Protein AF-A0A918HYM5-F1 (afdb_monomer)

Structure (mmCIF, N/CA/C/O backbone):
data_AF-A0A918HYM5-F1
#
_entry.id   AF-A0A918HYM5-F1
#
loop_
_atom_site.group_PDB
_atom_site.id
_atom_site.type_symbol
_atom_site.label_atom_id
_atom_site.label_alt_id
_atom_site.label_comp_id
_atom_site.label_asym_id
_atom_site.label_entity_id
_atom_site.label_seq_id
_atom_site.pdbx_PDB_ins_code
_atom_site.Cartn_x
_atom_site.Cartn_y
_atom_site.Cartn_z
_atom_site.occupancy
_atom_site.B_iso_or_equiv
_atom_site.auth_seq_id
_atom_site.auth_comp_id
_atom_site.auth_asym_id
_atom_site.auth_atom_id
_atom_site.pdbx_PDB_model_num
ATOM 1 N N . MET A 1 1 ? 0.534 7.649 57.459 1.00 35.72 1 MET A N 1
ATOM 2 C CA . MET A 1 1 ? -0.537 8.321 58.227 1.00 35.72 1 MET A CA 1
ATOM 3 C C . MET A 1 1 ? -1.827 7.694 57.732 1.00 35.72 1 MET A C 1
ATOM 5 O O . MET A 1 1 ? -2.061 7.773 56.539 1.00 35.72 1 MET A O 1
ATOM 9 N N . GLY A 1 2 ? -2.536 6.924 58.559 1.00 36.91 2 GLY A N 1
ATOM 10 C CA . GLY A 1 2 ? -3.719 6.185 58.102 1.00 36.91 2 GLY A CA 1
ATOM 11 C C . GLY A 1 2 ? -4.878 7.137 57.826 1.00 36.91 2 GLY A C 1
ATOM 12 O O . GLY A 1 2 ? -5.279 7.869 58.732 1.00 36.91 2 GLY A O 1
ATOM 13 N N . GLU A 1 3 ? -5.385 7.140 56.596 1.00 33.34 3 GLU A N 1
ATOM 14 C CA . GLU A 1 3 ? -6.643 7.800 56.254 1.00 33.34 3 GLU A CA 1
ATOM 15 C C . GLU A 1 3 ? -7.779 7.115 57.017 1.00 33.34 3 GLU A C 1
ATOM 17 O O . GLU A 1 3 ? -7.972 5.900 56.944 1.00 33.34 3 GLU A O 1
ATOM 22 N N . ARG A 1 4 ? -8.503 7.899 57.818 1.00 33.81 4 ARG A N 1
ATOM 23 C CA . ARG A 1 4 ? -9.793 7.482 58.368 1.00 33.81 4 ARG A CA 1
ATOM 24 C C . ARG A 1 4 ? -10.797 7.469 57.210 1.00 33.81 4 ARG A C 1
ATOM 26 O O . ARG A 1 4 ? -10.783 8.429 56.441 1.00 33.81 4 ARG A O 1
ATOM 33 N N . PRO A 1 5 ? -11.677 6.460 57.097 1.00 38.78 5 PRO A N 1
ATOM 34 C CA . PRO A 1 5 ? -12.747 6.506 56.113 1.00 38.78 5 PRO A CA 1
ATOM 35 C C . PRO A 1 5 ? -13.640 7.709 56.428 1.00 38.78 5 PRO A C 1
ATOM 37 O O . PRO A 1 5 ? -14.104 7.874 57.558 1.00 38.78 5 PRO A O 1
ATOM 40 N N . TYR A 1 6 ? -13.805 8.585 55.443 1.00 44.19 6 TYR A N 1
ATOM 41 C CA . TYR A 1 6 ? -14.723 9.712 55.503 1.00 44.19 6 TYR A CA 1
ATOM 42 C C . TYR A 1 6 ? -16.142 9.124 55.457 1.00 44.19 6 TYR A C 1
ATOM 44 O O . TYR A 1 6 ? -16.599 8.690 54.403 1.00 44.19 6 TYR A O 1
ATOM 52 N N . GLU A 1 7 ? -16.827 9.020 56.600 1.00 47.41 7 GLU A N 1
ATOM 53 C CA . GLU A 1 7 ? -18.271 8.759 56.611 1.00 47.41 7 GLU A CA 1
ATOM 54 C C . GLU A 1 7 ? -18.955 9.997 56.024 1.00 47.41 7 GLU A C 1
ATOM 56 O O . GLU A 1 7 ? -19.149 11.007 56.701 1.00 47.41 7 GLU A O 1
ATOM 61 N N . SER A 1 8 ? -19.242 9.951 54.724 1.00 57.22 8 SER A N 1
ATOM 62 C CA . SER A 1 8 ? -19.997 10.998 54.049 1.00 57.22 8 SER A CA 1
ATOM 63 C C . SER A 1 8 ? -21.396 11.106 54.658 1.00 57.22 8 SER A C 1
ATOM 65 O O . SER A 1 8 ? -22.105 10.112 54.795 1.00 57.22 8 SER A O 1
ATOM 67 N N . THR A 1 9 ? -21.814 12.324 55.006 1.00 65.56 9 THR A N 1
ATOM 68 C CA . THR A 1 9 ? -23.157 12.615 55.533 1.00 65.56 9 THR A CA 1
ATOM 69 C C . THR A 1 9 ? -24.197 12.845 54.431 1.00 65.56 9 THR A C 1
ATOM 71 O O . THR A 1 9 ? -25.294 13.319 54.729 1.00 65.56 9 THR A O 1
ATOM 74 N N . ALA A 1 10 ? -23.858 12.590 53.162 1.00 74.56 10 ALA A N 1
ATOM 75 C CA . ALA A 1 10 ? -24.801 12.729 52.056 1.00 74.56 10 ALA A CA 1
ATOM 76 C C . ALA A 1 10 ? -25.937 11.689 52.179 1.00 74.56 10 ALA A C 1
ATOM 78 O O . ALA A 1 10 ? -25.691 10.566 52.617 1.00 74.56 10 ALA A O 1
ATOM 79 N N . PRO A 1 11 ? -27.190 12.034 51.833 1.00 78.38 11 PRO A N 1
ATOM 80 C CA . PRO A 1 11 ? -28.300 11.085 51.885 1.00 78.38 11 PRO A CA 1
ATOM 81 C C . PRO A 1 11 ? -28.159 10.006 50.801 1.00 78.38 11 PRO A C 1
ATOM 83 O O . PRO A 1 11 ? -27.590 10.258 49.740 1.00 78.38 11 PRO A O 1
ATOM 86 N N . GLU A 1 12 ? -28.719 8.816 51.035 1.00 84.31 12 GLU A N 1
ATOM 87 C CA . GLU A 1 12 ? -28.934 7.842 49.957 1.00 84.31 12 GLU A CA 1
ATOM 88 C C . GLU A 1 12 ? -29.862 8.444 48.894 1.00 84.31 12 GLU A C 1
ATOM 90 O O . GLU A 1 12 ? -30.867 9.082 49.226 1.00 84.31 12 GLU A O 1
ATOM 95 N N . LEU A 1 13 ? -29.526 8.233 47.623 1.00 86.12 13 LEU A N 1
ATOM 96 C CA . LEU A 1 13 ? -30.332 8.656 46.478 1.00 86.12 13 LEU A CA 1
ATOM 97 C C . LEU A 1 13 ? -30.630 7.457 45.588 1.00 86.12 13 LEU A C 1
ATOM 99 O O . LEU A 1 13 ? -29.836 6.529 45.500 1.00 86.12 13 LEU A O 1
ATOM 103 N N . VAL A 1 14 ? -31.763 7.482 44.903 1.00 85.31 14 VAL A N 1
ATOM 104 C CA . VAL A 1 14 ? -32.084 6.539 43.832 1.00 85.31 14 VAL A CA 1
ATOM 105 C C . VAL A 1 14 ? -31.966 7.292 42.517 1.00 85.31 14 VAL A C 1
ATOM 107 O O . VAL A 1 14 ? -32.596 8.333 42.340 1.00 85.31 14 VAL A O 1
ATOM 110 N N . LEU A 1 15 ? -31.128 6.796 41.617 1.00 84.88 15 LEU A N 1
ATOM 111 C CA . LEU A 1 15 ? -30.989 7.320 40.266 1.00 84.88 15 LEU A CA 1
ATOM 112 C C . LEU A 1 15 ? -31.851 6.479 39.326 1.00 84.88 15 LEU A C 1
ATOM 114 O O . LEU A 1 15 ? -31.595 5.289 39.183 1.00 84.88 15 LEU A O 1
ATOM 118 N N . ASP A 1 16 ? -32.849 7.095 38.704 1.00 84.62 16 ASP A N 1
ATOM 119 C CA . ASP A 1 16 ? -33.728 6.458 37.719 1.00 84.62 16 ASP A CA 1
ATOM 120 C C . ASP A 1 16 ? -33.370 6.947 36.310 1.00 84.62 16 ASP A C 1
ATOM 122 O O . ASP A 1 16 ? -33.398 8.159 36.048 1.00 84.62 16 ASP A O 1
ATOM 126 N N . ILE A 1 17 ? -33.001 6.015 35.427 1.00 82.44 17 ILE A N 1
ATOM 127 C CA . ILE A 1 17 ? -32.673 6.273 34.022 1.00 82.44 17 ILE A CA 1
ATOM 128 C C . ILE A 1 17 ? -33.373 5.244 33.140 1.00 82.44 17 ILE A C 1
ATOM 130 O O . ILE A 1 17 ? -33.128 4.049 33.262 1.00 82.44 17 ILE A O 1
ATOM 134 N N . ASP A 1 18 ? -34.223 5.714 32.225 1.00 68.94 18 ASP A N 1
ATOM 135 C CA . ASP A 1 18 ? -34.910 4.893 31.214 1.00 68.94 18 ASP A CA 1
ATOM 136 C C . ASP A 1 18 ? -35.615 3.627 31.766 1.00 68.94 18 ASP A C 1
ATOM 138 O O . ASP A 1 18 ? -35.835 2.659 31.038 1.00 68.94 18 ASP A O 1
ATOM 142 N N . GLY A 1 19 ? -36.043 3.659 33.036 1.00 63.19 19 GLY A N 1
ATOM 143 C CA . GLY A 1 19 ? -36.752 2.570 33.716 1.00 63.19 19 GLY A CA 1
ATOM 144 C C . GLY A 1 19 ? -35.880 1.676 34.605 1.00 63.19 19 GLY A C 1
ATOM 145 O O . GLY A 1 19 ? -36.439 0.851 35.329 1.00 63.19 19 GLY A O 1
ATOM 146 N N . ASP A 1 20 ? -34.557 1.860 34.602 1.00 70.38 20 ASP A N 1
ATOM 147 C CA . ASP A 1 20 ? -33.629 1.212 35.532 1.00 70.38 20 ASP A CA 1
ATOM 148 C C . ASP A 1 20 ? -33.317 2.138 36.715 1.00 70.38 20 ASP A C 1
ATOM 150 O O . ASP A 1 20 ? -32.927 3.295 36.555 1.00 70.38 20 ASP A O 1
ATOM 154 N N . SER A 1 21 ? -33.490 1.616 37.932 1.00 79.38 21 SER A N 1
ATOM 155 C CA . SER A 1 21 ? -33.268 2.349 39.184 1.00 79.38 21 SER A CA 1
ATOM 156 C C . SER A 1 21 ? -32.045 1.822 39.933 1.00 79.38 21 SER A C 1
ATOM 158 O O . SER A 1 21 ? -32.027 0.674 40.382 1.00 79.38 21 SER A O 1
ATOM 160 N N . THR A 1 22 ? -31.052 2.683 40.143 1.00 80.44 22 THR A N 1
ATOM 161 C CA . THR A 1 22 ? -29.819 2.374 40.879 1.00 80.44 22 THR A CA 1
ATOM 162 C C . THR A 1 22 ? -29.815 3.098 42.221 1.00 80.44 22 THR A C 1
ATOM 164 O O . THR A 1 22 ? -29.841 4.326 42.277 1.00 80.44 22 THR A O 1
ATOM 167 N N . VAL A 1 23 ? -29.757 2.350 43.327 1.00 83.88 23 VAL A N 1
ATOM 168 C CA . VAL A 1 23 ? -29.612 2.933 44.671 1.00 83.88 23 VAL A CA 1
ATOM 169 C C . VAL A 1 23 ? -28.154 3.330 44.895 1.00 83.88 23 VAL A C 1
ATOM 171 O O . VAL A 1 23 ? -27.254 2.489 44.873 1.00 83.88 23 VAL A O 1
ATOM 174 N N . MET A 1 24 ? -27.924 4.616 45.129 1.00 85.00 24 MET A N 1
ATOM 175 C CA . MET A 1 24 ? -26.615 5.209 45.353 1.00 85.00 24 MET A CA 1
ATOM 176 C C . MET A 1 24 ? -26.373 5.438 46.844 1.00 85.00 24 MET A C 1
ATOM 178 O O . MET A 1 24 ? -26.980 6.301 47.483 1.00 85.00 24 MET A O 1
ATOM 182 N N . SER A 1 25 ? -25.443 4.657 47.390 1.00 83.12 25 SER A N 1
ATOM 183 C CA . SER A 1 25 ? -24.902 4.846 48.737 1.00 83.12 25 SER A CA 1
ATOM 184 C C . SER A 1 25 ? -23.831 5.947 48.756 1.00 83.12 25 SER A C 1
ATOM 186 O O . SER A 1 25 ? -22.923 5.895 47.925 1.00 83.12 25 SER A O 1
ATOM 188 N N . PRO A 1 26 ? -23.839 6.860 49.746 1.00 83.25 26 PRO A N 1
ATOM 189 C CA . PRO A 1 26 ? -22.836 7.920 49.916 1.00 83.25 26 PRO A CA 1
ATOM 190 C C . PRO A 1 26 ? -21.441 7.398 50.314 1.00 83.25 26 PRO A C 1
ATOM 192 O O . PRO A 1 26 ? -20.519 8.179 50.529 1.00 83.25 26 PRO A O 1
ATOM 195 N N . SER A 1 27 ? -21.264 6.079 50.442 1.00 76.12 27 SER A N 1
ATOM 196 C CA . SER A 1 27 ? -19.991 5.444 50.798 1.00 76.12 27 SER A CA 1
ATOM 197 C C . SER A 1 27 ? -19.012 5.281 49.628 1.00 76.12 27 SER A C 1
ATOM 199 O O . SER A 1 27 ? -17.921 4.751 49.837 1.00 76.12 27 SER A O 1
ATOM 201 N N . ARG A 1 28 ? -19.411 5.629 48.399 1.00 80.88 28 ARG A N 1
ATOM 202 C CA . ARG A 1 28 ? -18.576 5.545 47.192 1.00 80.88 28 ARG A CA 1
ATOM 203 C C . ARG A 1 28 ? -19.045 6.525 46.118 1.00 80.88 28 ARG A C 1
ATOM 205 O O . ARG A 1 28 ? -20.157 7.040 46.195 1.00 80.88 28 ARG A O 1
ATOM 212 N N . GLU A 1 29 ? -18.203 6.727 45.118 1.00 88.56 29 GLU A N 1
ATOM 213 C CA . GLU A 1 29 ? -18.529 7.450 43.886 1.00 88.56 29 GLU A CA 1
ATOM 214 C C . GLU A 1 29 ? -19.134 6.485 42.851 1.00 88.56 29 GLU A C 1
ATOM 216 O O . GLU A 1 29 ? -18.968 5.267 42.969 1.00 88.56 29 GLU A O 1
ATOM 221 N N . TYR A 1 30 ? -19.871 7.024 41.878 1.00 85.00 30 TYR A N 1
ATOM 222 C CA . TYR A 1 30 ? -20.536 6.271 40.813 1.00 85.00 30 TYR A CA 1
ATOM 223 C C . TYR A 1 30 ? -20.157 6.863 39.462 1.00 85.00 30 TYR A C 1
ATOM 225 O O . TYR A 1 30 ? -20.455 8.029 39.188 1.00 85.00 30 TYR A O 1
ATOM 233 N N . HIS A 1 31 ? -19.540 6.055 38.604 1.00 84.50 31 HIS A N 1
ATOM 234 C CA . HIS A 1 31 ? -19.184 6.482 37.253 1.00 84.50 31 HIS A CA 1
ATOM 235 C C . HIS A 1 31 ? -20.336 6.239 36.277 1.00 84.50 31 HIS A C 1
ATOM 237 O O . HIS A 1 31 ? -20.976 5.183 36.287 1.00 84.50 31 HIS A O 1
ATOM 243 N N . ILE A 1 32 ? -20.575 7.228 35.419 1.00 89.25 32 ILE A N 1
ATOM 244 C CA . ILE A 1 32 ? -21.597 7.222 34.375 1.00 89.25 32 ILE A CA 1
ATOM 245 C C . ILE A 1 32 ? -20.904 7.329 33.021 1.00 89.25 32 ILE A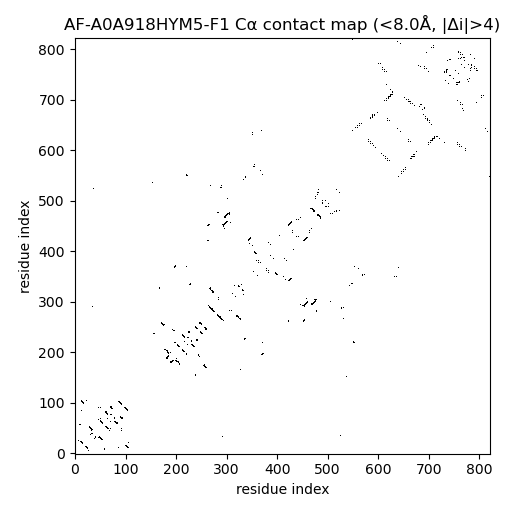 C 1
ATOM 247 O O . ILE A 1 32 ? -20.123 8.254 32.775 1.00 89.25 32 ILE A O 1
ATOM 251 N N . GLY A 1 33 ? -21.233 6.428 32.102 1.00 84.25 33 GLY A N 1
ATOM 252 C CA . GLY A 1 33 ? -20.671 6.472 30.758 1.00 84.25 33 GLY A CA 1
ATOM 253 C C . GLY A 1 33 ? -21.110 5.317 29.874 1.00 84.25 33 GLY A C 1
ATOM 254 O O . GLY A 1 33 ? -21.941 4.496 30.260 1.00 84.25 33 GLY A O 1
ATOM 255 N N . ARG A 1 34 ? -20.552 5.268 28.660 1.00 79.38 34 ARG A N 1
ATOM 256 C CA . ARG A 1 34 ? -20.778 4.154 27.725 1.00 79.38 34 ARG A CA 1
ATOM 257 C C . ARG A 1 34 ? -19.924 2.925 28.051 1.00 79.38 34 ARG A C 1
ATOM 259 O O . ARG A 1 34 ? -20.224 1.844 27.554 1.00 79.38 34 ARG A O 1
ATOM 266 N N . ASP A 1 35 ? -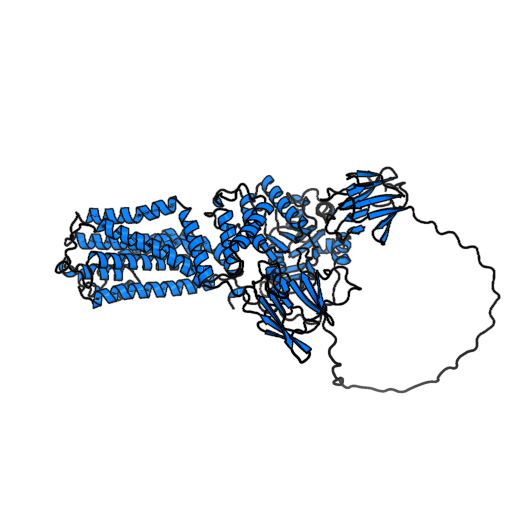18.876 3.066 28.866 1.00 74.25 35 ASP A N 1
ATOM 267 C CA . ASP A 1 35 ? -18.060 1.931 29.303 1.00 74.25 35 ASP A CA 1
ATOM 268 C C . ASP A 1 35 ? -18.949 0.851 29.952 1.00 74.25 35 ASP A C 1
ATOM 270 O O . ASP A 1 35 ? -19.567 1.152 30.977 1.00 74.25 35 ASP A O 1
ATOM 274 N N . PRO A 1 36 ? -19.001 -0.395 29.427 1.00 64.81 36 PRO A N 1
ATOM 275 C CA . PRO A 1 36 ? -19.795 -1.483 30.007 1.00 64.81 36 PRO A CA 1
ATOM 276 C C . PRO A 1 36 ? -19.432 -1.830 31.457 1.00 64.81 36 PRO A C 1
ATOM 278 O O . PRO A 1 36 ? -20.183 -2.543 32.117 1.00 64.81 36 PRO A O 1
ATOM 281 N N . ALA A 1 37 ? -18.275 -1.363 31.940 1.00 64.62 37 ALA A N 1
ATOM 282 C CA . ALA A 1 37 ? -17.836 -1.523 33.323 1.00 64.62 37 ALA A CA 1
ATOM 283 C C . ALA A 1 37 ? -18.175 -0.325 34.240 1.00 64.62 37 ALA A C 1
ATOM 285 O O . ALA A 1 37 ? -17.791 -0.359 35.411 1.00 64.62 37 ALA A O 1
ATOM 286 N N . SER A 1 38 ? -18.858 0.713 33.735 1.00 77.12 38 SER A N 1
ATOM 287 C CA . SER A 1 38 ? -19.372 1.828 34.552 1.00 77.12 38 SER A CA 1
ATOM 288 C C . SER A 1 38 ? -20.382 1.325 35.582 1.00 77.12 38 SER A C 1
ATOM 290 O O . SER A 1 38 ? -21.107 0.365 35.320 1.00 77.12 38 SER A O 1
ATOM 292 N N . ASP A 1 39 ? -20.505 2.015 36.722 1.00 82.50 39 ASP A N 1
ATOM 293 C CA . ASP A 1 39 ? -21.579 1.726 37.683 1.00 82.50 39 ASP A CA 1
ATOM 294 C C . ASP A 1 39 ? -22.962 1.963 37.057 1.00 82.50 39 ASP A C 1
ATOM 296 O O . ASP A 1 39 ? -23.918 1.250 37.363 1.00 82.50 39 ASP A O 1
ATOM 300 N N . ILE A 1 40 ? -23.062 2.966 36.179 1.00 85.00 40 ILE A N 1
ATOM 301 C CA . ILE A 1 40 ? -24.267 3.308 35.422 1.00 85.00 40 ILE A CA 1
ATOM 302 C C . ILE A 1 40 ? -23.900 3.376 33.936 1.00 85.00 40 ILE A C 1
ATOM 304 O O . ILE A 1 40 ? -23.287 4.340 33.467 1.00 85.00 40 ILE A O 1
ATOM 308 N N . VAL A 1 41 ? -24.268 2.331 33.195 1.00 78.94 41 VAL A N 1
ATOM 309 C CA . VAL A 1 41 ? -23.957 2.195 31.768 1.00 78.94 41 VAL A CA 1
ATOM 310 C C . VAL A 1 41 ? -25.070 2.813 30.931 1.00 78.94 41 VAL A C 1
ATOM 312 O O . VAL A 1 41 ? -26.220 2.385 31.002 1.00 78.94 41 VAL A O 1
ATOM 315 N N . LEU A 1 42 ? -24.721 3.786 30.093 1.00 81.88 42 LEU A N 1
ATOM 316 C CA . LEU A 1 42 ? -25.643 4.411 29.151 1.00 81.88 42 LEU A CA 1
ATOM 317 C C . LEU A 1 42 ? -25.198 4.118 27.718 1.00 81.88 42 LEU A C 1
ATOM 319 O O . LEU A 1 42 ? -24.185 4.631 27.246 1.00 81.88 42 LEU A O 1
ATOM 323 N N . ALA A 1 43 ? -25.982 3.302 27.011 1.00 68.56 43 ALA A N 1
ATOM 324 C CA . ALA A 1 43 ? -25.659 2.827 25.664 1.00 68.56 43 ALA A CA 1
ATOM 325 C C . ALA A 1 43 ? -25.837 3.885 24.551 1.00 68.56 43 ALA A C 1
ATOM 327 O O . ALA A 1 43 ? -25.570 3.598 23.386 1.00 68.56 43 ALA A O 1
ATOM 328 N N . ASP A 1 44 ? -26.292 5.104 24.869 1.00 74.56 44 ASP A N 1
ATOM 329 C CA . ASP A 1 44 ? -26.511 6.151 23.864 1.00 74.56 44 ASP A CA 1
ATOM 330 C C . ASP A 1 44 ? -25.186 6.570 23.202 1.00 74.56 44 ASP A C 1
ATOM 332 O O . ASP A 1 44 ? -24.205 6.933 23.855 1.00 74.56 44 ASP A O 1
ATOM 336 N N . ALA A 1 45 ? -25.169 6.562 21.868 1.00 63.69 45 ALA A N 1
ATOM 337 C CA . ALA A 1 45 ? -23.998 6.874 21.055 1.00 63.69 45 ALA A CA 1
ATOM 338 C C . ALA A 1 45 ? -23.401 8.272 21.313 1.00 63.69 45 ALA A C 1
ATOM 340 O O . ALA A 1 45 ? -22.218 8.476 21.019 1.00 63.69 45 ALA A O 1
ATOM 341 N N . ARG A 1 46 ? -24.192 9.216 21.848 1.00 77.50 46 ARG A N 1
ATOM 342 C CA . ARG A 1 46 ? -23.786 10.591 22.188 1.00 77.50 46 ARG A CA 1
ATOM 343 C C . ARG A 1 46 ? -23.079 10.690 23.539 1.00 77.50 46 ARG A C 1
ATOM 345 O O . ARG A 1 46 ? -22.566 11.760 23.867 1.00 77.50 46 ARG A O 1
ATOM 352 N N . ILE A 1 47 ? -23.043 9.617 24.319 1.00 82.69 47 ILE A N 1
ATOM 353 C CA . ILE A 1 47 ? -22.392 9.574 25.625 1.00 82.69 47 ILE A CA 1
ATOM 354 C C . ILE A 1 47 ? -20.944 9.092 25.448 1.00 82.69 47 ILE A C 1
ATOM 356 O O . ILE A 1 47 ? -20.678 8.086 24.790 1.00 82.69 47 ILE A O 1
ATOM 360 N N . SER A 1 48 ? -19.990 9.854 25.993 1.00 75.19 48 SER A N 1
ATOM 361 C CA . SER A 1 48 ? -18.572 9.479 26.074 1.00 75.19 48 SER A CA 1
ATOM 362 C C . SER A 1 48 ? -18.344 8.199 26.892 1.00 75.19 48 SER A C 1
ATOM 364 O O . SER A 1 48 ? -19.183 7.815 27.705 1.00 75.19 48 SER A O 1
ATOM 366 N N . TRP A 1 49 ? -17.206 7.528 26.674 1.00 70.31 49 TRP A N 1
ATOM 367 C CA . TRP A 1 49 ? -16.866 6.276 27.370 1.00 70.31 49 TRP A CA 1
ATOM 368 C C . TRP A 1 49 ? -16.883 6.453 28.893 1.00 70.31 49 TRP A C 1
ATOM 370 O O . TRP A 1 49 ? -17.609 5.738 29.577 1.00 70.31 49 TRP A O 1
ATOM 380 N N . HIS A 1 50 ? -16.199 7.496 29.365 1.00 81.50 50 HIS A N 1
ATOM 381 C CA . HIS A 1 50 ? -16.327 8.094 30.691 1.00 81.50 50 HIS A CA 1
ATOM 382 C C . HIS A 1 50 ? -17.002 9.456 30.503 1.00 81.50 50 HIS A C 1
ATOM 384 O O . HIS A 1 50 ? -16.482 10.305 29.775 1.00 81.50 50 HIS A O 1
ATOM 390 N N . HIS A 1 51 ? -18.220 9.631 31.019 1.00 86.94 51 HIS A N 1
ATOM 391 C CA . HIS A 1 51 ? -19.020 10.827 30.744 1.00 86.94 51 HIS A CA 1
ATOM 392 C C . HIS A 1 51 ? -19.069 11.764 31.945 1.00 86.94 51 HIS A C 1
ATOM 394 O O . HIS A 1 51 ? -18.789 12.957 31.818 1.00 86.94 51 HIS A O 1
ATOM 400 N N . ALA A 1 52 ? -19.450 11.230 33.099 1.00 91.44 52 ALA A N 1
ATOM 401 C CA . ALA A 1 52 ? -19.577 11.984 34.331 1.00 91.44 52 ALA A CA 1
ATOM 402 C C . ALA A 1 52 ? -19.379 11.067 35.538 1.00 91.44 52 ALA A C 1
ATOM 404 O O . ALA A 1 52 ? -19.673 9.875 35.471 1.00 91.44 52 ALA A O 1
ATOM 405 N N . VAL A 1 53 ? -18.969 11.645 36.661 1.00 91.31 53 VAL A N 1
ATOM 406 C CA . VAL A 1 53 ? -18.928 10.961 37.952 1.00 91.31 53 VAL A CA 1
ATOM 407 C C . VAL A 1 53 ? -19.892 11.635 38.924 1.00 91.31 53 VAL A C 1
ATOM 409 O O . VAL A 1 53 ? -19.970 12.864 39.003 1.00 91.31 53 VAL A O 1
ATOM 412 N N . LEU A 1 54 ? -20.653 10.824 39.652 1.00 89.31 54 LEU A N 1
ATOM 413 C CA . LEU A 1 54 ? -21.444 11.248 40.800 1.00 89.31 54 LEU A CA 1
ATOM 414 C C . LEU A 1 54 ? -20.657 10.931 42.062 1.00 89.31 54 LEU A C 1
ATOM 416 O O . LEU A 1 54 ? -20.407 9.762 42.363 1.00 89.31 54 LEU A O 1
ATOM 420 N N . ARG A 1 55 ? -20.297 11.962 42.822 1.00 90.25 55 ARG A N 1
ATOM 421 C CA . ARG A 1 55 ? -19.554 11.797 44.069 1.00 90.25 55 ARG A CA 1
ATOM 422 C C . ARG A 1 55 ? -20.228 12.517 45.231 1.00 90.25 55 ARG A C 1
ATOM 424 O O . ARG A 1 55 ? -20.854 13.556 45.031 1.00 90.25 55 ARG A O 1
ATOM 431 N N . PRO A 1 56 ? -20.123 11.986 46.453 1.00 86.31 56 PRO A N 1
ATOM 432 C CA . PRO A 1 56 ? -20.612 12.675 47.629 1.00 86.31 56 PRO A CA 1
ATOM 433 C C . PRO A 1 56 ? -19.531 13.629 48.169 1.00 86.31 56 PRO A C 1
ATOM 435 O O . PRO A 1 56 ? -18.531 13.195 48.737 1.00 86.31 56 PRO A O 1
ATOM 438 N N . GLU A 1 57 ? -19.736 14.939 48.024 1.00 81.62 57 GLU A N 1
ATOM 439 C CA . GLU A 1 57 ? -18.794 15.987 48.435 1.00 81.62 57 GLU A CA 1
ATOM 440 C C . GLU A 1 57 ? -19.478 16.959 49.415 1.00 81.62 57 GLU A C 1
ATOM 442 O O . GLU A 1 57 ? -20.598 17.414 49.198 1.00 81.62 57 GLU A O 1
ATOM 447 N N . GLY A 1 58 ? -18.847 17.246 50.561 1.00 73.38 58 GLY A N 1
ATOM 448 C CA . GLY A 1 58 ? -19.371 18.228 51.526 1.00 73.38 58 GLY A CA 1
ATOM 449 C C . GLY A 1 58 ? -20.734 17.895 52.163 1.00 73.38 58 GLY A C 1
ATOM 450 O O . GLY A 1 58 ? -21.393 18.792 52.685 1.00 73.38 58 GLY A O 1
ATOM 451 N N . GLY A 1 59 ? -21.165 16.628 52.144 1.00 78.00 59 GLY A N 1
ATOM 452 C CA . GLY A 1 59 ? -22.467 16.199 52.673 1.00 78.00 59 GLY A CA 1
ATOM 453 C C . GLY A 1 59 ? -23.632 16.321 51.683 1.00 78.00 59 GLY A C 1
ATOM 454 O O . GLY A 1 59 ? -24.784 16.163 52.088 1.00 78.00 59 GLY A O 1
ATOM 455 N N . GLN A 1 60 ? -23.348 16.574 50.404 1.00 84.31 60 GLN A N 1
ATOM 456 C CA . GLN A 1 60 ? -24.306 16.548 49.295 1.00 84.31 60 GLN A CA 1
ATOM 457 C C . GLN A 1 60 ? -23.741 15.710 48.139 1.00 84.31 60 GLN A C 1
ATOM 459 O O . GLN A 1 60 ? -22.582 15.303 48.175 1.00 84.31 60 GLN A O 1
ATOM 464 N N . TRP A 1 61 ? -24.568 15.396 47.143 1.00 88.88 61 TRP A N 1
ATOM 465 C CA . TRP A 1 61 ? -24.099 14.751 45.919 1.00 88.88 61 TRP A CA 1
ATOM 466 C C . TRP A 1 61 ? -23.728 15.814 44.893 1.00 88.88 61 TRP A C 1
ATOM 468 O O . TRP A 1 61 ? -24.474 16.768 44.703 1.00 88.88 61 TRP A O 1
ATOM 478 N N . THR A 1 62 ? -22.610 15.630 44.205 1.00 90.56 62 THR A N 1
ATOM 479 C CA . THR A 1 62 ? -22.180 16.452 43.074 1.00 90.56 62 THR A CA 1
ATOM 480 C C . THR A 1 62 ? -22.036 15.584 41.838 1.00 90.56 62 THR A C 1
ATOM 482 O O . THR A 1 62 ? -21.464 14.494 41.892 1.00 90.56 62 THR A O 1
ATOM 485 N N . VAL A 1 63 ? -22.549 16.071 40.707 1.00 91.25 63 VAL A N 1
ATOM 486 C CA . VAL A 1 63 ? -22.222 15.522 39.388 1.00 91.25 63 VAL A CA 1
ATOM 487 C C . VAL A 1 63 ? -21.086 16.338 38.791 1.00 91.25 63 VAL A C 1
ATOM 489 O O . VAL A 1 63 ? -21.170 17.564 38.722 1.00 91.25 63 VAL A O 1
ATOM 492 N N . GLN A 1 64 ? -20.027 15.667 38.353 1.00 92.81 64 GLN A N 1
ATOM 493 C CA . GLN A 1 64 ? -18.922 16.271 37.621 1.00 92.81 64 GLN A CA 1
ATOM 494 C C . GLN A 1 64 ? -18.824 15.637 36.231 1.00 92.81 64 GLN A C 1
ATOM 496 O O . GLN A 1 64 ? -18.716 14.424 36.107 1.00 92.81 64 GLN A O 1
ATOM 501 N N . ASP A 1 65 ? -18.841 16.464 35.188 1.00 90.06 65 ASP A N 1
ATOM 502 C CA . ASP A 1 65 ? -18.586 16.043 33.809 1.00 90.06 65 ASP A CA 1
ATOM 503 C C . ASP A 1 65 ? -17.082 15.780 33.621 1.00 90.06 65 ASP A C 1
ATOM 505 O O . ASP A 1 65 ? -16.255 16.657 33.893 1.00 90.06 65 ASP A O 1
ATOM 509 N N . GLU A 1 66 ? -16.719 14.591 33.136 1.00 83.50 66 GLU A N 1
ATOM 510 C CA . GLU A 1 66 ? -15.322 14.154 32.959 1.00 83.50 66 GLU A CA 1
ATOM 511 C C . GLU A 1 66 ? -14.739 14.595 31.604 1.00 83.50 66 GLU A C 1
ATOM 513 O O . GLU A 1 66 ? -13.931 13.908 30.984 1.00 83.50 66 GLU A O 1
ATOM 518 N N . GLY A 1 67 ? -15.156 15.768 31.115 1.00 73.31 67 GLY A N 1
ATOM 519 C CA . GLY A 1 67 ? -14.733 16.289 29.815 1.00 73.31 67 GLY A CA 1
ATOM 520 C C . GLY A 1 67 ? -15.444 15.606 28.649 1.00 73.31 67 GLY A C 1
ATOM 521 O O . GLY A 1 67 ? -14.846 15.400 27.591 1.00 73.31 67 GLY A O 1
ATOM 522 N N . SER A 1 68 ? -16.720 15.265 28.832 1.00 83.25 68 SER A N 1
ATOM 523 C CA . SER A 1 68 ? -17.501 14.549 27.830 1.00 83.25 68 SER A CA 1
ATOM 524 C C . SER A 1 68 ? -17.649 15.358 26.533 1.00 83.25 68 SER A C 1
ATOM 526 O O . SER A 1 68 ? -17.802 16.588 26.526 1.00 83.25 68 SER A O 1
ATOM 528 N N . THR A 1 69 ? -17.642 14.653 25.400 1.00 73.31 69 THR A N 1
ATOM 529 C CA . THR A 1 69 ? -17.670 15.242 24.051 1.00 73.31 69 THR A CA 1
ATOM 530 C C . THR A 1 69 ? -18.910 16.115 23.863 1.00 73.31 69 THR A C 1
ATOM 532 O O . THR A 1 69 ? -18.819 17.267 23.431 1.00 73.31 69 THR A O 1
ATOM 535 N N . ASN A 1 70 ? -20.071 15.590 24.261 1.00 81.31 70 ASN A N 1
ATOM 536 C CA . ASN A 1 70 ? -21.361 16.241 24.052 1.00 81.31 70 ASN A CA 1
ATOM 537 C C . ASN A 1 70 ? -21.931 16.933 25.305 1.00 81.31 70 ASN A C 1
ATOM 539 O O . ASN A 1 70 ? -22.893 17.689 25.186 1.00 81.31 70 ASN A O 1
ATOM 543 N N . GLY A 1 71 ? -21.296 16.772 26.470 1.00 85.75 71 GLY A N 1
ATOM 544 C CA . GLY A 1 71 ? -21.631 17.483 27.702 1.00 85.75 71 GLY A CA 1
ATOM 545 C C . GLY A 1 71 ? -22.733 16.842 28.545 1.00 85.75 71 GLY A C 1
ATOM 546 O O . GLY A 1 71 ? -23.668 16.226 28.029 1.00 85.75 71 GLY A O 1
ATOM 547 N N . THR A 1 72 ? -22.650 17.098 29.848 1.00 91.50 72 THR A N 1
ATOM 548 C CA . THR A 1 72 ? -23.711 16.877 30.838 1.00 91.50 72 THR A CA 1
ATOM 549 C C . THR A 1 72 ? -24.573 18.133 30.997 1.00 91.50 72 THR A C 1
ATOM 551 O O . THR A 1 72 ? -24.061 19.257 31.002 1.00 91.50 72 THR A O 1
ATOM 554 N N . PHE A 1 73 ? -25.890 17.968 31.138 1.00 90.81 73 PHE A N 1
ATOM 555 C CA . PHE A 1 73 ? -26.860 19.059 31.247 1.00 90.81 73 PHE A CA 1
ATOM 556 C C . PHE A 1 73 ? -27.758 18.896 32.477 1.00 90.81 73 PHE A C 1
ATOM 558 O O . PHE A 1 73 ? -28.350 17.840 32.672 1.00 90.81 73 PHE A O 1
ATOM 565 N N . ALA A 1 74 ? -27.927 19.964 33.254 1.00 88.56 74 ALA A N 1
ATOM 566 C CA . ALA A 1 74 ? -28.895 20.055 34.349 1.00 88.56 74 ALA A CA 1
ATOM 567 C C . ALA A 1 74 ? -29.893 21.176 34.029 1.00 88.56 74 ALA A C 1
ATOM 569 O O . ALA A 1 74 ? -29.478 22.272 33.643 1.00 88.56 74 ALA A O 1
ATOM 570 N N . GLU A 1 75 ? -31.200 20.900 34.108 1.00 82.75 75 GLU A N 1
ATOM 571 C CA . GLU A 1 75 ? -32.264 21.871 33.763 1.00 82.75 75 GLU A CA 1
ATOM 572 C C . GLU A 1 75 ? -32.063 22.545 32.379 1.00 82.75 75 GLU A C 1
ATOM 574 O O . GLU A 1 75 ? -32.351 23.722 32.169 1.00 82.75 75 GLU A O 1
ATOM 579 N N . GLY A 1 76 ? -31.504 21.802 31.413 1.00 76.06 76 GLY A N 1
ATOM 580 C CA . GLY A 1 76 ? -31.228 22.277 30.049 1.00 76.06 76 GLY A CA 1
ATOM 581 C C . GLY A 1 76 ? -29.951 23.115 29.870 1.00 76.06 76 GLY A C 1
ATOM 582 O O . GLY A 1 76 ? -29.625 23.478 28.738 1.00 76.06 76 GLY A O 1
ATOM 583 N N . ARG A 1 77 ? -29.188 23.396 30.935 1.00 87.38 77 ARG A N 1
ATOM 584 C CA . ARG A 1 77 ? -27.896 24.109 30.883 1.00 87.38 77 ARG A CA 1
ATOM 585 C C . ARG A 1 77 ? -26.730 23.122 30.962 1.00 87.38 77 ARG A C 1
ATOM 587 O O . ARG A 1 77 ? -26.752 22.230 31.801 1.00 87.38 77 ARG A O 1
ATOM 594 N N . ARG A 1 78 ? -25.689 23.302 30.134 1.00 89.62 78 ARG A N 1
ATOM 595 C CA . ARG A 1 78 ? -24.454 22.498 30.224 1.00 89.62 78 ARG A CA 1
ATOM 596 C C . ARG A 1 78 ? -23.737 22.795 31.543 1.00 89.62 78 ARG A C 1
ATOM 598 O O . ARG A 1 78 ? -23.506 23.966 31.860 1.00 89.62 78 ARG A O 1
ATOM 605 N N . VAL A 1 79 ? -23.385 21.753 32.283 1.00 89.88 79 VAL A N 1
ATOM 606 C CA . VAL A 1 79 ? -22.713 21.833 33.585 1.00 89.88 79 VAL A CA 1
ATOM 607 C C . VAL A 1 79 ? -21.388 21.079 33.542 1.00 89.88 79 VAL A C 1
ATOM 609 O O . VAL A 1 79 ? -21.269 20.070 32.855 1.00 89.88 79 VAL A O 1
ATOM 612 N N . HIS A 1 80 ? -20.384 21.599 34.250 1.00 87.25 80 HIS A N 1
ATOM 613 C CA . HIS A 1 80 ? -19.111 20.902 34.473 1.00 87.25 80 HIS A CA 1
ATOM 614 C C . HIS A 1 80 ? -19.044 20.290 35.871 1.00 87.25 80 HIS A C 1
ATOM 616 O O . HIS A 1 80 ? -18.545 19.185 36.022 1.00 87.25 80 HIS A O 1
ATOM 622 N N . VAL A 1 81 ? -19.564 21.000 36.873 1.00 90.62 81 VAL A N 1
ATOM 623 C CA . VAL A 1 81 ? -19.807 20.510 38.232 1.00 90.62 81 VAL A CA 1
ATOM 624 C C . VAL A 1 81 ? -21.127 21.129 38.687 1.00 90.62 81 VAL A C 1
ATOM 626 O O . VAL A 1 81 ? -21.310 22.332 38.491 1.00 90.62 81 VAL A O 1
ATOM 629 N N . GLU A 1 82 ? -22.039 20.336 39.241 1.00 90.62 82 GLU A N 1
ATOM 630 C CA . GLU A 1 82 ? -23.321 20.808 39.782 1.00 90.62 82 GLU A CA 1
ATOM 631 C C . GLU A 1 82 ? -23.717 19.970 41.006 1.00 90.62 82 GLU A C 1
ATOM 633 O O . GLU A 1 82 ? -23.560 18.746 41.000 1.00 90.62 82 GLU A O 1
ATOM 638 N N . ASP A 1 83 ? -24.255 20.620 42.037 1.00 89.38 83 ASP A N 1
ATOM 639 C CA . ASP A 1 83 ? -24.844 19.939 43.191 1.00 89.38 83 ASP A CA 1
ATOM 640 C C . ASP A 1 83 ? -26.188 19.314 42.794 1.00 89.38 83 ASP A C 1
ATOM 642 O O . ASP A 1 83 ? -27.028 19.944 42.145 1.00 89.38 83 ASP A O 1
ATOM 646 N N . VAL A 1 84 ? -26.411 18.066 43.193 1.00 87.44 84 VAL A N 1
ATOM 647 C CA . VAL A 1 84 ? -27.593 17.288 42.824 1.00 87.44 84 VAL A CA 1
ATOM 648 C C . VAL A 1 84 ? -28.225 16.617 44.043 1.00 87.44 84 VAL A C 1
ATOM 650 O O . VAL A 1 84 ? -27.562 16.252 45.012 1.00 87.44 84 VAL A O 1
ATOM 653 N N . GLY A 1 85 ? -29.548 16.469 44.020 1.00 85.38 85 GLY A N 1
ATOM 654 C CA . GLY A 1 85 ? -30.318 15.905 45.126 1.00 85.38 85 GLY A CA 1
ATOM 655 C C . GLY A 1 85 ? -31.680 15.374 44.680 1.00 85.38 85 GLY A C 1
ATOM 656 O O . GLY A 1 85 ? -31.947 15.285 43.480 1.00 85.38 85 GLY A O 1
ATOM 657 N N . PRO A 1 86 ? -32.570 15.011 45.621 1.00 83.25 86 PRO A N 1
ATOM 658 C CA . PRO A 1 86 ? -33.904 14.527 45.282 1.00 83.25 86 PRO A CA 1
ATOM 659 C C . PRO A 1 86 ? -34.681 15.573 44.467 1.00 83.25 86 PRO A C 1
ATOM 661 O O . PRO A 1 86 ? -34.850 16.709 44.906 1.00 83.25 86 PRO A O 1
ATOM 664 N N . GLY A 1 87 ? -35.166 15.184 43.290 1.00 81.69 87 GLY A N 1
ATOM 665 C CA . GLY A 1 87 ? -35.854 16.038 42.322 1.00 81.69 87 GLY A CA 1
ATOM 666 C C . GLY A 1 87 ? -34.964 16.579 41.198 1.00 81.69 87 GLY A C 1
ATOM 667 O O . GLY A 1 87 ? -35.505 17.080 40.214 1.00 81.69 87 GLY A O 1
ATOM 668 N N . SER A 1 88 ? -33.636 16.461 41.296 1.00 88.81 88 SER A N 1
ATOM 669 C CA . SER A 1 88 ? -32.720 16.896 40.236 1.00 88.81 88 SER A CA 1
ATOM 670 C C . SER A 1 88 ? -32.882 16.042 38.975 1.00 88.81 88 SER A C 1
ATOM 672 O O . SER A 1 88 ? -32.921 14.810 39.045 1.00 88.81 88 SER A O 1
ATOM 674 N N . VAL A 1 89 ? -32.936 16.705 37.813 1.00 89.81 89 VAL A N 1
ATOM 675 C CA . VAL A 1 89 ? -32.987 16.061 36.495 1.00 89.81 89 VAL A CA 1
ATOM 676 C C . VAL A 1 89 ? -31.719 16.383 35.712 1.00 89.81 89 VAL A C 1
ATOM 678 O O . VAL A 1 89 ? -31.436 17.541 35.396 1.00 89.81 89 VAL A O 1
ATOM 681 N N . LEU A 1 90 ? -30.987 15.336 35.351 1.00 92.31 90 LEU A N 1
ATOM 682 C CA . LEU A 1 90 ? -29.801 15.397 34.510 1.00 92.31 90 LEU A CA 1
ATOM 683 C C . LEU A 1 90 ? -30.105 14.816 33.129 1.00 92.31 90 LEU A C 1
ATOM 685 O O . LEU A 1 90 ? -30.925 13.908 32.976 1.00 92.31 90 LEU A O 1
ATOM 689 N N . ARG A 1 91 ? -29.430 15.336 32.108 1.00 91.19 91 ARG A N 1
ATOM 690 C CA . ARG A 1 91 ? -29.388 14.758 30.767 1.00 91.19 91 ARG A CA 1
ATOM 691 C C . ARG A 1 91 ? -27.956 14.653 30.286 1.00 91.19 91 ARG A C 1
ATOM 693 O O . ARG A 1 91 ? -27.177 15.589 30.447 1.00 91.19 91 ARG A O 1
ATOM 700 N N . PHE A 1 92 ? -27.639 13.540 29.642 1.00 89.69 92 PHE A N 1
ATOM 701 C CA . PHE A 1 92 ? -26.294 13.257 29.151 1.00 89.69 92 PHE A CA 1
ATOM 702 C C . PHE A 1 92 ? -26.263 13.297 27.624 1.00 89.69 92 PHE A C 1
ATOM 704 O O . PHE A 1 92 ? -27.164 12.796 26.955 1.00 89.69 92 PHE A O 1
ATOM 711 N N . GLY A 1 93 ? -25.251 13.942 27.049 1.00 82.81 93 GLY A N 1
ATOM 712 C CA . GLY A 1 93 ? -25.008 13.974 25.605 1.00 82.81 93 GLY A CA 1
ATOM 713 C C . GLY A 1 93 ? -25.931 14.869 24.763 1.00 82.81 93 GLY A C 1
ATOM 714 O O . GLY A 1 93 ? -25.545 15.249 23.662 1.00 82.81 93 GLY A O 1
ATOM 715 N N . HIS A 1 94 ? -27.122 15.256 25.232 1.00 86.88 94 HIS A N 1
ATOM 716 C CA . HIS A 1 94 ? -27.921 16.312 24.595 1.00 86.88 94 HIS A CA 1
ATOM 717 C C . HIS A 1 94 ? -28.966 16.912 25.561 1.00 86.88 94 HIS A C 1
ATOM 719 O O . HIS A 1 94 ? -29.620 16.162 26.290 1.00 86.88 94 HIS A O 1
ATOM 725 N N . PRO A 1 95 ? -29.202 18.242 25.555 1.00 84.00 95 PRO A N 1
ATOM 726 C CA . PRO A 1 95 ? -30.080 18.902 26.530 1.00 84.00 95 PRO A CA 1
ATOM 727 C C . PRO A 1 95 ? -31.574 18.579 26.390 1.00 84.00 95 PRO A C 1
ATOM 729 O O . PRO A 1 95 ? -32.320 18.795 27.341 1.00 84.00 95 PRO A O 1
ATOM 732 N N . ALA A 1 96 ? -32.040 18.106 25.229 1.00 80.12 96 ALA A N 1
ATOM 733 C CA . ALA A 1 96 ? -33.472 17.896 24.969 1.00 80.12 96 ALA A CA 1
ATOM 734 C C . ALA A 1 96 ? -33.891 16.416 24.945 1.00 80.12 96 ALA A C 1
ATOM 736 O O . ALA A 1 96 ? -34.939 16.060 25.481 1.00 80.12 96 ALA A O 1
ATOM 737 N N . ASP A 1 97 ? -33.078 15.559 24.333 1.00 82.81 97 ASP A N 1
ATOM 738 C CA . ASP A 1 97 ? -33.400 14.170 23.979 1.00 82.81 97 ASP A CA 1
ATOM 739 C C . ASP A 1 97 ? -32.256 13.190 24.308 1.00 82.81 97 ASP A C 1
ATOM 741 O O . ASP A 1 97 ? -32.292 12.044 23.868 1.00 82.81 97 ASP A O 1
ATOM 745 N N . GLY A 1 98 ? -31.238 13.624 25.060 1.00 81.50 98 GLY A N 1
ATOM 746 C CA . GLY A 1 98 ? -30.246 12.720 25.649 1.00 81.50 98 GLY A CA 1
ATOM 747 C C . GLY A 1 98 ? -30.837 11.928 26.824 1.00 81.50 98 GLY A C 1
ATOM 748 O O . GLY A 1 98 ? -31.839 12.389 27.391 1.00 81.50 98 GLY A O 1
ATOM 749 N N . PRO A 1 99 ? -30.247 10.781 27.217 1.00 87.06 99 PRO A N 1
ATOM 750 C CA . PRO A 1 99 ? -30.736 9.962 28.327 1.00 87.06 99 PRO A CA 1
ATOM 751 C C . PRO A 1 99 ? -30.990 10.798 29.577 1.00 87.06 99 PRO A C 1
ATOM 753 O O . PRO A 1 99 ? -30.153 11.621 29.965 1.00 87.06 99 PRO A O 1
ATOM 756 N N . ARG A 1 100 ? -32.187 10.642 30.150 1.00 90.38 100 ARG A N 1
ATOM 757 C CA . ARG A 1 100 ? -32.678 11.465 31.258 1.00 90.38 100 ARG A CA 1
ATOM 758 C C . ARG A 1 100 ? -32.517 10.700 32.559 1.00 90.38 100 ARG A C 1
ATOM 760 O O . ARG A 1 100 ? -33.185 9.693 32.750 1.00 90.38 100 ARG A O 1
ATOM 767 N N . ALA A 1 101 ? -31.721 11.244 33.468 1.00 88.38 101 ALA A N 1
ATOM 768 C CA . ALA A 1 101 ? -31.554 10.706 34.803 1.00 88.38 101 ALA A CA 1
ATOM 769 C C . ALA A 1 101 ? -32.277 11.569 35.834 1.00 88.38 101 ALA A C 1
ATOM 771 O O . ALA A 1 101 ? -32.079 12.784 35.886 1.00 88.38 101 ALA A O 1
ATOM 772 N N . THR A 1 102 ? -33.131 10.949 36.643 1.00 89.94 102 THR A N 1
ATOM 773 C CA . THR A 1 102 ? -33.865 11.626 37.717 1.00 89.94 102 THR A CA 1
ATOM 774 C C . THR A 1 102 ? -33.412 11.074 39.058 1.00 89.94 102 THR A C 1
ATOM 776 O O . THR A 1 102 ? -33.425 9.867 39.276 1.00 89.94 102 THR A O 1
ATOM 779 N N . LEU A 1 103 ? -33.016 11.961 39.964 1.00 87.81 103 LEU A N 1
ATOM 780 C CA . LEU A 1 103 ? -32.601 11.597 41.315 1.00 87.81 103 LEU A CA 1
ATOM 781 C C . LEU A 1 103 ? -33.807 11.677 42.250 1.00 87.81 103 LEU A C 1
ATOM 783 O O . LEU A 1 103 ? -34.474 12.706 42.319 1.00 87.81 103 LEU A O 1
ATOM 787 N N . THR A 1 104 ? -34.101 10.615 42.989 1.00 88.50 104 THR A N 1
ATOM 788 C CA . THR A 1 104 ? -35.186 10.567 43.978 1.00 88.50 104 THR A CA 1
ATOM 789 C C . THR A 1 104 ? -34.662 10.109 45.338 1.00 88.50 104 THR A C 1
ATOM 791 O O . THR A 1 104 ? -33.556 9.584 45.457 1.00 88.50 104 THR A O 1
ATOM 794 N N . ALA A 1 105 ? -35.421 10.371 46.403 1.00 80.62 105 ALA A N 1
ATOM 795 C CA . ALA A 1 105 ? -35.111 9.825 47.722 1.00 80.62 105 ALA A CA 1
ATOM 796 C C . ALA A 1 105 ? -35.632 8.377 47.811 1.00 80.62 105 ALA A C 1
ATOM 798 O O . ALA A 1 105 ? -36.708 8.106 47.275 1.00 80.62 105 ALA A O 1
ATOM 799 N N . PRO A 1 106 ? -34.934 7.458 48.499 1.00 74.12 106 PRO A N 1
ATOM 800 C CA . PRO A 1 106 ? -35.403 6.085 48.664 1.00 74.12 106 PRO A CA 1
ATOM 801 C C . PRO A 1 106 ? -36.753 6.044 49.401 1.00 74.12 106 PRO A C 1
ATOM 803 O O . PRO A 1 106 ? -36.912 6.638 50.472 1.00 74.12 106 PRO A O 1
ATOM 806 N N . GLU A 1 107 ? -37.734 5.331 48.840 1.00 62.00 107 GLU A N 1
ATOM 807 C CA . GLU A 1 107 ? -39.024 5.097 49.497 1.00 62.00 107 GLU A CA 1
ATOM 808 C C . GLU A 1 107 ? -38.825 4.244 50.762 1.00 62.00 107 GLU A C 1
ATOM 810 O O . GLU A 1 107 ? -38.298 3.131 50.714 1.00 62.00 107 GLU A O 1
ATOM 815 N N . ARG A 1 108 ? -39.261 4.744 51.928 1.00 45.81 108 ARG A N 1
ATOM 816 C CA . ARG A 1 108 ? -39.349 3.922 53.146 1.00 45.81 108 ARG A CA 1
ATOM 817 C C . ARG A 1 108 ? -40.560 2.993 53.036 1.00 45.81 108 ARG A C 1
ATOM 819 O O . ARG A 1 108 ? -41.667 3.509 52.897 1.00 45.81 108 ARG A O 1
ATOM 826 N N . PRO A 1 109 ? -40.412 1.670 53.221 1.00 41.69 109 PRO A N 1
ATOM 827 C CA . PRO A 1 109 ? -41.567 0.789 53.324 1.00 41.69 109 PRO A CA 1
ATOM 828 C C . PRO A 1 109 ? -42.396 1.146 54.567 1.00 41.69 109 PRO A C 1
ATOM 830 O O . PRO A 1 109 ? -41.873 1.166 55.688 1.00 41.69 109 PRO A O 1
ATOM 833 N N . GLU A 1 110 ? -43.693 1.406 54.391 1.00 37.94 110 GLU A N 1
ATOM 834 C CA . GLU A 1 110 ? -44.651 1.419 55.498 1.00 37.94 110 GLU A CA 1
ATOM 835 C C . GLU A 1 110 ? -44.686 0.032 56.160 1.00 37.94 110 GLU A C 1
ATOM 837 O O . GLU A 1 110 ? -44.782 -1.003 55.498 1.00 37.94 110 GLU A O 1
ATOM 842 N N . ARG A 1 111 ? -44.584 -0.005 57.494 1.00 33.78 111 ARG A N 1
ATOM 843 C CA . ARG A 1 111 ? -44.693 -1.251 58.268 1.00 33.78 111 ARG A CA 1
ATOM 844 C C . ARG A 1 111 ? -46.099 -1.845 58.095 1.00 33.78 111 ARG A C 1
ATOM 846 O O . ARG A 1 111 ? -47.062 -1.144 58.405 1.00 33.78 111 ARG A O 1
ATOM 853 N N . PRO A 1 112 ? -46.248 -3.134 57.738 1.00 43.12 112 PRO A N 1
ATOM 854 C CA . PRO A 1 112 ? -47.544 -3.791 57.812 1.00 43.12 112 PRO A CA 1
ATOM 855 C C . PRO A 1 112 ? -47.959 -3.979 59.279 1.00 43.12 112 PRO A C 1
ATOM 857 O O . PRO A 1 112 ? -47.134 -4.306 60.137 1.00 43.12 112 PRO A O 1
ATOM 860 N N . ALA A 1 113 ? -49.247 -3.776 59.562 1.00 42.78 113 ALA A N 1
ATOM 861 C CA . ALA A 1 113 ? -49.869 -4.061 60.853 1.00 42.78 113 ALA A CA 1
ATOM 862 C C . ALA A 1 113 ? -49.776 -5.566 61.210 1.00 42.78 113 ALA A C 1
ATOM 864 O O . ALA A 1 113 ? -49.763 -6.408 60.309 1.00 42.78 113 ALA A O 1
ATOM 865 N N . PRO A 1 114 ? -49.709 -5.934 62.505 1.00 40.69 114 PRO A N 1
ATOM 866 C CA . PRO A 1 114 ? -49.552 -7.328 62.918 1.00 40.69 114 PRO A CA 1
ATOM 867 C C . PRO A 1 114 ? -50.833 -8.149 62.654 1.00 40.69 114 PRO A C 1
ATOM 869 O O . PRO A 1 114 ? -51.930 -7.629 62.866 1.00 40.69 114 PRO A O 1
ATOM 872 N N . PRO A 1 115 ? -50.725 -9.424 62.227 1.00 44.62 115 PRO A N 1
ATOM 873 C CA . PRO A 1 115 ? -51.886 -10.272 61.966 1.00 44.62 115 PRO A CA 1
ATOM 874 C C . PRO A 1 115 ? -52.473 -10.877 63.254 1.00 44.62 115 PRO A C 1
ATOM 876 O O . PRO A 1 115 ? -51.746 -11.232 64.184 1.00 44.62 115 PRO A O 1
ATOM 879 N N . GLU A 1 116 ? -53.800 -11.020 63.284 1.00 39.53 116 GLU A N 1
ATOM 880 C CA . GLU A 1 116 ? -54.557 -11.749 64.312 1.00 39.53 116 GLU A CA 1
ATOM 881 C C . GLU A 1 116 ? -54.238 -13.265 64.318 1.00 39.53 116 GLU A C 1
ATOM 883 O O . GLU A 1 116 ? -53.885 -13.835 63.280 1.00 39.53 116 GLU A O 1
ATOM 888 N N . PRO A 1 117 ? -54.371 -13.956 65.470 1.00 40.19 117 PRO A N 1
ATOM 889 C CA . PRO A 1 117 ? -53.975 -15.355 65.605 1.00 40.19 117 PRO A CA 1
ATOM 890 C C . PRO A 1 117 ? -55.012 -16.329 65.016 1.00 40.19 117 PRO A C 1
ATOM 892 O O . PRO A 1 117 ? -56.184 -16.311 65.382 1.00 40.19 117 PRO A O 1
ATOM 895 N N . SER A 1 118 ? -54.554 -17.242 64.151 1.00 41.41 118 SER A N 1
ATOM 896 C CA . SER A 1 118 ? -55.327 -18.402 63.670 1.00 41.41 118 SER A CA 1
ATOM 897 C C . SER A 1 118 ? -55.140 -19.643 64.568 1.00 41.41 118 SER A C 1
ATOM 899 O O . SER A 1 118 ? -54.080 -19.794 65.181 1.00 41.41 118 SER A O 1
ATOM 901 N N . PRO A 1 119 ? -56.143 -20.543 64.658 1.00 44.03 119 PRO A N 1
ATOM 902 C CA . PRO A 1 119 ? -56.153 -21.668 65.595 1.00 44.03 119 PRO A CA 1
ATOM 903 C C . PRO A 1 119 ? -55.335 -22.888 65.126 1.00 44.03 119 PRO A C 1
ATOM 905 O O . PRO A 1 119 ? -55.023 -23.053 63.950 1.00 44.03 119 PRO A O 1
ATOM 908 N N . ALA A 1 120 ? -55.000 -23.742 66.100 1.00 38.97 120 ALA A N 1
ATOM 909 C CA . ALA A 1 120 ? -54.086 -24.887 66.028 1.00 38.97 120 ALA A CA 1
ATOM 910 C C . ALA A 1 120 ? -54.499 -26.032 65.066 1.00 38.97 120 ALA A C 1
ATOM 912 O O . ALA A 1 120 ? -55.695 -26.255 64.867 1.00 38.97 120 ALA A O 1
ATOM 913 N N . PRO A 1 121 ? -53.539 -26.833 64.547 1.00 40.22 121 PRO A N 1
ATOM 914 C CA . PRO A 1 121 ? -53.830 -27.997 63.710 1.00 40.22 121 PRO A CA 1
ATOM 915 C C . PRO A 1 121 ? -53.914 -29.320 64.502 1.00 40.22 121 PRO A C 1
ATOM 917 O O . PRO A 1 121 ? -53.231 -29.519 65.506 1.00 40.22 121 PRO A O 1
ATOM 920 N N . ALA A 1 122 ? -54.726 -30.250 63.988 1.00 35.69 122 ALA A N 1
ATOM 921 C CA . ALA A 1 122 ? -54.869 -31.652 64.406 1.00 35.69 122 ALA A CA 1
ATOM 922 C C . ALA A 1 122 ? -54.456 -32.601 63.238 1.00 35.69 122 ALA A C 1
ATOM 924 O O . ALA A 1 122 ? -54.282 -32.120 62.118 1.00 35.69 122 ALA A O 1
ATOM 925 N N . PRO A 1 123 ? -54.233 -33.914 63.474 1.00 43.66 123 PRO A N 1
ATOM 926 C CA . PRO A 1 123 ? -53.067 -34.646 62.954 1.00 43.66 123 PRO A CA 1
ATOM 927 C C . PRO A 1 123 ? -53.253 -35.422 61.633 1.00 43.66 123 PRO A C 1
ATOM 929 O O . PRO A 1 123 ? -54.361 -35.711 61.187 1.00 43.66 123 PRO A O 1
ATOM 932 N N . SER A 1 124 ? -52.109 -35.800 61.053 1.00 43.81 124 SER A N 1
ATOM 933 C CA . SER A 1 124 ? -51.897 -36.535 59.795 1.00 43.81 124 SER A CA 1
ATOM 934 C C . SER A 1 124 ? -52.227 -38.038 59.858 1.00 43.81 124 SER A C 1
ATOM 936 O O . SER A 1 124 ? -52.032 -38.657 60.906 1.00 43.81 124 SER A O 1
ATOM 938 N N . PRO A 1 125 ? -52.521 -38.675 58.704 1.00 40.12 125 PRO A N 1
ATOM 939 C CA . PRO A 1 125 ? -52.257 -40.095 58.494 1.00 40.12 125 PRO A CA 1
ATOM 940 C C . PRO A 1 125 ? -51.212 -40.384 57.399 1.00 40.12 125 PRO A C 1
ATOM 942 O O . PRO A 1 125 ? -50.916 -39.579 56.518 1.00 40.12 125 PRO A O 1
ATOM 945 N N . SER A 1 126 ? -50.647 -41.577 57.542 1.00 31.34 126 SER A N 1
ATOM 946 C CA . SER A 1 126 ? -49.451 -42.185 56.959 1.00 31.34 126 SER A CA 1
ATOM 947 C C . SER A 1 126 ? -49.655 -42.867 55.595 1.00 31.34 126 SER A C 1
ATOM 949 O O . SER A 1 126 ? -50.760 -43.279 55.251 1.00 31.34 126 SER A O 1
ATOM 951 N N . TRP A 1 127 ? -48.552 -43.076 54.861 1.00 32.88 127 TRP A N 1
ATOM 952 C CA . TRP A 1 127 ? -48.472 -43.968 53.692 1.00 32.88 127 TRP A CA 1
ATOM 953 C C . TRP A 1 127 ? -47.675 -45.251 54.023 1.00 32.88 127 TRP A C 1
ATOM 955 O O . TRP A 1 127 ? -46.684 -45.152 54.753 1.00 32.88 127 TRP A O 1
ATOM 965 N N . PRO A 1 128 ? -48.050 -46.445 53.506 1.00 37.16 128 PRO A N 1
ATOM 966 C CA . PRO A 1 128 ? -47.338 -47.698 53.785 1.00 37.16 128 PRO A CA 1
ATOM 967 C C . PRO A 1 128 ? -46.073 -47.934 52.941 1.00 37.16 128 PRO A C 1
ATOM 969 O O . PRO A 1 128 ? -45.974 -47.527 51.786 1.00 37.16 128 PRO A O 1
ATOM 972 N N . GLN A 1 129 ? -45.141 -48.666 53.556 1.00 34.62 129 GLN A N 1
ATOM 973 C CA . GLN A 1 129 ? -43.835 -49.123 53.067 1.00 34.62 129 GLN A CA 1
ATOM 974 C C . GLN A 1 129 ? -43.909 -50.262 52.028 1.00 34.62 129 GLN A C 1
ATOM 976 O O . GLN A 1 129 ? -44.820 -51.088 52.058 1.00 34.62 129 GLN A O 1
ATOM 981 N N . ALA A 1 130 ? -42.873 -50.364 51.187 1.00 38.72 130 ALA A N 1
ATOM 982 C CA . ALA A 1 130 ? -42.567 -51.517 50.331 1.00 38.72 130 ALA A CA 1
ATOM 983 C C . ALA A 1 130 ? -41.558 -52.483 51.007 1.00 38.72 130 ALA A C 1
ATOM 985 O O . ALA A 1 130 ? -40.697 -52.006 51.751 1.00 38.72 130 ALA A O 1
ATOM 986 N N . PRO A 1 131 ? -41.599 -53.808 50.741 1.00 41.22 131 PRO A N 1
ATOM 987 C CA . PRO A 1 131 ? -40.620 -54.778 51.259 1.00 41.22 131 PRO A CA 1
ATOM 988 C C . PRO A 1 131 ? -39.745 -55.387 50.110 1.00 41.22 131 PRO A C 1
ATOM 990 O O . PRO A 1 131 ? -39.871 -54.945 48.967 1.00 41.22 131 PRO A O 1
ATOM 993 N N . PRO A 1 132 ? -38.778 -56.305 50.364 1.00 42.59 132 PRO A N 1
ATOM 994 C CA . PRO A 1 132 ? -37.349 -56.059 50.129 1.00 42.59 132 PRO A CA 1
ATOM 995 C C . PRO A 1 132 ? -36.733 -56.981 49.050 1.00 42.59 132 PRO A C 1
ATOM 997 O O . PRO A 1 132 ? -37.366 -57.918 48.571 1.00 42.59 132 PRO A O 1
ATOM 1000 N N . GLY A 1 133 ? -35.482 -56.711 48.658 1.00 30.70 133 GLY A N 1
ATOM 1001 C CA . GLY A 1 133 ? -34.806 -57.397 47.548 1.00 30.70 133 GLY A CA 1
ATOM 1002 C C . GLY A 1 133 ? -33.971 -58.634 47.897 1.00 30.70 133 GLY A C 1
ATOM 1003 O O . GLY A 1 133 ? -34.034 -59.150 49.005 1.00 30.70 133 GLY A O 1
ATOM 1004 N N . SER A 1 134 ? -33.175 -59.082 46.915 1.00 27.70 134 SER A N 1
ATOM 1005 C CA . SER A 1 134 ? -31.795 -59.619 47.000 1.00 27.70 134 SER A CA 1
ATOM 1006 C C . SER A 1 134 ? -31.501 -60.598 45.850 1.00 27.70 134 SER A C 1
ATOM 1008 O O . SER A 1 134 ? -32.233 -61.558 45.647 1.00 27.70 134 SER A O 1
ATOM 1010 N N . HIS A 1 135 ? -30.434 -60.328 45.086 1.00 30.06 135 HIS A N 1
ATOM 1011 C CA . HIS A 1 135 ? -29.287 -61.220 44.826 1.00 30.06 135 HIS A CA 1
ATOM 1012 C C . HIS A 1 135 ? -28.546 -60.858 43.521 1.00 30.06 135 HIS A C 1
ATOM 1014 O O . HIS A 1 135 ? -29.125 -60.756 42.445 1.00 30.06 135 HIS A O 1
ATOM 1020 N N . VAL A 1 136 ? -27.230 -60.677 43.662 1.00 33.75 136 VAL A N 1
ATOM 1021 C CA . VAL A 1 136 ? -26.185 -60.526 42.624 1.00 33.75 136 VAL A CA 1
ATOM 1022 C C . VAL A 1 136 ? -25.520 -61.915 42.445 1.00 33.75 136 VAL A C 1
ATOM 1024 O O . VAL A 1 136 ? -25.602 -62.700 43.398 1.00 33.75 136 VAL A O 1
ATOM 1027 N N . PRO A 1 137 ? -24.855 -62.268 41.314 1.00 37.34 137 PRO A N 1
ATOM 1028 C CA . PRO A 1 137 ? -23.421 -61.937 41.181 1.00 37.34 137 PRO A CA 1
ATOM 1029 C C . PRO A 1 137 ? -22.859 -61.714 39.741 1.00 37.34 137 PRO A C 1
ATOM 1031 O O . PRO A 1 137 ? -23.300 -62.321 38.772 1.00 37.34 137 PRO A O 1
ATOM 1034 N N . SER A 1 138 ? -21.771 -60.922 39.688 1.00 28.95 138 SER A N 1
ATOM 1035 C CA . SER A 1 138 ? -20.557 -60.995 38.821 1.00 28.95 138 SER A CA 1
ATOM 1036 C C . SER A 1 138 ? -20.604 -60.781 37.283 1.00 28.95 138 SER A C 1
ATOM 1038 O O . SER A 1 138 ? -21.304 -61.480 36.565 1.00 28.95 138 SER A O 1
ATOM 1040 N N . GLY A 1 139 ? -19.758 -59.847 36.792 1.00 26.95 139 GLY A N 1
ATOM 1041 C CA . GLY A 1 139 ? -19.510 -59.479 35.370 1.00 26.95 139 GLY A CA 1
ATOM 1042 C C . GLY A 1 139 ? -18.562 -60.426 34.598 1.00 26.95 139 GLY A C 1
ATOM 1043 O O . GLY A 1 139 ? -18.497 -61.590 34.983 1.00 26.95 139 GLY A O 1
ATOM 1044 N N . PRO A 1 140 ? -17.770 -60.000 33.573 1.00 39.94 140 PRO A N 1
ATOM 1045 C CA . PRO A 1 140 ? -17.627 -58.685 32.915 1.00 39.94 140 PRO A CA 1
ATOM 1046 C C . PRO A 1 140 ? -17.892 -58.709 31.379 1.00 39.94 140 PRO A C 1
ATOM 1048 O O . PRO A 1 140 ? -17.705 -59.728 30.720 1.00 39.94 140 PRO A O 1
ATOM 1051 N N . GLY A 1 141 ? -18.258 -57.574 30.766 1.00 27.45 141 GLY A N 1
ATOM 1052 C CA . GLY A 1 141 ? -18.400 -57.473 29.303 1.00 27.45 141 GLY A CA 1
ATOM 1053 C C . GLY A 1 141 ? -18.592 -56.038 28.802 1.00 27.45 141 GLY A C 1
ATOM 1054 O O . GLY A 1 141 ? -19.429 -55.304 29.309 1.00 27.45 141 GLY A O 1
ATOM 1055 N N . ILE A 1 142 ? -17.765 -55.656 27.834 1.00 31.81 142 ILE A N 1
ATOM 1056 C CA . ILE A 1 142 ? -17.553 -54.334 27.214 1.00 31.81 142 ILE A CA 1
ATOM 1057 C C . ILE A 1 142 ? -18.835 -53.784 26.526 1.00 31.81 142 ILE A C 1
ATOM 1059 O O . ILE A 1 142 ? -19.665 -54.586 26.096 1.00 31.81 142 ILE A O 1
ATOM 1063 N N . PRO A 1 143 ? -19.032 -52.445 26.428 1.00 34.28 143 PRO A N 1
ATOM 1064 C CA . PRO A 1 143 ? -20.342 -51.813 26.223 1.00 34.28 143 PRO A CA 1
ATOM 1065 C C . PRO A 1 143 ? -20.881 -51.864 24.779 1.00 34.28 143 PRO A C 1
ATOM 1067 O O . PRO A 1 143 ? -20.111 -52.032 23.830 1.00 34.28 143 PRO A O 1
ATOM 1070 N N . PRO A 1 144 ? -22.202 -51.659 24.604 1.00 28.86 144 PRO A N 1
ATOM 1071 C CA . PRO A 1 144 ? -22.888 -51.727 23.320 1.00 28.86 144 PRO A CA 1
ATOM 1072 C C . PRO A 1 144 ? -22.724 -50.449 22.487 1.00 28.86 144 PRO A C 1
ATOM 1074 O O . PRO A 1 144 ? -22.679 -49.336 23.007 1.00 28.86 144 PRO A O 1
ATOM 1077 N N . ALA A 1 145 ? -22.722 -50.626 21.166 1.00 34.00 145 ALA A N 1
ATOM 1078 C CA . ALA A 1 145 ? -22.921 -49.561 20.196 1.00 34.00 145 ALA A CA 1
ATOM 1079 C C . ALA A 1 145 ? -24.325 -48.955 20.376 1.00 34.00 145 ALA A C 1
ATOM 1081 O O . ALA A 1 145 ? -25.319 -49.502 19.897 1.00 34.00 145 ALA A O 1
ATOM 1082 N N . SER A 1 146 ? -24.412 -47.835 21.095 1.00 28.61 146 SER A N 1
ATOM 1083 C CA . SER A 1 146 ? -25.630 -47.039 21.204 1.00 28.61 146 SER A CA 1
ATOM 1084 C C . SER A 1 146 ? -25.673 -45.999 20.091 1.00 28.61 146 SER A C 1
ATOM 1086 O O . SER A 1 146 ? -24.792 -45.151 19.953 1.00 28.61 146 SER A O 1
ATOM 1088 N N . GLN A 1 147 ? -26.731 -46.133 19.302 1.00 27.44 147 GLN A N 1
ATOM 1089 C CA . GLN A 1 147 ? -27.202 -45.257 18.244 1.00 27.44 147 GLN A CA 1
ATOM 1090 C C . GLN A 1 147 ? -27.061 -43.778 18.622 1.00 27.44 147 GLN A C 1
ATOM 1092 O O . GLN A 1 147 ? -27.537 -43.331 19.663 1.00 27.44 147 GLN A O 1
ATOM 1097 N N . VAL A 1 148 ? -26.397 -43.041 17.735 1.00 28.58 148 VAL A N 1
ATOM 1098 C CA . VAL A 1 148 ? -26.260 -41.586 17.767 1.00 28.58 148 VAL A CA 1
ATOM 1099 C C . VAL A 1 148 ? -27.663 -40.962 17.681 1.00 28.58 148 VAL A C 1
ATOM 1101 O O . VAL A 1 148 ? -28.346 -41.195 16.681 1.00 28.58 148 VAL A O 1
ATOM 1104 N N . PRO A 1 149 ? -28.130 -40.193 18.684 1.00 29.66 149 PRO A N 1
ATOM 1105 C CA . PRO A 1 149 ? -29.318 -39.361 18.523 1.00 29.66 149 PRO A CA 1
ATOM 1106 C C . PRO A 1 149 ? -29.024 -38.238 17.509 1.00 29.66 149 PRO A C 1
ATOM 1108 O O . PRO A 1 149 ? -27.865 -37.839 17.360 1.00 29.66 149 PRO A O 1
ATOM 1111 N N . PRO A 1 150 ? -30.035 -37.732 16.780 1.00 30.23 150 PRO A N 1
ATOM 1112 C CA . PRO A 1 150 ? -29.826 -36.727 15.746 1.00 30.23 150 PRO A CA 1
ATOM 1113 C C . PRO A 1 150 ? -29.156 -35.479 16.333 1.00 30.23 150 PRO A C 1
ATOM 1115 O O . PRO A 1 150 ? -29.498 -35.018 17.420 1.00 30.23 150 PRO A O 1
ATOM 1118 N N . SER A 1 151 ? -28.170 -34.985 15.587 1.00 30.17 151 SER A N 1
ATOM 1119 C CA . SER A 1 151 ? -27.339 -33.807 15.838 1.00 30.17 151 SER A CA 1
ATOM 1120 C C . SER A 1 151 ? -28.048 -32.672 16.584 1.00 30.17 151 SER A C 1
ATOM 1122 O O . SER A 1 151 ? -29.063 -32.159 16.112 1.00 30.17 151 SER A O 1
ATOM 1124 N N . ALA A 1 152 ? -27.448 -32.236 17.693 1.00 27.67 152 ALA A N 1
ATOM 1125 C CA . ALA A 1 152 ? -27.787 -30.998 18.383 1.00 27.67 152 ALA A CA 1
ATOM 1126 C C . ALA A 1 152 ? -27.633 -29.766 17.454 1.00 27.67 152 ALA A C 1
ATOM 1128 O O . ALA A 1 152 ? -26.787 -29.783 16.550 1.00 27.67 152 ALA A O 1
ATOM 1129 N N . PRO A 1 153 ? -28.438 -28.704 17.653 1.00 30.20 153 PRO A N 1
ATOM 1130 C CA . PRO A 1 153 ? -28.391 -27.492 16.842 1.00 30.20 153 PRO A CA 1
ATOM 1131 C C . PRO A 1 153 ? -27.065 -26.739 17.030 1.00 30.20 153 PRO A C 1
ATOM 1133 O O . PRO A 1 153 ? -26.519 -26.643 18.126 1.00 30.20 153 PRO A O 1
ATOM 1136 N N . ARG A 1 154 ? -26.537 -26.238 15.913 1.00 27.89 154 ARG A N 1
ATOM 1137 C CA . ARG A 1 154 ? -25.263 -25.516 15.783 1.00 27.89 154 ARG A CA 1
ATOM 1138 C C . ARG A 1 154 ? -25.403 -24.101 16.368 1.00 27.89 154 ARG A C 1
ATOM 1140 O O . ARG A 1 154 ? -26.393 -23.453 16.037 1.00 27.89 154 ARG A O 1
ATOM 1147 N N . PRO A 1 155 ? -24.424 -23.543 17.106 1.00 32.19 155 PRO A N 1
ATOM 1148 C CA . PRO A 1 155 ? -24.410 -22.113 17.372 1.00 32.19 155 PRO A CA 1
ATOM 1149 C C . PRO A 1 155 ? -23.779 -21.407 16.164 1.00 32.19 155 PRO A C 1
ATOM 1151 O O . PRO A 1 155 ? -22.579 -21.153 16.096 1.00 32.19 155 PRO A O 1
ATOM 1154 N N . SER A 1 156 ? -24.607 -21.147 15.160 1.00 31.27 156 SER A N 1
ATOM 1155 C CA . SER A 1 156 ? -24.437 -20.017 14.239 1.00 31.27 156 SER A CA 1
ATOM 1156 C C . SER A 1 156 ? -25.736 -19.215 14.193 1.00 31.27 156 SER A C 1
ATOM 1158 O O . SER A 1 156 ? -26.162 -18.755 13.143 1.00 31.27 156 SER A O 1
ATOM 1160 N N . SER A 1 157 ? -26.392 -19.092 15.347 1.00 29.92 157 SER A N 1
ATOM 1161 C CA . SER A 1 157 ? -27.590 -18.293 15.532 1.00 29.92 157 SER A CA 1
ATOM 1162 C C . SER A 1 157 ? -27.187 -16.863 15.879 1.00 29.92 157 SER A C 1
ATOM 1164 O O . SER A 1 157 ? -26.919 -16.550 17.039 1.00 29.92 157 SER A O 1
ATOM 1166 N N . VAL A 1 158 ? -27.252 -15.960 14.902 1.00 34.12 158 VAL A N 1
ATOM 1167 C CA . VAL A 1 158 ? -27.793 -14.628 15.203 1.00 34.12 158 VAL A CA 1
ATOM 1168 C C . VAL A 1 158 ? -29.276 -14.857 15.529 1.00 34.12 158 VAL A C 1
ATOM 1170 O O . VAL A 1 158 ? -30.137 -14.759 14.661 1.00 34.12 158 VAL A O 1
ATOM 1173 N N . SER A 1 159 ? -29.581 -15.349 16.734 1.00 29.70 159 SER A N 1
ATOM 1174 C CA . SER A 1 159 ? -30.957 -15.530 17.224 1.00 29.70 159 SER A CA 1
ATOM 1175 C C . SER A 1 159 ? -30.983 -15.881 18.716 1.00 29.70 159 SER A C 1
ATOM 1177 O O . SER A 1 159 ? -30.751 -17.022 19.100 1.00 29.70 159 SER A O 1
ATOM 1179 N N . MET A 1 160 ? -31.277 -14.882 19.553 1.00 27.72 160 MET A N 1
ATOM 1180 C CA . MET A 1 160 ? -32.407 -14.819 20.500 1.00 27.72 160 MET A CA 1
ATOM 1181 C C . MET A 1 160 ? -32.192 -13.595 21.429 1.00 27.72 160 MET A C 1
ATOM 1183 O O . MET A 1 160 ? -31.232 -13.595 22.194 1.00 27.72 160 MET A O 1
ATOM 1187 N N . PRO A 1 161 ? -33.061 -12.560 21.414 1.00 32.62 161 PRO A N 1
ATOM 1188 C CA . PRO A 1 161 ? -32.809 -11.247 22.044 1.00 32.62 161 PRO A CA 1
ATOM 1189 C C . PRO A 1 161 ? -32.747 -11.206 23.580 1.00 32.62 161 PRO A C 1
ATOM 1191 O O . PRO A 1 161 ? -32.610 -10.132 24.151 1.00 32.62 161 PRO A O 1
ATOM 1194 N N . ALA A 1 162 ? -32.920 -12.332 24.271 1.00 28.42 162 ALA A N 1
ATOM 1195 C CA . ALA A 1 162 ? -33.229 -12.330 25.701 1.00 28.42 162 ALA A CA 1
ATOM 1196 C C . ALA A 1 162 ? -32.021 -12.551 26.632 1.00 28.42 162 ALA A C 1
ATOM 1198 O O . ALA A 1 162 ? -32.213 -12.582 27.842 1.00 28.42 162 ALA A O 1
ATOM 1199 N N . ALA A 1 163 ? -30.798 -12.733 26.115 1.00 29.95 163 ALA A N 1
ATOM 1200 C CA . ALA A 1 163 ? -29.662 -13.121 26.966 1.00 29.95 163 ALA A CA 1
ATOM 1201 C C . ALA A 1 163 ? -28.293 -12.508 26.616 1.00 29.95 163 ALA A C 1
ATOM 1203 O O . ALA A 1 163 ? -27.306 -12.860 27.253 1.00 29.95 163 ALA A O 1
ATOM 1204 N N . THR A 1 164 ? -28.201 -11.594 25.648 1.00 29.97 164 THR A N 1
ATOM 1205 C CA . THR A 1 164 ? -26.918 -10.999 25.232 1.00 29.97 164 THR A CA 1
ATOM 1206 C C . THR A 1 164 ? -27.102 -9.515 24.947 1.00 29.97 164 THR A C 1
ATOM 1208 O O . THR A 1 164 ? -27.745 -9.148 23.967 1.00 29.97 164 THR A O 1
ATOM 1211 N N . GLY A 1 165 ? -26.553 -8.667 25.815 1.00 32.25 165 GLY A N 1
ATOM 1212 C CA . GLY A 1 165 ? -26.646 -7.204 25.752 1.00 32.25 165 GLY A CA 1
ATOM 1213 C C . GLY A 1 165 ? -25.761 -6.533 24.695 1.00 32.25 165 GLY A C 1
ATOM 1214 O O . GLY A 1 165 ? -25.532 -5.336 24.787 1.00 32.25 165 GLY A O 1
ATOM 1215 N N . THR A 1 166 ? -25.256 -7.267 23.705 1.00 34.44 166 THR A N 1
ATOM 1216 C CA . THR A 1 166 ? -24.378 -6.737 22.653 1.00 34.44 166 THR A CA 1
ATOM 1217 C C . THR A 1 166 ? -24.644 -7.453 21.338 1.00 34.44 166 THR A C 1
ATOM 1219 O O . THR A 1 166 ? -23.922 -8.379 21.011 1.00 34.44 166 THR A O 1
ATOM 1222 N N . PHE A 1 167 ? -25.678 -7.053 20.586 1.00 47.31 167 PHE A N 1
ATOM 1223 C CA . PHE A 1 167 ? -25.784 -7.345 19.147 1.00 47.31 167 PHE A CA 1
ATOM 1224 C C . PHE A 1 167 ? -26.612 -6.257 18.457 1.00 47.31 167 PHE A C 1
ATOM 1226 O O . PHE A 1 167 ? -27.719 -5.944 18.904 1.00 47.31 167 PHE A O 1
ATOM 1233 N N . ARG A 1 168 ? -26.065 -5.668 17.382 1.00 54.09 168 ARG A N 1
ATOM 1234 C CA . ARG A 1 168 ? -26.657 -4.529 16.655 1.00 54.09 168 ARG A CA 1
ATOM 1235 C C . ARG A 1 168 ? -28.143 -4.711 16.369 1.00 54.09 168 ARG A C 1
ATOM 1237 O O . ARG A 1 168 ? -28.579 -5.752 15.874 1.00 54.09 168 ARG A O 1
ATOM 1244 N N . GLN A 1 169 ? -28.911 -3.647 16.594 1.00 53.38 169 GLN A N 1
ATOM 1245 C CA . GLN A 1 169 ? -30.298 -3.599 16.149 1.00 53.38 169 GLN A CA 1
ATOM 1246 C C . GLN A 1 169 ? -30.362 -3.660 14.613 1.00 53.38 169 GLN A C 1
ATOM 1248 O O . GLN A 1 169 ? -29.506 -3.073 13.942 1.00 53.38 169 GLN A O 1
ATOM 1253 N N . PRO A 1 170 ? -31.367 -4.345 14.038 1.00 60.34 170 PRO A N 1
ATOM 1254 C CA . PRO A 1 170 ? -31.589 -4.348 12.601 1.00 60.34 170 PRO A CA 1
ATOM 1255 C C . PRO A 1 170 ? -31.614 -2.932 12.033 1.00 60.34 170 PRO A C 1
ATOM 1257 O O . PRO A 1 170 ? -32.428 -2.105 12.440 1.00 60.34 170 PRO A O 1
ATOM 1260 N N . THR A 1 171 ? -30.755 -2.661 11.055 1.00 70.56 171 THR A N 1
ATOM 1261 C CA . THR A 1 171 ? -30.741 -1.371 10.357 1.00 70.56 171 THR A CA 1
ATOM 1262 C C . THR A 1 171 ? -31.948 -1.256 9.427 1.00 70.56 171 THR A C 1
ATOM 1264 O O . THR A 1 171 ? -32.520 -0.181 9.253 1.00 70.56 171 THR A O 1
ATOM 1267 N N . SER A 1 172 ? -32.368 -2.375 8.830 1.00 74.88 172 SER A N 1
ATOM 1268 C CA . SER A 1 172 ? -33.574 -2.445 8.007 1.00 74.88 172 SER A CA 1
ATOM 1269 C C . SER A 1 172 ? -34.212 -3.828 8.082 1.00 74.88 172 SER A C 1
ATOM 1271 O O . SER A 1 172 ? -33.521 -4.844 8.110 1.00 74.88 172 SER A O 1
ATOM 1273 N N . ILE A 1 173 ? -35.544 -3.873 8.078 1.00 78.31 173 ILE A N 1
ATOM 1274 C CA . ILE A 1 173 ? -36.327 -5.108 8.003 1.00 78.31 173 ILE A CA 1
ATOM 1275 C C . ILE A 1 173 ? -37.268 -4.976 6.812 1.00 78.31 173 ILE A C 1
ATOM 1277 O O . ILE A 1 173 ? -38.046 -4.025 6.719 1.00 78.31 173 ILE A O 1
ATOM 1281 N N . ARG A 1 174 ? -37.195 -5.930 5.886 1.00 78.06 174 ARG A N 1
ATOM 1282 C CA . ARG A 1 174 ? -38.009 -5.960 4.665 1.00 78.06 174 ARG A CA 1
ATOM 1283 C C . ARG A 1 174 ? -38.727 -7.307 4.561 1.00 78.06 174 ARG A C 1
ATOM 1285 O O . ARG A 1 174 ? -38.202 -8.299 5.056 1.00 78.06 174 ARG A O 1
ATOM 1292 N N . PRO A 1 175 ? -39.908 -7.399 3.929 1.00 80.44 175 PRO A N 1
ATOM 1293 C CA . PRO A 1 175 ? -40.500 -8.699 3.622 1.00 80.44 175 PRO A CA 1
ATOM 1294 C C . PRO A 1 175 ? -39.598 -9.480 2.656 1.00 80.44 175 PRO A C 1
ATOM 1296 O O . PRO A 1 175 ? -38.953 -8.883 1.788 1.00 80.44 175 PRO A O 1
ATOM 1299 N N . LEU A 1 176 ? -39.558 -10.808 2.799 1.00 79.12 176 LEU A N 1
ATOM 1300 C CA . LEU A 1 176 ? -38.812 -11.663 1.882 1.00 79.12 176 LEU A CA 1
ATOM 1301 C C . LEU A 1 176 ? -39.323 -11.471 0.453 1.00 79.12 176 LEU A C 1
ATOM 1303 O O . LEU A 1 176 ? -40.536 -11.426 0.217 1.00 79.12 176 LEU A O 1
ATOM 1307 N N . PRO A 1 177 ? -38.414 -11.372 -0.522 1.00 77.81 177 PRO A N 1
ATOM 1308 C CA . PRO A 1 177 ? -38.827 -11.128 -1.882 1.00 77.81 177 PRO A CA 1
ATOM 1309 C C . PRO A 1 177 ? -39.472 -12.365 -2.509 1.00 77.81 177 PRO A C 1
ATOM 1311 O O . PRO A 1 177 ? -39.044 -13.499 -2.299 1.00 77.81 177 PRO A O 1
ATOM 1314 N N . THR A 1 178 ? -40.499 -12.125 -3.323 1.00 79.75 178 THR A N 1
ATOM 1315 C CA . THR A 1 178 ? -41.190 -13.139 -4.141 1.00 79.75 178 THR A CA 1
ATOM 1316 C C . THR A 1 178 ? -40.628 -13.240 -5.562 1.00 79.75 178 THR A C 1
ATOM 1318 O O . THR A 1 178 ? -41.075 -14.060 -6.358 1.00 79.75 178 THR A O 1
ATOM 1321 N N . ARG A 1 179 ? -39.653 -12.387 -5.890 1.00 84.69 179 ARG A N 1
ATOM 1322 C CA . ARG A 1 179 ? -38.958 -12.291 -7.179 1.00 84.69 179 ARG A CA 1
ATOM 1323 C C . ARG A 1 179 ? -37.464 -12.103 -6.941 1.00 84.69 179 ARG A C 1
ATOM 1325 O O . ARG A 1 179 ? -37.053 -11.823 -5.820 1.00 84.69 179 ARG A O 1
ATOM 1332 N N . THR A 1 180 ? -36.663 -12.175 -7.997 1.00 87.56 180 THR A N 1
ATOM 1333 C CA . THR A 1 180 ? -35.248 -11.799 -7.923 1.00 87.56 180 THR A CA 1
ATOM 1334 C C . THR A 1 180 ? -35.085 -10.359 -7.426 1.00 87.56 180 THR A C 1
ATOM 1336 O O . THR A 1 180 ? -35.726 -9.439 -7.948 1.00 87.56 180 THR A O 1
ATOM 1339 N N . VAL A 1 181 ? -34.231 -10.182 -6.418 1.00 89.81 181 VAL A N 1
ATOM 1340 C CA . VAL A 1 181 ? -33.818 -8.890 -5.854 1.00 89.81 181 VAL A CA 1
ATOM 1341 C C . VAL A 1 181 ? -32.370 -8.643 -6.215 1.00 89.81 181 VAL A C 1
ATOM 1343 O O . VAL A 1 181 ? -31.497 -9.445 -5.889 1.00 89.81 181 VAL A O 1
ATOM 1346 N N . ARG A 1 182 ? -32.111 -7.513 -6.868 1.00 93.38 182 ARG A N 1
ATOM 1347 C CA . ARG A 1 182 ? -30.750 -7.061 -7.153 1.00 93.38 182 ARG A CA 1
ATOM 1348 C C . ARG A 1 182 ? -30.209 -6.268 -5.975 1.00 93.38 182 ARG A C 1
ATOM 1350 O O . ARG A 1 182 ? -30.894 -5.385 -5.462 1.00 93.38 182 ARG A O 1
ATOM 1357 N N . ILE A 1 183 ? -28.984 -6.583 -5.583 1.00 92.00 183 ILE A N 1
ATOM 1358 C CA . ILE A 1 183 ? -28.245 -5.962 -4.489 1.00 92.00 183 ILE A CA 1
ATOM 1359 C C . ILE A 1 183 ? -27.046 -5.230 -5.089 1.00 92.00 183 ILE A C 1
ATOM 1361 O O . ILE A 1 183 ? -26.274 -5.803 -5.867 1.00 92.00 183 ILE A O 1
ATOM 1365 N N . GLY A 1 184 ? -26.850 -3.969 -4.719 1.00 90.44 184 GLY A N 1
ATOM 1366 C CA . GLY A 1 184 ? -25.678 -3.211 -5.144 1.00 90.44 184 GLY A CA 1
ATOM 1367 C C . GLY A 1 184 ? -25.742 -1.747 -4.746 1.00 90.44 184 GLY A C 1
ATOM 1368 O O . GLY A 1 184 ? -26.729 -1.279 -4.192 1.00 90.44 184 GLY A O 1
ATOM 1369 N N . ARG A 1 185 ? -24.681 -1.002 -5.049 1.00 91.56 185 ARG A N 1
ATOM 1370 C CA . ARG A 1 185 ? -24.591 0.426 -4.707 1.00 91.56 185 ARG A CA 1
ATOM 1371 C C . ARG A 1 185 ? -25.371 1.342 -5.652 1.00 91.56 185 ARG A C 1
ATOM 1373 O O . ARG A 1 185 ? -25.688 2.476 -5.312 1.00 91.56 185 ARG A O 1
ATOM 1380 N N . GLY A 1 186 ? -25.642 0.885 -6.873 1.00 86.69 186 GLY A N 1
ATOM 1381 C CA . GLY A 1 186 ? -26.387 1.661 -7.862 1.00 86.69 186 GLY A CA 1
ATOM 1382 C C . GLY A 1 186 ? -27.833 1.896 -7.425 1.00 86.69 186 GLY A C 1
ATOM 1383 O O . GLY A 1 186 ? -28.472 0.999 -6.881 1.00 86.69 186 GLY A O 1
ATOM 1384 N N . ALA A 1 187 ? -28.370 3.083 -7.709 1.00 87.06 187 ALA A N 1
ATOM 1385 C CA . ALA A 1 187 ? -29.771 3.409 -7.431 1.00 87.06 187 ALA A CA 1
ATOM 1386 C C . ALA A 1 187 ? -30.774 2.590 -8.276 1.00 87.06 187 ALA A C 1
ATOM 1388 O O . ALA A 1 187 ? -31.974 2.653 -8.040 1.00 87.06 187 ALA A O 1
ATOM 1389 N N . ASP A 1 188 ? -30.294 1.840 -9.275 1.00 88.31 188 ASP A N 1
ATOM 1390 C CA . ASP A 1 188 ? -31.070 0.924 -10.115 1.00 88.31 188 ASP A CA 1
ATOM 1391 C C . ASP A 1 188 ? -31.294 -0.468 -9.489 1.00 88.31 188 ASP A C 1
ATOM 1393 O O . ASP A 1 188 ? -32.002 -1.293 -10.080 1.00 88.31 188 ASP A O 1
ATOM 1397 N N . ASN A 1 189 ? -30.703 -0.743 -8.320 1.00 89.62 189 ASN A N 1
ATOM 1398 C CA . ASN A 1 189 ? -30.912 -1.988 -7.580 1.00 89.62 189 ASN A CA 1
ATOM 1399 C C . ASN A 1 189 ? -32.178 -1.946 -6.726 1.00 89.62 189 ASN A C 1
ATOM 1401 O O . ASN A 1 189 ? -32.615 -0.892 -6.273 1.00 89.62 189 ASN A O 1
ATOM 1405 N N . ASP A 1 190 ? -32.735 -3.127 -6.467 1.00 87.81 190 ASP A N 1
ATOM 1406 C CA . ASP A 1 190 ? -33.875 -3.288 -5.565 1.00 87.81 190 ASP A CA 1
ATOM 1407 C C . ASP A 1 190 ? -33.456 -3.083 -4.097 1.00 87.81 190 ASP A C 1
ATOM 1409 O O . ASP A 1 190 ? -34.213 -2.526 -3.303 1.00 87.81 190 ASP A O 1
ATOM 1413 N N . LEU A 1 191 ? -32.237 -3.511 -3.748 1.00 86.88 191 LEU A N 1
ATOM 1414 C CA . LEU A 1 191 ? -31.594 -3.282 -2.460 1.00 86.88 191 LEU A CA 1
ATOM 1415 C C . LEU A 1 191 ? -30.324 -2.456 -2.678 1.00 86.88 191 LEU A C 1
ATOM 1417 O O . LEU A 1 191 ? -29.315 -2.957 -3.185 1.00 86.88 191 LEU A O 1
ATOM 1421 N N . VAL A 1 192 ? -30.399 -1.179 -2.305 1.00 87.75 192 VAL A N 1
ATOM 1422 C CA . VAL A 1 192 ? -29.296 -0.227 -2.450 1.00 87.75 192 VAL A CA 1
ATOM 1423 C C . VAL A 1 192 ? -28.423 -0.250 -1.197 1.00 87.75 192 VAL A C 1
ATOM 1425 O O . VAL A 1 192 ? -28.912 0.043 -0.110 1.00 87.75 192 VAL A O 1
ATOM 1428 N N . VAL A 1 193 ? -27.138 -0.573 -1.361 1.00 85.44 193 VAL A N 1
ATOM 1429 C CA . VAL A 1 193 ? -26.129 -0.555 -0.287 1.00 85.44 193 VAL A CA 1
ATOM 1430 C C . VAL A 1 193 ? -25.175 0.617 -0.517 1.00 85.44 193 VAL A C 1
ATOM 1432 O O . VAL A 1 193 ? -24.378 0.586 -1.457 1.00 85.44 193 VAL A O 1
ATOM 1435 N N . ASP A 1 194 ? -25.250 1.658 0.317 1.00 83.56 194 ASP A N 1
ATOM 1436 C CA . ASP A 1 194 ? -24.430 2.873 0.180 1.00 83.56 194 ASP A CA 1
ATOM 1437 C C . ASP A 1 194 ? -23.004 2.684 0.728 1.00 83.56 194 ASP A C 1
ATOM 1439 O O . ASP A 1 194 ? -22.631 3.174 1.792 1.00 83.56 194 ASP A O 1
ATOM 1443 N N . ASP A 1 195 ? -22.198 1.916 -0.003 1.00 84.06 195 ASP A N 1
ATOM 1444 C CA . ASP A 1 195 ? -20.831 1.571 0.385 1.00 84.06 195 ASP A CA 1
ATOM 1445 C C . ASP A 1 195 ? -19.916 1.530 -0.842 1.00 84.06 195 ASP A C 1
ATOM 1447 O O . ASP A 1 195 ? -20.087 0.696 -1.726 1.00 84.06 195 ASP A O 1
ATOM 1451 N N . LEU A 1 196 ? -18.892 2.389 -0.898 1.00 85.38 196 LEU A N 1
ATOM 1452 C CA . LEU A 1 196 ? -17.955 2.477 -2.030 1.00 85.38 196 LEU A CA 1
ATOM 1453 C C . LEU A 1 196 ? -17.147 1.198 -2.295 1.00 85.38 196 LEU A C 1
ATOM 1455 O O . LEU A 1 196 ? -16.549 1.077 -3.366 1.00 85.38 196 LEU A O 1
ATOM 1459 N N . THR A 1 197 ? -17.103 0.257 -1.353 1.00 83.81 197 THR A N 1
ATOM 1460 C CA . THR A 1 197 ? -16.506 -1.069 -1.553 1.00 83.81 197 THR A CA 1
ATOM 1461 C C . THR A 1 197 ? -17.453 -2.028 -2.293 1.00 83.81 197 THR A C 1
ATOM 1463 O O . THR A 1 197 ? -17.011 -3.050 -2.823 1.00 83.81 197 THR A O 1
ATOM 1466 N N . VAL A 1 198 ? -18.739 -1.693 -2.410 1.00 87.25 198 VAL A N 1
ATOM 1467 C CA . VAL A 1 198 ? -19.762 -2.470 -3.115 1.00 87.25 198 VAL A CA 1
ATOM 1468 C C . VAL A 1 198 ? -19.850 -2.015 -4.578 1.00 87.25 198 VAL A C 1
ATOM 1470 O O . VAL A 1 198 ? -19.997 -0.831 -4.892 1.00 87.25 198 VAL A O 1
ATOM 1473 N N . SER A 1 199 ? -19.754 -2.975 -5.504 1.00 88.88 199 SER A N 1
ATOM 1474 C CA . SER A 1 199 ? -20.008 -2.760 -6.935 1.00 88.88 199 SER A CA 1
ATOM 1475 C C . SER A 1 199 ? -21.402 -2.175 -7.190 1.00 88.88 199 SER A C 1
ATOM 1477 O O . SER A 1 199 ? -22.351 -2.453 -6.453 1.00 88.88 199 SER A O 1
ATOM 1479 N N . ARG A 1 200 ? -21.567 -1.399 -8.270 1.00 88.94 200 ARG A N 1
ATOM 1480 C CA . ARG A 1 200 ? -22.871 -0.814 -8.620 1.00 88.94 200 ARG A CA 1
ATOM 1481 C C . ARG A 1 200 ? -23.946 -1.874 -8.772 1.00 88.94 200 ARG A C 1
ATOM 1483 O O . ARG A 1 200 ? -25.040 -1.639 -8.296 1.00 88.94 200 ARG A O 1
ATOM 1490 N N . ARG A 1 201 ? -23.638 -3.022 -9.373 1.00 90.62 201 ARG A N 1
ATOM 1491 C CA . ARG A 1 201 ? -24.455 -4.243 -9.311 1.00 90.62 201 ARG A CA 1
ATOM 1492 C C . ARG A 1 201 ? -23.574 -5.326 -8.716 1.00 90.62 201 ARG A C 1
ATOM 1494 O O . ARG A 1 201 ? -22.516 -5.599 -9.275 1.00 90.62 201 ARG A O 1
ATOM 1501 N N . HIS A 1 202 ? -23.949 -5.855 -7.561 1.00 90.94 202 HIS A N 1
ATOM 1502 C CA . HIS A 1 202 ? -23.067 -6.706 -6.769 1.00 90.94 202 HIS A CA 1
ATOM 1503 C C . HIS A 1 202 ? -23.529 -8.158 -6.784 1.00 90.94 202 HIS A C 1
ATOM 1505 O O . HIS A 1 202 ? -22.762 -9.044 -7.151 1.00 90.94 202 HIS A O 1
ATOM 1511 N N . ALA A 1 203 ? -24.786 -8.393 -6.421 1.00 93.44 203 ALA A N 1
ATOM 1512 C CA . ALA A 1 203 ? -25.344 -9.731 -6.314 1.00 93.44 203 ALA A CA 1
ATOM 1513 C C . ALA A 1 203 ? -26.841 -9.747 -6.619 1.00 93.44 203 ALA A C 1
ATOM 1515 O O . ALA A 1 203 ? -27.503 -8.709 -6.628 1.00 93.44 203 ALA A O 1
ATOM 1516 N N . GLU A 1 204 ? -27.380 -10.941 -6.829 1.00 94.12 204 GLU A N 1
ATOM 1517 C CA . GLU A 1 204 ? -28.810 -11.190 -6.971 1.00 94.12 204 GLU A CA 1
ATOM 1518 C C . GLU A 1 204 ? -29.259 -12.255 -5.978 1.00 94.12 204 GLU A C 1
ATOM 1520 O O . GLU A 1 204 ? -28.711 -13.357 -5.943 1.00 94.12 204 GLU A O 1
ATOM 1525 N N . LEU A 1 205 ? -30.279 -11.926 -5.187 1.00 91.75 205 LEU A N 1
ATOM 1526 C CA . LEU A 1 205 ? -31.001 -12.884 -4.363 1.00 91.75 205 LEU A CA 1
ATOM 1527 C C . LEU A 1 205 ? -32.199 -13.398 -5.168 1.00 91.75 205 LEU A C 1
ATOM 1529 O O . LEU A 1 205 ? -33.172 -12.675 -5.391 1.00 91.75 205 LEU A O 1
ATOM 1533 N N . LEU A 1 206 ? -32.114 -14.640 -5.630 1.00 90.44 206 LEU A N 1
ATOM 1534 C CA . LEU A 1 206 ? -33.138 -15.322 -6.412 1.00 90.44 206 LEU A CA 1
ATOM 1535 C C . LEU A 1 206 ? -34.075 -16.101 -5.492 1.00 90.44 206 LEU A C 1
ATOM 1537 O O . LEU A 1 206 ? -33.630 -16.954 -4.726 1.00 90.44 206 LEU A O 1
ATOM 1541 N N . ALA A 1 207 ? -35.372 -15.829 -5.607 1.00 88.56 207 ALA A N 1
ATOM 1542 C CA . ALA A 1 207 ? -36.424 -16.647 -5.018 1.00 88.56 207 ALA A CA 1
ATOM 1543 C C . ALA A 1 207 ? -36.867 -17.699 -6.044 1.00 88.56 207 ALA A C 1
ATOM 1545 O O . ALA A 1 207 ? -37.364 -17.347 -7.117 1.00 88.56 207 ALA A O 1
ATOM 1546 N N . HIS A 1 208 ? -36.676 -18.981 -5.740 1.00 85.50 208 HIS A N 1
ATOM 1547 C CA . HIS A 1 208 ? -37.152 -20.070 -6.587 1.00 85.50 208 HIS A CA 1
ATOM 1548 C C . HIS A 1 208 ? -38.616 -20.435 -6.270 1.00 85.50 208 HIS A C 1
ATOM 1550 O O . HIS A 1 208 ? -39.073 -20.264 -5.138 1.00 85.50 208 HIS A O 1
ATOM 1556 N N . PRO A 1 209 ? -39.369 -20.987 -7.246 1.00 77.62 209 PRO A N 1
ATOM 1557 C CA . PRO A 1 209 ? -40.765 -21.398 -7.046 1.00 77.62 209 PRO A CA 1
ATOM 1558 C C . PRO A 1 209 ? -40.965 -22.488 -5.981 1.00 77.62 209 PRO A C 1
ATOM 1560 O O . PRO A 1 209 ? -42.082 -22.687 -5.514 1.00 77.62 209 PRO A O 1
ATOM 1563 N N . ASP A 1 210 ? -39.899 -23.200 -5.612 1.00 81.06 210 ASP A N 1
ATOM 1564 C CA . ASP A 1 210 ? -39.879 -24.227 -4.566 1.00 81.06 210 ASP A CA 1
ATOM 1565 C C . ASP A 1 210 ? -39.731 -23.649 -3.143 1.00 81.06 210 ASP A C 1
ATOM 1567 O O . ASP A 1 210 ? -39.641 -24.405 -2.175 1.00 81.06 210 ASP A O 1
ATOM 1571 N N . GLY A 1 211 ? -39.705 -22.317 -3.008 1.00 78.56 211 GLY A N 1
ATOM 1572 C CA . GLY A 1 211 ? -39.538 -21.618 -1.735 1.00 78.56 211 GLY A CA 1
ATOM 1573 C C . GLY A 1 211 ? -38.087 -21.530 -1.258 1.00 78.56 211 GLY A C 1
ATOM 1574 O O . GLY A 1 211 ? -37.851 -21.138 -0.115 1.00 78.56 211 GLY A O 1
ATOM 1575 N N . THR A 1 212 ? -37.109 -21.895 -2.094 1.00 87.00 212 THR A N 1
ATOM 1576 C CA . THR A 1 212 ? -35.685 -21.743 -1.771 1.00 87.00 212 THR A CA 1
ATOM 1577 C C . THR A 1 212 ? -35.121 -20.413 -2.263 1.00 87.00 212 THR A C 1
ATOM 1579 O O . THR A 1 212 ? -35.562 -19.858 -3.269 1.00 87.00 212 THR A O 1
ATOM 1582 N N . TYR A 1 213 ? -34.114 -19.908 -1.550 1.00 89.94 213 TYR A N 1
ATOM 1583 C CA . TYR A 1 213 ? -33.402 -18.686 -1.906 1.00 89.94 213 TYR A CA 1
ATOM 1584 C C . TYR A 1 213 ? -31.972 -19.008 -2.323 1.00 89.94 213 TYR A C 1
ATOM 1586 O O . TYR A 1 213 ? -31.320 -19.856 -1.714 1.00 89.94 213 TYR A O 1
ATOM 1594 N N . TRP A 1 214 ? -31.482 -18.329 -3.354 1.00 92.69 214 TRP A N 1
ATOM 1595 C CA . TRP A 1 214 ? -30.113 -18.458 -3.844 1.00 92.69 214 TRP A CA 1
ATOM 1596 C C . TRP A 1 214 ? -29.479 -17.085 -3.998 1.00 92.69 214 TRP A C 1
ATOM 1598 O O . TRP A 1 214 ? -30.081 -16.189 -4.580 1.00 92.69 214 TRP A O 1
ATOM 1608 N N . ILE A 1 215 ? -28.257 -16.923 -3.504 1.00 93.12 215 ILE A N 1
ATOM 1609 C CA . ILE A 1 215 ? -27.452 -15.726 -3.723 1.00 93.12 215 ILE A CA 1
ATOM 1610 C C . ILE A 1 215 ? -26.478 -15.988 -4.866 1.00 93.12 215 ILE A C 1
ATOM 1612 O O . ILE A 1 215 ? -25.790 -17.008 -4.876 1.00 93.12 215 ILE A O 1
ATOM 1616 N N . HIS A 1 216 ? -26.436 -15.086 -5.840 1.00 92.88 216 HIS A N 1
ATOM 1617 C CA . HIS A 1 216 ? -25.531 -15.142 -6.984 1.00 92.88 216 HIS A CA 1
ATOM 1618 C C . HIS A 1 216 ? -24.701 -13.863 -7.054 1.00 92.88 216 HIS A C 1
ATOM 1620 O O . HIS A 1 216 ? -25.252 -12.769 -7.103 1.00 92.88 216 HIS A O 1
ATOM 1626 N N . ASP A 1 217 ? -23.379 -13.998 -7.079 1.00 91.81 217 ASP A N 1
ATOM 1627 C CA . ASP A 1 217 ? -22.449 -12.885 -7.257 1.00 91.81 217 ASP A CA 1
ATOM 1628 C C . ASP A 1 217 ? -22.362 -12.501 -8.742 1.00 91.81 217 ASP A C 1
ATOM 1630 O O . ASP A 1 217 ? -22.162 -13.358 -9.607 1.00 91.81 217 ASP A O 1
ATOM 1634 N N . LEU A 1 218 ? -22.485 -11.209 -9.046 1.00 89.06 218 LEU A N 1
ATOM 1635 C CA . LEU A 1 218 ? -22.448 -10.673 -10.411 1.00 89.06 218 LEU A CA 1
ATOM 1636 C C . LEU A 1 218 ? -21.027 -10.265 -10.838 1.00 89.06 218 LEU A C 1
ATOM 1638 O O . LEU A 1 218 ? -20.835 -9.206 -11.435 1.00 89.06 218 LEU A O 1
ATOM 1642 N N . ASP A 1 219 ? -20.034 -11.100 -10.517 1.00 83.69 219 ASP A N 1
ATOM 1643 C CA . ASP A 1 219 ? -18.599 -10.803 -10.668 1.00 83.69 219 ASP A CA 1
ATOM 1644 C C . ASP A 1 219 ? -18.210 -9.501 -9.950 1.00 83.69 219 ASP A C 1
ATOM 1646 O O . ASP A 1 219 ? -17.558 -8.607 -10.499 1.00 83.69 219 ASP A O 1
ATOM 1650 N N . SER A 1 220 ? -18.666 -9.379 -8.703 1.00 85.31 220 SER A N 1
ATOM 1651 C CA . SER A 1 220 ? -18.457 -8.174 -7.911 1.00 85.31 220 SER A CA 1
ATOM 1652 C C . SER A 1 220 ? -16.977 -7.982 -7.562 1.00 85.31 220 SER A C 1
ATOM 1654 O O . SER A 1 220 ? -16.197 -8.929 -7.436 1.00 85.31 220 SER A O 1
ATOM 1656 N N . HIS A 1 221 ? -16.569 -6.725 -7.368 1.00 80.00 221 HIS A N 1
ATOM 1657 C CA . HIS A 1 221 ? -15.167 -6.379 -7.115 1.00 80.00 221 HIS A CA 1
ATOM 1658 C C . HIS A 1 221 ? -14.626 -7.019 -5.830 1.00 80.00 221 HIS A C 1
ATOM 1660 O O . HIS A 1 221 ? -13.509 -7.527 -5.792 1.00 80.00 221 HIS A O 1
ATOM 1666 N N . ASN A 1 222 ? -15.430 -6.986 -4.769 1.00 79.06 222 ASN A N 1
ATOM 1667 C CA . ASN A 1 222 ? -15.024 -7.437 -3.445 1.00 79.06 222 ASN A CA 1
ATOM 1668 C C . ASN A 1 222 ? -15.597 -8.804 -3.060 1.00 79.06 222 ASN A C 1
ATOM 1670 O O . ASN A 1 222 ? -15.215 -9.311 -2.005 1.00 79.06 222 ASN A O 1
ATOM 1674 N N . GLY A 1 223 ? -16.431 -9.402 -3.916 1.00 85.81 223 GLY A N 1
ATOM 1675 C CA . GLY A 1 223 ? -17.091 -10.686 -3.707 1.00 85.81 223 GLY A CA 1
ATOM 1676 C C . GLY A 1 223 ? -18.313 -10.607 -2.790 1.00 85.81 223 GLY A C 1
ATOM 1677 O O . GLY A 1 223 ? -18.382 -9.764 -1.889 1.00 85.81 223 GLY A O 1
ATOM 1678 N N . THR A 1 224 ? -19.218 -11.561 -2.989 1.00 89.31 224 THR A N 1
ATOM 1679 C CA . THR A 1 224 ? -20.320 -11.891 -2.080 1.00 89.31 224 THR A CA 1
ATOM 1680 C C . THR A 1 224 ? -19.911 -13.037 -1.158 1.00 89.31 224 THR A C 1
ATOM 1682 O O . THR A 1 224 ? -19.221 -13.969 -1.583 1.00 89.31 224 THR A O 1
ATOM 1685 N N . PHE A 1 225 ? -20.329 -12.981 0.106 1.00 87.44 225 PHE A N 1
ATOM 1686 C CA . PHE A 1 225 ? -19.951 -13.955 1.129 1.00 87.44 225 PHE A CA 1
ATOM 1687 C C . PHE A 1 225 ? -21.183 -14.641 1.704 1.00 87.44 225 PHE A C 1
ATOM 1689 O O . PHE A 1 225 ? -22.214 -14.003 1.886 1.00 87.44 225 PHE A O 1
ATOM 1696 N N . LEU A 1 226 ? -21.062 -15.929 2.009 1.00 84.94 226 LEU A N 1
ATOM 1697 C CA . LEU A 1 226 ? -22.037 -16.698 2.773 1.00 84.94 226 LEU A CA 1
ATOM 1698 C C . LEU A 1 226 ? -21.309 -17.297 3.976 1.00 84.94 226 LEU A C 1
ATOM 1700 O O . LEU A 1 226 ? -20.387 -18.096 3.798 1.00 84.94 226 LEU A O 1
ATOM 1704 N N . ASN A 1 227 ? -21.687 -16.891 5.188 1.00 79.31 227 ASN A N 1
ATOM 1705 C CA . ASN A 1 227 ? -21.051 -17.317 6.440 1.00 79.31 227 ASN A CA 1
ATOM 1706 C C . ASN A 1 227 ? -19.518 -17.153 6.408 1.00 79.31 227 ASN A C 1
ATOM 1708 O O . ASN A 1 227 ? -18.772 -18.111 6.627 1.00 79.31 227 ASN A O 1
ATOM 1712 N N . GLY A 1 228 ? -19.052 -15.964 6.010 1.00 74.62 228 GLY A N 1
ATOM 1713 C CA . GLY A 1 228 ? -17.627 -15.635 5.930 1.00 74.62 228 GLY A CA 1
ATOM 1714 C C . GLY A 1 228 ? -16.876 -16.211 4.725 1.00 74.62 228 GLY A C 1
ATOM 1715 O O . GLY A 1 228 ? -15.725 -15.833 4.494 1.00 74.62 228 GLY A O 1
ATOM 1716 N N . GLN A 1 229 ? -17.494 -17.089 3.926 1.00 81.12 229 GLN A N 1
ATOM 1717 C CA . GLN A 1 229 ? -16.851 -17.729 2.774 1.00 81.12 229 GLN A CA 1
ATOM 1718 C C . GLN A 1 229 ? -17.283 -17.089 1.450 1.00 81.12 229 GLN A C 1
ATOM 1720 O O . GLN A 1 229 ? -18.471 -16.832 1.261 1.00 81.12 229 GLN A O 1
ATOM 1725 N N . PRO A 1 230 ? -16.355 -16.839 0.507 1.00 84.44 230 PRO A N 1
ATOM 1726 C CA . PRO A 1 230 ? -16.701 -16.252 -0.782 1.00 84.44 230 PRO A CA 1
ATOM 1727 C C . PRO A 1 230 ? -17.524 -17.234 -1.624 1.00 84.44 230 PRO A C 1
ATOM 1729 O O . PRO A 1 230 ? -17.158 -18.403 -1.763 1.00 84.44 230 PRO A O 1
ATOM 1732 N N . VAL A 1 231 ? -18.601 -16.745 -2.235 1.00 87.19 231 VAL A N 1
ATOM 1733 C CA . VAL A 1 231 ? -19.504 -17.545 -3.072 1.00 87.19 231 VAL A CA 1
ATOM 1734 C C . VAL A 1 231 ? -19.721 -16.886 -4.430 1.00 87.19 231 VAL A C 1
ATOM 1736 O O . VAL A 1 231 ? -19.811 -15.669 -4.544 1.00 87.19 231 VAL A O 1
ATOM 1739 N N . THR A 1 232 ? -19.810 -17.702 -5.481 1.00 88.56 232 THR A N 1
ATOM 1740 C CA . THR A 1 232 ? -20.292 -17.249 -6.800 1.00 88.56 232 THR A CA 1
ATOM 1741 C C . THR A 1 232 ? -21.786 -17.505 -6.948 1.00 88.56 232 THR A C 1
ATOM 1743 O O . THR A 1 232 ? -22.513 -16.685 -7.492 1.00 88.56 232 THR A O 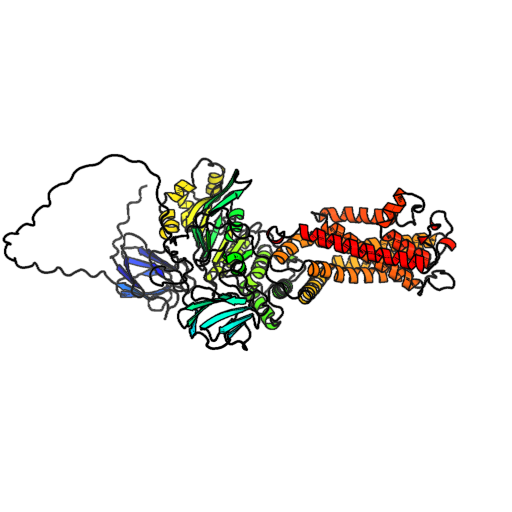1
ATOM 1746 N N . SER A 1 233 ? -22.251 -18.645 -6.448 1.00 89.88 233 SER A N 1
ATOM 1747 C CA . SER A 1 233 ? -23.661 -18.979 -6.321 1.00 89.88 233 SER A CA 1
ATOM 1748 C C . SER A 1 233 ? -23.814 -19.954 -5.161 1.00 89.88 233 SER A C 1
ATOM 1750 O O . SER A 1 233 ? -23.036 -20.907 -5.063 1.00 89.88 233 SER A O 1
ATOM 1752 N N . ALA A 1 234 ? -24.765 -19.701 -4.268 1.00 91.12 234 ALA A N 1
ATOM 1753 C CA . ALA A 1 234 ? -25.043 -20.579 -3.142 1.00 91.12 234 ALA A CA 1
ATOM 1754 C C . ALA A 1 234 ? -26.505 -20.479 -2.704 1.00 91.12 234 ALA A C 1
ATOM 1756 O O . ALA A 1 234 ? -27.130 -19.424 -2.806 1.00 91.12 234 ALA A O 1
ATOM 1757 N N . ARG A 1 235 ? -27.039 -21.583 -2.178 1.00 91.00 235 ARG A N 1
ATOM 1758 C CA . ARG A 1 235 ? -28.345 -21.598 -1.519 1.00 91.00 235 ARG A CA 1
ATOM 1759 C C . ARG A 1 235 ? -28.244 -20.885 -0.168 1.00 91.00 235 ARG A C 1
ATOM 1761 O O . ARG A 1 235 ? -27.301 -21.145 0.571 1.00 91.00 235 ARG A O 1
ATOM 1768 N N . VAL A 1 236 ? -29.226 -20.043 0.143 1.00 87.88 236 VAL A N 1
ATOM 1769 C CA . VAL A 1 236 ? -29.349 -19.303 1.406 1.00 87.88 236 VAL A CA 1
ATOM 1770 C C . VAL A 1 236 ? -30.477 -19.912 2.235 1.00 87.88 236 VAL A C 1
ATOM 1772 O O . VAL A 1 236 ? -31.585 -20.139 1.738 1.00 87.88 236 VAL A O 1
ATOM 1775 N N . THR A 1 237 ? -30.190 -20.197 3.497 1.00 83.00 237 THR A N 1
ATOM 1776 C CA . THR A 1 237 ? -31.135 -20.698 4.500 1.00 83.00 237 THR A CA 1
ATOM 1777 C C . THR A 1 237 ? -31.342 -19.662 5.616 1.00 83.00 237 THR A C 1
ATOM 1779 O O . THR A 1 237 ? -30.590 -18.691 5.679 1.00 83.00 237 THR A O 1
ATOM 1782 N N . PRO A 1 238 ? -32.366 -19.813 6.481 1.00 73.56 238 PRO A N 1
ATOM 1783 C CA . PRO A 1 238 ? -32.654 -18.836 7.536 1.00 73.56 238 PRO A CA 1
ATOM 1784 C C . PRO A 1 238 ? -31.508 -18.547 8.513 1.00 73.56 238 PRO A C 1
ATOM 1786 O O . PRO A 1 238 ? -31.392 -17.431 9.010 1.00 73.56 238 PRO A O 1
ATOM 1789 N N . ASP A 1 239 ? -30.638 -19.529 8.743 1.00 70.44 239 ASP A N 1
ATOM 1790 C CA . ASP A 1 239 ? -29.493 -19.401 9.651 1.00 70.44 239 ASP A CA 1
ATOM 1791 C C . ASP A 1 239 ? -28.227 -18.871 8.951 1.00 70.44 239 ASP A C 1
ATOM 1793 O O . ASP A 1 239 ? -27.181 -18.733 9.587 1.00 70.44 239 ASP A O 1
ATOM 1797 N N . ASP A 1 240 ? -28.291 -18.609 7.641 1.00 79.88 240 ASP A N 1
ATOM 1798 C CA . ASP A 1 240 ? -27.144 -18.135 6.875 1.00 79.88 240 ASP A CA 1
ATOM 1799 C C . ASP A 1 240 ? -27.045 -16.608 6.866 1.00 79.88 240 ASP A C 1
ATOM 1801 O O . ASP A 1 240 ? -28.035 -15.885 6.731 1.00 79.88 240 ASP A O 1
ATOM 1805 N N . ILE A 1 241 ? -25.805 -16.127 6.914 1.00 81.69 241 ILE A N 1
ATOM 1806 C CA . ILE A 1 241 ? -25.458 -14.712 6.824 1.00 81.69 241 ILE A CA 1
ATOM 1807 C C . ILE A 1 241 ? -24.865 -14.439 5.444 1.00 81.69 241 ILE A C 1
ATOM 1809 O O . ILE A 1 241 ? -23.821 -14.991 5.085 1.00 81.69 241 ILE A O 1
ATOM 1813 N N . VAL A 1 242 ? -25.505 -13.557 4.680 1.00 86.12 242 VAL A N 1
ATOM 1814 C CA . VAL A 1 242 ? -25.001 -13.072 3.391 1.00 86.12 242 VAL A CA 1
ATOM 1815 C C . VAL A 1 242 ? -24.269 -11.747 3.600 1.00 86.12 242 VAL A C 1
ATOM 1817 O O . VAL A 1 242 ? -24.883 -10.748 3.961 1.00 86.12 242 VAL A O 1
ATOM 1820 N N . GLY A 1 243 ? -22.960 -11.719 3.360 1.00 86.50 243 GLY A N 1
ATOM 1821 C CA . GLY A 1 243 ? -22.123 -10.526 3.494 1.00 86.50 243 GLY A CA 1
ATOM 1822 C C . GLY A 1 243 ? -21.882 -9.820 2.157 1.00 86.50 243 GLY A C 1
ATOM 1823 O O . GLY A 1 243 ? -21.387 -10.435 1.207 1.00 86.50 243 GLY A O 1
ATOM 1824 N N . VAL A 1 244 ? -22.168 -8.515 2.098 1.00 87.44 244 VAL A N 1
ATOM 1825 C CA . VAL A 1 244 ? -21.908 -7.630 0.947 1.00 87.44 244 VAL A CA 1
ATOM 1826 C C . VAL A 1 244 ? -21.349 -6.298 1.456 1.00 87.44 244 VAL A C 1
ATOM 1828 O O . VAL A 1 244 ? -22.066 -5.499 2.052 1.00 87.44 244 VAL A O 1
ATOM 1831 N N . GLY A 1 245 ? -20.058 -6.046 1.216 1.00 83.81 245 GLY A N 1
ATOM 1832 C CA . GLY A 1 245 ? -19.370 -4.866 1.763 1.00 83.81 245 GLY A CA 1
ATOM 1833 C C . GLY A 1 245 ? -19.406 -4.842 3.296 1.00 83.81 245 GLY A C 1
ATOM 1834 O O . GLY A 1 245 ? -19.044 -5.831 3.943 1.00 83.81 245 GLY A O 1
ATOM 1835 N N . HIS A 1 246 ? -19.853 -3.720 3.859 1.00 82.12 246 HIS A N 1
ATOM 1836 C CA . HIS A 1 246 ? -20.098 -3.539 5.293 1.00 82.12 246 HIS A CA 1
ATOM 1837 C C . HIS A 1 246 ? -21.499 -3.997 5.755 1.00 82.12 246 HIS A C 1
ATOM 1839 O O . HIS A 1 246 ? -21.759 -4.001 6.956 1.00 82.12 246 HIS A O 1
ATOM 1845 N N . SER A 1 247 ? -22.381 -4.436 4.849 1.00 83.19 247 SER A N 1
ATOM 1846 C CA . SER A 1 247 ? -23.714 -4.956 5.194 1.00 83.19 247 SER A CA 1
ATOM 1847 C C . SER A 1 247 ? -23.726 -6.482 5.314 1.00 83.19 247 SER A C 1
ATOM 1849 O O . SER A 1 247 ? -23.073 -7.198 4.547 1.00 83.19 247 SER A O 1
ATOM 1851 N N . ALA A 1 248 ? -24.505 -6.985 6.268 1.00 83.44 248 ALA A N 1
ATOM 1852 C CA . ALA A 1 248 ? -24.850 -8.392 6.422 1.00 83.44 248 ALA A CA 1
ATOM 1853 C C . ALA A 1 248 ? -26.372 -8.573 6.331 1.00 83.44 248 ALA A C 1
ATOM 1855 O O . ALA A 1 248 ? -27.131 -7.773 6.877 1.00 83.44 248 ALA A O 1
ATOM 1856 N N . PHE A 1 249 ? -26.817 -9.626 5.651 1.00 83.69 249 PHE A N 1
ATOM 1857 C CA . PHE A 1 249 ? -28.229 -9.940 5.446 1.00 83.69 249 PHE A CA 1
ATOM 1858 C C . PHE A 1 249 ? -28.560 -11.334 5.967 1.00 83.69 249 PHE A C 1
ATOM 1860 O O . PHE A 1 249 ? -27.853 -12.289 5.648 1.00 83.69 249 PHE A O 1
ATOM 1867 N N . CYS A 1 250 ? -29.669 -11.456 6.695 1.00 82.50 250 CYS A N 1
ATOM 1868 C CA . CYS A 1 250 ? -30.181 -12.728 7.210 1.00 82.50 250 CYS A CA 1
ATOM 1869 C C . CYS A 1 250 ? -31.654 -12.909 6.820 1.00 82.50 250 CYS A C 1
ATOM 1871 O O . CYS A 1 250 ? -32.407 -11.933 6.730 1.00 82.50 250 CYS A O 1
ATOM 1873 N N . LEU A 1 251 ? -32.086 -14.156 6.617 1.00 79.81 251 LEU A N 1
ATOM 1874 C CA . LEU A 1 251 ? -33.489 -14.482 6.346 1.00 79.81 251 LEU A CA 1
ATOM 1875 C C . LEU A 1 251 ? -34.159 -14.928 7.656 1.00 79.81 251 LEU A C 1
ATOM 1877 O O . LEU A 1 251 ? -33.969 -16.052 8.098 1.00 79.81 251 LEU A O 1
ATOM 1881 N N . VAL A 1 252 ? -34.968 -14.075 8.282 1.00 75.06 252 VAL A N 1
ATOM 1882 C CA . VAL A 1 252 ? -35.646 -14.398 9.550 1.00 75.06 252 VAL A CA 1
ATOM 1883 C C . VAL A 1 252 ? -37.141 -14.571 9.304 1.00 75.06 252 VAL A C 1
ATOM 1885 O O . VAL A 1 252 ? -37.876 -13.609 9.077 1.00 75.06 252 VAL A O 1
ATOM 1888 N N . GLY A 1 253 ? -37.615 -15.818 9.335 1.00 75.19 253 GLY A N 1
ATOM 1889 C CA . GLY A 1 253 ? -39.017 -16.144 9.067 1.00 75.19 253 GLY A CA 1
ATOM 1890 C C . GLY A 1 253 ? -39.442 -15.733 7.654 1.00 75.19 253 GLY A C 1
ATOM 1891 O O . GLY A 1 253 ? -39.008 -16.332 6.677 1.00 75.19 253 GLY A O 1
ATOM 1892 N N . SER A 1 254 ? -40.303 -14.716 7.549 1.00 74.44 254 SER A N 1
ATOM 1893 C CA . SER A 1 254 ? -40.751 -14.131 6.272 1.00 74.44 254 SER A CA 1
ATOM 1894 C C . SER A 1 254 ? -40.101 -12.777 5.962 1.00 74.44 254 SER A C 1
ATOM 1896 O O . SER A 1 254 ? -40.593 -12.038 5.108 1.00 74.44 254 SER A O 1
ATOM 1898 N N . GLN A 1 255 ? -39.001 -12.437 6.642 1.00 80.69 255 GLN A N 1
ATOM 1899 C CA . GLN A 1 255 ? -38.320 -11.149 6.522 1.00 80.69 255 GLN A CA 1
ATOM 1900 C C . GLN A 1 255 ? -36.851 -11.299 6.097 1.00 80.69 255 GLN A C 1
ATOM 1902 O O . GLN A 1 255 ? -36.160 -12.231 6.496 1.00 80.69 255 GLN A O 1
ATOM 1907 N N . LEU A 1 256 ? -36.377 -10.347 5.295 1.00 80.94 256 LEU A N 1
ATOM 1908 C CA . LEU A 1 256 ? -34.967 -10.077 5.040 1.00 80.94 256 LEU A CA 1
ATOM 1909 C C . LEU A 1 256 ? -34.518 -8.977 6.007 1.00 80.94 256 LEU A C 1
ATOM 1911 O O . LEU A 1 256 ? -35.021 -7.851 5.943 1.00 80.94 256 LEU A O 1
ATOM 1915 N N . VAL A 1 257 ? -33.582 -9.307 6.889 1.00 78.25 257 VAL A N 1
ATOM 1916 C CA . VAL A 1 257 ? -33.052 -8.406 7.915 1.00 78.25 257 VAL A CA 1
ATOM 1917 C C . VAL A 1 257 ? -31.651 -7.962 7.511 1.00 78.25 257 VAL A C 1
ATOM 1919 O O . VAL A 1 257 ? -30.816 -8.799 7.177 1.00 78.25 257 VAL A O 1
ATOM 1922 N N . GLU A 1 258 ? -31.406 -6.655 7.517 1.00 79.31 258 GLU A N 1
ATOM 1923 C CA . GLU A 1 258 ? -30.120 -6.033 7.202 1.00 79.31 258 GLU A CA 1
ATOM 1924 C C . GLU A 1 258 ? -29.456 -5.500 8.476 1.00 79.31 258 GLU A C 1
ATOM 1926 O O . GLU A 1 258 ? -30.077 -4.769 9.253 1.00 79.31 258 GLU A O 1
ATOM 1931 N N . PHE A 1 259 ? -28.179 -5.832 8.643 1.00 75.69 259 PHE A N 1
ATOM 1932 C CA . PHE A 1 259 ? -27.291 -5.316 9.677 1.00 75.69 259 PHE A CA 1
ATOM 1933 C C . PHE A 1 259 ? -26.132 -4.591 8.998 1.00 75.69 259 PHE A C 1
ATOM 1935 O O . PHE A 1 259 ? -25.291 -5.222 8.349 1.00 75.69 259 PHE A O 1
ATOM 1942 N N . THR A 1 260 ? -26.088 -3.269 9.124 1.00 72.00 260 THR A N 1
ATOM 1943 C CA . THR A 1 260 ? -25.014 -2.457 8.549 1.00 72.00 260 THR A CA 1
ATOM 1944 C C . THR A 1 260 ? -23.952 -2.180 9.596 1.00 72.00 260 THR A C 1
ATOM 1946 O O . THR A 1 260 ? -24.258 -1.785 10.721 1.00 72.00 260 THR A O 1
ATOM 1949 N N . ASP A 1 261 ? -22.689 -2.351 9.213 1.00 71.00 261 ASP A N 1
ATOM 1950 C CA . ASP A 1 261 ? -21.580 -1.931 10.050 1.00 71.00 261 ASP A CA 1
ATOM 1951 C C . ASP A 1 261 ? -21.428 -0.405 10.015 1.00 71.00 261 ASP A C 1
ATOM 1953 O O . ASP A 1 261 ? -20.887 0.160 9.066 1.00 71.00 261 ASP A O 1
ATOM 1957 N N . THR A 1 262 ? -21.952 0.274 11.032 1.00 64.38 262 THR A N 1
ATOM 1958 C CA . THR A 1 262 ? -21.904 1.739 11.175 1.00 64.38 262 THR A CA 1
ATOM 1959 C C . THR A 1 262 ? -20.574 2.261 11.729 1.00 64.38 262 THR A C 1
ATOM 1961 O O . THR A 1 262 ? -20.422 3.471 11.879 1.00 64.38 262 THR A O 1
ATOM 1964 N N . GLY A 1 263 ? -19.603 1.383 12.019 1.00 64.00 263 GLY A N 1
ATOM 1965 C CA . GLY A 1 263 ? -18.313 1.731 12.631 1.00 64.00 263 GLY A CA 1
ATOM 1966 C C . GLY A 1 263 ? -18.167 1.258 14.080 1.00 64.00 263 GLY A C 1
ATOM 1967 O O . GLY A 1 263 ? -17.066 0.904 14.494 1.00 64.00 263 GLY A O 1
ATOM 1968 N N . GLU A 1 264 ? -19.278 1.180 14.812 1.00 74.62 264 GLU A N 1
ATOM 1969 C CA . GLU A 1 264 ? -19.341 0.753 16.214 1.00 74.62 264 GLU A CA 1
ATOM 1970 C C . GLU A 1 264 ? -19.122 -0.763 16.311 1.00 74.62 264 GLU A C 1
ATOM 1972 O O . GLU A 1 264 ? -20.014 -1.543 15.988 1.00 74.62 264 GLU A O 1
ATOM 1977 N N . VAL A 1 265 ? -17.902 -1.191 16.655 1.00 78.19 265 VAL A N 1
ATOM 1978 C CA . VAL A 1 265 ? -17.512 -2.613 16.673 1.00 78.19 265 VAL A CA 1
ATOM 1979 C C . VAL A 1 265 ? -16.792 -2.981 17.959 1.00 78.19 265 VAL A C 1
ATOM 1981 O O . VAL A 1 265 ? -15.780 -2.370 18.298 1.00 78.19 265 VAL A O 1
ATOM 1984 N N . SER A 1 266 ? -17.239 -4.044 18.616 1.00 83.44 266 SER A N 1
ATOM 1985 C CA . SER A 1 266 ? -16.513 -4.682 19.712 1.00 83.44 266 SER A CA 1
ATOM 1986 C C . SER A 1 266 ? -15.562 -5.781 19.214 1.00 83.44 266 SER A C 1
ATOM 1988 O O . SER A 1 266 ? -15.754 -6.382 18.149 1.00 83.44 266 SER A O 1
ATOM 1990 N N . LEU A 1 267 ? -14.512 -6.044 19.991 1.00 87.81 267 LEU A N 1
ATOM 1991 C CA . LEU A 1 267 ? -13.56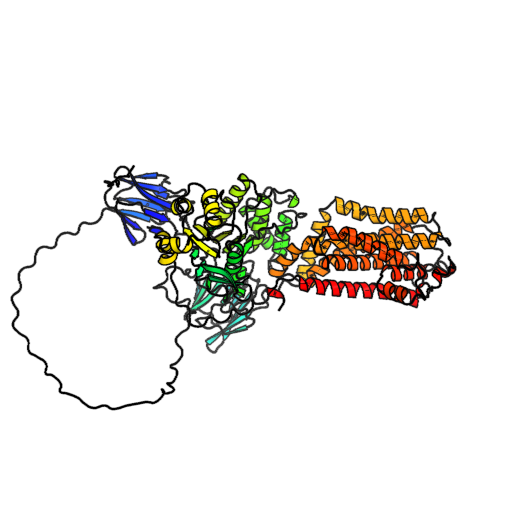0 -7.129 19.761 1.00 87.81 267 LEU A CA 1
ATOM 1992 C C . LEU A 1 267 ? -13.344 -7.913 21.059 1.00 87.81 267 LEU A C 1
ATOM 1994 O O . LEU A 1 267 ? -12.774 -7.373 22.001 1.00 87.81 267 LEU A O 1
ATOM 1998 N N . ASP A 1 268 ? -13.703 -9.194 21.092 1.00 86.81 268 ASP A N 1
ATOM 1999 C CA . ASP A 1 268 ? -13.454 -10.063 22.246 1.00 86.81 268 ASP A CA 1
ATOM 2000 C C . ASP A 1 268 ? -12.322 -11.044 21.962 1.00 86.81 268 ASP A C 1
ATOM 2002 O O . ASP A 1 268 ? -12.376 -11.849 21.029 1.00 86.81 268 ASP A O 1
ATOM 2006 N N . VAL A 1 269 ? -11.284 -11.002 22.792 1.00 91.00 269 VAL A N 1
ATOM 2007 C CA . VAL A 1 269 ? -10.118 -11.882 22.691 1.00 91.00 269 VAL A CA 1
ATOM 2008 C C . VAL A 1 269 ? -10.221 -12.945 23.773 1.00 91.00 269 VAL A C 1
ATOM 2010 O O . VAL A 1 269 ? -10.331 -12.608 24.951 1.00 91.00 269 VAL A O 1
ATOM 2013 N N . GLN A 1 270 ? -10.193 -14.222 23.386 1.00 88.75 270 GLN A N 1
ATOM 2014 C CA . GLN A 1 270 ? -10.430 -15.346 24.294 1.00 88.75 270 GLN A CA 1
ATOM 2015 C C . GLN A 1 270 ? -9.298 -16.373 24.217 1.00 88.75 270 GLN A C 1
ATOM 2017 O O . GLN A 1 270 ? -9.082 -17.003 23.182 1.00 88.75 270 GLN A O 1
ATOM 2022 N N . ASP A 1 271 ? -8.603 -16.556 25.338 1.00 89.31 271 ASP A N 1
ATOM 2023 C CA . ASP A 1 271 ? -7.610 -17.600 25.613 1.00 89.31 271 ASP A CA 1
ATOM 2024 C C . ASP A 1 271 ? -6.549 -17.730 24.504 1.00 89.31 271 ASP A C 1
ATOM 2026 O O . ASP A 1 271 ? -6.155 -18.824 24.084 1.00 89.31 271 ASP A O 1
ATOM 2030 N N . LEU A 1 272 ? -6.096 -16.580 23.996 1.00 91.25 272 LEU A N 1
ATOM 2031 C CA . LEU A 1 272 ? -5.217 -16.491 22.840 1.00 91.25 272 LEU A CA 1
ATOM 2032 C C . LEU A 1 272 ? -3.824 -17.036 23.174 1.00 91.25 272 LEU A C 1
ATOM 2034 O O . LEU A 1 272 ? -3.185 -16.563 24.114 1.00 91.25 272 LEU A O 1
ATOM 2038 N N . ALA A 1 273 ? -3.321 -17.980 22.372 1.00 91.81 273 ALA A N 1
ATOM 2039 C CA . ALA A 1 273 ? -1.968 -18.512 22.516 1.00 91.81 273 ALA A CA 1
ATOM 2040 C C . ALA A 1 273 ? -1.248 -18.650 21.169 1.00 91.81 273 ALA A C 1
ATOM 2042 O O . ALA A 1 273 ? -1.783 -19.193 20.198 1.00 91.81 273 ALA A O 1
ATOM 2043 N N . VAL A 1 274 ? 0.002 -18.188 21.116 1.00 90.12 274 VAL A N 1
ATOM 2044 C CA . VAL A 1 274 ? 0.849 -18.236 19.917 1.00 90.12 274 VAL A CA 1
ATOM 2045 C C . VAL A 1 274 ? 2.193 -18.849 20.266 1.00 90.12 274 VAL A C 1
ATOM 2047 O O . VAL A 1 274 ? 2.948 -18.313 21.074 1.00 90.12 274 VAL A O 1
ATOM 2050 N N . THR A 1 275 ? 2.542 -19.925 19.581 1.00 89.69 275 THR A N 1
ATOM 2051 C CA . THR A 1 275 ? 3.794 -20.657 19.719 1.00 89.69 275 THR A CA 1
ATOM 2052 C C . THR A 1 275 ? 4.625 -20.580 18.435 1.00 89.69 275 THR A C 1
ATOM 2054 O O . THR A 1 275 ? 4.136 -20.349 17.327 1.00 89.69 275 THR A O 1
ATOM 2057 N N . VAL A 1 276 ? 5.942 -20.695 18.570 1.00 86.06 276 VAL A N 1
ATOM 2058 C CA . VAL A 1 276 ? 6.905 -20.760 17.462 1.00 86.06 276 VAL A CA 1
ATOM 2059 C C . VAL A 1 276 ? 7.865 -21.929 17.665 1.00 86.06 276 VAL A C 1
ATOM 2061 O O . VAL A 1 276 ? 7.824 -22.631 18.676 1.00 86.06 276 VAL A O 1
ATOM 2064 N N . ASP A 1 277 ? 8.706 -22.187 16.662 1.00 81.25 277 ASP A N 1
ATOM 2065 C CA . ASP A 1 277 ? 9.733 -23.237 16.692 1.00 81.25 277 ASP A CA 1
ATOM 2066 C C . ASP A 1 277 ? 9.183 -24.655 16.918 1.00 81.25 277 ASP A C 1
ATOM 2068 O O . ASP A 1 277 ? 9.815 -25.500 17.562 1.00 81.25 277 ASP A O 1
ATOM 2072 N N . ARG A 1 278 ? 8.010 -24.925 16.322 1.00 76.88 278 ARG A N 1
ATOM 2073 C CA . ARG A 1 278 ? 7.224 -26.161 16.493 1.00 76.88 278 ARG A CA 1
ATOM 2074 C C . ARG A 1 278 ? 6.775 -26.368 17.946 1.00 76.88 278 ARG A C 1
ATOM 2076 O O . ARG A 1 278 ? 6.922 -27.461 18.482 1.00 76.88 278 ARG A O 1
ATOM 2083 N N . GLY A 1 279 ? 6.284 -25.306 18.582 1.00 76.12 279 GLY A N 1
ATOM 2084 C CA . GLY A 1 279 ? 5.776 -25.350 19.954 1.00 76.12 279 GLY A CA 1
ATOM 2085 C C . GLY A 1 279 ? 6.843 -25.202 21.041 1.00 76.12 279 GLY A C 1
ATOM 2086 O O . GLY A 1 279 ? 6.520 -25.302 22.216 1.00 76.12 279 GLY A O 1
ATOM 2087 N N . ARG A 1 280 ? 8.115 -24.963 20.688 1.00 80.62 280 ARG A N 1
ATOM 2088 C CA . ARG A 1 280 ? 9.208 -24.840 21.674 1.00 80.62 280 ARG A CA 1
ATOM 2089 C C . ARG A 1 280 ? 9.239 -23.507 22.409 1.00 80.62 280 ARG A C 1
ATOM 2091 O O . ARG A 1 280 ? 9.859 -23.421 23.464 1.00 80.62 280 ARG A O 1
ATOM 2098 N N . LYS A 1 281 ? 8.630 -22.469 21.843 1.00 85.44 281 LYS A N 1
ATOM 2099 C CA . LYS A 1 281 ? 8.614 -21.136 22.438 1.00 85.44 281 LYS A CA 1
ATOM 2100 C C . LYS A 1 281 ? 7.225 -20.534 22.320 1.00 85.44 281 LYS A C 1
ATOM 2102 O O . LYS A 1 281 ? 6.739 -20.338 21.209 1.00 85.44 281 LYS A O 1
ATOM 2107 N N . THR A 1 282 ? 6.623 -20.208 23.453 1.00 88.88 282 THR A N 1
ATOM 2108 C CA . THR A 1 282 ? 5.367 -19.458 23.523 1.00 88.88 282 THR A CA 1
ATOM 2109 C C . THR A 1 282 ? 5.677 -17.964 23.473 1.00 88.88 282 THR A C 1
ATOM 2111 O O . THR A 1 282 ? 6.568 -17.482 24.170 1.00 88.88 282 THR A O 1
ATOM 2114 N N . LEU A 1 283 ? 5.011 -17.246 22.571 1.00 91.56 283 LEU A N 1
ATOM 2115 C CA . LEU A 1 283 ? 5.138 -15.798 22.387 1.00 91.56 283 LEU A CA 1
ATOM 2116 C C . LEU A 1 283 ? 3.955 -15.025 22.971 1.00 91.56 283 LEU A C 1
ATOM 2118 O O . LEU A 1 283 ? 4.134 -13.859 23.299 1.00 91.56 283 LEU A O 1
ATOM 2122 N N . ILE A 1 284 ? 2.780 -15.657 23.029 1.00 94.06 284 ILE A N 1
ATOM 2123 C CA . ILE A 1 284 ? 1.540 -15.171 23.645 1.00 94.06 284 ILE A CA 1
ATOM 2124 C C . ILE A 1 284 ? 0.920 -16.360 24.373 1.00 94.06 284 ILE A C 1
ATOM 2126 O O . ILE A 1 284 ? 0.863 -17.442 23.782 1.00 94.06 284 ILE A O 1
ATOM 2130 N N . ASP A 1 285 ? 0.492 -16.166 25.617 1.00 91.81 285 ASP A N 1
ATOM 2131 C CA . ASP A 1 285 ? 0.042 -17.238 26.506 1.00 91.81 285 ASP A CA 1
ATOM 2132 C C . ASP A 1 285 ? -1.235 -16.832 27.257 1.00 91.81 285 ASP A C 1
ATOM 2134 O O . ASP A 1 285 ? -1.201 -15.923 28.088 1.00 91.81 285 ASP A O 1
ATOM 2138 N N . GLU A 1 286 ? -2.349 -17.494 26.927 1.00 88.06 286 GLU A N 1
ATOM 2139 C CA . GLU A 1 286 ? -3.677 -17.335 27.550 1.00 88.06 286 GLU A CA 1
ATOM 2140 C C . GLU A 1 286 ? -4.114 -15.870 27.737 1.00 88.06 286 GLU A C 1
ATOM 2142 O O . GLU A 1 286 ? -4.525 -15.441 28.818 1.00 88.06 286 GLU A O 1
ATOM 2147 N N . VAL A 1 287 ? -4.001 -15.075 26.672 1.00 93.00 287 VAL A N 1
ATOM 2148 C CA . VAL A 1 287 ? -4.397 -13.662 26.687 1.00 93.00 287 VAL A CA 1
ATOM 2149 C C . VAL A 1 287 ? -5.892 -13.540 26.390 1.00 93.00 287 VAL A C 1
ATOM 2151 O O . VAL A 1 287 ? -6.342 -13.928 25.312 1.00 93.00 287 VAL A O 1
ATOM 2154 N N . SER A 1 288 ? -6.630 -12.955 27.335 1.00 90.62 288 SER A N 1
ATOM 2155 C CA . SER A 1 288 ? -8.076 -12.727 27.261 1.00 90.62 288 SER A CA 1
ATOM 2156 C C . SER A 1 288 ? -8.409 -11.297 27.671 1.00 90.62 288 SER A C 1
ATOM 2158 O O . SER A 1 288 ? -7.990 -10.870 28.744 1.00 90.62 288 SER A O 1
ATOM 2160 N N . PHE A 1 289 ? -9.125 -10.553 26.831 1.00 92.00 289 PHE A N 1
ATOM 2161 C CA . PHE A 1 289 ? -9.617 -9.209 27.147 1.00 92.00 289 PHE A CA 1
ATOM 2162 C C . PHE A 1 289 ? -10.700 -8.776 26.143 1.00 92.00 289 PHE A C 1
ATOM 2164 O O . PHE A 1 289 ? -10.608 -9.131 24.963 1.00 92.00 289 PHE A O 1
ATOM 2171 N N . PRO A 1 290 ? -11.704 -7.997 26.576 1.00 88.69 290 PRO A N 1
ATOM 2172 C CA . PRO A 1 290 ? -12.655 -7.364 25.671 1.00 88.69 290 PRO A CA 1
ATOM 2173 C C . PRO A 1 290 ? -12.104 -6.038 25.128 1.00 88.69 290 PRO A C 1
ATOM 2175 O O . PRO A 1 290 ? -11.213 -5.417 25.711 1.00 88.69 290 PRO A O 1
ATOM 2178 N N . VAL A 1 291 ? -12.658 -5.552 24.028 1.00 89.25 291 VAL A N 1
ATOM 2179 C CA . VAL A 1 291 ? -12.494 -4.181 23.537 1.00 89.25 291 VAL A CA 1
ATOM 2180 C C . VAL A 1 291 ? -13.874 -3.706 23.129 1.00 89.25 291 VAL A C 1
ATOM 2182 O O . VAL A 1 291 ? -14.495 -4.279 22.236 1.00 89.25 291 VAL A O 1
ATOM 2185 N N . GLY A 1 292 ? -14.369 -2.681 23.813 1.00 82.06 292 GLY A N 1
ATOM 2186 C CA . GLY A 1 292 ? -15.674 -2.117 23.509 1.00 82.06 292 GLY A CA 1
ATOM 2187 C C . GLY A 1 292 ? -15.688 -1.328 22.196 1.00 82.06 292 GLY A C 1
ATOM 2188 O O . GLY A 1 292 ? -14.646 -1.013 21.621 1.00 82.06 292 GLY A O 1
ATOM 2189 N N . GLU A 1 293 ? -16.887 -0.999 21.727 1.00 83.69 293 GLU A N 1
ATOM 2190 C CA . GLU A 1 293 ? -17.104 -0.131 20.563 1.00 83.69 293 GLU A CA 1
ATOM 2191 C C . GLU A 1 293 ? -16.525 1.267 20.802 1.00 83.69 293 GLU A C 1
ATOM 2193 O O . GLU A 1 293 ? -16.523 1.731 21.931 1.00 83.69 293 GLU A O 1
ATOM 2198 N N . LYS A 1 294 ? -16.054 1.992 19.778 1.00 86.56 294 LYS A N 1
ATOM 2199 C CA . LYS A 1 294 ? -15.547 3.377 19.950 1.00 86.56 294 LYS A CA 1
ATOM 2200 C C . LYS A 1 294 ? -14.459 3.533 21.032 1.00 86.56 294 LYS A C 1
ATOM 2202 O O . LYS A 1 294 ? -14.311 4.606 21.626 1.00 86.56 294 LYS A O 1
ATOM 2207 N N . CYS A 1 295 ? -13.742 2.450 21.325 1.00 88.81 295 CYS A N 1
ATOM 2208 C CA . CYS A 1 295 ? -12.712 2.405 22.351 1.00 88.81 295 CYS A CA 1
ATOM 2209 C C . CYS A 1 295 ? -11.342 2.688 21.728 1.00 88.81 295 CYS A C 1
ATOM 2211 O O . CYS A 1 295 ? -10.994 2.107 20.696 1.00 88.81 295 CYS A O 1
ATOM 2213 N N . LEU A 1 296 ? -10.549 3.544 22.373 1.00 95.75 296 LEU A N 1
ATOM 2214 C CA . LEU A 1 296 ? -9.118 3.687 22.127 1.00 95.75 296 LEU A CA 1
ATOM 2215 C C . LEU A 1 296 ? -8.340 2.840 23.143 1.00 95.75 296 LEU A C 1
ATOM 2217 O O . LEU A 1 296 ? -8.170 3.233 24.297 1.00 95.75 296 LEU A O 1
ATOM 2221 N N . LEU A 1 297 ? -7.839 1.688 22.700 1.00 96.81 297 LEU A N 1
ATOM 2222 C CA . LEU A 1 297 ? -7.018 0.781 23.501 1.00 96.81 297 LEU A CA 1
ATOM 2223 C C . LEU A 1 297 ? -5.527 1.015 23.233 1.00 96.81 297 LEU A C 1
ATOM 2225 O O . LEU A 1 297 ? -5.050 0.806 22.115 1.00 96.81 297 LEU A O 1
ATOM 2229 N N . GLY A 1 298 ? -4.768 1.355 24.271 1.00 96.75 298 GLY A N 1
ATOM 2230 C CA . GLY A 1 298 ? -3.306 1.336 24.250 1.00 96.75 298 GLY A CA 1
ATOM 2231 C C . GLY A 1 298 ? -2.760 -0.045 24.619 1.00 96.75 298 GLY A C 1
ATOM 2232 O O . GLY A 1 298 ? -3.153 -0.618 25.628 1.00 96.75 298 GLY A O 1
ATOM 2233 N N . VAL A 1 299 ? -1.826 -0.586 23.841 1.00 96.62 299 VAL A N 1
ATOM 2234 C CA . VAL A 1 299 ? -1.111 -1.837 24.131 1.00 96.62 299 VAL A CA 1
ATOM 2235 C C . VAL A 1 299 ? 0.365 -1.524 24.333 1.00 96.62 299 VAL A C 1
ATOM 2237 O O . VAL A 1 299 ? 1.064 -1.139 23.392 1.00 96.62 299 VAL A O 1
ATOM 2240 N N . VAL A 1 300 ? 0.848 -1.727 25.556 1.00 94.38 300 VAL A N 1
ATOM 2241 C CA . VAL A 1 300 ? 2.203 -1.363 25.983 1.00 94.38 300 VAL A CA 1
ATOM 2242 C C . VAL A 1 300 ? 2.929 -2.534 26.640 1.00 94.38 300 VAL A C 1
ATOM 2244 O O . VAL A 1 300 ? 2.351 -3.570 26.962 1.00 94.38 300 VAL A O 1
ATOM 2247 N N . GLY A 1 301 ? 4.239 -2.395 26.808 1.00 90.81 301 GLY A N 1
ATOM 2248 C CA . GLY A 1 301 ? 5.086 -3.376 27.485 1.00 90.81 301 GLY A CA 1
ATOM 2249 C C . GLY A 1 301 ? 6.520 -3.350 26.957 1.00 90.81 301 GLY A C 1
ATOM 2250 O O . GLY A 1 301 ? 6.773 -2.743 25.909 1.00 90.81 301 GLY A O 1
ATOM 2251 N N . PRO A 1 302 ? 7.460 -4.034 27.626 1.00 87.94 302 PRO A N 1
ATOM 2252 C CA . PRO A 1 302 ? 8.871 -4.020 27.259 1.00 87.94 302 PRO A CA 1
ATOM 2253 C C . PRO A 1 302 ? 9.132 -4.670 25.894 1.00 87.94 302 PRO A C 1
ATOM 2255 O O . PRO A 1 302 ? 8.270 -5.309 25.271 1.00 87.94 302 PRO A O 1
ATOM 2258 N N . SER A 1 303 ? 10.348 -4.493 25.386 1.00 86.75 303 SER A N 1
ATOM 2259 C CA . SER A 1 303 ? 10.755 -5.111 24.123 1.00 86.75 303 SER A CA 1
ATOM 2260 C C . SER A 1 303 ? 10.688 -6.637 24.217 1.00 86.75 303 SER A C 1
ATOM 2262 O O . SER A 1 303 ? 11.169 -7.247 25.166 1.00 86.75 303 SER A O 1
ATOM 2264 N N . GLY A 1 304 ? 10.070 -7.279 23.221 1.00 84.38 304 GLY A N 1
ATOM 2265 C CA . GLY A 1 304 ? 9.911 -8.737 23.207 1.00 84.38 304 GLY A CA 1
ATOM 2266 C C . GLY A 1 304 ? 8.778 -9.292 24.082 1.00 84.38 304 GLY A C 1
ATOM 2267 O O . GLY A 1 304 ? 8.644 -10.510 24.154 1.00 84.38 304 GLY A O 1
ATOM 2268 N N . SER A 1 305 ? 7.919 -8.448 24.671 1.00 88.62 305 SER A N 1
ATOM 2269 C CA . SER A 1 305 ? 6.727 -8.886 25.426 1.00 88.62 305 SER A CA 1
ATOM 2270 C C . SER A 1 305 ? 5.610 -9.503 24.572 1.00 88.62 305 SER A C 1
ATOM 2272 O O . SER A 1 305 ? 4.601 -9.932 25.108 1.00 88.62 305 SER A O 1
ATOM 2274 N N . GLY A 1 306 ? 5.763 -9.548 23.245 1.00 90.25 306 GLY A N 1
ATOM 2275 C CA . GLY A 1 306 ? 4.781 -10.152 22.340 1.00 90.25 306 GLY A CA 1
ATOM 2276 C C . GLY A 1 306 ? 3.839 -9.168 21.641 1.00 90.25 306 GLY A C 1
ATOM 2277 O O . GLY A 1 306 ? 3.077 -9.614 20.794 1.00 90.25 306 GLY A O 1
ATOM 2278 N N . LYS A 1 307 ? 3.936 -7.848 21.871 1.00 92.56 307 LYS A N 1
ATOM 2279 C CA . LYS A 1 307 ? 3.087 -6.798 21.250 1.00 92.56 307 LYS A CA 1
ATOM 2280 C C . LYS A 1 307 ? 2.791 -6.994 19.753 1.00 92.56 307 LYS A C 1
ATOM 2282 O O . LYS A 1 307 ? 1.640 -7.170 19.367 1.00 92.56 307 LYS A O 1
ATOM 2287 N N . SER A 1 308 ? 3.819 -7.056 18.903 1.00 89.81 308 SER A N 1
ATOM 2288 C CA . SER A 1 308 ? 3.622 -7.261 17.457 1.00 89.81 308 SER A CA 1
ATOM 2289 C C . SER A 1 308 ? 3.092 -8.663 17.122 1.00 89.81 308 SER A C 1
ATOM 2291 O O . SER A 1 308 ? 2.460 -8.860 16.088 1.00 89.81 308 SER A O 1
ATOM 2293 N N . THR A 1 309 ? 3.334 -9.666 17.976 1.00 91.44 309 THR A N 1
ATOM 2294 C CA . THR A 1 309 ? 2.749 -11.009 17.801 1.00 91.44 309 THR A CA 1
ATOM 2295 C C . THR A 1 309 ? 1.256 -10.989 18.113 1.00 91.44 309 THR A C 1
ATOM 2297 O O . THR A 1 309 ? 0.486 -11.532 17.324 1.00 91.44 309 THR A O 1
ATOM 2300 N N . LEU A 1 310 ? 0.855 -10.310 19.192 1.00 94.25 310 LEU A N 1
ATOM 2301 C CA . LEU A 1 310 ? -0.543 -10.061 19.530 1.00 94.25 310 LEU A CA 1
ATOM 2302 C C . LEU A 1 310 ? -1.239 -9.313 18.389 1.00 94.25 310 LEU A C 1
ATOM 2304 O O . LEU A 1 310 ? -2.242 -9.794 17.883 1.00 94.25 310 LEU A O 1
ATOM 2308 N N . LEU A 1 311 ? -0.653 -8.220 17.894 1.00 93.44 311 LEU A N 1
ATOM 2309 C CA . LEU A 1 311 ? -1.203 -7.444 16.778 1.00 93.44 311 LEU A CA 1
ATOM 2310 C C . LEU A 1 311 ? -1.488 -8.299 15.532 1.00 93.44 311 LEU A C 1
ATOM 2312 O O . LEU A 1 311 ? -2.553 -8.205 14.924 1.00 93.44 311 LEU A O 1
ATOM 2316 N N . ASN A 1 312 ? -0.549 -9.170 15.154 1.00 89.06 312 ASN A N 1
ATOM 2317 C CA . ASN A 1 312 ? -0.725 -10.058 14.002 1.00 89.06 312 ASN A CA 1
ATOM 2318 C C . ASN A 1 312 ? -1.808 -11.128 14.225 1.00 89.06 312 ASN A C 1
ATOM 2320 O O . ASN A 1 312 ? -2.443 -11.546 13.256 1.00 89.06 312 ASN A O 1
ATOM 2324 N N . ALA A 1 313 ? -2.013 -11.562 15.471 1.00 91.19 313 ALA A N 1
ATOM 2325 C CA . ALA A 1 313 ? -3.093 -12.472 15.835 1.00 91.19 313 ALA A CA 1
ATOM 2326 C C . ALA A 1 313 ? -4.453 -11.760 15.807 1.00 91.19 313 ALA A C 1
ATOM 2328 O O . ALA A 1 313 ? -5.355 -12.215 15.112 1.00 91.19 313 ALA A O 1
ATOM 2329 N N . LEU A 1 314 ? -4.570 -10.584 16.430 1.00 92.56 314 LEU A N 1
ATOM 2330 C CA . LEU A 1 314 ? -5.808 -9.791 16.452 1.00 92.56 314 LEU A CA 1
ATOM 2331 C C . LEU A 1 314 ? -6.257 -9.310 15.067 1.00 92.56 314 LEU A C 1
ATOM 2333 O O . LEU A 1 314 ? -7.440 -9.099 14.839 1.00 92.56 314 LEU A O 1
ATOM 2337 N N . THR A 1 315 ? -5.324 -9.150 14.128 1.00 89.81 315 THR A N 1
ATOM 2338 C CA . THR A 1 315 ? -5.623 -8.782 12.732 1.00 89.81 315 THR A CA 1
ATOM 2339 C C . THR A 1 315 ? -5.843 -9.988 11.820 1.00 89.81 315 THR A C 1
ATOM 2341 O O . THR A 1 315 ? -6.062 -9.804 10.623 1.00 89.81 315 THR A O 1
ATOM 2344 N N . GLY A 1 316 ? -5.711 -11.222 12.323 1.00 86.06 316 GLY A N 1
ATOM 2345 C CA . GLY A 1 316 ? -5.807 -12.458 11.536 1.00 86.06 316 GLY A CA 1
ATOM 2346 C C . GLY A 1 316 ? -4.694 -12.668 10.495 1.00 86.06 316 GLY A C 1
ATOM 2347 O O . GLY A 1 316 ? -4.706 -13.673 9.787 1.00 86.06 316 GLY A O 1
ATOM 2348 N N . LEU A 1 317 ? -3.700 -11.769 10.403 1.00 81.44 317 LEU A N 1
ATOM 2349 C CA . LEU A 1 317 ? -2.544 -11.915 9.503 1.00 81.44 317 LEU A CA 1
ATOM 2350 C C . LEU A 1 317 ? -1.694 -13.139 9.856 1.00 81.44 317 LEU A C 1
ATOM 2352 O O . LEU A 1 317 ? -1.127 -13.800 8.979 1.00 81.44 317 LEU A O 1
ATOM 2356 N N . ARG A 1 318 ? -1.604 -13.439 11.152 1.00 84.12 318 ARG A N 1
ATOM 2357 C CA . ARG A 1 318 ? -1.050 -14.680 11.681 1.00 84.12 318 ARG A CA 1
ATOM 2358 C C . ARG A 1 318 ? -2.011 -15.200 12.753 1.00 84.12 318 ARG A C 1
ATOM 2360 O O . ARG A 1 318 ? -1.864 -14.789 13.900 1.00 84.12 318 ARG A O 1
ATOM 2367 N N . PRO A 1 319 ? -2.951 -16.093 12.399 1.00 83.94 319 PRO A N 1
ATOM 2368 C CA . PRO A 1 319 ? -3.868 -16.680 13.367 1.00 83.94 319 PRO A CA 1
ATOM 2369 C C . PRO A 1 319 ? -3.117 -17.311 14.540 1.00 83.94 319 PRO A C 1
ATOM 2371 O O . PRO A 1 319 ? -2.009 -17.835 14.367 1.00 83.94 319 PRO A O 1
ATOM 2374 N N . ALA A 1 320 ? -3.717 -17.240 15.724 1.00 86.81 320 ALA A N 1
ATOM 2375 C CA . ALA A 1 320 ? -3.186 -17.902 16.904 1.00 86.81 320 ALA A CA 1
ATOM 2376 C C . ALA A 1 320 ? -3.284 -19.431 16.797 1.00 86.81 320 ALA A C 1
ATOM 2378 O O . ALA A 1 320 ? -4.099 -19.961 16.043 1.00 86.81 320 ALA A O 1
ATOM 2379 N N . ASP A 1 321 ? -2.437 -20.140 17.548 1.00 86.38 321 ASP A N 1
ATOM 2380 C CA . ASP A 1 321 ? -2.467 -21.607 17.587 1.00 86.38 321 ASP A CA 1
ATOM 2381 C C . ASP A 1 321 ? -3.625 -22.117 18.463 1.00 86.38 321 ASP A C 1
ATOM 2383 O O . ASP A 1 321 ? -4.141 -23.211 18.231 1.00 86.38 321 ASP A O 1
ATOM 2387 N N . ARG A 1 322 ? -4.026 -21.334 19.478 1.00 87.38 322 ARG A N 1
ATOM 2388 C CA . ARG A 1 322 ? -5.205 -21.568 20.330 1.00 87.38 322 ARG A CA 1
ATOM 2389 C C . ARG A 1 322 ? -5.900 -20.243 20.658 1.00 87.38 322 ARG A C 1
ATOM 2391 O O . ARG A 1 322 ? -5.275 -19.183 20.573 1.00 87.38 322 ARG A O 1
ATOM 2398 N N . GLY A 1 323 ? -7.163 -20.338 21.062 1.00 85.81 323 GLY A N 1
ATOM 2399 C CA . GLY A 1 323 ? -8.016 -19.195 21.378 1.00 85.81 323 GLY A CA 1
ATOM 2400 C C . GLY A 1 323 ? -8.747 -18.634 20.161 1.00 85.81 323 GLY A C 1
ATOM 2401 O O . GLY A 1 323 ? -8.495 -19.034 19.021 1.00 85.81 323 GLY A O 1
ATOM 2402 N N . THR A 1 324 ? -9.661 -17.707 20.415 1.00 83.31 324 THR A N 1
ATOM 2403 C CA . THR A 1 324 ? -10.519 -17.079 19.406 1.00 83.31 324 THR A CA 1
ATOM 2404 C C . THR A 1 324 ? -10.466 -15.562 19.520 1.00 83.31 324 THR A C 1
ATOM 2406 O O . THR A 1 324 ? -10.148 -14.990 20.564 1.00 83.31 324 THR A O 1
ATOM 2409 N N . VAL A 1 325 ? -10.744 -14.906 18.398 1.00 88.19 325 VAL A N 1
ATOM 2410 C CA . VAL A 1 325 ? -10.923 -13.457 18.319 1.00 88.19 325 VAL A CA 1
ATOM 2411 C C . VAL A 1 325 ? -12.299 -13.237 17.713 1.00 88.19 325 VAL A C 1
ATOM 2413 O O . VAL A 1 325 ? -12.525 -13.623 16.566 1.00 88.19 325 VAL A O 1
ATOM 2416 N N . LEU A 1 326 ? -13.223 -12.681 18.490 1.00 84.38 326 LEU A N 1
ATOM 2417 C CA . LEU A 1 326 ? -14.591 -12.419 18.063 1.00 84.38 326 LEU A CA 1
ATOM 2418 C C . LEU A 1 326 ? -14.727 -10.946 17.682 1.00 84.38 326 LEU A C 1
ATOM 2420 O O . LEU A 1 326 ? -14.453 -10.064 18.485 1.00 84.38 326 LEU A O 1
ATOM 2424 N N . TYR A 1 327 ? -15.142 -10.690 16.452 1.00 85.06 327 TYR A N 1
ATOM 2425 C CA . TYR A 1 327 ? -15.494 -9.382 15.922 1.00 85.06 327 TYR A CA 1
ATOM 2426 C C . TYR A 1 327 ? -17.016 -9.264 15.958 1.00 85.06 327 TYR A C 1
ATOM 2428 O O . TYR A 1 327 ? -17.679 -9.956 15.183 1.00 85.06 327 TYR A O 1
ATOM 2436 N N . ASP A 1 328 ? -17.573 -8.447 16.855 1.00 77.94 328 ASP A N 1
ATOM 2437 C CA . ASP A 1 328 ? -19.034 -8.317 17.022 1.00 77.94 328 ASP A CA 1
ATOM 2438 C C . ASP A 1 328 ? -19.716 -9.707 17.160 1.00 77.94 328 ASP A C 1
ATOM 2440 O O . ASP A 1 328 ? -20.659 -10.066 16.453 1.00 77.94 328 ASP A O 1
ATOM 2444 N N . GLY A 1 329 ? -19.102 -10.578 17.977 1.00 73.19 329 GLY A N 1
ATOM 2445 C CA . GLY A 1 329 ? -19.492 -11.980 18.196 1.00 73.19 329 GLY A CA 1
ATOM 2446 C C . GLY A 1 329 ? -19.174 -12.979 17.073 1.00 73.19 329 GLY A C 1
ATOM 2447 O O . GLY A 1 329 ? -19.396 -14.179 17.250 1.00 73.19 329 GLY A O 1
ATOM 2448 N N . ARG A 1 330 ? -18.624 -12.544 15.933 1.00 77.31 330 ARG A N 1
ATOM 2449 C CA . ARG A 1 330 ? -18.221 -13.424 14.819 1.00 77.31 330 ARG A CA 1
ATOM 2450 C C . ARG A 1 330 ? -16.754 -13.821 14.911 1.00 77.31 330 ARG A C 1
ATOM 2452 O O . ARG A 1 330 ? -15.891 -12.970 15.082 1.00 77.31 330 ARG A O 1
ATOM 2459 N N . ASP A 1 331 ? -16.441 -15.099 14.722 1.00 81.81 331 ASP A N 1
ATOM 2460 C CA . ASP A 1 331 ? -15.052 -15.576 14.742 1.00 81.81 331 ASP A CA 1
ATOM 2461 C C . ASP A 1 331 ? -14.241 -15.013 13.558 1.00 81.81 331 ASP A C 1
ATOM 2463 O O . ASP A 1 331 ? -14.482 -15.344 12.391 1.00 81.81 331 ASP A O 1
ATOM 2467 N N . LEU A 1 332 ? -13.241 -14.185 13.873 1.00 85.00 332 LEU A N 1
ATOM 2468 C CA . LEU A 1 332 ? -12.381 -13.518 12.901 1.00 85.00 332 LEU A CA 1
ATOM 2469 C C . LEU A 1 332 ? -11.565 -14.496 12.054 1.00 85.00 332 LEU A C 1
ATOM 2471 O O . LEU A 1 332 ? -11.326 -14.224 10.879 1.00 85.00 332 LEU A O 1
ATOM 2475 N N . TYR A 1 333 ? -11.095 -15.605 12.622 1.00 84.00 333 TYR A N 1
ATOM 2476 C CA . TYR A 1 333 ? -10.257 -16.560 11.898 1.00 84.00 333 TYR A CA 1
ATOM 2477 C C . TYR A 1 333 ? -11.080 -17.383 10.915 1.00 84.00 333 TYR A C 1
ATOM 2479 O O . TYR A 1 333 ? -10.631 -17.633 9.793 1.00 84.00 333 TYR A O 1
ATOM 2487 N N . ARG A 1 334 ? -12.295 -17.767 11.314 1.00 80.25 334 ARG A N 1
ATOM 2488 C CA . ARG A 1 334 ? -13.238 -18.488 10.455 1.00 80.25 334 ARG A CA 1
ATOM 2489 C C . ARG A 1 334 ? -13.760 -17.609 9.317 1.00 80.25 334 ARG A C 1
ATOM 2491 O O . ARG A 1 334 ? -13.747 -18.041 8.163 1.00 80.25 334 ARG A O 1
ATOM 2498 N N . ASP A 1 335 ? -14.146 -16.375 9.631 1.00 78.00 335 ASP A N 1
ATOM 2499 C CA . ASP A 1 335 ? -14.778 -15.441 8.691 1.00 78.00 335 ASP A CA 1
ATOM 2500 C C . ASP A 1 335 ? -13.779 -14.425 8.103 1.00 78.00 335 ASP A C 1
ATOM 2502 O O . ASP A 1 335 ? -14.154 -13.383 7.555 1.00 78.00 335 ASP A O 1
ATOM 2506 N N . TYR A 1 336 ? -12.480 -14.734 8.178 1.00 83.00 336 TYR A N 1
ATOM 2507 C CA . TYR A 1 336 ? -11.390 -13.812 7.851 1.00 83.00 336 TYR A CA 1
ATOM 2508 C C . TYR A 1 336 ? -11.501 -13.194 6.455 1.00 83.00 336 TYR A C 1
ATOM 2510 O O . TYR A 1 336 ? -11.186 -12.021 6.253 1.00 83.00 336 TYR A O 1
ATOM 2518 N N . ALA A 1 337 ? -11.942 -13.983 5.471 1.00 77.94 337 ALA A N 1
ATOM 2519 C CA . ALA A 1 337 ? -12.052 -13.534 4.087 1.00 77.94 337 ALA A CA 1
ATOM 2520 C C . ALA A 1 337 ? -13.015 -12.345 3.938 1.00 77.94 337 ALA A C 1
ATOM 2522 O O . ALA A 1 337 ? -12.746 -11.434 3.147 1.00 77.94 337 ALA A O 1
ATOM 2523 N N . GLU A 1 338 ? -14.090 -12.347 4.727 1.00 80.69 338 GLU A N 1
ATOM 2524 C CA . GLU A 1 338 ? -15.076 -11.279 4.775 1.00 80.69 338 GLU A CA 1
ATOM 2525 C C . GLU A 1 338 ? -14.595 -10.125 5.665 1.00 80.69 338 GLU A C 1
ATOM 2527 O O . GLU A 1 338 ? -14.525 -8.985 5.189 1.00 80.69 338 GLU A O 1
ATOM 2532 N N . LEU A 1 339 ? -14.229 -10.436 6.917 1.00 82.25 339 LEU A N 1
ATOM 2533 C CA . LEU A 1 339 ? -14.004 -9.470 8.000 1.00 82.25 339 LEU A CA 1
ATOM 2534 C C . LEU A 1 339 ? -12.716 -8.655 7.854 1.00 82.25 339 LEU A C 1
ATOM 2536 O O . LEU A 1 339 ? -12.693 -7.488 8.237 1.00 82.25 339 LEU A O 1
ATOM 2540 N N . ARG A 1 340 ? -11.665 -9.193 7.217 1.00 83.00 340 ARG A N 1
ATOM 2541 C CA . ARG A 1 340 ? -10.394 -8.466 6.997 1.00 83.00 340 ARG A CA 1
ATOM 2542 C C . ARG A 1 340 ? -10.561 -7.114 6.295 1.00 83.00 340 ARG A C 1
ATOM 2544 O O . ARG A 1 340 ? -9.689 -6.265 6.399 1.00 83.00 340 ARG A O 1
ATOM 2551 N N . ARG A 1 341 ? -11.650 -6.927 5.539 1.00 77.62 341 ARG A N 1
ATOM 2552 C CA . ARG A 1 341 ? -11.944 -5.682 4.807 1.00 77.62 341 ARG A CA 1
ATOM 2553 C C . ARG A 1 341 ? -12.436 -4.561 5.723 1.00 77.62 341 ARG A C 1
ATOM 2555 O O . ARG A 1 341 ? -12.300 -3.399 5.363 1.00 77.62 341 ARG A O 1
ATOM 2562 N N . ARG A 1 342 ? -12.952 -4.921 6.899 1.00 84.56 342 ARG A N 1
ATOM 2563 C CA . ARG A 1 342 ? -13.431 -3.998 7.936 1.00 84.56 342 ARG A CA 1
ATOM 2564 C C . ARG A 1 342 ? -12.330 -3.606 8.927 1.00 84.56 342 ARG A C 1
ATOM 2566 O O . ARG A 1 342 ? -12.562 -2.797 9.822 1.00 84.56 342 ARG A O 1
ATOM 2573 N N . ILE A 1 343 ? -11.139 -4.188 8.762 1.00 88.81 343 ILE A N 1
ATOM 2574 C CA . ILE A 1 343 ? -9.970 -3.983 9.612 1.00 88.81 343 ILE A CA 1
ATOM 2575 C C . ILE A 1 343 ? -8.930 -3.163 8.845 1.00 88.81 343 ILE A C 1
ATOM 2577 O O . ILE A 1 343 ? -8.410 -3.596 7.817 1.00 88.81 343 ILE A O 1
ATOM 2581 N N . GLY A 1 344 ? -8.597 -1.981 9.360 1.00 90.44 344 GLY A N 1
ATOM 2582 C CA . GLY A 1 344 ? -7.473 -1.174 8.891 1.00 90.44 344 GLY A CA 1
ATOM 2583 C C . GLY A 1 344 ? -6.216 -1.480 9.701 1.00 90.44 344 GLY A C 1
ATOM 2584 O O . GLY A 1 344 ? -6.283 -1.574 10.922 1.00 90.44 344 GLY A O 1
ATOM 2585 N N . LEU A 1 345 ? -5.060 -1.603 9.045 1.00 91.25 345 LEU A N 1
ATOM 2586 C CA . LEU A 1 345 ? -3.768 -1.771 9.719 1.00 91.25 345 LEU A CA 1
ATOM 2587 C C . LEU A 1 345 ? -2.769 -0.720 9.237 1.00 91.25 345 LEU A C 1
ATOM 2589 O O . LEU A 1 345 ? -2.372 -0.705 8.069 1.00 91.25 345 LEU A O 1
ATOM 2593 N N . VAL A 1 346 ? -2.315 0.118 10.162 1.00 92.50 346 VAL A N 1
ATOM 2594 C CA . VAL A 1 346 ? -1.269 1.114 9.938 1.00 92.50 346 VAL A CA 1
ATOM 2595 C C . VAL A 1 346 ? 0.045 0.565 10.505 1.00 92.50 346 VAL A C 1
ATOM 2597 O O . VAL A 1 346 ? 0.177 0.457 11.723 1.00 92.50 346 VAL A O 1
ATOM 2600 N N . PRO A 1 347 ? 1.025 0.201 9.658 1.00 89.00 347 PRO A N 1
ATOM 2601 C CA . PRO A 1 347 ? 2.299 -0.342 10.124 1.00 89.00 347 PRO A CA 1
ATOM 2602 C C . PRO A 1 347 ? 3.165 0.726 10.813 1.00 89.00 347 PRO A C 1
ATOM 2604 O O . PRO A 1 347 ? 2.900 1.927 10.687 1.00 89.00 347 PRO A O 1
ATOM 2607 N N . GLN A 1 348 ? 4.231 0.276 11.481 1.00 87.69 348 GLN A N 1
ATOM 2608 C CA . GLN A 1 348 ? 5.254 1.127 12.100 1.00 87.69 348 GLN A CA 1
ATOM 2609 C C . GLN A 1 348 ? 5.882 2.076 11.073 1.00 87.69 348 GLN A C 1
ATOM 2611 O O . GLN A 1 348 ? 5.775 3.294 11.213 1.00 87.69 348 GLN A O 1
ATOM 2616 N N . ASP A 1 349 ? 6.443 1.523 9.993 1.00 85.00 349 ASP A N 1
ATOM 2617 C CA . ASP A 1 349 ? 7.046 2.305 8.912 1.00 85.00 349 ASP A CA 1
ATOM 2618 C C . ASP A 1 349 ? 5.992 3.038 8.061 1.00 85.00 349 ASP A C 1
ATOM 2620 O O . ASP A 1 349 ? 5.003 2.455 7.607 1.00 85.00 349 ASP A O 1
ATOM 2624 N N . ASP A 1 350 ? 6.257 4.304 7.728 1.00 85.12 350 ASP A N 1
ATOM 2625 C CA . ASP A 1 350 ? 5.446 5.083 6.787 1.00 85.12 350 ASP A CA 1
ATOM 2626 C C . ASP A 1 350 ? 5.686 4.629 5.336 1.00 85.12 350 ASP A C 1
ATOM 2628 O O . ASP A 1 350 ? 6.470 5.208 4.578 1.00 85.12 350 ASP A O 1
ATOM 2632 N N . ILE A 1 351 ? 4.988 3.570 4.922 1.00 87.56 351 ILE A N 1
ATOM 2633 C CA . ILE A 1 351 ? 5.068 3.016 3.563 1.00 87.56 351 ILE A CA 1
ATOM 2634 C C . ILE A 1 351 ? 4.289 3.920 2.587 1.00 87.56 351 ILE A C 1
ATOM 2636 O O . ILE A 1 351 ? 3.132 3.646 2.257 1.00 87.56 351 ILE A O 1
ATOM 2640 N N . LEU A 1 352 ? 4.926 5.010 2.144 1.00 90.50 352 LEU A N 1
ATOM 2641 C CA . LEU A 1 352 ? 4.344 6.071 1.312 1.00 90.50 352 LEU A CA 1
ATOM 2642 C C . LEU A 1 352 ? 5.197 6.381 0.070 1.00 90.50 352 LEU A C 1
ATOM 2644 O O . LEU A 1 352 ? 6.424 6.291 0.085 1.00 90.50 352 LEU A O 1
ATOM 2648 N N . HIS A 1 353 ? 4.551 6.851 -1.000 1.00 91.38 353 HIS A N 1
ATOM 2649 C CA . HIS A 1 353 ? 5.244 7.445 -2.147 1.00 91.38 353 HIS A CA 1
ATOM 2650 C C . HIS A 1 353 ? 5.650 8.893 -1.840 1.00 91.38 353 HIS A C 1
ATOM 2652 O O . HIS A 1 353 ? 4.908 9.832 -2.127 1.00 91.38 353 HIS A O 1
ATOM 2658 N N . LEU A 1 354 ? 6.844 9.071 -1.274 1.00 91.25 354 LEU A N 1
ATOM 2659 C CA . LEU A 1 354 ? 7.321 10.353 -0.741 1.00 91.25 354 LEU A CA 1
ATOM 2660 C C . LEU A 1 354 ? 7.384 11.497 -1.774 1.00 91.25 354 LEU A C 1
ATOM 2662 O O . LEU A 1 354 ? 7.253 12.662 -1.407 1.00 91.25 354 LEU A O 1
ATOM 2666 N N . GLN A 1 355 ? 7.576 11.180 -3.058 1.00 91.75 355 GLN A N 1
ATOM 2667 C CA . GLN A 1 355 ? 7.648 12.165 -4.146 1.00 91.75 355 GLN A CA 1
ATOM 2668 C C . GLN A 1 355 ? 6.276 12.731 -4.548 1.00 91.75 355 GLN A C 1
ATOM 2670 O O . GLN A 1 355 ? 6.202 13.754 -5.227 1.00 91.75 355 GLN A O 1
ATOM 2675 N N . LEU A 1 356 ? 5.179 12.065 -4.180 1.00 94.69 356 LEU A N 1
ATOM 2676 C CA . LEU A 1 356 ? 3.831 12.508 -4.527 1.00 94.69 356 LEU A CA 1
ATOM 2677 C C . LEU A 1 356 ? 3.306 13.524 -3.513 1.00 94.69 356 LEU A C 1
ATOM 2679 O O . LEU A 1 356 ? 3.724 13.545 -2.358 1.00 94.69 356 LEU A O 1
ATOM 2683 N N . THR A 1 357 ? 2.346 14.341 -3.947 1.00 96.25 357 THR A N 1
ATOM 2684 C CA . THR A 1 357 ? 1.565 15.171 -3.025 1.00 96.25 357 THR A CA 1
ATOM 2685 C C . THR A 1 357 ? 0.555 14.323 -2.259 1.00 96.25 357 THR A C 1
ATOM 2687 O O . THR A 1 357 ? 0.145 13.262 -2.747 1.00 96.25 357 THR A O 1
ATOM 2690 N N . VAL A 1 358 ? 0.112 14.801 -1.091 1.00 96.56 358 VAL A N 1
ATOM 2691 C CA . VAL A 1 358 ? -0.897 14.115 -0.259 1.00 96.56 358 VAL A CA 1
ATOM 2692 C C . VAL A 1 358 ? -2.139 13.756 -1.080 1.00 96.56 358 VAL A C 1
ATOM 2694 O O . VAL A 1 358 ? -2.530 12.589 -1.131 1.00 96.56 358 VAL A O 1
ATOM 2697 N N . ARG A 1 359 ? -2.699 14.722 -1.824 1.00 96.50 359 ARG A N 1
ATOM 2698 C CA . ARG A 1 359 ? -3.867 14.501 -2.695 1.00 96.50 359 ARG A CA 1
ATOM 2699 C C . ARG A 1 359 ? -3.641 13.391 -3.708 1.00 96.50 359 ARG A C 1
ATOM 2701 O O . ARG A 1 359 ? -4.504 12.535 -3.891 1.00 96.50 359 ARG A O 1
ATOM 2708 N N . ARG A 1 360 ? -2.491 13.400 -4.389 1.00 96.06 360 ARG A N 1
ATOM 2709 C CA . ARG A 1 360 ? -2.180 12.415 -5.436 1.00 96.06 360 ARG A CA 1
ATOM 2710 C C . ARG A 1 360 ? -2.014 11.025 -4.843 1.00 96.06 360 ARG A C 1
ATOM 2712 O O . ARG A 1 360 ? -2.547 10.079 -5.413 1.00 96.06 360 ARG A O 1
ATOM 2719 N N . ALA A 1 361 ? -1.326 10.905 -3.710 1.00 95.38 361 ALA A N 1
ATOM 2720 C CA . ALA A 1 361 ? -1.155 9.629 -3.024 1.00 95.38 361 ALA A CA 1
ATOM 2721 C C . ALA A 1 361 ? -2.510 9.011 -2.640 1.00 95.38 361 ALA A C 1
ATOM 2723 O O . ALA A 1 361 ? -2.770 7.864 -3.003 1.00 95.38 361 ALA A O 1
ATOM 2724 N N . LEU A 1 362 ? -3.399 9.792 -2.013 1.00 96.00 362 LEU A N 1
ATOM 2725 C CA . LEU A 1 362 ? -4.746 9.339 -1.647 1.00 96.00 362 LEU A CA 1
ATOM 2726 C C . LEU A 1 362 ? -5.609 9.026 -2.873 1.00 96.00 362 LEU A C 1
ATOM 2728 O O . LEU A 1 362 ? -6.290 8.007 -2.898 1.00 96.00 362 LEU A O 1
ATOM 2732 N N . THR A 1 363 ? -5.530 9.843 -3.925 1.00 95.69 363 THR A N 1
ATOM 2733 C CA . THR A 1 363 ? -6.279 9.613 -5.171 1.00 95.69 363 THR A CA 1
ATOM 2734 C C . THR A 1 363 ? -5.858 8.312 -5.850 1.00 95.69 363 THR A C 1
ATOM 2736 O O . THR A 1 363 ? -6.717 7.531 -6.244 1.00 95.69 363 THR A O 1
ATOM 2739 N N . TYR A 1 364 ? -4.554 8.042 -5.978 1.00 94.44 364 TYR A N 1
ATOM 2740 C CA . TYR A 1 364 ? -4.089 6.790 -6.583 1.00 94.44 364 TYR A CA 1
ATOM 2741 C C . TYR A 1 364 ? -4.397 5.574 -5.706 1.00 94.44 364 TYR A C 1
ATOM 2743 O O . TYR A 1 364 ? -4.696 4.511 -6.240 1.00 94.44 364 TYR A O 1
ATOM 2751 N N . ALA A 1 365 ? -4.356 5.715 -4.379 1.00 91.81 365 ALA A N 1
ATOM 2752 C CA . ALA A 1 365 ? -4.780 4.651 -3.476 1.00 91.81 365 ALA A CA 1
ATOM 2753 C C . ALA A 1 365 ? -6.285 4.366 -3.605 1.00 91.81 365 ALA A C 1
ATOM 2755 O O . ALA A 1 365 ? -6.672 3.208 -3.723 1.00 91.81 365 ALA A O 1
ATOM 2756 N N . ALA A 1 366 ? -7.125 5.402 -3.682 1.00 91.75 366 ALA A N 1
ATOM 2757 C CA . ALA A 1 366 ? -8.558 5.274 -3.939 1.00 91.75 366 ALA A CA 1
ATOM 2758 C C . ALA A 1 366 ? -8.844 4.651 -5.318 1.00 91.75 366 ALA A C 1
ATOM 2760 O O . ALA A 1 366 ? -9.713 3.791 -5.441 1.00 91.75 366 ALA A O 1
ATOM 2761 N N . GLU A 1 367 ? -8.088 5.039 -6.353 1.00 90.31 367 GLU A N 1
ATOM 2762 C CA . GLU A 1 367 ? -8.156 4.420 -7.682 1.00 90.31 367 GLU A CA 1
ATOM 2763 C C . GLU A 1 367 ? -7.779 2.935 -7.666 1.00 90.31 367 GLU A C 1
ATOM 2765 O O . GLU A 1 367 ? -8.196 2.264 -8.590 1.00 90.31 367 GLU A O 1
ATOM 2770 N N . LEU A 1 368 ? -7.025 2.423 -6.684 1.00 87.75 368 LEU A N 1
ATOM 2771 C CA . LEU A 1 368 ? -6.646 1.001 -6.593 1.00 87.75 368 LEU A CA 1
ATOM 2772 C C . LEU A 1 368 ? -7.504 0.191 -5.608 1.00 87.75 368 LEU A C 1
ATOM 2774 O O . LEU A 1 368 ? -7.591 -1.026 -5.754 1.00 87.75 368 LEU A O 1
ATOM 2778 N N . ARG A 1 369 ? -8.089 0.842 -4.592 1.00 85.38 369 ARG A N 1
ATOM 2779 C CA . ARG A 1 369 ? -8.891 0.194 -3.537 1.00 85.38 369 ARG A CA 1
ATOM 2780 C C . ARG A 1 369 ? -10.381 0.096 -3.866 1.00 85.38 369 ARG A C 1
ATOM 2782 O O . ARG A 1 369 ? -11.044 -0.792 -3.344 1.00 85.38 369 ARG A O 1
ATOM 2789 N N . PHE A 1 370 ? -10.921 1.010 -4.675 1.00 86.19 370 PHE A N 1
ATOM 2790 C CA . PHE A 1 370 ? -12.347 1.012 -5.018 1.00 86.19 370 PHE A CA 1
ATOM 2791 C C . PHE A 1 370 ? -12.632 0.294 -6.340 1.00 86.19 370 PHE A C 1
ATOM 2793 O O . PHE A 1 370 ? -11.783 0.326 -7.226 1.00 86.19 370 PHE A O 1
ATOM 2800 N N . PRO A 1 371 ? -13.841 -0.260 -6.535 1.00 82.88 371 PRO A N 1
ATOM 2801 C CA . PRO A 1 371 ? -14.276 -0.834 -7.808 1.00 82.88 371 PRO A CA 1
ATOM 2802 C C . PRO A 1 371 ? -14.039 0.087 -9.019 1.00 82.88 371 PRO A C 1
ATOM 2804 O O . PRO A 1 371 ? -14.090 1.315 -8.900 1.00 82.88 371 PRO A O 1
ATOM 2807 N N . ASP A 1 372 ? -13.808 -0.493 -10.204 1.00 80.06 372 ASP A N 1
ATOM 2808 C CA . ASP A 1 372 ? -13.567 0.253 -11.455 1.00 80.06 372 ASP A CA 1
ATOM 2809 C C . ASP A 1 372 ? -14.766 1.147 -11.844 1.00 80.06 372 ASP A C 1
ATOM 2811 O O . ASP A 1 372 ? -14.575 2.243 -12.383 1.00 80.06 372 ASP A O 1
ATOM 2815 N N . ASP A 1 373 ? -15.986 0.718 -11.507 1.00 82.56 373 ASP A N 1
ATOM 2816 C CA . ASP A 1 373 ? -17.261 1.393 -11.787 1.00 82.56 373 ASP A CA 1
ATOM 2817 C C . ASP A 1 373 ? -17.588 2.559 -10.831 1.00 82.56 373 ASP A C 1
ATOM 2819 O O . ASP A 1 373 ? -18.584 3.268 -11.023 1.00 82.56 373 ASP A O 1
ATOM 2823 N N . THR A 1 374 ? -16.744 2.822 -9.831 1.00 84.88 374 THR A N 1
ATOM 2824 C CA . THR A 1 374 ? -16.864 4.013 -8.984 1.00 84.88 374 THR A CA 1
ATOM 2825 C C . THR A 1 374 ? -16.575 5.275 -9.795 1.00 84.88 374 THR A C 1
ATOM 2827 O O . THR A 1 374 ? -15.571 5.378 -10.512 1.00 84.88 374 THR A O 1
ATOM 2830 N N . ALA A 1 375 ? -17.458 6.271 -9.703 1.00 87.94 375 ALA A N 1
ATOM 2831 C CA . ALA A 1 375 ? -17.288 7.516 -10.434 1.00 87.94 375 ALA A CA 1
ATOM 2832 C C . ALA A 1 375 ? -16.084 8.296 -9.891 1.00 87.94 375 ALA A C 1
ATOM 2834 O O . ALA A 1 375 ? -15.735 8.232 -8.711 1.00 87.94 375 ALA A O 1
ATOM 2835 N N . ARG A 1 376 ? -15.433 9.081 -10.754 1.00 89.69 376 ARG A N 1
ATOM 2836 C CA . ARG A 1 376 ? -14.289 9.904 -10.336 1.00 89.69 376 ARG A CA 1
ATOM 2837 C C . ARG A 1 376 ? -14.674 10.923 -9.257 1.00 89.69 376 ARG A C 1
ATOM 2839 O O . ARG A 1 376 ? -13.870 11.163 -8.365 1.00 89.69 376 ARG A O 1
ATOM 2846 N N . SER A 1 377 ? -15.880 11.489 -9.330 1.00 91.38 377 SER A N 1
ATOM 2847 C CA . SER A 1 377 ? -16.420 12.410 -8.323 1.00 91.38 377 SER A CA 1
ATOM 2848 C C . SER A 1 377 ? -16.617 11.737 -6.965 1.00 91.38 377 SER A C 1
ATOM 2850 O O . SER A 1 377 ? -16.232 12.319 -5.962 1.00 91.38 377 SER A O 1
ATOM 2852 N N . GLU A 1 378 ? -17.127 10.502 -6.930 1.00 90.38 378 GLU A N 1
ATOM 2853 C CA . GLU A 1 378 ? -17.307 9.717 -5.696 1.00 90.38 378 GLU A CA 1
ATOM 2854 C C . GLU A 1 378 ? -15.960 9.425 -5.022 1.00 90.38 378 GLU A C 1
ATOM 2856 O O . GLU A 1 378 ? -15.790 9.672 -3.829 1.00 90.38 378 GLU A O 1
ATOM 2861 N N . ARG A 1 379 ? -14.958 8.980 -5.801 1.00 92.69 379 ARG A N 1
ATOM 2862 C CA . ARG A 1 379 ? -13.595 8.770 -5.277 1.00 92.69 379 ARG A CA 1
ATOM 2863 C C . ARG A 1 379 ? -13.000 10.073 -4.740 1.00 92.69 379 ARG A C 1
ATOM 2865 O O . ARG A 1 379 ? -12.353 10.063 -3.699 1.00 92.69 379 ARG A O 1
ATOM 2872 N N . GLN A 1 380 ? -13.209 11.181 -5.451 1.00 93.88 380 GLN A N 1
ATOM 2873 C CA . GLN A 1 380 ? -12.684 12.486 -5.059 1.00 93.88 380 GLN A CA 1
ATOM 2874 C C . GLN A 1 380 ? -13.341 12.994 -3.772 1.00 93.88 380 GLN A C 1
ATOM 2876 O O . GLN A 1 380 ? -12.623 13.401 -2.866 1.00 93.88 380 GLN A O 1
ATOM 2881 N N . ALA A 1 381 ? -14.666 12.875 -3.656 1.00 94.50 381 ALA A N 1
ATOM 2882 C CA . ALA A 1 381 ? -15.403 13.219 -2.445 1.00 94.50 381 ALA A CA 1
ATOM 2883 C C . ALA A 1 381 ? -14.898 12.421 -1.236 1.00 94.50 381 ALA A C 1
ATOM 2885 O O . ALA A 1 381 ? -14.624 13.010 -0.196 1.00 94.50 381 ALA A O 1
ATOM 2886 N N . ARG A 1 382 ? -14.663 11.110 -1.397 1.00 93.94 382 ARG A N 1
ATOM 2887 C CA . ARG A 1 382 ? -14.099 10.282 -0.320 1.00 93.94 382 ARG A CA 1
ATOM 2888 C C . ARG A 1 382 ? -12.681 10.703 0.072 1.00 93.94 382 ARG A C 1
ATOM 2890 O O . ARG A 1 382 ? -12.343 10.696 1.250 1.00 93.94 382 ARG A O 1
ATOM 2897 N N . VAL A 1 383 ? -11.843 11.064 -0.900 1.00 96.44 383 VAL A N 1
ATOM 2898 C CA . VAL A 1 383 ? -10.493 11.586 -0.630 1.00 96.44 383 VAL A CA 1
ATOM 2899 C C . VAL A 1 383 ? -10.561 12.912 0.127 1.00 96.44 383 VAL A C 1
ATOM 2901 O O . VAL A 1 383 ? -9.788 13.105 1.060 1.00 96.44 383 VAL A O 1
ATOM 2904 N N . ASP A 1 384 ? -11.468 13.810 -0.255 1.00 96.19 384 ASP A N 1
ATOM 2905 C CA . ASP A 1 384 ? -11.644 15.096 0.420 1.00 96.19 384 ASP A CA 1
ATOM 2906 C C . ASP A 1 384 ? -12.182 14.914 1.849 1.00 96.19 384 ASP A C 1
ATOM 2908 O O . ASP A 1 384 ? -11.632 15.516 2.764 1.00 96.19 384 ASP A O 1
ATOM 2912 N N . GLU A 1 385 ? -13.146 14.013 2.067 1.00 94.12 385 GLU A N 1
ATOM 2913 C CA . GLU A 1 385 ? -13.655 13.641 3.400 1.00 94.12 385 GLU A CA 1
ATOM 2914 C C . GLU A 1 385 ? -12.513 13.203 4.334 1.00 94.12 385 GLU A C 1
ATOM 2916 O O . GLU A 1 385 ? -12.358 13.755 5.419 1.00 94.12 385 GLU A O 1
ATOM 2921 N N . VAL A 1 386 ? -11.636 12.300 3.876 1.00 95.12 386 VAL A N 1
ATOM 2922 C CA . VAL A 1 386 ? -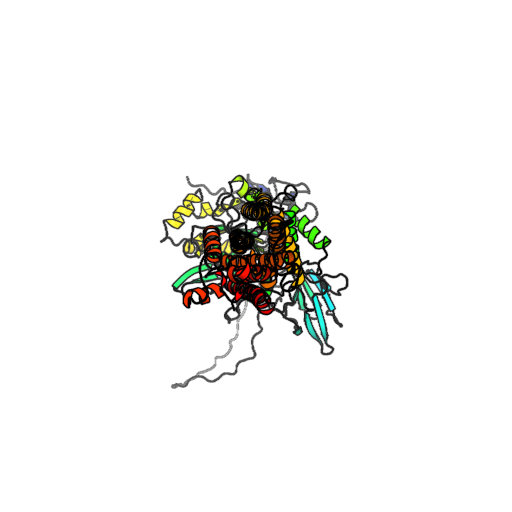10.484 11.820 4.668 1.00 95.12 386 VAL A CA 1
ATOM 2923 C C . VAL A 1 386 ? -9.442 12.920 4.919 1.00 95.12 386 VAL A C 1
ATOM 2925 O O . VAL A 1 386 ? -8.788 12.946 5.964 1.00 95.12 386 VAL A O 1
ATOM 2928 N N . ILE A 1 387 ? -9.245 13.834 3.963 1.00 95.69 387 ILE A N 1
ATOM 2929 C CA . ILE A 1 387 ? -8.322 14.969 4.126 1.00 95.69 387 ILE A CA 1
ATOM 2930 C C . ILE A 1 387 ? -8.823 15.929 5.208 1.00 95.69 387 ILE A C 1
ATOM 2932 O O . ILE A 1 387 ? -8.001 16.440 5.976 1.00 95.69 387 ILE A O 1
ATOM 2936 N N . GLU A 1 388 ? -10.131 16.180 5.260 1.00 93.88 388 GLU A N 1
ATOM 2937 C CA . GLU A 1 388 ? -10.748 17.006 6.301 1.00 93.88 388 GLU A CA 1
ATOM 2938 C C . GLU A 1 388 ? -10.681 16.319 7.664 1.00 93.88 388 GLU A C 1
ATOM 2940 O O . GLU A 1 388 ? -10.163 16.911 8.609 1.00 93.88 388 GLU A O 1
ATOM 2945 N N . GLU A 1 389 ? -11.095 15.052 7.732 1.00 90.88 389 GLU A N 1
ATOM 2946 C CA . GLU A 1 389 ? -11.121 14.229 8.950 1.00 90.88 389 GLU A CA 1
ATOM 2947 C C . GLU A 1 389 ? -9.761 14.200 9.670 1.00 90.88 389 GLU A C 1
ATOM 2949 O O . GLU A 1 389 ? -9.682 14.306 10.890 1.00 90.88 389 GLU A O 1
ATOM 2954 N N . LEU A 1 390 ? -8.654 14.152 8.920 1.00 92.25 390 LEU A N 1
ATOM 2955 C CA . LEU A 1 390 ? -7.300 14.103 9.491 1.00 92.25 390 LEU A CA 1
ATOM 2956 C C . LEU A 1 390 ? -6.600 15.470 9.588 1.00 92.25 390 LEU A C 1
ATOM 2958 O O . LEU A 1 390 ? -5.408 15.555 9.929 1.00 92.25 390 LEU A O 1
ATOM 2962 N N . GLY A 1 391 ? -7.310 16.556 9.273 1.00 91.75 391 GLY A N 1
ATOM 2963 C CA . GLY A 1 391 ? -6.783 17.920 9.326 1.00 91.75 391 GLY A CA 1
ATOM 2964 C C . GLY A 1 391 ? -5.618 18.161 8.357 1.00 91.75 391 GLY A C 1
ATOM 2965 O O . GLY A 1 391 ? -4.670 18.879 8.681 1.00 91.75 391 GLY A O 1
ATOM 2966 N N . LEU A 1 392 ? -5.650 17.545 7.171 1.00 94.38 392 LEU A N 1
ATOM 2967 C CA . LEU A 1 392 ? -4.593 17.625 6.151 1.00 94.38 392 LEU A CA 1
ATOM 2968 C C . LEU A 1 392 ? -4.845 18.713 5.090 1.00 94.38 392 LEU A C 1
ATOM 2970 O O . LEU A 1 392 ? -4.003 18.913 4.208 1.00 94.38 392 LEU A O 1
ATOM 2974 N N . ARG A 1 393 ? -5.960 19.454 5.177 1.00 94.12 393 ARG A N 1
ATOM 2975 C CA . ARG A 1 393 ? -6.411 20.437 4.171 1.00 94.12 393 ARG A CA 1
ATOM 2976 C C . ARG A 1 393 ? -5.322 21.427 3.746 1.00 94.12 393 ARG A C 1
ATOM 2978 O O . ARG A 1 393 ? -5.107 21.644 2.559 1.00 94.12 393 ARG A O 1
ATOM 2985 N N . GLN A 1 394 ? -4.566 21.980 4.695 1.00 92.88 394 GLN A N 1
ATOM 2986 C CA . GLN A 1 394 ? -3.514 22.970 4.408 1.00 92.88 394 GLN A CA 1
ATOM 2987 C C . GLN A 1 394 ? -2.222 22.380 3.810 1.00 92.88 394 GLN A C 1
ATOM 2989 O O . GLN A 1 394 ? -1.273 23.117 3.529 1.00 92.88 394 GLN A O 1
ATOM 2994 N N . ARG A 1 395 ? -2.119 21.052 3.705 1.00 93.19 395 ARG A N 1
ATOM 2995 C CA . ARG A 1 395 ? -0.918 20.324 3.254 1.00 93.19 395 ARG A CA 1
ATOM 2996 C C . ARG A 1 395 ? -1.195 19.447 2.033 1.00 93.19 395 ARG A C 1
ATOM 2998 O O . ARG A 1 395 ? -0.316 18.727 1.573 1.00 93.19 395 ARG A O 1
ATOM 3005 N N . VAL A 1 396 ? -2.401 19.543 1.484 1.00 95.12 396 VAL A N 1
ATOM 3006 C CA . VAL A 1 396 ? -2.931 18.661 0.444 1.00 95.12 396 VAL A CA 1
ATOM 3007 C C . VAL A 1 396 ? -2.090 18.625 -0.841 1.00 95.12 396 VAL A C 1
ATOM 3009 O O . VAL A 1 396 ? -1.903 17.559 -1.436 1.00 95.12 396 VAL A O 1
ATOM 3012 N N . ASP A 1 397 ? -1.516 19.768 -1.222 1.00 94.88 397 ASP A N 1
ATOM 3013 C CA . ASP A 1 397 ? -0.683 19.921 -2.421 1.00 94.88 397 ASP A CA 1
ATOM 3014 C C . ASP A 1 397 ? 0.823 19.860 -2.126 1.00 94.88 397 ASP A C 1
ATOM 3016 O O . ASP A 1 397 ? 1.641 19.990 -3.037 1.00 94.88 397 ASP A O 1
ATOM 3020 N N . GLN A 1 398 ? 1.213 19.632 -0.869 1.00 94.81 398 GLN A N 1
ATOM 3021 C CA . GLN A 1 398 ? 2.619 19.491 -0.505 1.00 94.81 398 GLN A CA 1
ATOM 3022 C C . GLN A 1 398 ? 3.122 18.071 -0.801 1.00 94.81 398 GLN A C 1
ATOM 3024 O O . GLN A 1 398 ? 2.392 17.103 -0.552 1.00 94.81 398 GLN A O 1
ATOM 3029 N N . PRO A 1 399 ? 4.358 17.917 -1.314 1.00 94.75 399 PRO A N 1
ATOM 3030 C CA . PRO A 1 399 ? 5.014 16.619 -1.414 1.00 94.75 399 PRO A CA 1
ATOM 3031 C C . PRO A 1 399 ? 5.155 15.950 -0.042 1.00 94.75 399 PRO A C 1
ATOM 3033 O O . PRO A 1 399 ? 5.500 16.595 0.945 1.00 94.75 399 PRO A O 1
ATOM 3036 N N . ILE A 1 400 ? 4.942 14.637 0.031 1.00 95.06 400 ILE A N 1
ATOM 3037 C CA . ILE A 1 400 ? 4.974 13.905 1.307 1.00 95.06 400 ILE A CA 1
ATOM 3038 C C . ILE A 1 400 ? 6.367 13.954 1.959 1.00 95.06 400 ILE A C 1
ATOM 3040 O O . ILE A 1 400 ? 6.471 14.004 3.184 1.00 95.06 400 ILE A O 1
ATOM 3044 N N . HIS A 1 401 ? 7.447 13.992 1.170 1.00 93.00 401 HIS A N 1
ATOM 3045 C CA . HIS A 1 401 ? 8.812 14.070 1.700 1.00 93.00 401 HIS A CA 1
ATOM 3046 C C . HIS A 1 401 ? 9.099 15.352 2.504 1.00 93.00 401 HIS A C 1
ATOM 3048 O O . HIS A 1 401 ? 10.039 15.353 3.294 1.00 93.00 401 HIS A O 1
ATOM 3054 N N . SER A 1 402 ? 8.336 16.437 2.305 1.00 93.75 402 SER A N 1
ATOM 3055 C CA . SER A 1 402 ? 8.521 17.703 3.031 1.00 93.75 402 SER A CA 1
ATOM 3056 C C . SER A 1 402 ? 7.667 17.820 4.296 1.00 93.75 402 SER A C 1
ATOM 3058 O O . SER A 1 402 ? 7.766 18.821 4.999 1.00 93.75 402 SER A O 1
ATOM 3060 N N . LEU A 1 403 ? 6.809 16.836 4.579 1.00 93.81 403 LEU A N 1
ATOM 3061 C CA . LEU A 1 403 ? 5.947 16.829 5.761 1.00 93.81 403 LEU A CA 1
ATOM 3062 C C . LEU A 1 403 ? 6.723 16.446 7.030 1.00 93.81 403 LEU A C 1
ATOM 3064 O O . LEU A 1 403 ? 7.691 15.679 6.973 1.00 93.81 403 LEU A O 1
ATOM 3068 N N . SER A 1 404 ? 6.251 16.930 8.185 1.00 91.94 404 SER A N 1
ATOM 3069 C CA . SER A 1 404 ? 6.759 16.483 9.489 1.00 91.94 404 SER A CA 1
ATOM 3070 C C . SER A 1 404 ? 6.428 15.008 9.750 1.00 91.94 404 SER A C 1
ATOM 3072 O O . SER A 1 404 ? 5.542 14.443 9.106 1.00 91.94 404 SER A O 1
ATOM 3074 N N . GLY A 1 405 ? 7.105 14.376 10.717 1.00 89.94 405 GLY A N 1
ATOM 3075 C CA . GLY A 1 405 ? 6.855 12.974 11.076 1.00 89.94 405 GLY A CA 1
ATOM 3076 C C . GLY A 1 405 ? 5.382 12.702 11.407 1.00 89.94 405 GLY A C 1
ATOM 3077 O O . GLY A 1 405 ? 4.758 11.856 10.772 1.00 89.94 405 GLY A O 1
ATOM 3078 N N . GLY A 1 406 ? 4.784 13.500 12.300 1.00 90.25 406 GLY A N 1
ATOM 3079 C CA . GLY A 1 406 ? 3.367 13.355 12.658 1.00 90.25 406 GLY A CA 1
ATOM 3080 C C . GLY A 1 406 ? 2.409 13.587 11.480 1.00 90.25 406 GLY A C 1
ATOM 3081 O O . GLY A 1 406 ? 1.403 12.893 11.344 1.00 90.25 406 GLY A O 1
ATOM 3082 N N . GLN A 1 407 ? 2.732 14.514 10.569 1.00 93.75 407 GLN A N 1
ATOM 3083 C CA . GLN A 1 407 ? 1.939 14.742 9.353 1.00 93.75 407 GLN A CA 1
ATOM 3084 C C . GLN A 1 407 ? 2.030 13.563 8.378 1.00 93.75 407 GLN A C 1
ATOM 3086 O O . GLN A 1 407 ? 1.014 13.174 7.804 1.00 93.75 407 GLN A O 1
ATOM 3091 N N . ARG A 1 408 ? 3.213 12.961 8.203 1.00 94.38 408 ARG A N 1
ATOM 3092 C CA . ARG A 1 408 ? 3.358 11.738 7.399 1.00 94.38 408 ARG A CA 1
ATOM 3093 C C . ARG A 1 408 ? 2.581 10.576 8.005 1.00 94.38 408 ARG A C 1
ATOM 3095 O O . ARG A 1 408 ? 1.881 9.891 7.258 1.00 94.38 408 ARG A O 1
ATOM 3102 N N . LYS A 1 409 ? 2.591 10.426 9.336 1.00 93.31 409 LYS A N 1
ATOM 3103 C CA . LYS A 1 409 ? 1.784 9.402 10.011 1.00 93.31 409 LYS A CA 1
ATOM 3104 C C . LYS A 1 409 ? 0.293 9.589 9.741 1.00 93.31 409 LYS A C 1
ATOM 3106 O O . LYS A 1 409 ? -0.375 8.626 9.375 1.00 93.31 409 LYS A O 1
ATOM 3111 N N . ARG A 1 410 ? -0.221 10.824 9.805 1.00 94.81 410 ARG A N 1
ATOM 3112 C CA . ARG A 1 410 ? -1.610 11.134 9.411 1.00 94.81 410 ARG A CA 1
ATOM 3113 C C . ARG A 1 410 ? -1.908 10.701 7.976 1.00 94.81 410 ARG A C 1
ATOM 3115 O O . ARG A 1 410 ? -2.941 10.097 7.738 1.00 94.81 410 ARG A O 1
ATOM 3122 N N . VAL A 1 411 ? -1.000 10.923 7.023 1.00 95.75 411 VAL A N 1
ATOM 3123 C CA . VAL A 1 411 ? -1.172 10.426 5.641 1.00 95.75 411 VAL A CA 1
ATOM 3124 C C . VAL A 1 411 ? -1.174 8.889 5.581 1.00 95.75 411 VAL A C 1
ATOM 3126 O O . VAL A 1 411 ? -1.918 8.305 4.795 1.00 95.75 411 VAL A O 1
ATOM 3129 N N . SER A 1 412 ? -0.379 8.213 6.415 1.00 93.88 412 SER A N 1
ATOM 3130 C CA . SER A 1 412 ? -0.385 6.746 6.519 1.00 93.88 412 SER A CA 1
ATOM 3131 C C . SER A 1 412 ? -1.727 6.208 7.031 1.00 93.88 412 SER A C 1
ATOM 3133 O O . SER A 1 412 ? -2.261 5.263 6.447 1.00 93.88 412 SER A O 1
ATOM 3135 N N . VAL A 1 413 ? -2.308 6.863 8.045 1.00 94.75 413 VAL A N 1
ATOM 3136 C CA . VAL A 1 413 ? -3.663 6.583 8.558 1.00 94.75 413 VAL A CA 1
ATOM 3137 C C . VAL A 1 413 ? -4.721 6.881 7.490 1.00 94.75 413 VAL A C 1
ATOM 3139 O O . VAL A 1 413 ? -5.584 6.046 7.231 1.00 94.75 413 VAL A O 1
ATOM 3142 N N . ALA A 1 414 ? -4.603 8.012 6.788 1.00 95.12 414 ALA A N 1
ATOM 3143 C CA . ALA A 1 414 ? -5.513 8.429 5.719 1.00 95.12 414 ALA A CA 1
ATOM 3144 C C . ALA A 1 414 ? -5.682 7.360 4.631 1.00 95.12 414 ALA A C 1
ATOM 3146 O O . ALA A 1 414 ? -6.789 7.125 4.151 1.00 95.12 414 ALA A O 1
ATOM 3147 N N . LEU A 1 415 ? -4.592 6.686 4.250 1.00 92.56 415 LEU A N 1
ATOM 3148 C CA . LEU A 1 415 ? -4.635 5.618 3.250 1.00 92.56 415 LEU A CA 1
ATOM 3149 C C . LEU A 1 415 ? -5.497 4.428 3.677 1.00 92.56 415 LEU A C 1
ATOM 3151 O O . LEU A 1 415 ? -6.124 3.813 2.814 1.00 92.56 415 LEU A O 1
ATOM 3155 N N . GLU A 1 416 ? -5.516 4.099 4.970 1.00 91.12 416 GLU A N 1
ATOM 3156 C CA . GLU A 1 416 ? -6.363 3.028 5.501 1.00 91.12 416 GLU A CA 1
ATOM 3157 C C . GLU A 1 416 ? -7.801 3.493 5.714 1.00 91.12 416 GLU A C 1
ATOM 3159 O O . GLU A 1 416 ? -8.733 2.739 5.442 1.00 91.12 416 GLU A O 1
ATOM 3164 N N . LEU A 1 417 ? -8.008 4.760 6.084 1.00 92.44 417 LEU A N 1
ATOM 3165 C CA . LEU A 1 417 ? -9.352 5.307 6.248 1.00 92.44 417 LEU A CA 1
ATOM 3166 C C . LEU A 1 417 ? -10.136 5.398 4.941 1.00 92.44 417 LEU A C 1
ATOM 3168 O O . LEU A 1 417 ? -11.360 5.428 5.003 1.00 92.44 417 LEU A O 1
ATOM 3172 N N . LEU A 1 418 ? -9.501 5.381 3.761 1.00 91.19 418 LEU A N 1
ATOM 3173 C CA . LEU A 1 418 ? -10.216 5.409 2.476 1.00 91.19 418 LEU A CA 1
ATOM 3174 C C . LEU A 1 418 ? -11.370 4.393 2.428 1.00 91.19 418 LEU A C 1
ATOM 3176 O O . LEU A 1 418 ? -12.463 4.756 2.001 1.00 91.19 418 LEU A O 1
ATOM 3180 N N . THR A 1 419 ? -11.169 3.177 2.941 1.00 86.38 419 THR A N 1
ATOM 3181 C CA . THR A 1 419 ? -12.168 2.092 2.927 1.00 86.38 419 THR A CA 1
ATOM 3182 C C . THR A 1 419 ? -13.129 2.086 4.120 1.00 86.38 419 THR A C 1
ATOM 3184 O O . THR A 1 419 ? -13.879 1.130 4.245 1.00 86.38 419 THR A O 1
ATOM 3187 N N . LYS A 1 420 ? -13.130 3.128 4.967 1.00 87.56 420 LYS A N 1
ATOM 3188 C CA . LYS A 1 420 ? -13.975 3.253 6.175 1.00 87.56 420 LYS A CA 1
ATOM 3189 C C . LYS A 1 420 ? -13.911 2.022 7.108 1.00 87.56 420 LYS A C 1
ATOM 3191 O O . LYS A 1 420 ? -14.954 1.488 7.456 1.00 87.56 420 LYS A O 1
ATOM 3196 N N . PRO A 1 421 ? -12.716 1.564 7.533 1.00 89.25 421 PRO A N 1
ATOM 3197 C CA . PRO A 1 421 ? -12.635 0.451 8.473 1.00 89.25 421 PRO A CA 1
ATOM 3198 C C . PRO A 1 421 ? -13.271 0.828 9.819 1.00 89.25 421 PRO A C 1
ATOM 3200 O O . PRO A 1 421 ? -12.997 1.910 10.347 1.00 89.25 421 PRO A O 1
ATOM 3203 N N . SER A 1 422 ? -14.073 -0.079 10.375 1.00 88.06 422 SER A N 1
ATOM 3204 C CA . SER A 1 422 ? -14.674 0.056 11.709 1.00 88.06 422 SER A CA 1
ATOM 3205 C C . SER A 1 422 ? -13.667 -0.221 12.829 1.00 88.06 422 SER A C 1
ATOM 3207 O O . SER A 1 422 ? -13.745 0.369 13.901 1.00 88.06 422 SER A O 1
ATOM 3209 N N . LEU A 1 423 ? -12.685 -1.094 12.564 1.00 91.88 423 LEU A N 1
ATOM 3210 C CA . LEU A 1 423 ? -11.618 -1.449 13.500 1.00 91.88 423 LEU A CA 1
ATOM 3211 C C . LEU A 1 423 ? -10.260 -1.038 12.926 1.00 91.88 423 LEU A C 1
ATOM 3213 O O . LEU A 1 423 ? -9.877 -1.483 11.841 1.00 91.88 423 LEU A O 1
ATOM 3217 N N . LEU A 1 424 ? -9.517 -0.200 13.644 1.00 94.81 424 LEU A N 1
ATOM 3218 C CA . LEU A 1 424 ? -8.224 0.325 13.214 1.00 94.81 424 LEU A CA 1
ATOM 3219 C C . LEU A 1 424 ? -7.112 -0.122 14.163 1.00 94.81 424 LEU A C 1
ATOM 3221 O O . LEU A 1 424 ? -7.119 0.193 15.347 1.00 94.81 424 LEU A O 1
ATOM 3225 N N . PHE A 1 425 ? -6.109 -0.798 13.620 1.00 96.19 425 PHE A N 1
ATOM 3226 C CA . PHE A 1 425 ? -4.894 -1.178 14.326 1.00 96.19 425 PHE A CA 1
ATOM 3227 C C . PHE A 1 425 ? -3.730 -0.292 13.900 1.00 96.19 425 PHE A C 1
ATOM 3229 O O . PHE A 1 425 ? -3.503 -0.087 12.704 1.00 96.19 425 PHE A O 1
ATOM 3236 N N . LEU A 1 426 ? -2.950 0.191 14.862 1.00 95.50 426 LEU A N 1
ATOM 3237 C CA . LEU A 1 426 ? -1.742 0.965 14.604 1.00 95.50 426 LEU A CA 1
ATOM 3238 C C . LEU A 1 426 ? -0.551 0.349 15.332 1.00 95.50 426 LEU A C 1
ATOM 3240 O O . LEU A 1 426 ? -0.570 0.212 16.553 1.00 95.50 426 LEU A O 1
ATOM 3244 N N . ASP A 1 427 ? 0.491 0.013 14.576 1.00 93.81 427 ASP A N 1
ATOM 3245 C CA . ASP A 1 427 ? 1.770 -0.444 15.117 1.00 93.81 427 ASP A CA 1
ATOM 3246 C C . ASP A 1 427 ? 2.698 0.761 15.287 1.00 93.81 427 ASP A C 1
ATOM 3248 O O . ASP A 1 427 ? 3.032 1.437 14.313 1.00 93.81 427 ASP A O 1
ATOM 3252 N N . GLU A 1 428 ? 3.048 1.071 16.529 1.00 92.12 428 GLU A N 1
ATOM 3253 C CA . GLU A 1 428 ? 3.926 2.161 16.958 1.00 92.12 428 GLU A CA 1
ATOM 3254 C C . GLU A 1 428 ? 3.719 3.495 16.212 1.00 92.12 428 GLU A C 1
ATOM 3256 O O . GLU A 1 428 ? 4.647 4.027 15.590 1.00 92.12 428 GLU A O 1
ATOM 3261 N N . PRO A 1 429 ? 2.507 4.082 16.246 1.00 92.19 429 PRO A N 1
ATOM 3262 C CA . PRO A 1 429 ? 2.202 5.266 15.453 1.00 92.19 429 PRO A CA 1
ATOM 3263 C C . PRO A 1 429 ? 2.970 6.520 15.873 1.00 92.19 429 PRO A C 1
ATOM 3265 O O . PRO A 1 429 ? 3.061 7.454 15.078 1.00 92.19 429 PRO A O 1
ATOM 3268 N N . THR A 1 430 ? 3.525 6.547 17.083 1.00 89.94 430 THR A N 1
ATOM 3269 C CA . THR A 1 430 ? 4.257 7.699 17.616 1.00 89.94 430 THR A CA 1
ATOM 3270 C C . THR A 1 430 ? 5.769 7.489 17.717 1.00 89.94 430 THR A C 1
ATOM 3272 O O . THR A 1 430 ? 6.488 8.381 18.166 1.00 89.94 430 THR A O 1
ATOM 3275 N N . SER A 1 431 ? 6.282 6.345 17.247 1.00 86.19 431 SER A N 1
ATOM 3276 C CA . SER A 1 431 ? 7.720 6.058 17.261 1.00 86.19 431 SER A CA 1
ATOM 3277 C C . SER A 1 431 ? 8.516 7.105 16.476 1.00 86.19 431 SER A C 1
ATOM 3279 O O . SER A 1 431 ? 8.194 7.435 15.332 1.00 86.19 431 SER A O 1
ATOM 3281 N N . GLY A 1 432 ? 9.577 7.626 17.097 1.00 82.56 432 GLY A N 1
ATOM 3282 C CA . GLY A 1 432 ? 10.483 8.598 16.481 1.00 82.56 432 GLY A CA 1
ATOM 3283 C C . GLY A 1 432 ? 9.900 10.005 16.300 1.00 82.56 432 GLY A C 1
ATOM 3284 O O . GLY A 1 432 ? 10.512 10.820 15.605 1.00 82.56 432 GLY A O 1
ATOM 3285 N N . LEU A 1 433 ? 8.740 10.299 16.898 1.00 88.44 433 LEU A N 1
ATOM 3286 C CA . LEU A 1 433 ? 8.163 11.642 16.945 1.00 88.44 433 LEU A CA 1
ATOM 3287 C C . LEU A 1 433 ? 8.639 12.401 18.188 1.00 88.44 433 LEU A C 1
ATOM 3289 O O . LEU A 1 433 ? 8.940 11.808 19.222 1.00 88.44 433 LEU A O 1
ATOM 3293 N N . ASP A 1 434 ? 8.693 13.730 18.097 1.00 90.31 434 ASP A N 1
ATOM 3294 C CA . ASP A 1 434 ? 8.835 14.563 19.290 1.00 90.31 434 ASP A CA 1
ATOM 3295 C C . ASP A 1 434 ? 7.549 14.521 20.145 1.00 90.31 434 ASP A C 1
ATOM 3297 O O . ASP 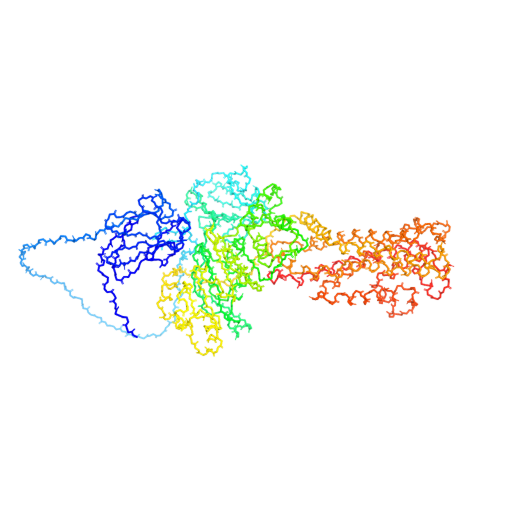A 1 434 ? 6.468 14.242 19.614 1.00 90.31 434 ASP A O 1
ATOM 3301 N N . PRO A 1 435 ? 7.627 14.846 21.451 1.00 89.69 435 PRO A N 1
ATOM 3302 C CA . PRO A 1 435 ? 6.479 14.765 22.359 1.00 89.69 435 PRO A CA 1
ATOM 3303 C C . PRO A 1 435 ? 5.241 15.558 21.914 1.00 89.69 435 PRO A C 1
ATOM 3305 O O . PRO A 1 435 ? 4.113 15.140 22.165 1.00 89.69 435 PRO A O 1
ATOM 3308 N N . GLY A 1 436 ? 5.427 16.701 21.241 1.00 89.25 436 GLY A N 1
ATOM 3309 C CA . GLY A 1 436 ? 4.310 17.510 20.751 1.00 89.25 436 GLY A CA 1
ATOM 3310 C C . GLY A 1 436 ? 3.582 16.838 19.586 1.00 89.25 436 GLY A C 1
ATOM 3311 O O . GLY A 1 436 ? 2.348 16.839 19.530 1.00 89.25 436 GLY A O 1
ATOM 3312 N N . MET A 1 437 ? 4.335 16.236 18.662 1.00 89.12 437 MET A N 1
ATOM 3313 C CA . MET A 1 437 ? 3.770 15.461 17.556 1.00 89.12 437 MET A CA 1
ATOM 3314 C C . MET A 1 437 ? 3.146 14.138 18.017 1.00 89.12 437 MET A C 1
ATOM 3316 O O . MET A 1 437 ? 2.088 13.798 17.489 1.00 89.12 437 MET A O 1
ATOM 3320 N N . ASP A 1 438 ? 3.741 13.437 18.990 1.00 92.06 438 ASP A N 1
ATOM 3321 C CA . ASP A 1 438 ? 3.174 12.227 19.620 1.00 92.06 438 ASP A CA 1
ATOM 3322 C C . ASP A 1 438 ? 1.756 12.516 20.136 1.00 92.06 438 ASP A C 1
ATOM 3324 O O . ASP A 1 438 ? 0.777 11.961 19.623 1.00 92.06 438 ASP A O 1
ATOM 3328 N N . ARG A 1 439 ? 1.631 13.518 21.016 1.00 91.94 439 ARG A N 1
ATOM 3329 C CA . ARG A 1 439 ? 0.346 13.938 21.584 1.00 91.94 439 ARG A CA 1
ATOM 3330 C C . ARG A 1 439 ? -0.671 14.322 20.510 1.00 91.94 439 ARG A C 1
ATOM 3332 O O . ARG A 1 439 ? -1.849 13.979 20.594 1.00 91.94 439 ARG A O 1
ATOM 3339 N N . SER A 1 440 ? -0.226 15.024 19.467 1.00 91.50 440 SER A N 1
ATOM 3340 C CA . SER A 1 440 ? -1.091 15.416 18.351 1.00 91.50 440 SER A CA 1
ATOM 3341 C C . SER A 1 440 ? -1.611 14.224 17.538 1.00 91.50 440 SER A C 1
ATOM 3343 O O . SER A 1 440 ? -2.736 14.273 17.038 1.00 91.50 440 SER A O 1
ATOM 3345 N N . VAL A 1 441 ? -0.806 13.170 17.373 1.00 93.38 441 VAL A N 1
ATOM 3346 C CA . VAL A 1 441 ? -1.227 11.927 16.712 1.00 93.38 441 VAL A CA 1
ATOM 3347 C C . VAL A 1 441 ? -2.198 11.162 17.609 1.00 93.38 441 VAL A C 1
ATOM 3349 O O . VAL A 1 441 ? -3.254 10.774 17.120 1.00 93.38 441 VAL A O 1
ATOM 3352 N N . MET A 1 442 ? -1.917 11.020 18.906 1.00 94.94 442 MET A N 1
ATOM 3353 C CA . MET A 1 442 ? -2.810 10.320 19.840 1.00 94.94 442 MET A CA 1
ATOM 3354 C C . MET A 1 442 ? -4.186 10.987 19.958 1.00 94.94 442 MET A C 1
ATOM 3356 O O . MET A 1 442 ? -5.200 10.299 19.871 1.00 94.94 442 MET A O 1
ATOM 3360 N N . HIS A 1 443 ? -4.259 12.321 20.031 1.00 93.81 443 HIS A N 1
ATOM 3361 C CA . HIS A 1 443 ? -5.550 13.025 20.013 1.00 93.81 443 HIS A CA 1
ATOM 3362 C C . HIS A 1 443 ? -6.308 12.874 18.686 1.00 93.81 443 HIS A C 1
ATOM 3364 O O . HIS A 1 443 ? -7.534 12.857 18.682 1.00 93.81 443 HIS A O 1
ATOM 3370 N N . MET A 1 444 ? -5.608 12.738 17.555 1.00 94.50 444 MET A N 1
ATOM 3371 C CA . MET A 1 444 ? -6.264 12.425 16.280 1.00 94.50 444 MET A CA 1
ATOM 3372 C C . MET A 1 444 ? -6.869 11.015 16.302 1.00 94.50 444 MET A C 1
ATOM 3374 O O . MET A 1 444 ? -7.996 10.838 15.853 1.00 94.50 444 MET A O 1
ATOM 3378 N N . LEU A 1 445 ? -6.170 10.033 16.879 1.00 95.38 445 LEU A N 1
ATOM 3379 C CA . LEU A 1 445 ? -6.692 8.670 17.034 1.00 95.38 445 LEU A CA 1
ATOM 3380 C C . LEU A 1 445 ? -7.880 8.607 18.003 1.00 95.38 445 LEU A C 1
ATOM 3382 O O . LEU A 1 445 ? -8.830 7.879 17.733 1.00 95.38 445 LEU A O 1
ATOM 3386 N N . ARG A 1 446 ? -7.861 9.410 19.074 1.00 94.19 446 ARG A N 1
ATOM 3387 C CA . ARG A 1 446 ? -9.011 9.622 19.968 1.00 94.19 446 ARG A CA 1
ATOM 3388 C C . ARG A 1 446 ? -10.218 10.164 19.210 1.00 94.19 446 ARG A C 1
ATOM 3390 O O . ARG A 1 446 ? -11.287 9.582 19.314 1.00 94.19 446 ARG A O 1
ATOM 3397 N N . GLY A 1 447 ? -10.025 11.193 18.382 1.00 92.12 447 GLY A N 1
ATOM 3398 C CA . GLY A 1 447 ? -11.094 11.736 17.539 1.00 92.12 447 GLY A CA 1
ATOM 3399 C C . GLY A 1 447 ? -11.706 10.685 16.607 1.00 92.12 447 GLY A C 1
ATOM 3400 O O . GLY A 1 447 ? -12.922 10.583 16.514 1.00 92.12 447 GLY A O 1
ATOM 3401 N N . LEU A 1 448 ? -10.882 9.820 15.999 1.00 92.44 448 LEU A N 1
ATOM 3402 C CA . LEU A 1 448 ? -11.393 8.703 15.191 1.00 92.44 448 LEU A CA 1
ATOM 3403 C C . LEU A 1 448 ? -12.240 7.717 16.007 1.00 92.44 448 LEU A C 1
ATOM 3405 O O . LEU A 1 448 ? -13.181 7.141 15.455 1.00 92.44 448 LEU A O 1
ATOM 3409 N N . ALA A 1 449 ? -11.892 7.509 17.281 1.00 90.69 449 ALA A N 1
ATOM 3410 C CA . ALA A 1 449 ? -12.658 6.657 18.177 1.00 90.69 449 ALA A CA 1
ATOM 3411 C C . ALA A 1 449 ? -13.990 7.302 18.585 1.00 90.69 449 ALA A C 1
ATOM 3413 O O . ALA A 1 449 ? -15.039 6.660 18.516 1.00 90.69 449 ALA A O 1
ATOM 3414 N N . ASP A 1 450 ? -13.964 8.598 18.903 1.00 87.44 450 ASP A N 1
ATOM 3415 C CA . ASP A 1 450 ? -15.160 9.401 19.185 1.00 87.44 450 ASP A CA 1
ATOM 3416 C C . ASP A 1 450 ? -16.144 9.409 18.004 1.00 87.44 450 ASP A C 1
ATOM 3418 O O . ASP A 1 450 ? -17.355 9.305 18.210 1.00 87.44 450 ASP A O 1
ATOM 3422 N N . ASP A 1 451 ? -15.622 9.425 16.775 1.00 84.56 451 ASP A N 1
ATOM 3423 C CA . ASP A 1 451 ? -16.394 9.386 15.527 1.00 84.56 451 ASP A CA 1
ATOM 3424 C C . ASP A 1 451 ? -17.037 8.019 15.221 1.00 84.56 451 ASP A C 1
ATOM 3426 O O . ASP A 1 451 ? -17.741 7.885 14.219 1.00 84.56 451 ASP A O 1
ATOM 3430 N N . GLY A 1 452 ? -16.818 6.989 16.047 1.00 81.94 452 GLY A N 1
ATOM 3431 C CA . GLY A 1 452 ? -17.484 5.692 15.890 1.00 81.94 452 GLY A CA 1
ATOM 3432 C C . GLY A 1 452 ? -16.569 4.478 15.818 1.00 81.94 452 GLY A C 1
ATOM 3433 O O . GLY A 1 452 ? -17.073 3.367 15.909 1.00 81.94 452 GLY A O 1
ATOM 3434 N N . ARG A 1 453 ? -15.255 4.646 15.643 1.00 89.06 453 ARG A N 1
ATOM 3435 C CA . ARG A 1 453 ? -14.352 3.526 15.322 1.00 89.06 453 ARG A CA 1
ATOM 3436 C C . ARG A 1 453 ? -13.715 2.927 16.560 1.00 89.06 453 ARG A C 1
ATOM 3438 O O . ARG A 1 453 ? -13.372 3.629 17.498 1.00 89.06 453 ARG A O 1
ATOM 3445 N N . THR A 1 454 ? -13.419 1.642 16.524 1.00 91.81 454 THR A N 1
ATOM 3446 C CA . THR A 1 454 ? -12.587 1.029 17.564 1.00 91.81 454 THR A CA 1
ATOM 3447 C C . THR A 1 454 ? -11.129 1.092 17.136 1.00 91.81 454 THR A C 1
ATOM 3449 O O . THR A 1 454 ? -10.781 0.703 16.018 1.00 91.81 454 THR A O 1
ATOM 3452 N N . VAL A 1 455 ? -10.262 1.626 17.994 1.00 96.00 455 VAL A N 1
ATOM 3453 C CA . VAL A 1 455 ? -8.865 1.924 17.665 1.00 96.00 455 VAL A CA 1
ATOM 3454 C C . VAL A 1 455 ? -7.942 1.230 18.660 1.00 96.00 455 VAL A C 1
ATOM 3456 O O . VAL A 1 455 ? -8.023 1.446 19.863 1.00 96.00 455 VAL A O 1
ATOM 3459 N N . ILE A 1 456 ? -7.024 0.408 18.158 1.00 97.31 456 ILE A N 1
ATOM 3460 C CA . ILE A 1 456 ? -6.039 -0.313 18.966 1.00 97.31 456 ILE A CA 1
ATOM 3461 C C . ILE A 1 456 ? -4.644 0.170 18.577 1.00 97.31 456 ILE A C 1
ATOM 3463 O O . ILE A 1 456 ? -4.190 -0.016 17.445 1.00 97.31 456 ILE A O 1
ATOM 3467 N N . VAL A 1 457 ? -3.952 0.785 19.530 1.00 96.56 457 VAL A N 1
ATOM 3468 C CA . VAL A 1 457 ? -2.617 1.357 19.359 1.00 96.56 457 VAL A CA 1
ATOM 3469 C C . VAL A 1 457 ? -1.604 0.518 20.110 1.00 96.56 457 VAL A C 1
ATOM 3471 O O . VAL A 1 457 ? -1.591 0.489 21.334 1.00 96.56 457 VAL A O 1
ATOM 3474 N N . VAL A 1 458 ? -0.695 -0.118 19.385 1.00 95.31 458 VAL A N 1
ATOM 3475 C CA . VAL A 1 458 ? 0.493 -0.731 19.973 1.00 95.31 458 VAL A CA 1
ATOM 3476 C C . VAL A 1 458 ? 1.576 0.333 20.058 1.00 95.31 458 VAL A C 1
ATOM 3478 O O . VAL A 1 458 ? 1.950 0.899 19.039 1.00 95.31 458 VAL A O 1
ATOM 3481 N N . THR A 1 459 ? 2.096 0.627 21.247 1.00 91.75 459 THR A N 1
ATOM 3482 C CA . THR A 1 459 ? 3.141 1.648 21.406 1.00 91.75 459 THR A CA 1
ATOM 3483 C C . THR A 1 459 ? 4.147 1.276 22.491 1.00 91.75 459 THR A C 1
ATOM 3485 O O . THR A 1 459 ? 3.859 0.514 23.413 1.00 91.75 459 THR A O 1
ATOM 3488 N N . HIS A 1 460 ? 5.363 1.798 22.356 1.00 86.75 460 HIS A N 1
ATOM 3489 C CA . HIS A 1 460 ? 6.363 1.821 23.424 1.00 86.75 460 HIS A CA 1
ATOM 3490 C C . HIS A 1 460 ? 6.501 3.221 24.052 1.00 86.75 460 HIS A C 1
ATOM 3492 O O . HIS A 1 460 ? 7.217 3.372 25.039 1.00 86.75 460 HIS A O 1
ATOM 3498 N N . SER A 1 461 ? 5.833 4.238 23.489 1.00 86.31 461 SER A N 1
ATOM 3499 C CA . SER A 1 461 ? 5.765 5.587 24.056 1.00 86.31 461 SER A CA 1
ATOM 3500 C C . SER A 1 461 ? 4.748 5.625 25.190 1.00 86.31 461 SER A C 1
ATOM 3502 O O . SER A 1 461 ? 3.634 5.121 25.057 1.00 86.31 461 SER A O 1
ATOM 3504 N N . VAL A 1 462 ? 5.135 6.248 26.299 1.00 88.00 462 VAL A N 1
ATOM 3505 C CA . VAL A 1 462 ? 4.309 6.388 27.509 1.00 88.00 462 VAL A CA 1
ATOM 3506 C C . VAL A 1 462 ? 3.781 7.813 27.699 1.00 88.00 462 VAL A C 1
ATOM 3508 O O . VAL A 1 462 ? 3.152 8.110 28.708 1.00 88.00 462 VAL A O 1
ATOM 3511 N N . LEU A 1 463 ? 4.054 8.706 26.741 1.00 86.50 463 LEU A N 1
ATOM 3512 C CA . LEU A 1 463 ? 3.832 10.152 26.869 1.00 86.50 463 LEU A CA 1
ATOM 3513 C C . LEU A 1 463 ? 2.363 10.577 26.789 1.00 86.50 463 LEU A C 1
ATOM 3515 O O . LEU A 1 463 ? 2.030 11.669 27.237 1.00 86.50 463 LEU A O 1
ATOM 3519 N N . SER A 1 464 ? 1.511 9.777 26.150 1.00 89.50 464 SER A N 1
ATOM 3520 C CA . SER A 1 464 ? 0.109 10.128 25.874 1.00 89.50 464 SER A CA 1
ATOM 3521 C C . SER A 1 464 ? -0.829 8.929 26.052 1.00 89.50 464 SER A C 1
ATOM 3523 O O . SER A 1 464 ? -1.784 8.747 25.297 1.00 89.50 464 SER A O 1
ATOM 3525 N N . LEU A 1 465 ? -0.516 8.064 27.026 1.00 91.81 465 LEU A N 1
ATOM 3526 C CA . LEU A 1 465 ? -1.357 6.912 27.377 1.00 91.81 465 LEU A CA 1
ATOM 3527 C C . LEU A 1 465 ? -2.649 7.326 28.089 1.00 91.81 465 LEU A C 1
ATOM 3529 O O . LEU A 1 465 ? -3.631 6.599 28.005 1.00 91.81 465 LEU A O 1
ATOM 3533 N N . ASP A 1 466 ? -2.658 8.498 28.722 1.00 90.88 466 ASP A N 1
ATOM 3534 C CA . ASP A 1 466 ? -3.818 9.135 29.358 1.00 90.88 466 ASP A CA 1
ATOM 3535 C C . ASP A 1 466 ? -4.969 9.411 28.379 1.00 90.88 466 ASP A C 1
ATOM 3537 O O . ASP A 1 466 ? -6.113 9.544 28.789 1.00 90.88 466 ASP A O 1
ATOM 3541 N N . VAL A 1 467 ? -4.683 9.463 27.075 1.00 93.00 467 VAL A N 1
ATOM 3542 C CA . VAL A 1 467 ? -5.693 9.671 26.025 1.00 93.00 467 VAL A CA 1
ATOM 3543 C C . VAL A 1 467 ? -6.501 8.393 25.726 1.00 93.00 467 VAL A C 1
ATOM 3545 O O . VAL A 1 467 ? -7.550 8.463 25.083 1.00 93.00 467 VAL A O 1
ATOM 3548 N N . CYS A 1 468 ? -6.010 7.219 26.137 1.00 94.62 468 CYS A N 1
ATOM 3549 C CA . CYS A 1 468 ? -6.655 5.930 25.875 1.00 94.62 468 CYS A CA 1
ATOM 3550 C C . CYS A 1 468 ? -7.795 5.663 26.873 1.00 94.62 468 CYS A C 1
ATOM 3552 O O . CYS A 1 468 ? -7.653 5.965 28.050 1.00 94.62 468 CYS A O 1
ATOM 3554 N N . ASP A 1 469 ? -8.875 5.005 26.441 1.00 91.50 469 ASP A N 1
ATOM 3555 C CA . ASP A 1 469 ? -9.929 4.544 27.371 1.00 91.50 469 ASP A CA 1
ATOM 3556 C C . ASP A 1 469 ? -9.457 3.335 28.188 1.00 91.50 469 ASP A C 1
ATOM 3558 O O . ASP A 1 469 ? -9.848 3.111 29.334 1.00 91.50 469 ASP A O 1
ATOM 3562 N N . ARG A 1 470 ? -8.623 2.499 27.562 1.00 93.69 470 ARG A N 1
ATOM 3563 C CA . ARG A 1 470 ? -8.094 1.271 28.150 1.00 93.69 470 ARG A CA 1
ATOM 3564 C C . ARG A 1 470 ? -6.618 1.126 27.846 1.00 93.69 470 ARG A C 1
ATOM 3566 O O . ARG A 1 470 ? -6.136 1.509 26.778 1.00 93.69 470 ARG A O 1
ATOM 3573 N N . LEU A 1 471 ? -5.917 0.488 28.768 1.00 96.31 471 LEU A N 1
ATOM 3574 C CA . LEU A 1 471 ? -4.519 0.139 28.646 1.00 96.31 471 LEU A CA 1
ATOM 3575 C C . LEU A 1 471 ? -4.332 -1.356 28.897 1.00 96.31 471 LEU A C 1
ATOM 3577 O O . LEU A 1 471 ? -4.670 -1.860 29.962 1.00 96.31 471 LEU A O 1
ATOM 3581 N N . LEU A 1 472 ? -3.746 -2.051 27.927 1.00 96.69 472 LEU A N 1
ATOM 3582 C CA . LEU A 1 472 ? -3.275 -3.425 28.033 1.00 96.69 472 LEU A CA 1
ATOM 3583 C C . LEU A 1 472 ? -1.753 -3.423 28.194 1.00 96.69 472 LEU A C 1
ATOM 3585 O O . LEU A 1 472 ? -1.018 -3.085 27.263 1.00 96.69 472 LEU A O 1
ATOM 3589 N N . VAL A 1 473 ? -1.267 -3.850 29.355 1.00 95.88 473 VAL A N 1
ATOM 3590 C CA . VAL A 1 473 ? 0.167 -3.987 29.632 1.00 95.88 473 VAL A CA 1
ATOM 3591 C C . VAL A 1 473 ? 0.558 -5.455 29.503 1.00 95.88 473 VAL A C 1
ATOM 3593 O O . VAL A 1 473 ? 0.042 -6.309 30.224 1.00 95.88 473 VAL A O 1
ATOM 3596 N N . LEU A 1 474 ? 1.485 -5.759 28.597 1.00 93.88 474 LEU A N 1
ATOM 3597 C CA . LEU A 1 474 ? 2.031 -7.103 28.409 1.00 93.88 474 LEU A CA 1
ATOM 3598 C C . LEU A 1 474 ? 3.349 -7.274 29.165 1.00 93.88 474 LEU A C 1
ATOM 3600 O O . LEU A 1 474 ? 4.299 -6.525 28.934 1.00 93.88 474 LEU A O 1
ATOM 3604 N N . ALA A 1 475 ? 3.440 -8.316 29.988 1.00 89.94 475 ALA A N 1
ATOM 3605 C CA . ALA A 1 475 ? 4.685 -8.759 30.608 1.00 89.94 475 ALA A CA 1
ATOM 3606 C C . ALA A 1 475 ? 5.539 -9.606 29.640 1.00 89.94 475 ALA A C 1
ATOM 3608 O O . ALA A 1 475 ? 5.021 -10.182 28.671 1.00 89.94 475 ALA A O 1
ATOM 3609 N N . PRO A 1 476 ? 6.855 -9.747 29.901 1.00 84.94 476 PRO A N 1
ATOM 3610 C CA . PRO A 1 476 ? 7.688 -10.736 29.226 1.00 84.94 476 PRO A CA 1
ATOM 3611 C C . PRO A 1 476 ? 7.050 -12.135 29.230 1.00 84.94 476 PRO A C 1
ATOM 3613 O O . PRO A 1 476 ? 6.502 -12.596 30.232 1.00 84.94 476 PRO A O 1
ATOM 3616 N N . GLY A 1 477 ? 7.124 -12.816 28.086 1.00 83.81 477 GLY A N 1
ATOM 3617 C CA . GLY A 1 477 ? 6.461 -14.108 27.880 1.00 83.81 477 GLY A CA 1
ATOM 3618 C C . GLY A 1 477 ? 5.041 -14.017 27.311 1.00 83.81 477 GLY A C 1
ATOM 3619 O O . GLY A 1 477 ? 4.427 -15.057 27.111 1.00 83.81 477 GLY A O 1
ATOM 3620 N N . GLY A 1 478 ? 4.537 -12.815 27.004 1.00 89.44 478 GLY A N 1
ATOM 3621 C CA . GLY A 1 478 ? 3.282 -12.664 26.263 1.00 89.44 478 GLY A CA 1
ATOM 3622 C C . GLY A 1 478 ? 2.031 -12.860 27.101 1.00 89.44 478 GLY A C 1
ATOM 3623 O O . GLY A 1 478 ? 1.046 -13.389 26.595 1.00 89.44 478 GLY A O 1
ATOM 3624 N N . ARG A 1 479 ? 2.086 -12.453 28.372 1.00 92.69 479 ARG A N 1
ATOM 3625 C CA . ARG A 1 479 ? 0.987 -12.553 29.341 1.00 92.69 479 ARG A CA 1
ATOM 3626 C C . ARG A 1 479 ? 0.523 -11.162 29.767 1.00 92.69 479 ARG A C 1
ATOM 3628 O O . ARG A 1 479 ? 1.312 -10.216 29.747 1.00 92.69 479 ARG A O 1
ATOM 3635 N N . ILE A 1 480 ? -0.739 -11.040 30.167 1.00 94.94 480 ILE A N 1
ATOM 3636 C CA . ILE A 1 480 ? -1.315 -9.772 30.638 1.00 94.94 480 ILE A CA 1
ATOM 3637 C C . ILE A 1 480 ? -0.767 -9.450 32.029 1.00 94.94 480 ILE A C 1
ATOM 3639 O O . ILE A 1 480 ? -0.936 -10.243 32.946 1.00 94.94 480 ILE A O 1
ATOM 3643 N N . ALA A 1 481 ? -0.133 -8.289 32.184 1.00 94.81 481 ALA A N 1
ATOM 3644 C CA . ALA A 1 481 ? 0.272 -7.730 33.474 1.00 94.81 481 ALA A CA 1
ATOM 3645 C C . ALA A 1 481 ? -0.772 -6.760 34.042 1.00 94.81 481 ALA A C 1
ATOM 3647 O O . ALA A 1 481 ? -0.838 -6.577 35.251 1.00 94.81 481 ALA A O 1
ATOM 3648 N N . TYR A 1 482 ? -1.550 -6.117 33.169 1.00 96.00 482 TYR A N 1
ATOM 3649 C CA . TYR A 1 482 ? -2.628 -5.206 33.535 1.00 96.00 482 TYR A CA 1
ATOM 3650 C C . TYR A 1 482 ? -3.578 -4.992 32.353 1.00 96.00 482 TYR A C 1
ATOM 3652 O O . TYR A 1 482 ? -3.134 -4.950 31.204 1.00 96.00 482 TYR A O 1
ATOM 3660 N N . TYR A 1 483 ? -4.866 -4.830 32.646 1.00 95.56 483 TYR A N 1
ATOM 3661 C CA . TYR A 1 483 ? -5.893 -4.358 31.722 1.00 95.56 483 TYR A CA 1
ATOM 3662 C C . TYR A 1 483 ? -6.906 -3.484 32.489 1.00 95.56 483 TYR A C 1
ATOM 3664 O O . TYR A 1 483 ? -7.383 -3.880 33.555 1.00 95.56 483 TYR A O 1
ATOM 3672 N N . GLY A 1 484 ? -7.208 -2.289 31.989 1.00 92.25 484 GLY A N 1
ATOM 3673 C CA . GLY A 1 484 ? -8.085 -1.327 32.672 1.00 92.25 484 GLY A CA 1
ATOM 3674 C C . GLY A 1 484 ? -7.797 0.125 32.272 1.00 92.25 484 GLY A C 1
ATOM 3675 O O . GLY A 1 484 ? -7.081 0.334 31.288 1.00 92.25 484 GLY A O 1
ATOM 3676 N N . PRO A 1 485 ? -8.358 1.121 32.980 1.00 91.94 485 PRO A N 1
ATOM 3677 C CA . PRO A 1 485 ? -8.080 2.543 32.765 1.00 91.94 485 PRO A CA 1
ATOM 3678 C C . PRO A 1 485 ? -6.586 2.898 32.905 1.00 91.94 485 PRO A C 1
ATOM 3680 O O . PRO A 1 485 ? -5.893 2.352 33.763 1.00 91.94 485 PRO A O 1
ATOM 3683 N N . PRO A 1 486 ? -6.041 3.832 32.107 1.00 92.81 486 PRO A N 1
ATOM 3684 C CA . PRO A 1 486 ? -4.626 4.205 32.205 1.00 92.81 486 PRO A CA 1
ATOM 3685 C C . PRO A 1 486 ? -4.242 4.847 33.552 1.00 92.81 486 PRO A C 1
ATOM 3687 O O . PRO A 1 486 ? -3.098 4.702 33.986 1.00 92.81 486 PRO A O 1
ATOM 3690 N N . GLU A 1 487 ? -5.176 5.527 34.218 1.00 90.81 487 GLU A N 1
ATOM 3691 C CA . GLU A 1 487 ? -4.982 6.215 35.505 1.00 90.81 487 GLU A CA 1
ATOM 3692 C C . GLU A 1 487 ? -4.718 5.263 36.681 1.00 90.81 487 GLU A C 1
ATOM 3694 O O . GLU A 1 487 ? -3.864 5.535 37.528 1.00 90.81 487 GLU A O 1
ATOM 3699 N N . ASP A 1 488 ? -5.353 4.092 36.672 1.00 92.06 488 ASP A N 1
ATOM 3700 C CA . ASP A 1 488 ? -5.197 3.070 37.710 1.00 92.06 488 ASP A CA 1
ATOM 3701 C C . ASP A 1 488 ? -3.895 2.267 37.565 1.00 92.06 488 ASP A C 1
ATOM 3703 O O . ASP A 1 488 ? -3.446 1.610 38.509 1.00 92.06 488 ASP A O 1
ATOM 3707 N N . ALA A 1 489 ? -3.280 2.272 36.378 1.00 93.06 489 ALA A N 1
ATOM 3708 C CA . ALA A 1 489 ? -2.209 1.340 36.037 1.00 93.06 489 ALA A CA 1
ATOM 3709 C C . ALA A 1 489 ? -0.945 1.538 36.890 1.00 93.06 489 ALA A C 1
ATOM 3711 O O . ALA A 1 489 ? -0.412 0.576 37.447 1.00 93.06 489 ALA A O 1
ATOM 3712 N N . LEU A 1 490 ? -0.463 2.778 37.030 1.00 92.44 490 LEU A N 1
ATOM 3713 C CA . LEU A 1 490 ? 0.737 3.073 37.827 1.00 92.44 490 LEU A CA 1
ATOM 3714 C C . LEU A 1 490 ? 0.506 2.797 39.319 1.00 92.44 490 LEU A C 1
ATOM 3716 O O . LEU A 1 490 ? 1.348 2.164 39.963 1.00 92.44 490 LEU A O 1
ATOM 3720 N N . GLY A 1 491 ? -0.668 3.179 39.835 1.00 91.88 491 GLY A N 1
ATOM 3721 C CA . GLY A 1 491 ? -1.082 2.888 41.208 1.00 91.88 491 GLY A CA 1
ATOM 3722 C C . GLY A 1 491 ? -1.157 1.386 41.492 1.00 91.88 491 GLY A C 1
ATOM 3723 O O . GLY A 1 491 ? -0.657 0.934 42.521 1.00 91.88 491 GLY A O 1
ATOM 3724 N N . TYR A 1 492 ? -1.686 0.598 40.550 1.00 93.19 492 TYR A N 1
ATOM 3725 C CA . TYR A 1 492 ? -1.736 -0.863 40.646 1.00 93.19 492 TYR A CA 1
ATOM 3726 C C . TYR A 1 492 ? -0.343 -1.493 40.764 1.00 93.19 492 TYR A C 1
ATOM 3728 O O . TYR A 1 492 ? -0.128 -2.384 41.589 1.00 93.19 492 TYR A O 1
ATOM 3736 N N . PHE A 1 493 ? 0.618 -1.031 39.961 1.00 92.25 493 PHE A N 1
ATOM 3737 C CA . PHE A 1 493 ? 1.987 -1.543 40.029 1.00 92.25 493 PHE A CA 1
ATOM 3738 C C . PHE A 1 493 ? 2.786 -1.002 41.226 1.00 92.25 493 PHE A C 1
ATOM 3740 O O . PHE A 1 493 ? 3.822 -1.578 41.564 1.00 92.25 493 PHE A O 1
ATOM 3747 N N . GLY A 1 494 ? 2.303 0.057 41.884 1.00 92.31 494 GLY A N 1
ATOM 3748 C CA . GLY A 1 494 ? 2.982 0.720 42.997 1.00 92.31 494 GLY A CA 1
ATOM 3749 C C . GLY A 1 494 ? 4.105 1.663 42.557 1.00 92.31 494 GLY A C 1
ATOM 3750 O O . GLY A 1 494 ? 5.050 1.869 43.318 1.00 92.31 494 GLY A O 1
ATOM 3751 N N . PHE A 1 495 ? 4.019 2.217 41.344 1.00 92.69 495 PHE A N 1
ATOM 3752 C CA . PHE A 1 495 ? 4.998 3.156 40.789 1.00 92.69 495 PHE A CA 1
ATOM 3753 C C . PHE A 1 495 ? 4.379 4.532 40.562 1.00 92.69 495 PHE A C 1
ATOM 3755 O O . PHE A 1 495 ? 3.163 4.676 40.466 1.00 92.69 495 PHE A O 1
ATOM 3762 N N . THR A 1 496 ? 5.228 5.553 40.447 1.00 89.44 496 THR A N 1
ATOM 3763 C CA . THR A 1 496 ? 4.774 6.924 40.141 1.00 89.44 496 THR A CA 1
ATOM 3764 C C . THR A 1 496 ? 5.048 7.323 38.696 1.00 89.44 496 THR A C 1
ATOM 3766 O O . THR A 1 496 ? 4.433 8.259 38.187 1.00 89.44 496 THR A O 1
ATOM 3769 N N . ALA A 1 497 ? 5.934 6.593 38.012 1.00 90.31 497 ALA A N 1
ATOM 3770 C CA . ALA A 1 497 ? 6.298 6.850 36.630 1.00 90.31 497 ALA A CA 1
ATOM 3771 C C . ALA A 1 497 ? 6.459 5.551 35.827 1.00 90.31 497 ALA A C 1
ATOM 3773 O O . ALA A 1 497 ? 6.971 4.542 36.310 1.00 90.31 497 ALA A O 1
ATOM 3774 N N . TRP A 1 498 ? 6.072 5.596 34.551 1.00 90.50 498 TRP A N 1
ATOM 3775 C CA . TRP A 1 498 ? 6.173 4.461 33.629 1.00 90.50 498 TRP A CA 1
ATOM 3776 C C . TRP A 1 498 ? 7.583 3.875 33.442 1.00 90.50 498 TRP A C 1
ATOM 3778 O O . TRP A 1 498 ? 7.678 2.650 33.347 1.00 90.50 498 TRP A O 1
ATOM 3788 N N . PRO A 1 499 ? 8.673 4.672 33.393 1.00 89.00 499 PRO A N 1
ATOM 3789 C CA . PRO A 1 499 ? 10.023 4.119 33.304 1.00 89.00 499 PRO A CA 1
ATOM 3790 C C . PRO A 1 499 ? 10.346 3.142 34.440 1.00 89.00 499 PRO A C 1
ATOM 3792 O O . PRO A 1 499 ? 10.880 2.071 34.173 1.00 89.00 499 PRO A O 1
ATOM 3795 N N . GLU A 1 500 ? 9.935 3.452 35.675 1.00 89.88 500 GLU A N 1
ATOM 3796 C CA . GLU A 1 500 ? 10.142 2.586 36.846 1.00 89.88 500 GLU A CA 1
ATOM 3797 C C . GLU A 1 500 ? 9.401 1.250 36.686 1.00 89.88 500 GLU A C 1
ATOM 3799 O O . GLU A 1 500 ? 9.967 0.181 36.916 1.00 89.88 500 GLU A O 1
ATOM 3804 N N . ALA A 1 501 ? 8.148 1.301 36.218 1.00 88.56 501 ALA A N 1
ATOM 3805 C CA . ALA A 1 501 ? 7.344 0.107 35.971 1.00 88.56 501 ALA A CA 1
ATOM 3806 C C . ALA A 1 501 ? 7.956 -0.793 34.883 1.00 88.56 501 ALA A C 1
ATOM 3808 O O . ALA A 1 501 ? 8.008 -2.015 35.034 1.00 88.56 501 ALA A O 1
ATOM 3809 N N . PHE A 1 502 ? 8.451 -0.207 33.790 1.00 86.94 502 PHE A N 1
ATOM 3810 C CA . PHE A 1 502 ? 9.085 -0.965 32.709 1.00 86.94 502 PHE A CA 1
ATOM 3811 C C . PHE A 1 502 ? 10.449 -1.538 33.097 1.00 86.94 502 PHE A C 1
ATOM 3813 O O . PHE A 1 502 ? 10.720 -2.691 32.757 1.00 86.94 502 PHE A O 1
ATOM 3820 N N . GLU A 1 503 ? 11.268 -0.801 33.851 1.00 87.19 503 GLU A N 1
ATOM 3821 C CA . GLU A 1 503 ? 12.506 -1.335 34.430 1.00 87.19 503 GLU A CA 1
ATOM 3822 C C . GLU A 1 503 ? 12.216 -2.535 35.340 1.00 87.19 503 GLU A C 1
ATOM 3824 O O . GLU A 1 503 ? 12.896 -3.560 35.248 1.00 87.19 503 GLU A O 1
ATOM 3829 N N . ALA A 1 504 ? 11.160 -2.464 36.158 1.00 87.44 504 ALA A N 1
ATOM 3830 C CA . ALA A 1 504 ? 10.737 -3.584 36.993 1.00 87.44 504 ALA A CA 1
ATOM 3831 C C . ALA A 1 504 ? 10.311 -4.807 36.161 1.00 87.44 504 ALA A C 1
ATOM 3833 O O . ALA A 1 504 ? 10.696 -5.928 36.487 1.00 87.44 504 ALA A O 1
ATOM 3834 N N . PHE A 1 505 ? 9.585 -4.630 35.049 1.00 86.25 505 PHE A N 1
ATOM 3835 C CA . PHE A 1 505 ? 9.235 -5.756 34.168 1.00 86.25 505 PHE A CA 1
ATOM 3836 C C . PHE A 1 505 ? 10.454 -6.420 33.514 1.00 86.25 505 PHE A C 1
ATOM 3838 O O . PHE A 1 505 ? 10.414 -7.620 33.232 1.00 86.25 505 PHE A O 1
ATOM 3845 N N . GLU A 1 506 ? 11.522 -5.669 33.238 1.00 82.69 506 GLU A N 1
ATOM 3846 C CA . GLU A 1 506 ? 12.740 -6.210 32.626 1.00 82.69 506 GLU A CA 1
ATOM 3847 C C . GLU A 1 506 ? 13.672 -6.888 33.638 1.00 82.69 506 GLU A C 1
ATOM 3849 O O . GLU A 1 506 ? 14.268 -7.924 33.301 1.00 82.69 506 GLU A O 1
ATOM 3854 N N . ASN A 1 507 ? 13.763 -6.327 34.849 1.00 86.00 507 ASN A N 1
ATOM 3855 C CA . ASN A 1 507 ? 14.644 -6.778 35.926 1.00 86.00 507 ASN A CA 1
ATOM 3856 C C . ASN A 1 507 ? 14.036 -7.929 36.745 1.00 86.00 507 ASN A C 1
ATOM 3858 O O . ASN A 1 507 ? 14.725 -8.913 37.017 1.00 86.00 507 ASN A O 1
ATOM 3862 N N . ASP A 1 508 ? 12.738 -7.874 37.057 1.00 83.88 508 ASP A N 1
ATOM 3863 C CA . ASP A 1 508 ? 12.052 -8.864 37.899 1.00 83.88 508 ASP A CA 1
ATOM 3864 C C . ASP A 1 508 ? 11.377 -9.953 37.054 1.00 83.88 508 ASP A C 1
ATOM 3866 O O . ASP A 1 508 ? 10.159 -10.151 37.090 1.00 83.88 508 ASP A O 1
ATOM 3870 N N . ARG A 1 509 ? 12.169 -10.689 36.267 1.00 75.50 509 ARG A N 1
ATOM 3871 C CA . ARG A 1 509 ? 11.640 -11.723 35.353 1.00 75.50 509 ARG A CA 1
ATOM 3872 C C . ARG A 1 509 ? 10.993 -12.915 36.058 1.00 75.50 509 ARG A C 1
ATOM 3874 O O . ARG A 1 509 ? 10.158 -13.585 35.455 1.00 75.50 509 ARG A O 1
ATOM 3881 N N . ASP A 1 510 ? 11.373 -13.163 37.309 1.00 79.44 510 ASP A N 1
ATOM 3882 C CA . ASP A 1 510 ? 10.831 -14.251 38.130 1.00 79.44 510 ASP A CA 1
ATOM 3883 C C . ASP A 1 510 ? 9.504 -13.871 38.808 1.00 79.44 510 ASP A C 1
ATOM 3885 O O . ASP A 1 510 ? 8.798 -14.736 39.332 1.00 79.44 510 ASP A O 1
ATOM 3889 N N . ARG A 1 511 ? 9.134 -12.581 38.800 1.00 87.31 511 ARG A N 1
ATOM 3890 C CA . ARG A 1 511 ? 7.872 -12.114 39.373 1.00 87.31 511 ARG A CA 1
ATOM 3891 C C . ARG A 1 511 ? 6.709 -12.491 38.459 1.00 87.31 511 ARG A C 1
ATOM 3893 O O . ARG A 1 511 ? 6.671 -12.142 37.280 1.00 87.31 511 ARG A O 1
ATOM 3900 N N . ASP A 1 512 ? 5.707 -13.153 39.032 1.00 88.75 512 ASP A N 1
ATOM 3901 C CA . ASP A 1 512 ? 4.488 -13.526 38.315 1.00 88.75 512 ASP A CA 1
ATOM 3902 C C . ASP A 1 512 ? 3.489 -12.360 38.237 1.00 88.75 512 ASP A C 1
ATOM 3904 O O . ASP A 1 512 ? 2.459 -12.336 38.913 1.00 88.75 512 ASP A O 1
ATOM 3908 N N . TRP A 1 513 ? 3.814 -11.364 37.411 1.00 90.62 513 TRP A N 1
ATOM 3909 C CA . TRP A 1 513 ? 2.947 -10.210 37.145 1.00 90.62 513 TRP A CA 1
ATOM 3910 C C . TRP A 1 513 ? 1.548 -10.625 36.674 1.00 90.62 513 TRP A C 1
ATOM 3912 O O . TRP A 1 513 ? 0.548 -10.055 37.104 1.00 90.62 513 TRP A O 1
ATOM 3922 N N . ALA A 1 514 ? 1.473 -11.657 35.831 1.00 89.88 514 ALA A N 1
ATOM 3923 C CA . ALA A 1 514 ? 0.213 -12.133 35.277 1.00 89.88 514 ALA A CA 1
ATOM 3924 C C . ALA A 1 514 ? -0.662 -12.830 36.323 1.00 89.88 514 ALA A C 1
ATOM 3926 O O . ALA A 1 514 ? -1.866 -12.577 36.383 1.00 89.88 514 ALA A O 1
ATOM 3927 N N . GLY A 1 515 ? -0.073 -13.664 37.186 1.00 90.56 515 GLY A N 1
ATOM 3928 C CA . GLY A 1 515 ? -0.787 -14.269 38.310 1.00 90.56 515 GLY A CA 1
ATOM 3929 C C . GLY A 1 515 ? -1.301 -13.231 39.309 1.00 90.56 515 GLY A C 1
ATOM 3930 O O . GLY A 1 515 ? -2.448 -13.325 39.749 1.00 90.56 515 GLY A O 1
ATOM 3931 N N . GLN A 1 516 ? -0.499 -12.203 39.610 1.00 92.25 516 GLN A N 1
ATOM 3932 C CA . GLN A 1 516 ? -0.902 -11.089 40.482 1.00 92.25 516 GLN A CA 1
ATOM 3933 C C . GLN A 1 516 ? -2.102 -10.326 39.915 1.00 92.25 516 GLN A C 1
ATOM 3935 O O . GLN A 1 516 ? -3.043 -10.021 40.649 1.00 92.25 516 GLN A O 1
ATOM 3940 N N . TYR A 1 517 ? -2.099 -10.051 38.610 1.00 94.25 517 TYR A N 1
ATOM 3941 C CA . TYR A 1 517 ? -3.218 -9.377 37.963 1.00 94.25 517 TYR A CA 1
ATOM 3942 C C . TYR A 1 517 ? -4.458 -10.261 37.896 1.00 94.25 517 TYR A C 1
ATOM 3944 O O . TYR A 1 517 ? -5.532 -9.809 38.284 1.00 94.25 517 TYR A O 1
ATOM 3952 N N . ARG A 1 518 ? -4.319 -11.543 37.540 1.00 91.19 518 ARG A N 1
ATOM 3953 C CA . ARG A 1 518 ? -5.432 -12.508 37.507 1.00 91.19 518 ARG A CA 1
ATOM 3954 C C . ARG A 1 518 ? -6.145 -12.657 38.858 1.00 91.19 518 ARG A C 1
ATOM 3956 O O . ARG A 1 518 ? -7.352 -12.875 38.892 1.00 91.19 518 ARG A O 1
ATOM 3963 N N . ALA A 1 519 ? -5.412 -12.521 39.964 1.00 92.69 519 ALA A N 1
ATOM 3964 C CA . ALA A 1 519 ? -5.965 -12.550 41.320 1.00 92.69 519 ALA A CA 1
ATOM 3965 C C . ALA A 1 519 ? -6.551 -11.200 41.792 1.00 92.69 519 ALA A C 1
ATOM 3967 O O . ALA A 1 519 ? -7.141 -11.133 42.870 1.00 92.69 519 ALA A O 1
ATOM 3968 N N . SER A 1 520 ? -6.380 -10.120 41.024 1.00 93.25 520 SER A N 1
ATOM 3969 C CA . SER A 1 520 ? -6.801 -8.770 41.409 1.00 93.25 520 SER A CA 1
ATOM 3970 C C . SER A 1 520 ? -8.294 -8.512 41.169 1.00 93.25 520 SER A C 1
ATOM 3972 O O . SER A 1 520 ? -8.934 -9.136 40.320 1.00 93.25 520 SER A O 1
ATOM 3974 N N . ARG A 1 521 ? -8.845 -7.518 41.882 1.00 90.25 521 ARG A N 1
ATOM 3975 C CA . ARG A 1 521 ? -10.210 -7.018 41.641 1.00 90.25 521 ARG A CA 1
ATOM 3976 C C . ARG A 1 521 ? -10.368 -6.414 40.244 1.00 90.25 521 ARG A C 1
ATOM 3978 O O . ARG A 1 521 ? -11.413 -6.593 39.636 1.00 90.25 521 ARG A O 1
ATOM 3985 N N . LEU A 1 522 ? -9.320 -5.777 39.718 1.00 88.38 522 LEU A N 1
ATOM 3986 C CA . LEU A 1 522 ? -9.338 -5.156 38.390 1.00 88.38 522 LEU A CA 1
ATOM 3987 C C . LEU A 1 522 ? -9.524 -6.200 37.282 1.00 88.38 522 LEU A C 1
ATOM 3989 O O . LEU A 1 522 ? -10.311 -5.988 36.369 1.00 88.38 522 LEU A O 1
ATOM 3993 N N . HIS A 1 523 ? -8.888 -7.371 37.393 1.00 90.69 523 HIS A N 1
ATOM 3994 C CA . HIS A 1 523 ? -9.139 -8.475 36.460 1.00 90.69 523 HIS A CA 1
ATOM 3995 C C . HIS A 1 523 ? -10.581 -8.991 36.555 1.00 90.69 523 HIS A C 1
ATOM 3997 O O . HIS A 1 523 ? -11.203 -9.297 35.538 1.00 90.69 523 HIS A O 1
ATOM 4003 N N . GLN A 1 524 ? -11.131 -9.099 37.769 1.00 85.81 524 GLN A N 1
ATOM 4004 C CA . GLN A 1 524 ? -12.526 -9.513 37.945 1.00 85.81 524 GLN A CA 1
ATOM 4005 C C . GLN A 1 524 ? -13.495 -8.512 37.308 1.00 85.81 524 GLN A C 1
ATOM 4007 O O . GLN A 1 524 ? -14.418 -8.928 36.619 1.00 85.81 524 GLN A O 1
ATOM 4012 N N . GLN A 1 525 ? -13.249 -7.217 37.492 1.00 84.00 525 GLN A N 1
ATOM 4013 C CA . GLN A 1 525 ? -14.073 -6.139 36.956 1.00 84.00 525 GLN A CA 1
ATOM 4014 C C . GLN A 1 525 ? -13.980 -6.042 35.427 1.00 84.00 525 GLN A C 1
ATOM 4016 O O . GLN A 1 525 ? -15.000 -6.082 34.747 1.00 84.00 525 GLN A O 1
ATOM 4021 N N . TYR A 1 526 ? -12.765 -5.959 34.878 1.00 84.25 526 TYR A N 1
ATOM 4022 C CA . TYR A 1 526 ? -12.558 -5.590 33.474 1.00 84.25 526 TYR A CA 1
ATOM 4023 C C . TYR A 1 526 ? -12.425 -6.770 32.505 1.00 84.25 526 TYR A C 1
ATOM 4025 O O . TYR A 1 526 ? -12.581 -6.582 31.302 1.00 84.25 526 TYR A O 1
ATOM 4033 N N . ILE A 1 527 ? -12.140 -7.980 32.996 1.00 84.81 527 ILE A N 1
ATOM 4034 C CA . ILE A 1 527 ? -12.034 -9.185 32.158 1.00 84.81 527 ILE A CA 1
ATOM 4035 C C . ILE A 1 527 ? -13.131 -10.177 32.534 1.00 84.81 527 ILE A C 1
ATOM 4037 O O . ILE A 1 527 ? -13.979 -10.492 31.706 1.00 84.81 527 ILE A O 1
ATOM 4041 N N . ALA A 1 528 ? -13.159 -10.661 33.779 1.00 78.38 528 ALA A N 1
ATOM 4042 C CA . ALA A 1 528 ? -14.063 -11.755 34.146 1.00 78.38 528 ALA A CA 1
ATOM 4043 C C . ALA A 1 528 ? -15.551 -11.354 34.131 1.00 78.38 528 ALA A C 1
ATOM 4045 O O . ALA A 1 528 ? -16.387 -12.173 33.763 1.00 78.38 528 ALA A O 1
ATOM 4046 N N . GLY A 1 529 ? -15.875 -10.120 34.531 1.00 65.62 529 GLY A N 1
ATOM 4047 C CA . GLY A 1 529 ? -17.241 -9.589 34.541 1.00 65.62 529 GLY A CA 1
ATOM 4048 C C . GLY A 1 529 ? -17.729 -9.117 33.170 1.00 65.62 529 GLY A C 1
ATOM 4049 O O . GLY A 1 529 ? -18.920 -9.202 32.890 1.00 65.62 529 GLY A O 1
ATOM 4050 N N . ALA A 1 530 ? -16.814 -8.666 32.308 1.00 63.09 530 ALA A N 1
ATOM 4051 C CA . ALA A 1 530 ? -17.136 -8.131 30.986 1.00 63.09 530 ALA A CA 1
ATOM 4052 C C . ALA A 1 530 ? -17.176 -9.207 29.883 1.00 63.09 530 ALA A C 1
ATOM 4054 O O . ALA A 1 530 ? -17.915 -9.069 28.911 1.00 63.09 530 ALA A O 1
ATOM 4055 N N . MET A 1 531 ? -16.414 -10.298 30.018 1.00 64.06 531 MET A N 1
ATOM 4056 C CA . MET A 1 531 ? -16.387 -11.371 29.021 1.00 64.06 531 MET A CA 1
ATOM 4057 C C . MET A 1 531 ? -17.565 -12.335 29.201 1.00 64.06 531 MET A C 1
ATOM 4059 O O . MET A 1 531 ? -17.504 -13.287 29.981 1.00 64.06 531 MET A O 1
ATOM 4063 N N . GLN A 1 532 ? -18.628 -12.149 28.420 1.00 50.31 532 GLN A N 1
ATOM 4064 C CA . GLN A 1 532 ? -19.651 -13.182 28.253 1.00 50.31 532 GLN A CA 1
ATOM 4065 C C . GLN A 1 532 ? -19.079 -14.296 27.365 1.00 50.31 532 GLN A C 1
ATOM 4067 O O . GLN A 1 532 ? -18.709 -14.060 26.219 1.00 50.31 532 GLN A O 1
ATOM 4072 N N . ARG A 1 533 ? -18.959 -15.521 27.895 1.00 45.31 533 ARG A N 1
ATOM 4073 C CA . ARG A 1 533 ? -18.528 -16.703 27.129 1.00 45.31 533 ARG A CA 1
ATOM 4074 C C . ARG A 1 533 ? -19.731 -17.318 26.405 1.00 45.31 533 ARG A C 1
ATOM 4076 O O . ARG A 1 533 ? -20.481 -18.052 27.053 1.00 45.31 533 ARG A O 1
ATOM 4083 N N . PRO A 1 534 ? -19.930 -17.115 25.091 1.00 42.62 534 PRO A N 1
ATOM 4084 C CA . PRO A 1 534 ? -20.753 -18.048 24.340 1.00 42.62 534 PRO A CA 1
ATOM 4085 C C . PRO A 1 534 ? -20.077 -19.435 24.368 1.00 42.62 534 PRO A C 1
ATOM 4087 O O . PRO A 1 534 ? -18.848 -19.519 24.269 1.00 42.62 534 PRO A O 1
ATOM 4090 N N . PRO A 1 535 ? -20.830 -20.540 24.516 1.00 37.06 535 PRO A N 1
ATOM 4091 C CA . PRO A 1 535 ? -20.268 -21.880 24.409 1.00 37.06 535 PRO A CA 1
ATOM 4092 C C . PRO A 1 535 ? -19.676 -22.079 23.010 1.00 37.06 535 PRO A C 1
ATOM 4094 O O . PRO A 1 535 ? -20.401 -22.073 22.013 1.00 37.06 535 PRO A O 1
ATOM 4097 N N . LEU A 1 536 ? -18.357 -22.257 22.925 1.00 43.34 536 LEU A N 1
ATOM 4098 C CA . LEU A 1 536 ? -17.708 -22.703 21.696 1.00 43.34 536 LEU A CA 1
ATOM 4099 C C . LEU A 1 536 ? -18.209 -24.123 21.378 1.00 43.34 536 LEU A C 1
ATOM 4101 O O . LEU A 1 536 ? -18.159 -24.984 22.258 1.00 43.34 536 LEU A O 1
ATOM 4105 N N . PRO A 1 537 ? -18.692 -24.408 20.156 1.00 39.41 537 PRO A N 1
ATOM 4106 C CA . PRO A 1 537 ? -18.967 -25.780 19.762 1.00 39.41 537 PRO A CA 1
ATOM 4107 C C . PRO A 1 537 ? -17.663 -26.587 19.785 1.00 39.41 537 PRO A C 1
ATOM 4109 O O . PRO A 1 537 ? -16.643 -26.151 19.247 1.00 39.41 537 PRO A O 1
ATOM 4112 N N . ASP A 1 538 ? -17.707 -27.771 20.400 1.00 33.09 538 ASP A N 1
ATOM 4113 C CA . ASP A 1 538 ? -16.604 -28.732 20.421 1.00 33.09 538 ASP A CA 1
ATOM 4114 C C . ASP A 1 538 ? -16.182 -29.078 18.988 1.00 33.09 538 ASP A C 1
ATOM 4116 O O . ASP A 1 538 ? -16.844 -29.824 18.264 1.00 33.09 538 ASP A O 1
ATOM 4120 N N . GLY A 1 539 ? -15.074 -28.482 18.561 1.00 40.31 539 GLY A N 1
ATOM 4121 C CA . GLY A 1 539 ? -14.586 -28.605 17.200 1.00 40.31 539 GLY A CA 1
ATOM 4122 C C . GLY A 1 539 ? -13.666 -27.455 16.843 1.00 40.31 539 GLY A C 1
ATOM 4123 O O . GLY A 1 539 ? -13.992 -26.652 15.974 1.00 40.31 539 GLY A O 1
ATOM 4124 N N . ALA A 1 540 ? -12.495 -27.396 17.485 1.00 37.81 540 ALA A N 1
ATOM 4125 C CA . ALA A 1 540 ? -11.358 -26.630 16.984 1.00 37.81 540 ALA A CA 1
ATOM 4126 C C . ALA A 1 540 ? -10.918 -27.231 15.636 1.00 37.81 540 ALA A C 1
ATOM 4128 O O . ALA A 1 540 ? -9.972 -28.014 15.543 1.00 37.81 540 ALA A O 1
ATOM 4129 N N . GLY A 1 541 ? -11.669 -26.918 14.582 1.00 37.62 541 GLY A N 1
ATOM 4130 C CA . GLY A 1 541 ? -11.255 -27.157 13.218 1.00 37.62 541 GLY A CA 1
ATOM 4131 C C . GLY A 1 541 ? -10.024 -26.304 12.972 1.00 37.62 541 GLY A C 1
ATOM 4132 O O . GLY A 1 541 ? -10.070 -25.087 13.130 1.00 37.62 541 GLY A O 1
ATOM 4133 N N . THR A 1 542 ? -8.916 -26.947 12.614 1.00 38.53 542 THR A N 1
ATOM 4134 C CA . THR A 1 542 ? -7.730 -26.291 12.058 1.00 38.53 542 THR A CA 1
ATOM 4135 C C . THR A 1 542 ? -8.159 -25.169 11.121 1.00 38.53 542 THR A C 1
ATOM 4137 O O . THR A 1 542 ? -8.811 -25.451 10.112 1.00 38.53 542 THR A O 1
ATOM 4140 N N . ALA A 1 543 ? -7.810 -23.925 11.474 1.00 43.88 543 ALA A N 1
ATOM 4141 C CA . ALA A 1 543 ? -8.113 -22.744 10.681 1.00 43.88 543 ALA A CA 1
ATOM 4142 C C . ALA A 1 543 ? -7.767 -23.022 9.216 1.00 43.88 543 ALA A C 1
ATOM 4144 O O . ALA A 1 543 ? -6.635 -23.407 8.888 1.00 43.88 543 ALA A O 1
ATOM 4145 N N . ALA A 1 544 ? -8.765 -22.893 8.341 1.00 42.09 544 ALA A N 1
ATOM 4146 C CA . ALA A 1 544 ? -8.544 -23.038 6.915 1.00 42.09 544 ALA A CA 1
ATOM 4147 C C . ALA A 1 544 ? -7.451 -22.041 6.495 1.00 42.09 544 ALA A C 1
ATOM 4149 O O . ALA A 1 544 ? -7.397 -20.925 7.023 1.00 42.09 544 ALA A O 1
ATOM 4150 N N . PRO A 1 545 ? -6.540 -22.420 5.581 1.00 45.25 545 PRO A N 1
ATOM 4151 C CA . PRO A 1 545 ? -5.539 -21.487 5.097 1.00 45.25 545 PRO A CA 1
ATOM 4152 C C . PRO A 1 545 ? -6.235 -20.217 4.579 1.00 45.25 545 PRO A C 1
ATOM 4154 O O . PRO A 1 545 ? -7.280 -20.330 3.934 1.00 45.25 545 PRO A O 1
ATOM 4157 N N . PRO A 1 546 ? -5.675 -19.026 4.856 1.00 50.09 546 PRO A N 1
ATOM 4158 C CA . PRO A 1 546 ? -6.289 -17.755 4.492 1.00 50.09 546 PRO A CA 1
ATOM 4159 C C . PRO A 1 546 ? -6.697 -17.758 3.017 1.00 50.09 546 PRO A C 1
ATOM 4161 O O . PRO A 1 546 ? -5.873 -18.027 2.139 1.00 50.09 546 PRO A O 1
ATOM 4164 N N . ALA A 1 547 ? -7.978 -17.481 2.759 1.00 47.66 547 ALA A N 1
ATOM 4165 C CA . ALA A 1 547 ? -8.522 -17.430 1.409 1.00 47.66 547 ALA A CA 1
ATOM 4166 C C . ALA A 1 547 ? -7.737 -16.414 0.558 1.00 47.66 547 ALA A C 1
ATOM 4168 O O . ALA A 1 547 ? -7.348 -15.359 1.084 1.00 47.66 547 ALA A O 1
ATOM 4169 N N . PRO A 1 548 ? -7.522 -16.689 -0.744 1.00 49.03 548 PRO A N 1
ATOM 4170 C CA . PRO A 1 548 ? -6.801 -15.779 -1.623 1.00 49.03 548 PRO A CA 1
ATOM 4171 C C . PRO A 1 548 ? -7.412 -14.363 -1.591 1.00 49.03 548 PRO A C 1
ATOM 4173 O O . PRO A 1 548 ? -8.599 -14.192 -1.279 1.00 49.03 548 PRO A O 1
ATOM 4176 N N . PRO A 1 549 ? -6.605 -13.321 -1.862 1.00 51.56 549 PRO A N 1
ATOM 4177 C CA . PRO A 1 549 ? -7.100 -11.949 -1.894 1.00 51.56 549 PRO A CA 1
ATOM 4178 C C . PRO A 1 549 ? -8.230 -11.799 -2.926 1.00 51.56 549 PRO A C 1
ATOM 4180 O O . PRO A 1 549 ? -8.296 -12.590 -3.874 1.00 51.56 549 PRO A O 1
ATOM 4183 N N . PRO A 1 550 ? -9.123 -10.807 -2.744 1.00 53.84 550 PRO A N 1
ATOM 4184 C CA . PRO A 1 550 ? -10.272 -10.609 -3.623 1.00 53.84 550 PRO A CA 1
ATOM 4185 C C . PRO A 1 550 ? -9.835 -10.388 -5.078 1.00 53.84 550 PRO A C 1
ATOM 4187 O O . PRO A 1 550 ? -8.679 -10.045 -5.358 1.00 53.84 550 PRO A O 1
ATOM 4190 N N . LYS A 1 551 ? -10.769 -10.590 -6.017 1.00 51.34 551 LYS A N 1
ATOM 4191 C CA . LYS A 1 551 ? -10.534 -10.316 -7.438 1.00 51.34 551 LYS A CA 1
ATOM 4192 C C . LYS A 1 551 ? -10.172 -8.841 -7.597 1.00 51.34 551 LYS A C 1
ATOM 4194 O O . LYS A 1 551 ? -10.986 -7.945 -7.421 1.00 51.34 551 LYS A O 1
ATOM 4199 N N . ALA A 1 552 ? -8.907 -8.593 -7.910 1.00 54.75 552 ALA A N 1
ATOM 4200 C CA . ALA A 1 552 ? -8.418 -7.243 -8.105 1.00 54.75 552 ALA A CA 1
ATOM 4201 C C . ALA A 1 552 ? -9.144 -6.575 -9.294 1.00 54.75 552 ALA A C 1
ATOM 4203 O O . ALA A 1 552 ? -9.684 -7.263 -10.161 1.00 54.75 552 ALA A O 1
ATOM 4204 N N . GLN A 1 553 ? -9.124 -5.237 -9.350 1.00 65.12 553 GLN A N 1
ATOM 4205 C CA . GLN A 1 553 ? -9.591 -4.463 -10.511 1.00 65.12 553 GLN A CA 1
ATOM 4206 C C . GLN A 1 553 ? -9.089 -5.053 -11.831 1.00 65.12 553 GLN A C 1
ATOM 4208 O O . GLN A 1 553 ? -8.047 -5.722 -11.860 1.00 65.12 553 GLN A O 1
ATOM 4213 N N . SER A 1 554 ? -9.761 -4.733 -12.937 1.00 76.00 554 SER A N 1
ATOM 4214 C CA . SER A 1 554 ? -9.318 -5.192 -14.250 1.00 76.00 554 SER A CA 1
ATOM 4215 C C . SER A 1 554 ? -7.835 -4.856 -14.469 1.00 76.00 554 SER A C 1
ATOM 4217 O O . SER A 1 554 ? -7.350 -3.770 -14.139 1.00 76.00 554 SER A O 1
ATOM 4219 N N . TRP A 1 555 ? -7.077 -5.813 -15.013 1.00 85.75 555 TRP A N 1
ATOM 4220 C CA . TRP A 1 555 ? -5.626 -5.675 -15.193 1.00 85.75 555 TRP A CA 1
ATOM 4221 C C . TRP A 1 555 ? -5.242 -4.368 -15.911 1.00 85.75 555 TRP A C 1
ATOM 4223 O O . TRP A 1 555 ? -4.258 -3.720 -15.550 1.00 85.75 555 TRP A O 1
ATOM 4233 N N . GLY A 1 556 ? -6.052 -3.954 -16.893 1.00 86.44 556 GLY A N 1
ATOM 4234 C CA . GLY A 1 556 ? -5.855 -2.716 -17.645 1.00 86.44 556 GLY A CA 1
ATOM 4235 C C . GLY A 1 556 ? -6.085 -1.446 -16.820 1.00 86.44 556 GLY A C 1
ATOM 4236 O O . GLY A 1 556 ? -5.310 -0.496 -16.953 1.00 86.44 556 GLY A O 1
ATOM 4237 N N . ALA A 1 557 ? -7.096 -1.423 -15.944 1.00 86.19 557 ALA A N 1
ATOM 4238 C CA . ALA A 1 557 ? -7.346 -0.285 -15.061 1.00 86.19 557 ALA A CA 1
ATOM 4239 C C . ALA A 1 557 ? -6.181 -0.081 -14.086 1.00 86.19 557 ALA A C 1
ATOM 4241 O O . ALA A 1 557 ? -5.627 1.021 -14.022 1.00 86.19 557 ALA A O 1
ATOM 4242 N N . GLN A 1 558 ? -5.720 -1.165 -13.449 1.00 90.25 558 GLN A N 1
ATOM 4243 C CA . GLN A 1 558 ? -4.550 -1.121 -12.570 1.00 90.25 558 GLN A CA 1
ATOM 4244 C C . GLN A 1 558 ? -3.307 -0.642 -13.310 1.00 90.25 558 GLN A C 1
ATOM 4246 O O . GLN A 1 558 ? -2.619 0.260 -12.837 1.00 90.25 558 GLN A O 1
ATOM 4251 N N . LEU A 1 559 ? -3.019 -1.206 -14.490 1.00 93.81 559 LEU A N 1
ATOM 4252 C CA . LEU A 1 559 ? -1.860 -0.803 -15.282 1.00 93.81 559 LEU A CA 1
ATOM 4253 C C . LEU A 1 559 ? -1.895 0.699 -15.587 1.00 93.81 559 LEU A C 1
ATOM 4255 O O . LEU A 1 559 ? -0.890 1.384 -15.401 1.00 93.81 559 LEU A O 1
ATOM 4259 N N . ARG A 1 560 ? -3.051 1.232 -15.998 1.00 93.94 560 ARG A N 1
ATOM 4260 C CA . ARG A 1 560 ? -3.219 2.662 -16.289 1.00 93.94 560 ARG A CA 1
ATOM 4261 C C . ARG A 1 560 ? -2.953 3.530 -15.057 1.00 93.94 560 ARG A C 1
ATOM 4263 O O . ARG A 1 560 ? -2.241 4.530 -15.165 1.00 93.94 560 ARG A O 1
ATOM 4270 N N . THR A 1 561 ? -3.504 3.164 -13.903 1.00 93.31 561 THR A N 1
ATOM 4271 C CA . THR A 1 561 ? -3.293 3.898 -12.646 1.00 93.31 561 THR A CA 1
ATOM 4272 C C . THR A 1 561 ? -1.833 3.839 -12.204 1.00 93.31 561 THR A C 1
ATOM 4274 O O . THR A 1 561 ? -1.252 4.876 -11.889 1.00 93.31 561 THR A O 1
ATOM 4277 N N . LEU A 1 562 ? -1.193 2.671 -12.282 1.00 94.38 562 LEU A N 1
ATOM 4278 C CA . LEU A 1 562 ? 0.216 2.488 -11.925 1.00 94.38 562 LEU A CA 1
ATOM 4279 C C . LEU A 1 562 ? 1.156 3.254 -12.857 1.00 94.38 562 LEU A C 1
ATOM 4281 O O . LEU A 1 562 ? 2.079 3.903 -12.375 1.00 94.38 562 LEU A O 1
ATOM 4285 N N . VAL A 1 563 ? 0.898 3.249 -14.170 1.00 96.31 563 VAL A N 1
ATOM 4286 C CA . VAL A 1 563 ? 1.653 4.053 -15.145 1.00 96.31 563 VAL A CA 1
ATOM 4287 C C . VAL A 1 563 ? 1.522 5.538 -14.814 1.00 96.31 563 VAL A C 1
ATOM 4289 O O . VAL A 1 563 ? 2.536 6.223 -14.710 1.00 96.31 563 VAL A O 1
ATOM 4292 N N . ARG A 1 564 ? 0.302 6.043 -14.577 1.00 96.00 564 ARG A N 1
ATOM 4293 C CA . ARG A 1 564 ? 0.071 7.452 -14.199 1.00 96.00 564 ARG A CA 1
ATOM 4294 C C . ARG A 1 564 ? 0.734 7.818 -12.872 1.00 96.00 564 ARG A C 1
ATOM 4296 O O . ARG A 1 564 ? 1.282 8.909 -12.751 1.00 96.00 564 ARG A O 1
ATOM 4303 N N . ARG A 1 565 ? 0.676 6.936 -11.874 1.00 95.44 565 ARG A N 1
ATOM 4304 C CA . ARG A 1 565 ? 1.306 7.140 -10.563 1.00 95.44 565 ARG A CA 1
ATOM 4305 C C . ARG A 1 565 ? 2.824 7.135 -10.662 1.00 95.44 565 ARG A C 1
ATOM 4307 O O . ARG A 1 565 ? 3.489 7.945 -10.022 1.00 95.44 565 ARG A O 1
ATOM 4314 N N . TYR A 1 566 ? 3.379 6.230 -11.455 1.00 94.25 566 TYR A N 1
ATOM 4315 C CA . TYR A 1 566 ? 4.819 6.107 -11.580 1.00 94.25 566 TYR A CA 1
ATOM 4316 C C . TYR A 1 566 ? 5.418 7.262 -12.388 1.00 94.25 566 TYR A C 1
ATOM 4318 O O . TYR A 1 566 ? 6.394 7.861 -11.945 1.00 94.25 566 TYR A O 1
ATOM 4326 N N . THR A 1 567 ? 4.781 7.671 -13.493 1.00 94.44 567 THR A N 1
ATOM 4327 C CA . THR A 1 567 ? 5.185 8.885 -14.227 1.00 94.44 567 THR A CA 1
ATOM 4328 C C . THR A 1 567 ? 5.075 10.130 -13.354 1.00 94.44 567 THR A C 1
ATOM 4330 O O . THR A 1 567 ? 5.979 10.959 -13.355 1.00 94.44 567 THR A O 1
ATOM 4333 N N . ALA A 1 568 ? 4.013 10.235 -12.550 1.00 93.94 568 ALA A N 1
ATOM 4334 C CA . ALA A 1 568 ? 3.846 11.293 -11.564 1.00 93.94 568 ALA A CA 1
ATOM 4335 C C . ALA A 1 568 ? 5.005 11.364 -10.564 1.00 93.94 568 ALA A C 1
ATOM 4337 O O . ALA A 1 568 ? 5.565 12.441 -10.360 1.00 93.94 568 ALA A O 1
ATOM 4338 N N . ALA A 1 569 ? 5.364 10.228 -9.964 1.00 90.75 569 ALA A N 1
ATOM 4339 C CA . ALA A 1 569 ? 6.438 10.147 -8.983 1.00 90.75 569 ALA A CA 1
ATOM 4340 C C . ALA A 1 569 ? 7.798 10.487 -9.606 1.00 90.75 569 ALA A C 1
ATOM 4342 O O . ALA A 1 569 ? 8.562 11.246 -9.017 1.00 90.75 569 ALA A O 1
ATOM 4343 N N . LEU A 1 570 ? 8.068 9.994 -10.820 1.00 89.88 570 LEU A N 1
ATOM 4344 C CA . LEU A 1 570 ? 9.303 10.292 -11.542 1.00 89.88 570 LEU A CA 1
ATOM 4345 C C . LEU A 1 570 ? 9.396 11.774 -11.927 1.00 89.88 570 LEU A C 1
ATOM 4347 O O . LEU A 1 570 ? 10.441 12.391 -11.761 1.00 89.88 570 LEU A O 1
ATOM 4351 N N . SER A 1 571 ? 8.282 12.364 -12.379 1.00 89.69 571 SER A N 1
ATOM 4352 C CA . SER A 1 571 ? 8.211 13.776 -12.781 1.00 89.69 571 SER A CA 1
ATOM 4353 C C . SER A 1 571 ? 8.423 14.766 -11.627 1.00 89.69 571 SER A C 1
ATOM 4355 O O . SER A 1 571 ? 8.723 15.936 -11.860 1.00 89.69 571 SER A O 1
ATOM 4357 N N . ALA A 1 572 ? 8.249 14.311 -10.384 1.00 88.44 572 ALA A N 1
ATOM 4358 C CA . ALA A 1 572 ? 8.435 15.136 -9.198 1.00 88.44 572 ALA A CA 1
ATOM 4359 C C . ALA A 1 572 ? 9.915 15.258 -8.786 1.00 88.44 572 ALA A C 1
ATOM 4361 O O . ALA A 1 572 ? 10.283 16.232 -8.129 1.00 88.44 572 ALA A O 1
ATOM 4362 N N . ASP A 1 573 ? 10.778 14.326 -9.204 1.00 87.69 573 ASP A N 1
ATOM 4363 C CA . ASP A 1 573 ? 12.213 14.363 -8.914 1.00 87.69 573 ASP A CA 1
ATOM 4364 C C . ASP A 1 573 ? 12.974 15.143 -10.000 1.00 87.69 573 ASP A C 1
ATOM 4366 O O . ASP A 1 573 ? 13.457 14.597 -10.995 1.00 87.69 573 ASP A O 1
ATOM 4370 N N . ARG A 1 574 ? 13.069 16.465 -9.815 1.00 88.62 574 ARG A N 1
ATOM 4371 C CA . ARG A 1 574 ? 13.717 17.372 -10.781 1.00 88.62 574 ARG A CA 1
ATOM 4372 C C . ARG A 1 574 ? 15.187 17.036 -11.017 1.00 88.62 574 ARG A C 1
ATOM 4374 O O . ARG A 1 574 ? 15.659 17.160 -12.145 1.00 88.62 574 ARG A O 1
ATOM 4381 N N . THR A 1 575 ? 15.901 16.625 -9.971 1.00 88.38 575 THR A N 1
ATOM 4382 C CA . THR A 1 575 ? 17.325 16.283 -10.056 1.00 88.38 575 THR A CA 1
ATOM 4383 C C . THR A 1 575 ? 17.512 15.029 -10.894 1.00 88.38 575 THR A C 1
ATOM 4385 O O . THR A 1 575 ? 18.338 15.019 -11.809 1.00 88.38 575 THR A O 1
ATOM 4388 N N . PHE A 1 576 ? 16.699 14.000 -10.642 1.00 87.44 576 PHE A N 1
ATOM 4389 C CA . PHE A 1 576 ? 16.719 12.782 -11.442 1.00 87.44 576 PHE A CA 1
ATOM 4390 C C . PHE A 1 576 ? 16.398 13.066 -12.915 1.00 87.44 576 PHE A C 1
ATOM 4392 O O . PHE A 1 576 ? 17.146 12.639 -13.793 1.00 87.44 576 PHE A O 1
ATOM 4399 N N . ILE A 1 577 ? 15.353 13.853 -13.202 1.00 90.44 577 ILE A N 1
ATOM 4400 C CA . ILE A 1 577 ? 14.987 14.234 -14.578 1.00 90.44 577 ILE A CA 1
ATOM 4401 C C . ILE A 1 577 ? 16.115 15.000 -15.270 1.00 90.44 577 ILE A C 1
ATOM 4403 O O . ILE A 1 577 ? 16.419 14.715 -16.426 1.00 90.44 577 ILE A O 1
ATOM 4407 N N . ALA A 1 578 ? 16.751 15.957 -14.589 1.00 92.38 578 ALA A N 1
ATOM 4408 C CA . ALA A 1 578 ? 17.842 16.737 -15.166 1.00 92.38 578 ALA A CA 1
ATOM 4409 C C . ALA A 1 578 ? 19.026 15.843 -15.570 1.00 92.38 578 ALA A C 1
ATOM 4411 O O . ALA A 1 578 ? 19.531 15.959 -16.687 1.00 92.38 578 ALA A O 1
ATOM 4412 N N . ILE A 1 579 ? 19.423 14.906 -14.701 1.00 90.06 579 ILE A N 1
ATOM 4413 C CA . ILE A 1 579 ? 20.492 13.935 -14.985 1.00 90.06 579 ILE A CA 1
ATOM 4414 C C . ILE A 1 579 ? 20.085 13.000 -16.131 1.00 90.06 579 ILE A C 1
ATOM 4416 O O . ILE A 1 579 ? 20.865 12.777 -17.058 1.00 90.06 579 ILE A O 1
ATOM 4420 N N . MET A 1 580 ? 18.851 12.493 -16.097 1.00 89.75 580 MET A N 1
ATOM 4421 C CA . MET A 1 580 ? 18.287 11.610 -17.117 1.00 89.75 580 MET A CA 1
ATOM 4422 C C . MET A 1 580 ? 18.261 12.284 -18.497 1.00 89.75 580 MET A C 1
ATOM 4424 O O . MET A 1 580 ? 18.571 11.644 -19.499 1.00 89.75 580 MET A O 1
ATOM 4428 N N . ILE A 1 581 ? 17.941 13.577 -18.565 1.00 93.06 581 ILE A N 1
ATOM 4429 C CA . ILE A 1 581 ? 17.990 14.340 -19.815 1.00 93.06 581 ILE A CA 1
ATOM 4430 C C . ILE A 1 581 ? 19.439 14.575 -20.236 1.00 93.06 581 ILE A C 1
ATOM 4432 O O . ILE A 1 581 ? 19.756 14.328 -21.390 1.00 93.06 581 ILE A O 1
ATOM 4436 N N . ALA A 1 582 ? 20.329 15.005 -19.338 1.00 94.25 582 ALA A N 1
ATOM 4437 C CA . ALA A 1 582 ? 21.702 15.375 -19.690 1.00 94.25 582 ALA A CA 1
ATOM 4438 C C . ALA A 1 582 ? 22.554 14.194 -20.190 1.00 94.25 582 ALA A C 1
ATOM 4440 O O . ALA A 1 582 ? 23.315 14.345 -21.147 1.00 94.25 582 ALA A O 1
ATOM 4441 N N . LEU A 1 583 ? 22.418 13.015 -19.576 1.00 92.12 583 LEU A N 1
ATOM 4442 C CA . LEU A 1 583 ? 23.251 11.840 -19.851 1.00 92.12 583 LEU A CA 1
ATOM 4443 C C . LEU A 1 583 ? 23.344 11.444 -21.345 1.00 92.12 583 LEU A C 1
ATOM 4445 O O . LEU A 1 583 ? 24.467 11.320 -21.843 1.00 92.12 583 LEU A O 1
ATOM 4449 N N . PRO A 1 584 ? 22.236 11.268 -22.099 1.00 94.75 584 PRO A N 1
ATOM 4450 C CA . PRO A 1 584 ? 22.307 10.935 -23.523 1.00 94.75 584 PRO A CA 1
ATOM 4451 C C . PRO A 1 584 ? 22.959 12.035 -24.375 1.00 94.75 584 PRO A C 1
ATOM 4453 O O . PRO A 1 584 ? 23.664 11.704 -25.327 1.00 94.75 584 PRO A O 1
ATOM 4456 N N . PHE A 1 585 ? 22.799 13.321 -24.033 1.00 96.31 585 PHE A N 1
ATOM 4457 C CA . PHE A 1 585 ? 23.473 14.414 -24.752 1.00 96.31 585 PHE A CA 1
ATOM 4458 C C . PHE A 1 585 ? 24.980 14.398 -24.516 1.00 96.31 585 PHE A C 1
ATOM 4460 O O . PHE A 1 585 ? 25.734 14.508 -25.478 1.00 96.31 585 PHE A O 1
ATOM 4467 N N . VAL A 1 586 ? 25.422 14.231 -23.265 1.00 94.75 586 VAL A N 1
ATOM 4468 C CA . VAL A 1 586 ? 26.849 14.126 -22.924 1.00 94.75 586 VAL A CA 1
ATOM 4469 C C . VAL A 1 586 ? 27.478 12.960 -23.678 1.00 94.75 586 VAL A C 1
ATOM 4471 O O . VAL A 1 586 ? 28.535 13.121 -24.287 1.00 94.75 586 VAL A O 1
ATOM 4474 N N . MET A 1 587 ? 26.821 11.797 -23.690 1.00 92.75 587 MET A N 1
ATOM 4475 C CA . MET A 1 587 ? 27.367 10.634 -24.380 1.00 92.75 587 MET A CA 1
ATOM 4476 C C . MET A 1 587 ? 27.336 10.741 -25.901 1.00 92.75 587 MET A C 1
ATOM 4478 O O . MET A 1 587 ? 28.322 10.391 -26.550 1.00 92.75 587 MET A O 1
ATOM 4482 N N . GLY A 1 588 ? 26.265 11.293 -26.471 1.00 93.31 588 GLY A N 1
ATOM 4483 C CA . GLY A 1 588 ? 26.207 11.577 -27.902 1.00 93.31 588 GLY A CA 1
ATOM 4484 C C . GLY A 1 588 ? 27.266 12.598 -28.330 1.00 93.31 588 GLY A C 1
ATOM 4485 O O . GLY A 1 588 ? 27.959 12.395 -29.324 1.00 93.31 588 GLY A O 1
ATOM 4486 N N . ALA A 1 589 ? 27.460 13.664 -27.548 1.00 92.81 589 ALA A N 1
ATOM 4487 C CA . ALA A 1 589 ? 28.476 14.681 -27.812 1.00 92.81 589 ALA A CA 1
ATOM 4488 C C . ALA A 1 589 ? 29.895 14.106 -27.712 1.00 92.81 589 ALA A C 1
ATOM 4490 O O . ALA A 1 589 ? 30.736 14.422 -28.550 1.00 92.81 589 ALA A O 1
ATOM 4491 N N . MET A 1 590 ? 30.149 13.221 -26.744 1.00 90.81 590 MET A N 1
ATOM 4492 C CA . MET A 1 590 ? 31.427 12.516 -26.616 1.00 90.81 590 MET A CA 1
ATOM 4493 C C . MET A 1 590 ? 31.691 11.596 -27.815 1.00 90.81 590 MET A C 1
ATOM 4495 O O . MET A 1 590 ? 32.788 11.625 -28.371 1.00 90.81 590 MET A O 1
ATOM 4499 N N . ALA A 1 591 ? 30.685 10.834 -28.262 1.00 89.62 591 ALA A N 1
ATOM 4500 C CA . ALA A 1 591 ? 30.784 10.011 -29.470 1.00 89.62 591 ALA A CA 1
ATOM 4501 C C . ALA A 1 591 ? 31.104 10.869 -30.704 1.00 89.62 591 ALA A C 1
ATOM 4503 O O . ALA A 1 591 ? 31.999 10.540 -31.482 1.00 89.62 591 ALA A O 1
ATOM 4504 N N . ARG A 1 592 ? 30.421 12.012 -30.847 1.00 90.12 592 ARG A N 1
ATOM 4505 C CA . ARG A 1 592 ? 30.662 12.963 -31.935 1.00 90.12 592 ARG A CA 1
ATOM 4506 C C . ARG A 1 592 ? 32.071 13.551 -31.879 1.00 90.12 592 ARG A C 1
ATOM 4508 O O . ARG A 1 592 ? 32.742 13.579 -32.908 1.00 90.12 592 ARG A O 1
ATOM 4515 N N . ALA A 1 593 ? 32.524 13.994 -30.708 1.00 88.19 593 ALA A N 1
ATOM 4516 C CA . ALA A 1 593 ? 33.849 14.580 -30.524 1.00 88.19 593 ALA A CA 1
ATOM 4517 C C . ALA A 1 593 ? 34.961 13.592 -30.903 1.00 88.19 593 ALA A C 1
ATOM 4519 O O . ALA A 1 593 ? 35.898 13.965 -31.602 1.00 88.19 593 ALA A O 1
ATOM 4520 N N . LEU A 1 594 ? 34.812 12.321 -30.519 1.00 82.44 594 LEU A N 1
ATOM 4521 C CA . LEU A 1 594 ? 35.793 11.283 -30.831 1.00 82.44 594 LEU A CA 1
ATOM 4522 C C . LEU A 1 594 ? 35.753 10.826 -32.300 1.00 82.44 594 LEU A C 1
ATOM 4524 O O . LEU A 1 594 ? 36.718 10.257 -32.798 1.00 82.44 594 LEU A O 1
ATOM 4528 N N . SER A 1 595 ? 34.648 11.082 -33.006 1.00 75.38 595 SER A N 1
ATOM 4529 C CA . SER A 1 595 ? 34.516 10.762 -34.432 1.00 75.38 595 SER A CA 1
ATOM 4530 C C . SER A 1 595 ? 35.241 11.741 -35.365 1.00 75.38 595 SER A C 1
ATOM 4532 O O . SER A 1 595 ? 35.309 11.481 -36.563 1.00 75.38 595 SER A O 1
ATOM 4534 N N . GLU A 1 596 ? 35.689 12.903 -34.867 1.00 76.19 596 GLU A N 1
ATOM 4535 C CA . GLU A 1 596 ? 36.134 14.047 -35.691 1.00 76.19 596 GLU A CA 1
ATOM 4536 C C . GLU A 1 596 ? 35.154 14.412 -36.835 1.00 76.19 596 GLU A C 1
ATOM 4538 O O . GLU A 1 596 ? 35.538 15.010 -37.840 1.00 76.19 596 GLU A O 1
ATOM 4543 N N . GLY A 1 597 ? 33.876 14.030 -36.715 1.00 67.62 597 GLY A N 1
ATOM 4544 C CA . GLY A 1 597 ? 32.848 14.254 -37.731 1.00 67.62 597 GLY A CA 1
ATOM 4545 C C . GLY A 1 597 ? 32.867 13.291 -38.926 1.00 67.62 597 GLY A C 1
ATOM 4546 O O . GLY A 1 597 ? 32.240 13.609 -39.937 1.00 67.62 597 GLY A O 1
ATOM 4547 N N . ARG A 1 598 ? 33.546 12.133 -38.855 1.00 75.12 598 ARG A N 1
ATOM 4548 C CA . ARG A 1 598 ? 33.637 11.160 -39.968 1.00 75.12 598 ARG A CA 1
ATOM 4549 C C . ARG A 1 598 ? 33.885 9.712 -39.510 1.00 75.12 598 ARG A C 1
ATOM 4551 O O . ARG A 1 598 ? 34.670 9.457 -38.599 1.00 75.12 598 ARG A O 1
ATOM 4558 N N . PHE A 1 599 ? 33.261 8.745 -40.190 1.00 72.31 599 PHE A N 1
ATOM 4559 C CA . PHE A 1 599 ? 33.503 7.310 -39.973 1.00 72.31 599 PHE A CA 1
ATOM 4560 C C . PHE A 1 599 ? 34.744 6.843 -40.744 1.00 72.31 599 PHE A C 1
ATOM 4562 O O . PHE A 1 599 ? 34.694 6.639 -41.956 1.00 72.31 599 PHE A O 1
ATOM 4569 N N . GLY A 1 600 ? 35.866 6.694 -40.043 1.00 73.38 600 GLY A N 1
ATOM 4570 C CA . GLY A 1 600 ? 37.117 6.125 -40.548 1.00 73.38 600 GLY A CA 1
ATOM 4571 C C . GLY A 1 600 ? 37.455 4.782 -39.884 1.00 73.38 600 GLY A C 1
ATOM 4572 O O . GLY A 1 600 ? 36.727 4.347 -38.985 1.00 73.38 600 GLY A O 1
ATOM 4573 N N . PRO A 1 601 ? 38.559 4.125 -40.283 1.00 69.56 601 PRO A N 1
ATOM 4574 C CA . PRO A 1 601 ? 38.927 2.792 -39.793 1.00 69.56 601 PRO A CA 1
ATOM 4575 C C . PRO A 1 601 ? 39.102 2.710 -38.271 1.00 69.56 601 PRO A C 1
ATOM 4577 O O . PRO A 1 601 ? 38.650 1.752 -37.649 1.00 69.56 601 PRO A O 1
ATOM 4580 N N . GLU A 1 602 ? 39.698 3.727 -37.647 1.00 71.00 602 GLU A N 1
ATOM 4581 C CA . GLU A 1 602 ? 39.881 3.763 -36.188 1.00 71.00 602 GLU A CA 1
ATOM 4582 C C . GLU A 1 602 ? 38.699 4.417 -35.453 1.00 71.00 602 GLU A C 1
ATOM 4584 O O . GLU A 1 602 ? 38.302 3.963 -34.379 1.00 71.00 602 GLU A O 1
ATOM 4589 N N . SER A 1 603 ? 38.074 5.448 -36.037 1.00 82.31 603 SER A N 1
ATOM 4590 C CA . SER A 1 603 ? 36.990 6.189 -35.376 1.00 82.31 603 SER A CA 1
ATOM 4591 C C . SER A 1 603 ? 35.665 5.422 -35.335 1.00 82.31 603 SER A C 1
ATOM 4593 O O . SER A 1 603 ? 34.926 5.555 -34.362 1.00 82.31 603 SER A O 1
ATOM 4595 N N . THR A 1 604 ? 35.375 4.565 -36.324 1.00 86.00 604 THR A N 1
ATOM 4596 C CA . THR A 1 604 ? 34.123 3.780 -36.382 1.00 86.00 604 THR A CA 1
ATOM 4597 C C . THR A 1 604 ? 33.971 2.873 -35.163 1.00 86.00 604 THR A C 1
ATOM 4599 O O . THR A 1 604 ? 32.934 2.887 -34.502 1.00 86.00 604 THR A O 1
ATOM 4602 N N . MET A 1 605 ? 35.029 2.132 -34.820 1.00 85.25 605 MET A N 1
ATOM 4603 C CA . MET A 1 605 ? 35.048 1.233 -33.663 1.00 85.25 605 MET A CA 1
ATOM 4604 C C . MET A 1 605 ? 34.767 2.004 -32.367 1.00 85.25 605 MET A C 1
ATOM 4606 O O . MET A 1 605 ? 33.901 1.621 -31.582 1.00 85.25 605 MET A O 1
ATOM 4610 N N . ASN A 1 606 ? 35.453 3.133 -32.179 1.00 87.38 606 ASN A N 1
ATOM 4611 C CA . ASN A 1 606 ? 35.320 3.967 -30.990 1.00 87.38 606 ASN A CA 1
ATOM 4612 C C . ASN A 1 606 ? 33.918 4.580 -30.859 1.00 87.38 606 ASN A C 1
ATOM 4614 O O . ASN A 1 606 ? 33.351 4.585 -29.767 1.00 87.38 606 ASN A O 1
ATOM 4618 N N . VAL A 1 607 ? 33.328 5.048 -31.963 1.00 89.62 607 VAL A N 1
ATOM 4619 C CA . VAL A 1 607 ? 31.966 5.602 -31.970 1.00 89.62 607 VAL A CA 1
ATOM 4620 C C . VAL A 1 607 ? 30.945 4.531 -31.602 1.00 89.62 607 VAL A C 1
ATOM 4622 O O . VAL A 1 607 ? 30.149 4.751 -30.690 1.00 89.62 607 VAL A O 1
ATOM 4625 N N . LEU A 1 608 ? 30.990 3.356 -32.240 1.00 91.31 608 LEU A N 1
ATOM 4626 C CA . LEU A 1 608 ? 30.064 2.261 -31.929 1.00 91.31 608 LEU A CA 1
ATOM 4627 C C . LEU A 1 608 ? 30.224 1.764 -30.484 1.00 91.31 608 LEU A C 1
ATOM 4629 O O . LEU A 1 608 ? 29.231 1.462 -29.821 1.00 91.31 608 LEU A O 1
ATOM 4633 N N . LEU A 1 609 ? 31.455 1.737 -29.961 1.00 91.19 609 LEU A N 1
ATOM 4634 C CA . LEU A 1 609 ? 31.722 1.408 -28.560 1.00 91.19 609 LEU A CA 1
ATOM 4635 C C . LEU A 1 609 ? 31.089 2.429 -27.609 1.00 91.19 609 LEU A C 1
ATOM 4637 O O . LEU A 1 609 ? 30.440 2.028 -26.644 1.00 91.19 609 LEU A O 1
ATOM 4641 N N . ILE A 1 610 ? 31.215 3.732 -27.884 1.00 92.12 610 ILE A N 1
ATOM 4642 C CA . ILE A 1 610 ? 30.584 4.774 -27.060 1.00 92.12 610 ILE A CA 1
ATOM 4643 C C . ILE A 1 610 ? 29.057 4.689 -27.137 1.00 92.12 610 ILE A C 1
ATOM 4645 O O . ILE A 1 610 ? 28.398 4.827 -26.105 1.00 92.12 610 ILE A O 1
ATOM 4649 N N . LEU A 1 611 ? 28.484 4.419 -28.315 1.00 94.62 611 LEU A N 1
ATOM 4650 C CA . LEU A 1 611 ? 27.041 4.194 -28.458 1.00 94.62 611 LEU A CA 1
ATOM 4651 C C . LEU A 1 611 ? 26.579 2.993 -27.618 1.00 94.62 611 LEU A C 1
ATOM 4653 O O . LEU A 1 611 ? 25.566 3.090 -26.925 1.00 94.62 611 LEU A O 1
ATOM 4657 N N . CYS A 1 612 ? 27.352 1.901 -27.592 1.00 94.50 612 CYS A N 1
ATOM 4658 C CA . CYS A 1 612 ? 27.093 0.753 -26.721 1.00 94.50 612 CYS A CA 1
ATOM 4659 C C . CYS A 1 612 ? 27.164 1.114 -25.231 1.00 94.50 612 CYS A C 1
ATOM 4661 O O . CYS A 1 612 ? 26.234 0.812 -24.482 1.00 94.50 612 CYS A O 1
ATOM 4663 N N . VAL A 1 613 ? 28.246 1.769 -24.794 1.00 94.38 613 VAL A N 1
ATOM 4664 C CA . VAL A 1 613 ? 28.438 2.202 -23.396 1.00 94.38 613 VAL A CA 1
ATOM 4665 C C . VAL A 1 613 ? 27.282 3.101 -22.965 1.00 94.38 613 VAL A C 1
ATOM 4667 O O . VAL A 1 613 ? 26.662 2.876 -21.926 1.00 94.38 613 VAL A O 1
ATOM 4670 N N . GLY A 1 614 ? 26.967 4.099 -23.786 1.00 93.94 614 GLY A N 1
ATOM 4671 C CA . GLY A 1 614 ? 25.899 5.051 -23.541 1.00 93.94 614 GLY A CA 1
ATOM 4672 C C . GLY A 1 614 ? 24.523 4.405 -23.506 1.00 93.94 614 GLY A C 1
ATOM 4673 O O . GLY A 1 614 ? 23.738 4.692 -22.601 1.00 93.94 614 GLY A O 1
ATOM 4674 N N . GLY A 1 615 ? 24.243 3.491 -24.436 1.00 95.38 615 GLY A N 1
ATOM 4675 C CA . GLY A 1 615 ? 22.992 2.741 -24.476 1.00 95.38 615 GLY A CA 1
ATOM 4676 C C . GLY A 1 615 ? 22.795 1.867 -23.234 1.00 95.38 615 GLY A C 1
ATOM 4677 O O . GLY A 1 615 ? 21.731 1.903 -22.612 1.00 95.38 615 GLY A O 1
ATOM 4678 N N . VAL A 1 616 ? 23.841 1.150 -22.812 1.00 95.81 616 VAL A N 1
ATOM 4679 C CA . VAL A 1 616 ? 23.829 0.330 -21.590 1.00 95.81 616 VAL A CA 1
ATOM 4680 C C . VAL A 1 616 ? 23.651 1.190 -20.343 1.00 95.81 616 VAL A C 1
ATOM 4682 O O . VAL A 1 616 ? 22.819 0.863 -19.498 1.00 95.81 616 VAL A O 1
ATOM 4685 N N . LEU A 1 617 ? 24.412 2.281 -20.219 1.00 94.19 617 LEU A N 1
ATOM 4686 C CA . LEU A 1 617 ? 24.385 3.134 -19.033 1.00 94.19 617 LEU A CA 1
ATOM 4687 C C . LEU A 1 617 ? 23.030 3.833 -18.884 1.00 94.19 617 LEU A C 1
ATOM 4689 O O . LEU A 1 617 ? 22.443 3.777 -17.808 1.00 94.19 617 LEU A O 1
ATOM 4693 N N . THR A 1 618 ? 22.501 4.427 -19.959 1.00 92.38 618 THR A N 1
ATOM 4694 C CA . THR A 1 618 ? 21.167 5.061 -19.956 1.00 92.38 618 THR A CA 1
ATOM 4695 C C . THR A 1 618 ? 20.059 4.054 -19.641 1.00 92.38 618 THR A C 1
ATOM 4697 O O . THR A 1 618 ? 19.198 4.335 -18.810 1.00 92.38 618 THR A O 1
ATOM 4700 N N . GLY A 1 619 ? 20.108 2.855 -20.230 1.00 93.50 619 GLY A N 1
ATOM 4701 C CA . GLY A 1 619 ? 19.139 1.788 -19.977 1.00 93.50 619 GLY A CA 1
ATOM 4702 C C . GLY A 1 619 ? 19.171 1.267 -18.539 1.00 93.50 619 GLY A C 1
ATOM 4703 O O . GLY A 1 619 ? 18.168 1.307 -17.823 1.00 93.50 619 GLY A O 1
ATOM 4704 N N . ALA A 1 620 ? 20.330 0.777 -18.098 1.00 94.25 620 ALA A N 1
ATOM 4705 C CA . ALA A 1 620 ? 20.470 0.107 -16.809 1.00 94.25 620 ALA A CA 1
ATOM 4706 C C . ALA A 1 620 ? 20.372 1.070 -15.613 1.00 94.25 620 ALA A C 1
ATOM 4708 O O . ALA A 1 620 ? 19.783 0.701 -14.593 1.00 94.25 620 ALA A O 1
ATOM 4709 N N . ALA A 1 621 ? 20.899 2.299 -15.723 1.00 90.81 621 ALA A N 1
ATOM 4710 C CA . ALA A 1 621 ? 20.900 3.260 -14.615 1.00 90.81 621 ALA A CA 1
ATOM 4711 C C . ALA A 1 621 ? 19.483 3.641 -14.168 1.00 90.81 621 ALA A C 1
ATOM 4713 O O . ALA A 1 621 ? 19.227 3.727 -12.968 1.00 90.81 621 ALA A O 1
ATOM 4714 N N . ASN A 1 622 ? 18.553 3.783 -15.118 1.00 89.62 622 ASN A N 1
ATOM 4715 C CA . ASN A 1 622 ? 17.159 4.118 -14.825 1.00 89.62 622 ASN A CA 1
ATOM 4716 C C . ASN A 1 622 ? 16.392 2.987 -14.122 1.00 89.62 622 ASN A C 1
ATOM 4718 O O . ASN A 1 622 ? 15.333 3.234 -13.561 1.00 89.62 622 ASN A O 1
ATOM 4722 N N . ALA A 1 623 ? 16.882 1.745 -14.183 1.00 94.12 623 ALA A N 1
ATOM 4723 C CA . ALA A 1 623 ? 16.134 0.562 -13.759 1.00 94.12 623 ALA A CA 1
ATOM 4724 C C . ALA A 1 623 ? 16.717 -0.143 -12.525 1.00 94.12 623 ALA A C 1
ATOM 4726 O O . ALA A 1 623 ? 15.978 -0.774 -11.766 1.00 94.12 623 ALA A O 1
ATOM 4727 N N . VAL A 1 624 ? 18.032 -0.046 -12.298 1.00 94.12 624 VAL A N 1
ATOM 4728 C CA . VAL A 1 624 ? 18.760 -0.860 -11.304 1.00 94.12 624 VAL A CA 1
ATOM 4729 C C . VAL A 1 624 ? 18.271 -0.669 -9.858 1.00 94.12 624 VAL A C 1
ATOM 4731 O O . VAL A 1 624 ? 18.381 -1.581 -9.036 1.00 94.12 624 VAL A O 1
ATOM 4734 N N . ARG A 1 625 ? 17.668 0.482 -9.536 1.00 91.12 625 ARG A N 1
ATOM 4735 C CA . ARG A 1 625 ? 17.141 0.808 -8.196 1.00 91.12 625 ARG A CA 1
ATOM 4736 C C . ARG A 1 625 ? 15.629 0.667 -8.041 1.00 91.12 625 ARG A C 1
ATOM 4738 O O . ARG A 1 625 ? 15.137 0.659 -6.917 1.00 91.12 625 ARG A O 1
ATOM 4745 N N . GLU A 1 626 ? 14.893 0.515 -9.132 1.00 91.25 626 GLU A N 1
ATOM 4746 C CA . GLU A 1 626 ? 13.452 0.782 -9.133 1.00 91.25 626 GLU A CA 1
ATOM 4747 C C . GLU A 1 626 ? 12.622 -0.226 -8.331 1.00 91.25 626 GLU A C 1
ATOM 4749 O O . GLU A 1 626 ? 11.709 0.166 -7.604 1.00 91.25 626 GLU A O 1
ATOM 4754 N N . LEU A 1 627 ? 12.942 -1.521 -8.408 1.00 92.25 627 LEU A N 1
ATOM 4755 C CA . LEU A 1 627 ? 12.179 -2.559 -7.703 1.00 92.25 627 LEU A CA 1
ATOM 4756 C C . LEU A 1 627 ? 12.596 -2.693 -6.237 1.00 92.25 627 LEU A C 1
ATOM 4758 O O . LEU A 1 627 ? 11.752 -2.962 -5.380 1.00 92.25 627 LEU A O 1
ATOM 4762 N N . VAL A 1 628 ? 13.884 -2.507 -5.933 1.00 91.00 628 VAL A N 1
ATOM 4763 C CA . VAL A 1 628 ? 14.377 -2.568 -4.548 1.00 91.00 628 VAL A CA 1
ATOM 4764 C C . VAL A 1 628 ? 13.859 -1.390 -3.719 1.00 91.00 628 VAL A C 1
ATOM 4766 O O . VAL A 1 628 ? 13.449 -1.604 -2.578 1.00 91.00 628 VAL A O 1
ATOM 4769 N N . LYS A 1 629 ? 13.785 -0.190 -4.312 1.00 89.12 629 LYS A N 1
ATOM 4770 C CA . LYS A 1 629 ? 13.286 1.038 -3.674 1.00 89.12 629 LYS A CA 1
ATOM 4771 C C . LYS A 1 629 ? 11.816 0.936 -3.257 1.00 89.12 629 LYS A C 1
ATOM 4773 O O . LYS A 1 629 ? 11.447 1.373 -2.175 1.00 89.12 629 LYS A O 1
ATOM 4778 N N . GLU A 1 630 ? 10.964 0.339 -4.089 1.00 89.94 630 GLU A N 1
ATOM 4779 C CA . GLU A 1 630 ? 9.512 0.275 -3.846 1.00 89.94 630 GLU A CA 1
ATOM 4780 C C . GLU A 1 630 ? 9.041 -1.032 -3.199 1.00 89.94 630 GLU A C 1
ATOM 4782 O O . GLU A 1 630 ? 7.841 -1.292 -3.089 1.00 89.94 630 GLU A O 1
ATOM 4787 N N . ARG A 1 631 ? 9.964 -1.892 -2.771 1.00 88.00 631 ARG A N 1
ATOM 4788 C CA . ARG A 1 631 ? 9.640 -3.259 -2.353 1.00 88.00 631 ARG A CA 1
ATOM 4789 C C . ARG A 1 631 ? 8.617 -3.332 -1.217 1.00 88.00 631 ARG A C 1
ATOM 4791 O O . ARG A 1 631 ? 7.772 -4.229 -1.214 1.00 88.00 631 ARG A O 1
ATOM 4798 N N . THR A 1 632 ? 8.714 -2.432 -0.243 1.00 85.94 632 THR A N 1
ATOM 4799 C CA . THR A 1 632 ? 7.796 -2.356 0.905 1.00 85.94 632 THR A CA 1
ATOM 4800 C C . THR A 1 632 ? 6.400 -1.919 0.466 1.00 85.94 632 THR A C 1
ATOM 4802 O O . THR A 1 632 ? 5.422 -2.571 0.830 1.00 85.94 632 THR A O 1
ATOM 4805 N N . ILE A 1 633 ? 6.318 -0.909 -0.406 1.00 89.00 633 ILE A N 1
ATOM 4806 C CA . ILE A 1 633 ? 5.069 -0.430 -1.017 1.00 89.00 633 ILE A CA 1
ATOM 4807 C C . ILE A 1 633 ? 4.405 -1.556 -1.813 1.00 89.00 633 ILE A C 1
ATOM 4809 O O . ILE A 1 633 ? 3.245 -1.884 -1.573 1.00 89.00 633 ILE A O 1
ATOM 4813 N N . TYR A 1 634 ? 5.162 -2.222 -2.688 1.00 89.12 634 TYR A N 1
ATOM 4814 C CA . TYR A 1 634 ? 4.663 -3.341 -3.483 1.00 89.12 634 TYR A CA 1
ATOM 4815 C C . TYR A 1 634 ? 4.093 -4.461 -2.603 1.00 89.12 634 TYR A C 1
ATOM 4817 O O . TYR A 1 634 ? 3.004 -4.956 -2.873 1.00 89.12 634 TYR A O 1
ATOM 4825 N N . ARG A 1 635 ? 4.785 -4.857 -1.526 1.00 83.94 635 ARG A N 1
ATOM 4826 C CA . ARG A 1 635 ? 4.289 -5.904 -0.614 1.00 83.94 635 ARG A CA 1
ATOM 4827 C C . ARG A 1 635 ? 2.964 -5.531 0.045 1.00 83.94 635 ARG A C 1
ATOM 4829 O O . ARG A 1 635 ? 2.083 -6.386 0.103 1.00 83.94 635 ARG A O 1
ATOM 4836 N N . ARG A 1 636 ? 2.833 -4.283 0.503 1.00 81.75 636 ARG A N 1
ATOM 4837 C CA . ARG A 1 636 ? 1.604 -3.762 1.118 1.00 81.75 636 ARG A CA 1
ATOM 4838 C C . ARG A 1 636 ? 0.453 -3.764 0.116 1.00 81.75 636 ARG A C 1
ATOM 4840 O O . ARG A 1 636 ? -0.582 -4.359 0.377 1.00 81.75 636 ARG A O 1
ATOM 4847 N N . GLU A 1 637 ? 0.650 -3.187 -1.065 1.00 85.50 637 GLU A N 1
ATOM 4848 C CA . GLU A 1 637 ? -0.409 -3.107 -2.080 1.00 85.50 637 GLU A CA 1
ATOM 4849 C C . GLU A 1 637 ? -0.795 -4.480 -2.648 1.00 85.50 637 GLU A C 1
ATOM 4851 O O . GLU A 1 637 ? -1.956 -4.718 -2.979 1.00 85.50 637 GLU A O 1
ATOM 4856 N N . ARG A 1 638 ? 0.153 -5.424 -2.724 1.00 81.56 638 ARG A N 1
ATOM 4857 C CA . ARG A 1 638 ? -0.141 -6.811 -3.114 1.00 81.56 638 ARG A CA 1
ATOM 4858 C C . ARG A 1 638 ? -1.047 -7.528 -2.120 1.00 81.56 638 ARG A C 1
ATOM 4860 O O . ARG A 1 638 ? -1.833 -8.352 -2.573 1.00 81.56 638 ARG A O 1
ATOM 4867 N N . ALA A 1 639 ? -0.958 -7.218 -0.826 1.00 71.44 639 ALA A N 1
ATOM 4868 C CA . ALA A 1 639 ? -1.831 -7.807 0.188 1.00 71.44 639 ALA A CA 1
ATOM 4869 C C . ALA A 1 639 ? -3.303 -7.376 0.024 1.00 71.44 639 ALA A C 1
ATOM 4871 O O . ALA A 1 639 ? -4.196 -8.115 0.422 1.00 71.44 639 ALA A O 1
ATOM 4872 N N . VAL A 1 640 ? -3.549 -6.221 -0.607 1.00 70.50 640 VAL A N 1
ATOM 4873 C CA . VAL A 1 640 ? -4.886 -5.610 -0.753 1.00 70.50 640 VAL A CA 1
ATOM 4874 C C . VAL A 1 640 ? -5.525 -5.892 -2.120 1.00 70.50 640 VAL A C 1
ATOM 4876 O O . VAL A 1 640 ? -6.662 -5.520 -2.373 1.00 70.50 640 VAL A O 1
ATOM 4879 N N . GLY A 1 641 ? -4.828 -6.556 -3.038 1.00 75.19 641 GLY A N 1
ATOM 4880 C CA . GLY A 1 641 ? -5.394 -6.817 -4.359 1.00 75.19 641 GLY A CA 1
ATOM 4881 C C . GLY A 1 641 ? -4.304 -6.990 -5.377 1.00 75.19 641 GLY A C 1
ATOM 4882 O O . GLY A 1 641 ? -4.062 -8.130 -5.727 1.00 75.19 641 GLY A O 1
ATOM 4883 N N . LEU A 1 642 ? -3.607 -5.908 -5.765 1.00 83.75 642 LEU A N 1
ATOM 4884 C CA . LEU A 1 642 ? -2.360 -5.869 -6.552 1.00 83.75 642 LEU A CA 1
ATOM 4885 C C . LEU A 1 642 ? -2.412 -6.687 -7.883 1.00 83.75 642 LEU A C 1
ATOM 4887 O O . LEU A 1 642 ? -2.875 -7.810 -7.907 1.00 83.75 642 LEU A O 1
ATOM 4891 N N . SER A 1 643 ? -1.778 -6.334 -8.990 1.00 86.88 643 SER A N 1
ATOM 4892 C CA . SER A 1 643 ? -1.394 -7.353 -9.984 1.00 86.88 643 SER A CA 1
ATOM 4893 C C . SER A 1 643 ? 0.101 -7.325 -10.186 1.00 86.88 643 SER A C 1
ATOM 4895 O O . SER A 1 643 ? 0.682 -6.277 -10.452 1.00 86.88 643 SER A O 1
ATOM 4897 N N . ARG A 1 644 ? 0.743 -8.495 -10.052 1.00 88.69 644 ARG A N 1
ATOM 4898 C CA . ARG A 1 644 ? 2.191 -8.639 -10.278 1.00 88.69 644 ARG A CA 1
ATOM 4899 C C . ARG A 1 644 ? 2.569 -8.184 -11.681 1.00 88.69 644 ARG A C 1
ATOM 4901 O O . ARG A 1 644 ? 3.553 -7.475 -11.861 1.00 88.69 644 ARG A O 1
ATOM 4908 N N . SER A 1 645 ? 1.792 -8.631 -12.669 1.00 90.62 645 SER A N 1
ATOM 4909 C CA . SER A 1 645 ? 2.041 -8.318 -14.070 1.00 90.62 645 SER A CA 1
ATOM 4910 C C . SER A 1 645 ? 1.693 -6.867 -14.373 1.00 90.62 645 SER A C 1
ATOM 4912 O O . SER A 1 645 ? 2.466 -6.230 -15.073 1.00 90.62 645 SER A O 1
ATOM 4914 N N . ALA A 1 646 ? 0.608 -6.311 -13.815 1.00 91.88 646 ALA A N 1
ATOM 4915 C CA . ALA A 1 646 ? 0.304 -4.886 -13.987 1.00 91.88 646 ALA A CA 1
ATOM 4916 C C . ALA A 1 646 ? 1.404 -3.998 -13.378 1.00 91.88 646 ALA A C 1
ATOM 4918 O O . ALA A 1 646 ? 1.852 -3.051 -14.020 1.00 91.88 646 ALA A O 1
ATOM 4919 N N . TYR A 1 647 ? 1.904 -4.350 -12.188 1.00 93.69 647 TYR A N 1
ATOM 4920 C CA . TYR A 1 647 ? 3.024 -3.660 -11.545 1.00 93.69 647 TYR A CA 1
ATOM 4921 C C . TYR A 1 647 ? 4.290 -3.706 -12.404 1.00 93.69 647 TYR A C 1
ATOM 4923 O O . TYR A 1 647 ? 4.823 -2.654 -12.755 1.00 93.69 647 TYR A O 1
ATOM 4931 N N . LEU A 1 648 ? 4.738 -4.900 -12.810 1.00 94.38 648 LEU A N 1
ATOM 4932 C CA . LEU A 1 648 ? 5.940 -5.033 -13.633 1.00 94.38 648 LEU A CA 1
ATOM 4933 C C . LEU A 1 648 ? 5.788 -4.307 -14.976 1.00 94.38 648 LEU A C 1
ATOM 4935 O O . LEU A 1 648 ? 6.676 -3.555 -15.367 1.00 94.38 648 LEU A O 1
ATOM 4939 N N . MET A 1 649 ? 4.652 -4.476 -15.657 1.00 95.50 649 MET A N 1
ATOM 4940 C CA . MET A 1 649 ? 4.407 -3.811 -16.936 1.00 95.50 649 MET A CA 1
ATOM 4941 C C . MET A 1 649 ? 4.338 -2.293 -16.797 1.00 95.50 649 MET A C 1
ATOM 4943 O O . MET A 1 649 ? 4.796 -1.600 -17.698 1.00 95.50 649 MET A O 1
ATOM 4947 N N . SER A 1 650 ? 3.856 -1.757 -15.669 1.00 96.00 650 SER A N 1
ATOM 4948 C CA . SER A 1 650 ? 3.882 -0.306 -15.444 1.00 96.00 650 SER A CA 1
ATOM 4949 C C . SER A 1 650 ? 5.311 0.251 -15.440 1.00 96.00 650 SER A C 1
ATOM 4951 O O . SER A 1 650 ? 5.554 1.318 -16.001 1.00 96.00 650 SER A O 1
ATOM 4953 N N . LYS A 1 651 ? 6.272 -0.511 -14.895 1.00 95.81 651 LYS A N 1
ATOM 4954 C CA . LYS A 1 651 ? 7.700 -0.169 -14.912 1.00 95.81 651 LYS A CA 1
ATOM 4955 C C . LYS A 1 651 ? 8.294 -0.314 -16.306 1.00 95.81 651 LYS A C 1
ATOM 4957 O O . LYS A 1 651 ? 8.925 0.620 -16.786 1.00 95.81 651 LYS A O 1
ATOM 4962 N N . VAL A 1 652 ? 8.043 -1.445 -16.969 1.00 96.75 652 VAL A N 1
ATOM 4963 C CA . VAL A 1 652 ? 8.561 -1.727 -18.318 1.00 96.75 652 VAL A CA 1
ATOM 4964 C C . VAL A 1 652 ? 8.065 -0.697 -19.334 1.00 96.75 652 VAL A C 1
ATOM 4966 O O . VAL A 1 652 ? 8.854 -0.228 -20.144 1.00 96.75 652 VAL A O 1
ATOM 4969 N N . VAL A 1 653 ? 6.791 -0.298 -19.280 1.00 97.00 653 VAL A N 1
ATOM 4970 C CA . VAL A 1 653 ? 6.226 0.698 -20.206 1.00 97.00 653 VAL A CA 1
ATOM 4971 C C . VAL A 1 653 ? 6.833 2.079 -19.967 1.00 97.00 653 VAL A C 1
ATOM 4973 O O . VAL A 1 653 ? 7.308 2.703 -20.910 1.00 97.00 653 VAL A O 1
ATOM 4976 N N . VAL A 1 654 ? 6.850 2.563 -18.721 1.00 96.56 654 VAL A N 1
ATOM 4977 C CA . VAL A 1 654 ? 7.333 3.923 -18.422 1.00 96.56 654 VAL A CA 1
ATOM 4978 C C . VAL A 1 654 ? 8.839 4.042 -18.646 1.00 96.56 654 VAL A C 1
ATOM 4980 O O . VAL A 1 654 ? 9.275 4.926 -19.382 1.00 96.56 654 VAL A O 1
ATOM 4983 N N . LEU A 1 655 ? 9.634 3.139 -18.064 1.00 95.69 655 LEU A N 1
ATOM 4984 C CA . LEU A 1 655 ? 11.086 3.144 -18.248 1.00 95.69 655 LEU A CA 1
ATOM 4985 C C . LEU A 1 655 ? 11.463 2.811 -19.691 1.00 95.69 655 LEU A C 1
ATOM 4987 O O . LEU A 1 655 ? 12.405 3.392 -20.219 1.00 95.69 655 LEU A O 1
ATOM 4991 N N . GLY A 1 656 ? 10.714 1.929 -20.356 1.00 96.38 656 GLY A N 1
ATOM 4992 C CA . GLY A 1 656 ? 10.938 1.576 -21.755 1.00 96.38 656 GLY A CA 1
ATOM 4993 C C . GLY A 1 656 ? 10.786 2.779 -22.679 1.00 96.38 656 GLY A C 1
ATOM 4994 O O . GLY A 1 656 ? 11.673 3.050 -23.480 1.00 96.38 656 GLY A O 1
ATOM 4995 N N . VAL A 1 657 ? 9.711 3.560 -22.524 1.00 96.56 657 VAL A N 1
ATOM 4996 C CA . VAL A 1 657 ? 9.513 4.792 -23.308 1.00 96.56 657 VAL A CA 1
ATOM 4997 C C . VAL A 1 657 ? 10.647 5.787 -23.060 1.00 96.56 657 VAL A C 1
ATOM 4999 O O . VAL A 1 657 ? 11.211 6.323 -24.011 1.00 96.56 657 VAL A O 1
ATOM 5002 N N . ILE A 1 658 ? 11.021 6.004 -21.797 1.00 95.50 658 ILE A N 1
ATOM 5003 C CA . ILE A 1 658 ? 12.107 6.924 -21.433 1.00 95.50 658 ILE A CA 1
ATOM 5004 C C . ILE A 1 658 ? 13.436 6.480 -22.051 1.00 95.50 658 ILE A C 1
ATOM 5006 O O . ILE A 1 658 ? 14.114 7.278 -22.693 1.00 95.50 658 ILE A O 1
ATOM 5010 N N . THR A 1 659 ? 13.797 5.208 -21.888 1.00 95.69 659 THR A N 1
ATOM 5011 C CA . THR A 1 659 ? 15.078 4.662 -22.358 1.00 95.69 659 THR A CA 1
ATOM 5012 C C . THR A 1 659 ? 15.177 4.652 -23.878 1.00 95.69 659 THR A C 1
ATOM 5014 O O . THR A 1 659 ? 16.223 5.010 -24.415 1.00 95.69 659 THR A O 1
ATOM 5017 N N . VAL A 1 660 ? 14.087 4.346 -24.588 1.00 96.88 660 VAL A N 1
ATOM 5018 C CA . VAL A 1 660 ? 14.034 4.446 -26.055 1.00 96.88 660 VAL A CA 1
ATOM 5019 C C . VAL A 1 660 ? 14.211 5.894 -26.511 1.00 96.88 660 VAL A C 1
ATOM 5021 O O . VAL A 1 660 ? 15.011 6.154 -27.408 1.00 96.88 660 VAL A O 1
ATOM 5024 N N . VAL A 1 661 ? 13.537 6.859 -25.877 1.00 97.06 661 VAL A N 1
ATOM 5025 C CA . VAL A 1 661 ? 13.711 8.285 -26.208 1.00 97.06 661 VAL A CA 1
ATOM 5026 C C . VAL A 1 661 ? 15.151 8.740 -25.950 1.00 97.06 661 VAL A C 1
ATOM 5028 O O . VAL A 1 661 ? 15.739 9.408 -26.800 1.00 97.06 661 VAL A O 1
ATOM 5031 N N . GLN A 1 662 ? 15.755 8.348 -24.825 1.00 96.75 662 GLN A N 1
ATOM 5032 C CA . GLN A 1 662 ? 17.157 8.661 -24.529 1.00 96.75 662 GLN A CA 1
ATOM 5033 C C . GLN A 1 662 ? 18.115 8.054 -25.559 1.00 96.75 662 GLN A C 1
ATOM 5035 O O . GLN A 1 662 ? 19.043 8.734 -25.988 1.00 96.75 662 GLN A O 1
ATOM 5040 N N . ALA A 1 663 ? 17.884 6.811 -25.984 1.00 96.69 663 ALA A N 1
ATOM 5041 C CA . ALA A 1 663 ? 18.685 6.142 -27.005 1.00 96.69 663 ALA A CA 1
ATOM 5042 C C . ALA A 1 663 ? 18.589 6.834 -28.374 1.00 96.69 663 ALA A C 1
ATOM 5044 O O . ALA A 1 663 ? 19.603 7.005 -29.058 1.00 96.69 663 ALA A O 1
ATOM 5045 N N . VAL A 1 664 ? 17.389 7.290 -28.751 1.00 97.19 664 VAL A N 1
ATOM 5046 C CA . VAL A 1 664 ? 17.173 8.093 -29.963 1.00 97.19 664 VAL A CA 1
ATOM 5047 C C . VAL A 1 664 ? 17.948 9.406 -29.873 1.00 97.19 664 VAL A C 1
ATOM 5049 O O . VAL A 1 664 ? 18.716 9.717 -30.778 1.00 97.19 664 VAL A O 1
ATOM 5052 N N . VAL A 1 665 ? 17.816 10.151 -28.771 1.00 97.25 665 VAL A N 1
ATOM 5053 C CA . VAL A 1 665 ? 18.549 11.414 -28.560 1.00 97.25 665 VAL A CA 1
ATOM 5054 C C . VAL A 1 665 ? 20.058 11.190 -28.616 1.00 97.25 665 VAL A C 1
ATOM 5056 O O . VAL A 1 665 ? 20.755 11.905 -29.332 1.00 97.25 665 VAL A O 1
ATOM 5059 N N . LEU A 1 666 ? 20.557 10.175 -27.911 1.00 96.69 666 LEU A N 1
ATOM 5060 C CA . LEU A 1 666 ? 21.970 9.810 -27.889 1.00 96.69 666 LEU A CA 1
ATOM 5061 C C . LEU A 1 666 ? 22.498 9.561 -29.305 1.00 96.69 666 LEU A C 1
ATOM 5063 O O . LEU A 1 666 ? 23.524 10.124 -29.690 1.00 96.69 666 LEU A O 1
ATOM 5067 N N . THR A 1 667 ? 21.776 8.762 -30.093 1.00 95.56 667 THR A N 1
ATOM 5068 C CA . THR A 1 667 ? 22.186 8.397 -31.457 1.00 95.56 667 THR A CA 1
ATOM 5069 C C . THR A 1 667 ? 22.116 9.592 -32.405 1.00 95.56 667 THR A C 1
ATOM 5071 O O . THR A 1 667 ? 23.037 9.808 -33.192 1.00 95.56 667 THR A O 1
ATOM 5074 N N . LEU A 1 668 ? 21.065 10.413 -32.310 1.00 95.25 668 LEU A N 1
ATOM 5075 C CA . LEU A 1 668 ? 20.927 11.620 -33.125 1.00 95.25 668 LEU A CA 1
ATOM 5076 C C . LEU A 1 668 ? 22.043 12.626 -32.829 1.00 95.25 668 LEU A C 1
ATOM 5078 O O . LEU A 1 668 ? 22.682 13.106 -33.759 1.00 95.25 668 LEU A O 1
ATOM 5082 N N . VAL A 1 669 ? 22.336 12.908 -31.557 1.00 94.62 669 VAL A N 1
ATOM 5083 C CA . VAL A 1 669 ? 23.422 13.831 -31.177 1.00 94.62 669 VAL A CA 1
ATOM 5084 C C . VAL A 1 669 ? 24.781 13.310 -31.657 1.00 94.62 669 VAL A C 1
ATOM 5086 O O . VAL A 1 669 ? 25.606 14.092 -32.132 1.00 94.62 669 VAL A O 1
ATOM 5089 N N . ALA A 1 670 ? 25.001 11.995 -31.579 1.00 92.31 670 ALA A N 1
ATOM 5090 C CA . ALA A 1 670 ? 26.236 11.374 -32.040 1.00 92.31 670 ALA A CA 1
ATOM 5091 C C . ALA A 1 670 ? 26.414 11.453 -33.565 1.00 92.31 670 ALA A C 1
ATOM 5093 O O . ALA A 1 670 ? 27.501 11.786 -34.037 1.00 92.31 670 ALA A O 1
ATOM 5094 N N . LEU A 1 671 ? 25.365 11.144 -34.336 1.00 91.69 671 LEU A N 1
ATOM 5095 C CA . LEU A 1 671 ? 25.500 10.770 -35.750 1.00 91.69 671 LEU A CA 1
ATOM 5096 C C . LEU A 1 671 ? 24.875 11.750 -36.747 1.00 91.69 671 LEU A C 1
ATOM 5098 O O . LEU A 1 671 ? 25.132 11.639 -37.947 1.00 91.69 671 LEU A O 1
ATOM 5102 N N . ILE A 1 672 ? 24.062 12.714 -36.305 1.00 89.19 672 ILE A N 1
ATOM 5103 C CA . ILE A 1 672 ? 23.402 13.633 -37.238 1.00 89.19 672 ILE A CA 1
ATOM 5104 C C . ILE A 1 672 ? 24.434 14.459 -38.023 1.00 89.19 672 ILE A C 1
ATOM 5106 O O . ILE A 1 672 ? 25.350 15.070 -37.462 1.00 89.19 672 ILE A O 1
ATOM 5110 N N . GLY A 1 673 ? 24.306 14.445 -39.351 1.00 83.06 673 GLY A N 1
ATOM 5111 C CA . GLY A 1 673 ? 25.236 15.118 -40.262 1.00 83.06 673 GLY A CA 1
ATOM 5112 C C . GLY A 1 673 ? 26.620 14.465 -40.379 1.00 83.06 673 GLY A C 1
ATOM 5113 O O . GLY A 1 673 ? 27.502 15.067 -40.985 1.00 83.06 673 GLY A O 1
ATOM 5114 N N . VAL A 1 674 ? 26.830 13.269 -39.817 1.00 85.31 674 VAL A N 1
ATOM 5115 C CA . VAL A 1 674 ? 28.076 12.504 -39.966 1.00 85.31 674 VAL A CA 1
ATOM 5116 C C . VAL A 1 674 ? 27.924 11.500 -41.122 1.00 85.31 674 VAL A C 1
ATOM 5118 O O . VAL A 1 674 ? 26.953 10.740 -41.134 1.00 85.31 674 VAL A O 1
ATOM 5121 N N . PRO A 1 675 ? 28.853 11.448 -42.095 1.00 82.62 675 PRO A N 1
ATOM 5122 C CA . PRO A 1 675 ? 28.818 10.441 -43.151 1.00 82.62 675 PRO A CA 1
ATOM 5123 C C . PRO A 1 675 ? 29.140 9.059 -42.566 1.00 82.62 675 PRO A C 1
ATOM 5125 O O . PRO A 1 675 ? 30.255 8.813 -42.109 1.00 82.62 675 PRO A O 1
ATOM 5128 N N . LEU A 1 676 ? 28.147 8.164 -42.580 1.00 81.12 676 LEU A N 1
ATOM 5129 C CA . LEU A 1 676 ? 28.220 6.825 -41.974 1.00 81.12 676 LEU A CA 1
ATOM 5130 C C . LEU A 1 676 ? 28.975 5.793 -42.835 1.00 81.12 676 LEU A C 1
ATOM 5132 O O . LEU A 1 676 ? 29.219 4.688 -42.369 1.00 81.12 676 LEU A O 1
ATOM 5136 N N . ASN A 1 677 ? 29.330 6.142 -44.080 1.00 79.38 677 ASN A N 1
ATOM 5137 C CA . ASN A 1 677 ? 30.124 5.327 -45.015 1.00 79.38 677 ASN A CA 1
ATOM 5138 C C . ASN A 1 677 ? 29.640 3.874 -45.221 1.00 79.38 677 ASN A C 1
ATOM 5140 O O . ASN A 1 677 ? 30.424 3.008 -45.601 1.00 79.38 677 ASN A O 1
ATOM 5144 N N . ALA A 1 678 ? 28.342 3.619 -45.026 1.00 80.44 678 ALA A N 1
ATOM 5145 C CA . ALA A 1 678 ? 27.730 2.319 -45.289 1.00 80.44 678 ALA A CA 1
ATOM 5146 C C . ALA A 1 678 ? 27.775 1.957 -46.793 1.00 80.44 678 ALA A C 1
ATOM 5148 O O . ALA A 1 678 ? 27.742 2.864 -47.640 1.00 80.44 678 ALA A O 1
ATOM 5149 N N . PRO A 1 679 ? 27.811 0.658 -47.155 1.00 76.94 679 PRO A N 1
ATOM 5150 C CA . PRO A 1 679 ? 27.876 0.209 -48.546 1.00 76.94 679 PRO A CA 1
ATOM 5151 C C . PRO A 1 679 ? 26.793 0.837 -49.438 1.00 76.94 679 PRO A C 1
ATOM 5153 O O . PRO A 1 679 ? 25.594 0.681 -49.223 1.00 76.94 679 PRO A O 1
ATOM 5156 N N . GLY A 1 680 ? 27.208 1.593 -50.460 1.00 73.12 680 GLY A N 1
ATOM 5157 C CA . GLY A 1 680 ? 26.279 2.264 -51.381 1.00 73.12 680 GLY A CA 1
ATOM 5158 C C . GLY A 1 680 ? 25.400 3.349 -50.738 1.00 73.12 680 GLY A C 1
ATOM 5159 O O . GLY A 1 680 ? 24.382 3.724 -51.319 1.00 73.12 680 GLY A O 1
ATOM 5160 N N . GLY A 1 681 ? 25.758 3.837 -49.543 1.00 75.81 681 GLY A N 1
ATOM 5161 C CA . GLY A 1 681 ? 24.980 4.825 -48.788 1.00 75.81 681 GLY A CA 1
ATOM 5162 C C . GLY A 1 681 ? 23.662 4.288 -48.221 1.00 75.81 681 GLY A C 1
ATOM 5163 O O . GLY A 1 681 ? 22.843 5.071 -47.736 1.00 75.81 681 GLY A O 1
ATOM 5164 N N . LYS A 1 682 ? 23.443 2.971 -48.283 1.00 82.69 682 LYS A N 1
ATOM 5165 C CA . LYS A 1 682 ? 22.254 2.287 -47.768 1.00 82.69 682 LYS A CA 1
ATOM 5166 C C . LYS A 1 682 ? 22.670 1.360 -46.628 1.00 82.69 682 LYS A C 1
ATOM 5168 O O . LYS A 1 682 ? 23.780 0.841 -46.631 1.00 82.69 682 LYS A O 1
ATOM 5173 N N . GLY A 1 683 ? 21.800 1.216 -45.632 1.00 84.81 683 GLY A N 1
ATOM 5174 C CA . GLY A 1 683 ? 21.970 0.185 -44.617 1.00 84.81 683 GLY A CA 1
ATOM 5175 C C . GLY A 1 683 ? 21.581 -1.173 -45.190 1.00 84.81 683 GLY A C 1
ATOM 5176 O O . GLY A 1 683 ? 21.363 -1.315 -46.397 1.00 84.81 683 GLY A O 1
ATOM 5177 N N . VAL A 1 684 ? 21.467 -2.165 -44.319 1.00 88.31 684 VAL A N 1
ATOM 5178 C CA . VAL A 1 684 ? 21.170 -3.548 -44.714 1.00 88.31 684 VAL A CA 1
ATOM 5179 C C . VAL A 1 684 ? 19.734 -3.684 -45.252 1.00 88.31 684 VAL A C 1
ATOM 5181 O O . VAL A 1 684 ? 19.493 -4.356 -46.255 1.00 88.31 684 VAL A O 1
ATOM 5184 N N . LEU A 1 685 ? 18.778 -3.024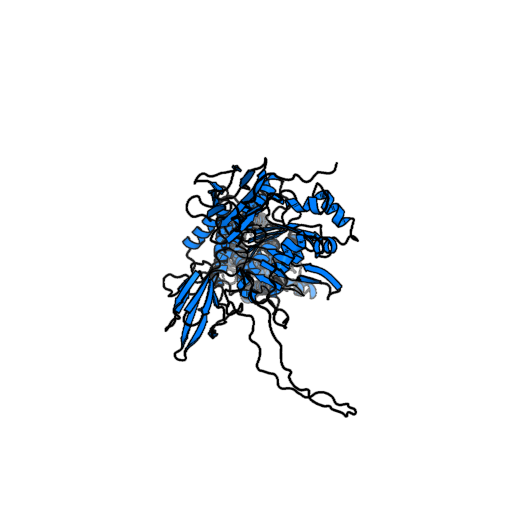 -44.599 1.00 89.69 685 LEU A N 1
ATOM 5185 C CA . LEU A 1 685 ? 17.337 -2.996 -44.882 1.00 89.69 685 LEU A CA 1
ATOM 5186 C C . LEU A 1 685 ? 16.787 -1.565 -44.997 1.00 89.69 685 LEU A C 1
ATOM 5188 O O . LEU A 1 685 ? 15.887 -1.295 -45.792 1.00 89.69 685 LEU A O 1
ATOM 5192 N N . MET A 1 686 ? 17.293 -0.656 -44.169 1.00 91.69 686 MET A N 1
ATOM 5193 C CA . MET A 1 686 ? 16.789 0.698 -43.938 1.00 91.69 686 MET A CA 1
ATOM 5194 C C . MET A 1 686 ? 17.935 1.723 -44.029 1.00 91.69 686 MET A C 1
ATOM 5196 O O . MET A 1 686 ? 19.097 1.352 -44.191 1.00 91.69 686 MET A O 1
ATOM 5200 N N . PRO A 1 687 ? 17.662 3.042 -43.959 1.00 92.31 687 PRO A N 1
ATOM 5201 C CA . PRO A 1 687 ? 18.735 4.029 -43.867 1.00 92.31 687 PRO A CA 1
ATOM 5202 C C . PRO A 1 687 ? 19.652 3.746 -42.657 1.00 92.31 687 PRO A C 1
ATOM 5204 O O . PRO A 1 687 ? 19.126 3.505 -41.566 1.00 92.31 687 PRO A O 1
ATOM 5207 N N . PRO A 1 688 ? 20.992 3.835 -42.793 1.00 91.12 688 PRO A N 1
ATOM 5208 C CA . PRO A 1 688 ? 21.926 3.392 -41.747 1.00 91.12 688 PRO A CA 1
ATOM 5209 C C . PRO A 1 688 ? 21.701 4.058 -40.381 1.00 91.12 688 PRO A C 1
ATOM 5211 O O . PRO A 1 688 ? 21.828 3.424 -39.338 1.00 91.12 688 PRO A O 1
ATOM 5214 N N . LEU A 1 689 ? 21.302 5.336 -40.375 1.00 92.38 689 LEU A N 1
ATOM 5215 C CA . LEU A 1 689 ? 20.985 6.062 -39.143 1.00 92.38 689 LEU A CA 1
ATOM 5216 C C . LEU A 1 689 ? 19.803 5.428 -38.393 1.00 92.38 689 LEU A C 1
ATOM 5218 O O . LEU A 1 689 ? 19.828 5.350 -37.166 1.00 92.38 689 LEU A O 1
ATOM 5222 N N . VAL A 1 690 ? 18.777 4.972 -39.118 1.00 94.25 690 VAL A N 1
ATOM 5223 C CA . VAL A 1 690 ? 17.590 4.334 -38.532 1.00 94.25 690 VAL A CA 1
ATOM 5224 C C . VAL A 1 690 ? 17.959 2.970 -37.957 1.00 94.25 690 VAL A C 1
ATOM 5226 O O . VAL A 1 690 ? 17.563 2.666 -36.837 1.00 94.25 690 VAL A O 1
ATOM 5229 N N . GLU A 1 691 ? 18.765 2.180 -38.668 1.00 95.19 691 GLU A N 1
ATOM 5230 C CA . GLU A 1 691 ? 19.216 0.863 -38.197 1.00 95.19 691 GLU A CA 1
ATOM 5231 C C . GLU A 1 691 ? 20.061 0.959 -36.928 1.00 95.19 691 GLU A C 1
ATOM 5233 O O . GLU A 1 691 ? 19.773 0.268 -35.951 1.00 95.19 691 GLU A O 1
ATOM 5238 N N . ILE A 1 692 ? 21.039 1.872 -36.899 1.00 95.00 692 ILE A N 1
ATOM 5239 C CA . ILE A 1 692 ? 21.852 2.117 -35.702 1.00 95.00 692 ILE A CA 1
ATOM 5240 C C . ILE A 1 692 ? 20.968 2.616 -34.554 1.00 95.00 692 ILE A C 1
ATOM 5242 O O . ILE A 1 692 ? 21.095 2.137 -33.431 1.00 95.00 692 ILE A O 1
ATOM 5246 N N . THR A 1 693 ? 20.022 3.523 -34.824 1.00 96.69 693 THR A N 1
ATOM 5247 C CA . THR A 1 693 ? 19.098 4.022 -33.792 1.00 96.69 693 THR A CA 1
ATOM 5248 C C . THR A 1 693 ? 18.236 2.898 -33.215 1.00 96.69 693 THR A C 1
ATOM 5250 O O . THR A 1 693 ? 18.065 2.829 -32.000 1.00 96.69 693 THR A O 1
ATOM 5253 N N . LEU A 1 694 ? 17.721 1.994 -34.053 1.00 97.44 694 LEU A N 1
ATOM 5254 C CA . LEU A 1 694 ? 16.950 0.831 -33.605 1.00 97.44 694 LEU A CA 1
ATOM 5255 C C . LEU A 1 694 ? 17.808 -0.134 -32.778 1.00 97.44 694 LEU A C 1
ATOM 5257 O O . LEU A 1 694 ? 17.349 -0.596 -31.733 1.00 97.44 694 LEU A O 1
ATOM 5261 N N . ALA A 1 695 ? 19.049 -0.395 -33.197 1.00 97.31 695 ALA A N 1
ATOM 5262 C CA . ALA A 1 695 ? 19.982 -1.245 -32.460 1.00 97.31 695 ALA A CA 1
ATOM 5263 C C . ALA A 1 695 ? 20.318 -0.662 -31.076 1.00 97.31 695 ALA A C 1
ATOM 5265 O O . ALA A 1 695 ? 20.234 -1.371 -30.072 1.00 97.31 695 ALA A O 1
ATOM 5266 N N . VAL A 1 696 ? 20.622 0.640 -30.990 1.00 97.88 696 VAL A N 1
ATOM 5267 C CA . VAL A 1 696 ? 20.900 1.326 -29.715 1.00 97.88 696 VAL A CA 1
ATOM 5268 C C . VAL A 1 696 ? 19.646 1.398 -28.838 1.00 97.88 696 VAL A C 1
ATOM 5270 O O . VAL A 1 696 ? 19.729 1.149 -27.639 1.00 97.88 696 VAL A O 1
ATOM 5273 N N . ALA A 1 697 ? 18.468 1.675 -29.406 1.00 98.06 697 ALA A N 1
ATOM 5274 C CA . ALA A 1 697 ? 17.213 1.696 -28.653 1.00 98.06 697 ALA A CA 1
ATOM 5275 C C . ALA A 1 697 ? 16.880 0.327 -28.049 1.00 98.06 697 ALA A C 1
ATOM 5277 O O . ALA A 1 697 ? 16.520 0.234 -26.872 1.00 98.06 697 ALA A O 1
ATOM 5278 N N . LEU A 1 698 ? 17.050 -0.743 -28.826 1.00 97.94 698 LEU A N 1
ATOM 5279 C CA . LEU A 1 698 ? 16.807 -2.100 -28.358 1.00 97.94 698 LEU A CA 1
ATOM 5280 C C . LEU A 1 698 ? 17.877 -2.562 -27.354 1.00 97.94 698 LEU A C 1
ATOM 5282 O O . LEU A 1 698 ? 17.544 -3.240 -26.379 1.00 97.94 698 LEU A O 1
ATOM 5286 N N . LEU A 1 699 ? 19.134 -2.133 -27.518 1.00 97.81 699 LEU A N 1
ATOM 5287 C CA . LEU A 1 699 ? 20.187 -2.304 -26.515 1.00 97.81 699 LEU A CA 1
ATOM 5288 C C . LEU A 1 699 ? 19.810 -1.640 -25.191 1.00 97.81 699 LEU A C 1
ATOM 5290 O O . LEU A 1 699 ? 19.836 -2.302 -24.155 1.00 97.81 699 LEU A O 1
ATOM 5294 N N . SER A 1 700 ? 19.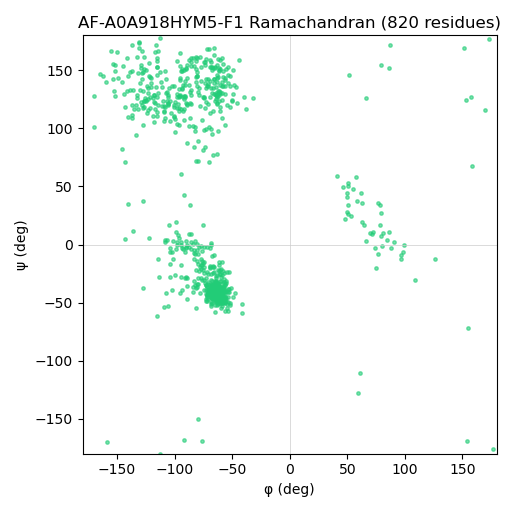444 -0.357 -25.216 1.00 97.75 700 SER A N 1
ATOM 5295 C CA . SER A 1 700 ? 19.046 0.394 -24.022 1.00 97.75 700 SER A CA 1
ATOM 5296 C C . SER A 1 700 ? 17.843 -0.235 -23.333 1.00 97.75 700 SER A C 1
ATOM 5298 O O . SER A 1 700 ? 17.847 -0.383 -22.111 1.00 97.75 700 SER A O 1
ATOM 5300 N N . PHE A 1 701 ? 16.845 -0.679 -24.099 1.00 98.12 701 PHE A N 1
ATOM 5301 C CA . PHE A 1 701 ? 15.694 -1.394 -23.556 1.00 98.12 701 PHE A CA 1
ATOM 5302 C C . PHE A 1 701 ? 16.098 -2.731 -22.911 1.00 98.12 701 PHE A C 1
ATOM 5304 O O . PHE A 1 701 ? 15.691 -3.038 -21.790 1.00 98.12 701 PHE A O 1
ATOM 5311 N N . THR A 1 702 ? 16.959 -3.515 -23.564 1.00 97.94 702 THR A N 1
ATOM 5312 C CA . THR A 1 702 ? 17.436 -4.796 -23.015 1.00 97.94 702 THR A CA 1
ATOM 5313 C C . THR A 1 702 ? 18.296 -4.579 -21.762 1.00 97.94 702 THR A C 1
ATOM 5315 O O . THR A 1 702 ? 18.154 -5.298 -20.771 1.00 97.94 702 THR A O 1
ATOM 5318 N N . ALA A 1 703 ? 19.145 -3.548 -21.751 1.00 97.44 703 ALA A N 1
ATOM 5319 C CA . ALA A 1 703 ? 19.944 -3.148 -20.594 1.00 97.44 703 ALA A CA 1
ATOM 5320 C C . ALA A 1 703 ? 19.070 -2.649 -19.430 1.00 97.44 703 ALA A C 1
ATOM 5322 O O . ALA A 1 703 ? 19.361 -2.943 -18.271 1.00 97.44 703 ALA A O 1
ATOM 5323 N N . MET A 1 704 ? 17.960 -1.965 -19.719 1.00 97.06 704 MET A N 1
ATOM 5324 C CA . MET A 1 704 ? 16.941 -1.613 -18.728 1.00 97.06 704 MET A CA 1
ATOM 5325 C C . MET A 1 704 ? 16.286 -2.865 -18.129 1.00 97.06 704 MET A C 1
ATOM 5327 O O . MET A 1 704 ? 16.184 -2.969 -16.906 1.00 97.06 704 MET A O 1
ATOM 5331 N N . MET A 1 705 ? 15.903 -3.851 -18.948 1.00 97.81 705 MET A N 1
ATOM 5332 C CA . MET A 1 705 ? 15.376 -5.134 -18.453 1.00 97.81 705 MET A CA 1
ATOM 5333 C C . MET A 1 705 ? 16.391 -5.867 -17.567 1.00 97.81 705 MET A C 1
ATOM 5335 O O . MET A 1 705 ? 16.024 -6.435 -16.535 1.00 97.81 705 MET A O 1
ATOM 5339 N N . LEU A 1 706 ? 17.674 -5.806 -17.925 1.00 97.00 706 LEU A N 1
ATOM 5340 C CA . LEU A 1 706 ? 18.767 -6.348 -17.121 1.00 97.00 706 LEU A CA 1
ATOM 5341 C C . LEU A 1 706 ? 18.930 -5.587 -15.794 1.00 97.00 706 LEU A C 1
ATOM 5343 O O . LEU A 1 706 ? 19.107 -6.208 -14.746 1.00 97.00 706 LEU A O 1
ATOM 5347 N N . GLY A 1 707 ? 18.784 -4.260 -15.810 1.00 96.31 707 GLY A N 1
ATOM 5348 C CA . GLY A 1 707 ? 18.730 -3.427 -14.608 1.00 96.31 707 GLY A CA 1
ATOM 5349 C C . GLY A 1 707 ? 17.565 -3.801 -13.685 1.00 96.31 707 GLY A C 1
ATOM 5350 O O . GLY A 1 707 ? 17.772 -3.977 -12.485 1.00 96.31 707 GLY A O 1
ATOM 5351 N N . LEU A 1 708 ? 16.360 -4.022 -14.228 1.00 96.44 708 LEU A N 1
ATOM 5352 C CA . LEU A 1 708 ? 15.207 -4.504 -13.452 1.00 96.44 708 LEU A CA 1
ATOM 5353 C C . LEU A 1 708 ? 15.467 -5.891 -12.848 1.00 96.44 708 LEU A C 1
ATOM 5355 O O . LEU A 1 708 ? 15.130 -6.129 -11.688 1.00 96.44 708 LEU A O 1
ATOM 5359 N N . PHE A 1 709 ? 16.097 -6.797 -13.600 1.00 96.06 709 PHE A N 1
ATOM 5360 C CA . PHE A 1 709 ? 16.500 -8.114 -13.097 1.00 96.06 709 PHE A CA 1
ATOM 5361 C C . PHE A 1 709 ? 17.453 -8.005 -11.906 1.00 96.06 709 PHE A C 1
ATOM 5363 O O . PHE A 1 709 ? 17.219 -8.629 -10.868 1.00 96.06 709 PHE A O 1
ATOM 5370 N N . VAL A 1 710 ? 18.472 -7.155 -12.019 1.00 94.75 710 VAL A N 1
ATOM 5371 C CA . VAL A 1 710 ? 19.391 -6.857 -10.918 1.00 94.75 710 VAL A CA 1
ATOM 5372 C C . VAL A 1 710 ? 18.641 -6.265 -9.720 1.00 94.75 710 VAL A C 1
ATOM 5374 O O . VAL A 1 710 ? 18.815 -6.734 -8.593 1.00 94.75 710 VAL A O 1
ATOM 5377 N N . SER A 1 711 ? 17.757 -5.293 -9.953 1.00 95.06 711 SER A N 1
ATOM 5378 C CA . SER A 1 711 ? 16.957 -4.653 -8.903 1.00 95.06 711 SER A CA 1
ATOM 5379 C C . SER A 1 711 ? 16.082 -5.652 -8.138 1.00 95.06 711 SER A C 1
ATOM 5381 O O . SER A 1 711 ? 15.963 -5.570 -6.918 1.00 95.06 711 SER A O 1
ATOM 5383 N N . ALA A 1 712 ? 15.514 -6.643 -8.834 1.00 93.00 712 ALA A N 1
ATOM 5384 C CA . ALA A 1 712 ? 14.716 -7.707 -8.226 1.00 93.00 712 ALA A CA 1
ATOM 5385 C C . ALA A 1 712 ? 15.546 -8.707 -7.399 1.00 93.00 712 ALA A C 1
ATOM 5387 O O . ALA A 1 712 ? 15.003 -9.367 -6.511 1.00 93.00 712 ALA A O 1
ATOM 5388 N N . LEU A 1 713 ? 16.841 -8.861 -7.696 1.00 91.69 713 LEU A N 1
ATOM 5389 C CA . LEU A 1 713 ? 17.736 -9.794 -7.006 1.00 91.69 713 LEU A CA 1
ATOM 5390 C C . LEU A 1 713 ? 18.312 -9.195 -5.713 1.00 91.69 713 LEU A C 1
ATOM 5392 O O . LEU A 1 713 ? 18.510 -9.899 -4.716 1.00 91.69 713 LEU A O 1
ATOM 5396 N N . VAL A 1 714 ? 18.592 -7.893 -5.735 1.00 91.62 714 VAL A N 1
ATOM 5397 C CA . VAL A 1 714 ? 19.265 -7.174 -4.653 1.00 91.62 714 VAL A CA 1
ATOM 5398 C C . VAL A 1 714 ? 18.311 -6.903 -3.482 1.00 91.62 714 VAL A C 1
ATOM 5400 O O . VAL A 1 714 ? 17.140 -6.573 -3.649 1.00 91.62 714 VAL A O 1
ATOM 5403 N N . ARG A 1 715 ? 18.819 -7.039 -2.248 1.00 86.31 715 ARG A N 1
ATOM 5404 C CA . ARG A 1 715 ? 18.027 -6.818 -1.022 1.00 86.31 715 ARG A CA 1
ATOM 5405 C C . ARG A 1 715 ? 18.082 -5.387 -0.486 1.00 86.31 715 ARG A C 1
ATOM 5407 O O . ARG A 1 715 ? 17.133 -4.993 0.182 1.00 86.31 715 ARG A O 1
ATOM 5414 N N . LYS A 1 716 ? 19.182 -4.667 -0.726 1.00 88.38 716 LYS A N 1
ATOM 5415 C CA . LYS A 1 716 ? 19.457 -3.320 -0.202 1.00 88.38 716 LYS A CA 1
ATOM 5416 C C . LYS A 1 716 ? 19.742 -2.354 -1.345 1.00 88.38 716 LYS A C 1
ATOM 5418 O O . LYS A 1 716 ? 20.524 -2.684 -2.232 1.00 88.38 716 LYS A O 1
ATOM 5423 N N . GLU A 1 717 ? 19.169 -1.159 -1.290 1.00 88.00 717 GLU A N 1
ATOM 5424 C CA . GLU A 1 717 ? 19.334 -0.151 -2.342 1.00 88.00 717 GLU A CA 1
ATOM 5425 C C . GLU A 1 717 ? 20.803 0.256 -2.552 1.00 88.00 717 GLU A C 1
ATOM 5427 O O . GLU A 1 717 ? 21.246 0.403 -3.688 1.00 88.00 717 GLU A O 1
ATOM 5432 N N . GLU A 1 718 ? 21.595 0.348 -1.484 1.00 89.38 718 GLU A N 1
ATOM 5433 C CA . GLU A 1 718 ? 23.005 0.774 -1.519 1.00 89.38 718 GLU A CA 1
ATOM 5434 C C . GLU A 1 718 ? 23.888 -0.079 -2.448 1.00 89.38 718 GLU A C 1
ATOM 5436 O O . GLU A 1 718 ? 24.802 0.432 -3.093 1.00 89.38 718 GLU A O 1
ATOM 5441 N N . VAL A 1 719 ? 23.577 -1.372 -2.584 1.00 91.38 719 VAL A N 1
ATOM 5442 C CA . VAL A 1 719 ? 24.373 -2.338 -3.367 1.00 91.38 719 VAL A CA 1
ATOM 5443 C C . VAL A 1 719 ? 24.179 -2.161 -4.881 1.00 91.38 719 VAL A C 1
ATOM 5445 O O . VAL A 1 719 ? 24.977 -2.643 -5.682 1.00 91.38 719 VAL A O 1
ATOM 5448 N N . THR A 1 720 ? 23.135 -1.445 -5.299 1.00 90.25 720 THR A N 1
ATOM 5449 C CA . THR A 1 720 ? 22.773 -1.306 -6.719 1.00 90.25 720 THR A CA 1
ATOM 5450 C C . THR A 1 720 ? 23.776 -0.496 -7.543 1.00 90.25 720 THR A C 1
ATOM 5452 O O . THR A 1 720 ? 23.997 -0.832 -8.702 1.00 90.25 720 THR A O 1
ATOM 5455 N N . MET A 1 721 ? 24.412 0.539 -6.978 1.00 87.75 721 MET A N 1
ATOM 5456 C CA . MET A 1 721 ? 25.319 1.416 -7.742 1.00 87.75 721 MET A CA 1
ATOM 5457 C C . MET A 1 721 ? 26.651 0.756 -8.097 1.00 87.75 721 MET A C 1
ATOM 5459 O O . MET A 1 721 ? 27.020 0.792 -9.270 1.00 87.75 721 MET A O 1
ATOM 5463 N N . PRO A 1 722 ? 27.353 0.087 -7.162 1.00 92.56 722 PRO A N 1
ATOM 5464 C CA . PRO A 1 722 ? 28.525 -0.706 -7.527 1.00 92.56 722 PRO A CA 1
ATOM 5465 C C . PRO A 1 722 ? 28.194 -1.780 -8.571 1.00 92.56 722 PRO A C 1
ATOM 5467 O O . PRO A 1 722 ? 28.974 -2.031 -9.488 1.00 92.56 722 PRO A O 1
ATOM 5470 N N . LEU A 1 723 ? 27.005 -2.381 -8.468 1.00 92.69 723 LEU A N 1
ATOM 5471 C CA . LEU A 1 723 ? 26.562 -3.418 -9.392 1.00 92.69 723 LEU A CA 1
ATOM 5472 C C . LEU A 1 723 ? 26.230 -2.867 -10.786 1.00 92.69 723 LEU A C 1
ATOM 5474 O O . LEU A 1 723 ? 26.489 -3.550 -11.770 1.00 92.69 723 LEU A O 1
ATOM 5478 N N . LEU A 1 724 ? 25.732 -1.630 -10.886 1.00 92.31 724 LEU A N 1
ATOM 5479 C CA . LEU A 1 724 ? 25.566 -0.921 -12.158 1.00 92.31 724 LEU A CA 1
ATOM 5480 C C . LEU A 1 724 ? 26.912 -0.716 -12.865 1.00 92.31 724 LEU A C 1
ATOM 5482 O O . LEU A 1 724 ? 27.011 -0.960 -14.065 1.00 92.31 724 LEU A O 1
ATOM 5486 N N . VAL A 1 725 ? 27.949 -0.305 -12.128 1.00 92.62 725 VAL A N 1
ATOM 5487 C CA . VAL A 1 725 ? 29.300 -0.123 -12.685 1.00 92.62 725 VAL A CA 1
ATOM 5488 C C . VAL A 1 725 ? 29.861 -1.455 -13.175 1.00 92.62 725 VAL A C 1
ATOM 5490 O O . VAL A 1 725 ? 30.325 -1.545 -14.310 1.00 92.62 725 VAL A O 1
ATOM 5493 N N . LEU A 1 726 ? 29.759 -2.509 -12.360 1.00 94.00 726 LEU A N 1
ATOM 5494 C CA . LEU A 1 726 ? 30.180 -3.854 -12.755 1.00 94.00 726 LEU A CA 1
ATOM 5495 C C . LEU A 1 726 ? 29.430 -4.333 -14.005 1.00 94.00 726 LEU A C 1
ATOM 5497 O O . LEU A 1 726 ? 30.046 -4.858 -14.931 1.00 94.00 726 LEU A O 1
ATOM 5501 N N . LEU A 1 727 ? 28.114 -4.113 -14.051 1.00 92.81 727 LEU A N 1
ATOM 5502 C CA . LEU A 1 727 ? 27.280 -4.454 -15.196 1.00 92.81 727 LEU A CA 1
ATOM 5503 C C . LEU A 1 727 ? 27.754 -3.731 -16.460 1.00 92.81 727 LEU A C 1
ATOM 5505 O O . LEU A 1 727 ? 27.944 -4.377 -17.487 1.00 92.81 727 LEU A O 1
ATOM 5509 N N . ALA A 1 728 ? 27.992 -2.421 -16.381 1.00 92.00 728 ALA A N 1
ATOM 5510 C CA . ALA A 1 728 ? 28.488 -1.635 -17.505 1.00 92.00 728 ALA A CA 1
ATOM 5511 C C . ALA A 1 728 ? 29.852 -2.146 -17.998 1.00 92.00 728 ALA A C 1
ATOM 5513 O O . ALA A 1 728 ? 30.023 -2.352 -19.198 1.00 92.00 728 ALA A O 1
ATOM 5514 N N . ILE A 1 729 ? 30.791 -2.436 -17.090 1.00 93.94 729 ILE A N 1
ATOM 5515 C CA . ILE A 1 729 ? 32.111 -2.982 -17.445 1.00 93.94 729 ILE A CA 1
ATOM 5516 C C . ILE A 1 729 ? 31.966 -4.312 -18.190 1.00 93.94 729 ILE A C 1
ATOM 5518 O O . ILE A 1 729 ? 32.551 -4.479 -19.258 1.00 93.94 729 ILE A O 1
ATOM 5522 N N . VAL A 1 730 ? 31.155 -5.243 -17.677 1.00 94.31 730 VAL A N 1
ATOM 5523 C CA . VAL A 1 730 ? 30.943 -6.550 -18.320 1.00 94.31 730 VAL A CA 1
ATOM 5524 C C . VAL A 1 730 ? 30.342 -6.386 -19.719 1.00 94.31 730 VAL A C 1
ATOM 5526 O O . VAL A 1 730 ? 30.808 -7.020 -20.662 1.00 94.31 730 VAL A O 1
ATOM 5529 N N . GLN A 1 731 ? 29.361 -5.496 -19.892 1.00 94.19 731 GLN A N 1
ATOM 5530 C CA . GLN A 1 731 ? 28.793 -5.223 -21.215 1.00 94.19 731 GLN A CA 1
ATOM 5531 C C . GLN A 1 731 ? 29.849 -4.672 -22.183 1.00 94.19 731 GLN A C 1
ATOM 5533 O O . GLN A 1 731 ? 29.920 -5.086 -23.337 1.00 94.19 731 GLN A O 1
ATOM 5538 N N . VAL A 1 732 ? 30.699 -3.756 -21.735 1.00 90.50 732 VAL A N 1
ATOM 5539 C CA . VAL A 1 732 ? 31.702 -3.125 -22.603 1.00 90.50 732 VAL A CA 1
ATOM 5540 C C . VAL A 1 732 ? 32.816 -4.101 -22.978 1.00 90.50 732 VAL A C 1
ATOM 5542 O O . VAL A 1 732 ? 33.209 -4.174 -24.140 1.00 90.50 732 VAL A O 1
ATOM 5545 N N . VAL A 1 733 ? 33.291 -4.906 -22.030 1.00 91.38 733 VAL A N 1
ATOM 5546 C CA . VAL A 1 733 ? 34.371 -5.876 -22.265 1.00 91.38 733 VAL A CA 1
ATOM 5547 C C . VAL A 1 733 ? 33.947 -6.963 -23.261 1.00 91.38 733 VAL A C 1
ATOM 5549 O O . VAL A 1 733 ? 34.734 -7.343 -24.129 1.00 91.38 733 VAL A O 1
ATOM 5552 N N . PHE A 1 734 ? 32.697 -7.426 -23.184 1.00 91.75 734 PHE A N 1
ATOM 5553 C CA . PHE A 1 734 ? 32.190 -8.555 -23.972 1.00 91.75 734 PHE A CA 1
ATOM 5554 C C . PHE A 1 734 ? 31.384 -8.156 -25.222 1.00 91.75 734 PHE A C 1
ATOM 5556 O O . PHE A 1 734 ? 30.783 -9.020 -25.857 1.00 91.75 734 PHE A O 1
ATOM 5563 N N . CYS A 1 735 ? 31.378 -6.879 -25.624 1.00 89.44 735 CYS A N 1
ATOM 5564 C CA . CYS A 1 735 ? 30.637 -6.440 -26.816 1.00 89.44 735 CYS A CA 1
ATOM 5565 C C . CYS A 1 735 ? 31.290 -6.832 -28.159 1.00 89.44 735 CYS A C 1
ATOM 5567 O O . CYS A 1 735 ? 30.635 -6.775 -29.192 1.00 89.44 735 CYS A O 1
ATOM 5569 N N . GLY A 1 736 ? 32.567 -7.233 -28.163 1.00 84.31 736 GLY A N 1
ATOM 5570 C CA . GLY A 1 736 ? 33.310 -7.634 -29.370 1.00 84.31 736 GLY A CA 1
ATOM 5571 C C . GLY A 1 736 ? 34.188 -6.546 -30.001 1.00 84.31 736 GLY A C 1
ATOM 5572 O O . GLY A 1 736 ? 35.008 -6.863 -30.856 1.00 84.31 736 GLY A O 1
ATOM 5573 N N . GLY A 1 737 ? 34.093 -5.287 -29.552 1.00 84.31 737 GLY A N 1
ATOM 5574 C CA . GLY A 1 737 ? 34.986 -4.216 -30.025 1.00 84.31 737 GLY A CA 1
ATOM 5575 C C . GLY A 1 737 ? 36.348 -4.162 -29.310 1.00 84.31 737 GLY A C 1
ATOM 5576 O O . GLY A 1 737 ? 37.363 -3.811 -29.913 1.00 84.31 737 GLY A O 1
ATOM 5577 N N . LEU A 1 738 ? 36.412 -4.551 -28.029 1.00 85.50 738 LEU A N 1
ATOM 5578 C CA . LEU A 1 738 ? 37.655 -4.522 -27.237 1.00 85.50 738 LEU A CA 1
ATOM 5579 C C . LEU A 1 738 ? 38.467 -5.818 -27.345 1.00 85.50 738 LEU A C 1
ATOM 5581 O O . LEU A 1 738 ? 39.680 -5.769 -27.570 1.00 85.50 738 LEU A O 1
ATOM 5585 N N . LEU A 1 739 ? 37.799 -6.965 -27.211 1.00 85.62 739 LEU A N 1
ATOM 5586 C CA . LEU A 1 739 ? 38.398 -8.300 -27.206 1.00 85.62 739 LEU A CA 1
ATOM 5587 C C . LEU A 1 739 ? 37.982 -9.095 -28.448 1.00 85.62 739 LEU A C 1
ATOM 5589 O O . LEU A 1 739 ? 36.863 -8.951 -28.932 1.00 85.62 739 LEU A O 1
ATOM 5593 N N . LYS A 1 740 ? 38.863 -9.981 -28.928 1.00 85.50 740 LYS A N 1
ATOM 5594 C CA . LYS A 1 740 ? 38.519 -10.983 -29.946 1.00 85.50 740 LYS A CA 1
ATOM 5595 C C . LYS A 1 740 ? 37.717 -12.099 -29.272 1.00 85.50 740 LYS A C 1
ATOM 5597 O O . LYS A 1 740 ? 38.276 -12.861 -28.487 1.00 85.50 740 LYS A O 1
ATOM 5602 N N . ILE A 1 741 ? 36.412 -12.146 -29.535 1.00 85.31 741 ILE A N 1
ATOM 5603 C CA . ILE A 1 741 ? 35.487 -13.094 -28.890 1.00 85.31 741 ILE A CA 1
ATOM 5604 C C . ILE A 1 741 ? 35.271 -14.343 -29.744 1.00 85.31 741 ILE A C 1
ATOM 5606 O O . ILE A 1 741 ? 35.267 -15.452 -29.217 1.00 85.31 741 ILE A O 1
ATOM 5610 N N . HIS A 1 742 ? 35.118 -14.167 -31.055 1.00 82.81 742 HIS A N 1
ATOM 5611 C CA . HIS A 1 742 ? 34.871 -15.272 -31.972 1.00 82.81 742 HIS A CA 1
ATOM 5612 C C . HIS A 1 742 ? 36.058 -16.247 -32.024 1.00 82.81 742 HIS A C 1
ATOM 5614 O O . HIS A 1 742 ? 37.211 -15.828 -32.178 1.00 82.81 742 HIS A O 1
ATOM 5620 N N . GLY A 1 743 ? 35.769 -17.545 -31.883 1.00 80.12 743 GLY A N 1
ATOM 5621 C CA . GLY A 1 743 ? 36.772 -18.614 -31.856 1.00 80.12 743 GLY A CA 1
ATOM 5622 C C . GLY A 1 743 ? 37.344 -18.917 -30.465 1.00 80.12 743 GLY A C 1
ATOM 5623 O O . GLY A 1 743 ? 38.131 -19.853 -30.321 1.00 80.12 743 GLY A O 1
ATOM 5624 N N . ALA A 1 744 ? 36.944 -18.177 -29.424 1.00 84.81 744 ALA A N 1
ATOM 5625 C CA . ALA A 1 744 ? 37.310 -18.457 -28.038 1.00 84.81 744 ALA A CA 1
ATOM 5626 C C . ALA A 1 744 ? 36.163 -19.189 -27.318 1.00 84.81 744 ALA A C 1
ATOM 5628 O O . ALA A 1 744 ? 35.254 -18.551 -26.795 1.00 84.81 744 ALA A O 1
ATOM 5629 N N . LEU A 1 745 ? 36.232 -20.526 -27.241 1.00 80.44 745 LEU A N 1
ATOM 5630 C CA . LEU A 1 745 ? 35.148 -21.417 -26.772 1.00 80.44 745 LEU A CA 1
ATOM 5631 C C . LEU A 1 745 ? 34.374 -20.926 -25.531 1.00 80.44 745 LEU A C 1
ATOM 5633 O O . LEU A 1 745 ? 33.147 -20.883 -25.551 1.00 80.44 745 LEU A O 1
ATOM 5637 N N . VAL A 1 746 ? 35.070 -20.548 -24.452 1.00 87.50 746 VAL A N 1
ATOM 5638 C CA . VAL A 1 746 ? 34.421 -20.099 -23.202 1.00 87.50 746 VAL A CA 1
ATOM 5639 C C . VAL A 1 746 ? 33.918 -18.658 -23.311 1.00 87.50 746 VAL A C 1
ATOM 5641 O O . VAL A 1 746 ? 32.824 -18.335 -22.851 1.00 87.50 746 VAL A O 1
ATOM 5644 N N . LEU A 1 747 ? 34.716 -17.780 -23.921 1.00 86.19 747 LEU A N 1
ATOM 5645 C CA . LEU A 1 747 ? 34.417 -16.352 -24.011 1.00 86.19 747 LEU A CA 1
ATOM 5646 C C . LEU A 1 747 ? 33.206 -16.096 -24.920 1.00 86.19 747 LEU A C 1
ATOM 5648 O O . LEU A 1 747 ? 32.354 -15.268 -24.602 1.00 86.19 747 LEU A O 1
ATOM 5652 N N . GLU A 1 748 ? 33.107 -16.854 -26.010 1.00 86.88 748 GLU A N 1
ATOM 5653 C CA . GLU A 1 748 ? 32.024 -16.784 -26.987 1.00 86.88 748 GLU A CA 1
ATOM 5654 C C . GLU A 1 748 ? 30.680 -17.182 -26.369 1.00 86.88 748 GLU A C 1
ATOM 5656 O O . GLU A 1 748 ? 29.715 -16.429 -26.480 1.00 86.88 748 GLU A O 1
ATOM 5661 N N . GLN A 1 749 ? 30.625 -18.279 -25.612 1.00 89.94 749 GLN A N 1
ATOM 5662 C CA . GLN A 1 749 ? 29.394 -18.714 -24.940 1.00 89.94 749 GLN A CA 1
ATOM 5663 C C . GLN A 1 749 ? 28.918 -17.716 -23.877 1.00 89.94 749 GLN A C 1
ATOM 5665 O O . GLN A 1 749 ? 27.728 -17.409 -23.800 1.00 89.94 749 GLN A O 1
ATOM 5670 N N . LEU A 1 750 ? 29.840 -17.168 -23.074 1.00 88.81 750 LEU A N 1
ATOM 5671 C CA . LEU A 1 750 ? 29.502 -16.151 -22.071 1.00 88.81 750 LEU A CA 1
ATOM 5672 C C . LEU A 1 750 ? 28.941 -14.884 -22.720 1.00 88.81 750 LEU A C 1
ATOM 5674 O O . LEU A 1 750 ? 28.016 -14.265 -22.192 1.00 88.81 750 LEU A O 1
ATOM 5678 N N . SER A 1 751 ? 29.475 -14.522 -23.883 1.00 90.88 751 SER A N 1
ATOM 5679 C CA . SER A 1 751 ? 29.078 -13.319 -24.602 1.00 90.88 751 SER A CA 1
ATOM 5680 C C . SER A 1 751 ? 27.655 -13.378 -25.180 1.00 90.88 751 SER A C 1
ATOM 5682 O O . SER A 1 751 ? 27.050 -12.333 -25.403 1.00 90.88 751 SER A O 1
ATOM 5684 N N . TRP A 1 752 ? 27.060 -14.567 -25.354 1.00 91.69 752 TRP A N 1
ATOM 5685 C CA . TRP A 1 752 ? 25.676 -14.702 -25.837 1.00 91.69 752 TRP A CA 1
ATOM 5686 C C . TRP A 1 752 ? 24.641 -14.102 -24.881 1.00 91.69 752 TRP A C 1
ATOM 5688 O O . TRP A 1 752 ? 23.582 -13.654 -25.317 1.00 91.69 752 TRP A O 1
ATOM 5698 N N . LEU A 1 753 ? 24.956 -14.045 -23.585 1.00 93.19 753 LEU A N 1
ATOM 5699 C CA . LEU A 1 753 ? 24.103 -13.439 -22.560 1.00 93.19 753 LEU A CA 1
ATOM 5700 C C . LEU A 1 753 ? 24.283 -11.919 -22.446 1.00 93.19 753 LEU A C 1
ATOM 5702 O O . LEU A 1 753 ? 23.655 -11.298 -21.588 1.00 93.19 753 LEU A O 1
ATOM 5706 N N . ILE A 1 754 ? 25.152 -11.320 -23.263 1.00 96.00 754 ILE A N 1
ATOM 5707 C CA . ILE A 1 754 ? 25.550 -9.916 -23.171 1.00 96.00 754 ILE A CA 1
ATOM 5708 C C . ILE A 1 754 ? 24.845 -9.109 -24.277 1.00 96.00 754 ILE A C 1
ATOM 5710 O O . ILE A 1 754 ? 25.238 -9.204 -25.439 1.00 96.00 754 ILE A O 1
ATOM 5714 N N . PRO A 1 755 ? 23.821 -8.288 -23.956 1.00 96.31 755 PRO A N 1
ATOM 5715 C CA . PRO A 1 755 ? 23.100 -7.480 -24.942 1.00 96.31 755 PRO A CA 1
ATOM 5716 C C . PRO A 1 755 ? 23.992 -6.601 -25.821 1.00 96.31 755 PRO A C 1
ATOM 5718 O O . PRO A 1 755 ? 23.773 -6.512 -27.027 1.00 96.31 755 PRO A O 1
ATOM 5721 N N . SER A 1 756 ? 25.025 -5.976 -25.253 1.00 96.12 756 SER A N 1
ATOM 5722 C CA . SER A 1 756 ? 25.928 -5.112 -26.022 1.00 96.12 756 SER A CA 1
ATOM 5723 C C . SER A 1 756 ? 26.647 -5.841 -27.158 1.00 96.12 756 SER A C 1
ATOM 5725 O O . SER A 1 756 ? 26.992 -5.182 -28.131 1.00 96.12 756 SER A O 1
ATOM 5727 N N . ARG A 1 757 ? 26.845 -7.167 -27.087 1.00 95.06 757 ARG A N 1
ATOM 5728 C CA . ARG A 1 757 ? 27.438 -7.951 -28.183 1.00 95.06 757 ARG A CA 1
ATOM 5729 C C . ARG A 1 757 ? 26.555 -7.945 -29.418 1.00 95.06 757 ARG A C 1
ATOM 5731 O O . ARG A 1 757 ? 27.022 -7.609 -30.498 1.00 95.06 757 ARG A O 1
ATOM 5738 N N . TRP A 1 758 ? 25.285 -8.285 -29.239 1.00 96.56 758 TRP A N 1
ATOM 5739 C CA . TRP A 1 758 ? 24.312 -8.350 -30.326 1.00 96.56 758 TRP A CA 1
ATOM 5740 C C . TRP A 1 758 ? 24.050 -6.959 -30.909 1.00 96.56 758 TRP A C 1
ATOM 5742 O O . TRP A 1 758 ? 24.050 -6.774 -32.118 1.00 96.56 758 TRP A O 1
ATOM 5752 N N . ALA A 1 759 ? 23.938 -5.935 -30.060 1.00 96.50 759 ALA A N 1
ATOM 5753 C CA . ALA A 1 759 ? 23.783 -4.561 -30.532 1.00 96.50 759 ALA A CA 1
ATOM 5754 C C . ALA A 1 759 ? 25.009 -4.048 -31.306 1.00 96.50 759 ALA A C 1
ATOM 5756 O O . ALA A 1 759 ? 24.863 -3.364 -32.319 1.00 96.50 759 ALA A O 1
ATOM 5757 N N . PHE A 1 760 ? 26.217 -4.386 -30.848 1.00 95.12 760 PHE A N 1
ATOM 5758 C CA . PHE A 1 760 ? 27.452 -4.049 -31.549 1.00 95.12 760 PHE A CA 1
ATOM 5759 C C . PHE A 1 760 ? 27.559 -4.790 -32.892 1.00 95.12 760 PHE A C 1
ATOM 5761 O O . PHE A 1 760 ? 27.967 -4.182 -33.879 1.00 95.12 760 PHE A O 1
ATOM 5768 N N . GLY A 1 761 ? 27.113 -6.052 -32.951 1.00 93.75 761 GLY A N 1
ATOM 5769 C CA . GLY A 1 761 ? 26.900 -6.826 -34.183 1.00 93.75 761 GLY A CA 1
ATOM 5770 C C . GLY A 1 761 ? 25.990 -6.111 -35.182 1.00 93.75 761 GLY A C 1
ATOM 5771 O O . GLY A 1 761 ? 26.419 -5.795 -36.292 1.00 93.75 761 GLY A O 1
ATOM 5772 N N . ALA A 1 762 ? 24.787 -5.719 -34.748 1.00 95.38 762 ALA A N 1
ATOM 5773 C CA . ALA A 1 762 ? 23.798 -5.046 -35.594 1.00 95.38 762 ALA A CA 1
ATOM 5774 C C . ALA A 1 762 ? 24.303 -3.697 -36.136 1.00 95.38 762 ALA A C 1
ATOM 5776 O O . ALA A 1 762 ? 24.100 -3.358 -37.305 1.00 95.38 762 ALA A O 1
ATOM 5777 N N . MET A 1 763 ? 24.990 -2.910 -35.303 1.00 94.38 763 MET A N 1
ATOM 5778 C CA . MET A 1 763 ? 25.593 -1.650 -35.747 1.00 94.38 763 MET A CA 1
ATOM 5779 C C . MET A 1 763 ? 26.783 -1.885 -36.687 1.00 94.38 763 MET A C 1
ATOM 5781 O O . MET A 1 763 ? 26.920 -1.183 -37.687 1.00 94.38 763 MET A O 1
ATOM 5785 N N . GLY A 1 764 ? 27.627 -2.877 -36.391 1.00 91.62 764 GLY A N 1
ATOM 5786 C CA . GLY A 1 764 ? 28.785 -3.242 -37.206 1.00 91.62 764 GLY A CA 1
ATOM 5787 C C . GLY A 1 764 ? 28.396 -3.779 -38.583 1.00 91.62 764 GLY A C 1
ATOM 5788 O O . GLY A 1 764 ? 29.001 -3.379 -39.578 1.00 91.62 764 GLY A O 1
ATOM 5789 N N . SER A 1 765 ? 27.354 -4.611 -38.654 1.00 92.12 765 SER A N 1
ATOM 5790 C CA . SER A 1 765 ? 26.780 -5.089 -39.916 1.00 92.12 765 SER A CA 1
ATOM 5791 C C . SER A 1 765 ? 26.157 -3.945 -40.712 1.00 92.12 765 SER A C 1
ATOM 5793 O O . SER A 1 765 ? 26.392 -3.873 -41.911 1.00 92.12 765 SER A O 1
ATOM 5795 N N . THR A 1 766 ? 25.474 -2.987 -40.071 1.00 92.31 766 THR A N 1
ATOM 5796 C CA . THR A 1 766 ? 24.903 -1.795 -40.739 1.00 92.31 766 THR A CA 1
ATOM 5797 C C . THR A 1 766 ? 25.949 -1.001 -41.531 1.00 92.31 766 THR A C 1
ATOM 5799 O O . THR A 1 766 ? 25.704 -0.622 -42.678 1.00 92.31 766 THR A O 1
ATOM 5802 N N . VAL A 1 767 ? 27.122 -0.752 -40.939 1.00 89.25 767 VAL A N 1
ATOM 5803 C CA . VAL A 1 767 ? 28.192 0.042 -41.575 1.00 89.25 767 VAL A CA 1
ATOM 5804 C C . VAL A 1 767 ? 29.190 -0.799 -42.376 1.00 89.25 767 VAL A C 1
ATOM 5806 O O . VAL A 1 767 ? 30.027 -0.228 -43.061 1.00 89.25 767 VAL A O 1
ATOM 5809 N N . ASP A 1 768 ? 29.100 -2.132 -42.335 1.00 87.25 768 ASP A N 1
ATOM 5810 C CA . ASP A 1 768 ? 30.102 -3.056 -42.891 1.00 87.25 768 ASP A CA 1
ATOM 5811 C C . ASP A 1 768 ? 31.498 -2.820 -42.282 1.00 87.25 768 ASP A C 1
ATOM 5813 O O . ASP A 1 768 ? 32.494 -2.518 -42.952 1.00 87.25 768 ASP A O 1
ATOM 5817 N N . ILE A 1 769 ? 31.565 -2.939 -40.951 1.00 85.69 769 ILE A N 1
ATOM 5818 C CA . ILE A 1 769 ? 32.780 -2.664 -40.175 1.00 85.69 769 ILE A CA 1
ATOM 5819 C C . ILE A 1 769 ? 33.967 -3.539 -40.600 1.00 85.69 769 ILE A C 1
ATOM 5821 O O . ILE A 1 769 ? 35.113 -3.107 -40.479 1.00 85.69 769 ILE A O 1
ATOM 5825 N N . ARG A 1 770 ? 33.714 -4.731 -41.157 1.00 84.31 770 ARG A N 1
ATOM 5826 C CA . ARG A 1 770 ? 34.761 -5.623 -41.670 1.00 84.31 770 ARG A CA 1
ATOM 5827 C C . ARG A 1 770 ? 35.529 -4.994 -42.832 1.00 84.31 770 ARG A C 1
ATOM 5829 O O . ARG A 1 770 ? 36.741 -5.175 -42.919 1.00 84.31 770 ARG A O 1
ATOM 5836 N N . LYS A 1 771 ? 34.849 -4.251 -43.711 1.00 82.88 771 LYS A N 1
ATOM 5837 C CA . LYS A 1 771 ? 35.507 -3.519 -44.806 1.00 82.88 771 LYS A CA 1
ATOM 5838 C C . LYS A 1 771 ? 36.119 -2.203 -44.342 1.00 82.88 771 LYS A C 1
ATOM 5840 O O . LYS A 1 771 ? 37.177 -1.826 -44.836 1.00 82.88 771 LYS A O 1
ATOM 5845 N N . LEU A 1 772 ? 35.466 -1.511 -43.408 1.00 78.75 772 LEU A N 1
ATOM 5846 C CA . LEU A 1 772 ? 35.930 -0.213 -42.907 1.00 78.75 772 LEU A CA 1
ATOM 5847 C C . LEU A 1 772 ? 37.162 -0.321 -41.996 1.00 78.75 772 LEU A C 1
ATOM 5849 O O . LEU A 1 772 ? 37.999 0.576 -42.015 1.00 78.75 772 LEU A O 1
ATOM 5853 N N . SER A 1 773 ? 37.278 -1.387 -41.199 1.00 75.75 773 SER A N 1
ATOM 5854 C CA . SER A 1 773 ? 38.353 -1.574 -40.215 1.00 75.75 773 SER A CA 1
ATOM 5855 C C . SER A 1 773 ? 38.790 -3.045 -40.133 1.00 75.75 773 SER A C 1
ATOM 5857 O O . SER A 1 773 ? 38.497 -3.726 -39.148 1.00 75.75 773 SER A O 1
ATOM 5859 N N . PRO A 1 774 ? 39.471 -3.574 -41.168 1.00 76.06 774 PRO A N 1
ATOM 5860 C CA . PRO A 1 774 ? 39.824 -4.987 -41.251 1.00 76.06 774 PRO A CA 1
ATOM 5861 C C . PRO A 1 774 ? 40.869 -5.347 -40.191 1.00 76.06 774 PRO A C 1
ATOM 5863 O O . PRO A 1 774 ? 42.068 -5.125 -40.343 1.00 76.06 774 PRO A O 1
ATOM 5866 N N . THR A 1 775 ? 40.393 -5.924 -39.097 1.00 77.69 775 THR A N 1
ATOM 5867 C CA . THR A 1 775 ? 41.202 -6.448 -37.997 1.00 77.69 775 THR A CA 1
ATOM 5868 C C . THR A 1 775 ? 40.738 -7.848 -37.614 1.00 77.69 775 THR A C 1
ATOM 5870 O O . THR A 1 775 ? 39.591 -8.235 -37.850 1.00 77.69 775 THR A O 1
ATOM 5873 N N . ASP A 1 776 ? 41.601 -8.585 -36.918 1.00 73.00 776 ASP A N 1
ATOM 5874 C CA . ASP A 1 776 ? 41.300 -9.896 -36.331 1.00 73.00 776 ASP A CA 1
ATOM 5875 C C . ASP A 1 776 ? 40.044 -9.916 -35.441 1.00 73.00 776 ASP A C 1
ATOM 5877 O O . ASP A 1 776 ? 39.440 -10.969 -35.239 1.00 73.00 776 ASP A O 1
ATOM 5881 N N . LYS A 1 777 ? 39.653 -8.757 -34.896 1.00 76.25 777 LYS A N 1
ATOM 5882 C CA . LYS A 1 777 ? 38.448 -8.579 -34.073 1.00 76.25 777 LYS A CA 1
ATOM 5883 C C . LYS A 1 777 ? 37.175 -8.475 -34.923 1.00 76.25 777 LYS A C 1
ATOM 5885 O O . LYS A 1 777 ? 36.133 -8.971 -34.520 1.00 76.25 777 LYS A O 1
ATOM 5890 N N . THR A 1 778 ? 37.267 -7.881 -36.114 1.00 77.44 778 THR A N 1
ATOM 5891 C CA . THR A 1 778 ? 36.142 -7.664 -37.051 1.00 77.44 778 THR A CA 1
ATOM 5892 C C . THR A 1 778 ? 35.855 -8.849 -37.985 1.00 77.44 778 THR A C 1
ATOM 5894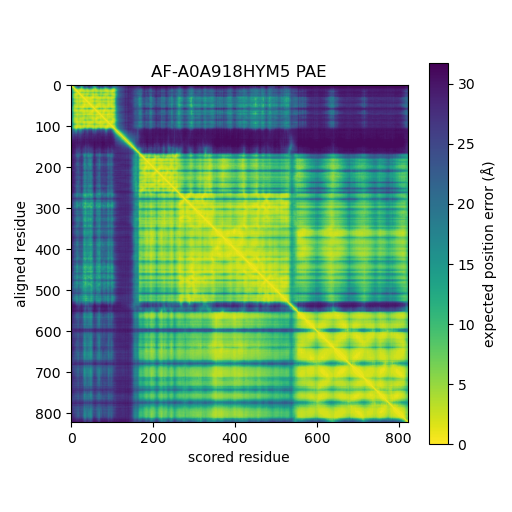 O O . THR A 1 778 ? 34.965 -8.784 -38.833 1.00 77.44 778 THR A O 1
ATOM 5897 N N . ALA A 1 779 ? 36.596 -9.949 -37.833 1.00 78.38 779 ALA A N 1
ATOM 5898 C CA . ALA A 1 779 ? 36.379 -11.191 -38.574 1.00 78.38 779 ALA A CA 1
ATOM 5899 C C . ALA A 1 779 ? 35.181 -12.021 -38.055 1.00 78.38 779 ALA A C 1
ATOM 5901 O O . ALA A 1 779 ? 34.892 -13.075 -38.610 1.00 78.38 779 ALA A O 1
ATOM 5902 N N . ASP A 1 780 ? 34.487 -11.562 -37.007 1.00 83.12 780 ASP A N 1
ATOM 5903 C CA . ASP A 1 780 ? 33.284 -12.207 -36.463 1.00 83.12 780 ASP A CA 1
ATOM 5904 C C . ASP A 1 780 ? 32.152 -12.227 -37.523 1.00 83.12 780 ASP A C 1
ATOM 5906 O O . ASP A 1 780 ? 31.885 -11.180 -38.131 1.00 83.12 780 ASP A O 1
ATOM 5910 N N . PRO A 1 781 ? 31.493 -13.376 -37.783 1.00 85.25 781 PRO A N 1
ATOM 5911 C CA . PRO A 1 781 ? 30.352 -13.474 -38.702 1.00 85.25 781 PRO A CA 1
ATOM 5912 C C . PRO A 1 781 ? 29.175 -12.556 -38.349 1.00 85.25 781 PRO A C 1
ATOM 5914 O O . PRO A 1 781 ? 28.420 -12.165 -39.235 1.00 85.25 781 PRO A O 1
ATOM 5917 N N . LEU A 1 782 ? 29.036 -12.155 -37.079 1.00 86.56 782 LEU A N 1
ATOM 5918 C CA . LEU A 1 782 ? 27.999 -11.200 -36.657 1.00 86.56 782 LEU A CA 1
ATOM 5919 C C . LEU A 1 782 ? 28.133 -9.829 -37.346 1.00 86.56 782 LEU A C 1
ATOM 5921 O O . LEU A 1 782 ? 27.166 -9.086 -37.453 1.00 86.56 782 LEU A O 1
ATOM 5925 N N . PHE A 1 783 ? 29.321 -9.490 -37.852 1.00 88.38 783 PHE A N 1
ATOM 5926 C CA . PHE A 1 783 ? 29.572 -8.221 -38.537 1.00 88.38 783 PHE A CA 1
ATOM 5927 C C . PHE A 1 783 ? 29.334 -8.265 -40.050 1.00 88.38 783 PHE A C 1
ATOM 5929 O O . PHE A 1 783 ? 29.580 -7.266 -40.729 1.00 88.38 783 PHE A O 1
ATOM 5936 N N . ASP A 1 784 ? 28.874 -9.394 -40.596 1.00 87.62 784 ASP A N 1
ATOM 5937 C CA . ASP A 1 784 ? 28.579 -9.508 -42.022 1.00 87.62 784 ASP A CA 1
ATOM 5938 C C . ASP A 1 784 ? 27.442 -8.551 -42.411 1.00 87.62 784 ASP A C 1
ATOM 5940 O O . ASP A 1 784 ? 26.355 -8.600 -41.835 1.00 87.62 784 ASP A O 1
ATOM 5944 N N . HIS A 1 785 ? 27.665 -7.705 -43.425 1.00 89.44 785 HIS A N 1
ATOM 5945 C CA . HIS A 1 785 ? 26.653 -6.793 -43.976 1.00 89.44 785 HIS A CA 1
ATOM 5946 C C . HIS A 1 785 ? 25.572 -7.573 -44.747 1.00 89.44 785 HIS A C 1
ATOM 5948 O O . HIS A 1 785 ? 25.517 -7.579 -45.978 1.00 89.44 785 HIS A O 1
ATOM 5954 N N . THR A 1 786 ? 24.741 -8.308 -44.008 1.00 92.06 786 THR A N 1
ATOM 5955 C CA . THR A 1 786 ? 23.680 -9.174 -44.522 1.00 92.06 786 THR A CA 1
ATOM 5956 C C . THR A 1 786 ? 22.422 -9.044 -43.675 1.00 92.06 786 THR A C 1
ATOM 5958 O O . THR A 1 786 ? 22.478 -8.862 -42.458 1.00 92.06 786 THR A O 1
ATOM 5961 N N . VAL A 1 787 ? 21.265 -9.204 -44.321 1.00 92.38 787 VAL A N 1
ATOM 5962 C CA . VAL A 1 787 ? 19.953 -9.166 -43.654 1.00 92.38 787 VAL A CA 1
ATOM 5963 C C . VAL A 1 787 ? 19.851 -10.240 -42.567 1.00 92.38 787 VAL A C 1
ATOM 5965 O O . VAL A 1 787 ? 19.274 -9.995 -41.513 1.00 92.38 787 VAL A O 1
ATOM 5968 N N . ALA A 1 788 ? 20.435 -11.418 -42.801 1.00 93.31 788 ALA A N 1
ATOM 5969 C CA . ALA A 1 788 ? 20.396 -12.527 -41.855 1.00 93.31 788 ALA A CA 1
ATOM 5970 C C . ALA A 1 788 ? 21.171 -12.226 -40.562 1.00 93.31 788 ALA A C 1
ATOM 5972 O O . ALA A 1 788 ? 20.627 -12.451 -39.482 1.00 93.31 788 ALA A O 1
ATOM 5973 N N . ALA A 1 789 ? 22.396 -11.691 -40.662 1.00 90.94 789 ALA A N 1
ATOM 5974 C CA . ALA A 1 789 ? 23.194 -11.316 -39.492 1.00 90.94 789 ALA A CA 1
ATOM 5975 C C . ALA A 1 789 ? 22.495 -10.217 -38.677 1.00 90.94 789 ALA A C 1
ATOM 5977 O O . ALA A 1 789 ? 22.272 -10.378 -37.479 1.00 90.94 789 ALA A O 1
ATOM 5978 N N . TRP A 1 790 ? 22.021 -9.163 -39.351 1.00 94.81 790 TRP A N 1
ATOM 5979 C CA . TRP A 1 790 ? 21.325 -8.057 -38.693 1.00 94.81 790 TRP A CA 1
ATOM 5980 C C . TRP A 1 790 ? 20.029 -8.498 -37.987 1.00 94.81 790 TRP A C 1
ATOM 5982 O O . TRP A 1 790 ? 19.774 -8.116 -36.844 1.00 94.81 790 TRP A O 1
ATOM 5992 N N . LEU A 1 791 ? 19.208 -9.340 -38.632 1.00 95.50 791 LEU A N 1
ATOM 5993 C CA . LEU A 1 791 ? 17.980 -9.866 -38.020 1.00 95.50 791 LEU A CA 1
ATOM 5994 C C . LEU A 1 791 ? 18.264 -10.816 -36.852 1.00 95.50 791 LEU A C 1
ATOM 5996 O O . LEU A 1 791 ? 17.492 -10.826 -35.892 1.00 95.50 791 LEU A O 1
ATOM 6000 N N . LEU A 1 792 ? 19.343 -11.601 -36.917 1.00 95.44 792 LEU A N 1
ATOM 6001 C CA . LEU A 1 792 ? 19.767 -12.469 -35.818 1.00 95.44 792 LEU A CA 1
ATOM 6002 C C . LEU A 1 792 ? 20.134 -11.639 -34.583 1.00 95.44 792 LEU A C 1
ATOM 6004 O O . LEU A 1 792 ? 19.629 -11.914 -33.492 1.00 95.44 792 LEU A O 1
ATOM 6008 N N . ASP A 1 793 ? 20.953 -10.603 -34.768 1.00 95.19 793 ASP A N 1
ATOM 6009 C CA . ASP A 1 793 ? 21.383 -9.701 -33.701 1.00 95.19 793 ASP A CA 1
ATOM 6010 C C . ASP A 1 793 ? 20.196 -9.000 -33.029 1.00 95.19 793 ASP A C 1
ATOM 6012 O O . ASP A 1 793 ? 20.025 -9.046 -31.805 1.00 95.19 793 ASP A O 1
ATOM 6016 N N . MET A 1 794 ? 19.317 -8.403 -33.838 1.00 97.06 794 MET A N 1
ATOM 6017 C CA . MET A 1 794 ? 18.110 -7.738 -33.345 1.00 97.06 794 MET A CA 1
ATOM 6018 C C . MET A 1 794 ? 17.154 -8.729 -32.668 1.00 97.06 794 MET A C 1
ATOM 6020 O O . MET A 1 794 ? 16.611 -8.444 -31.598 1.00 97.06 794 MET A O 1
ATOM 6024 N N . GLY A 1 795 ? 16.974 -9.917 -33.249 1.00 97.19 795 GLY A N 1
ATOM 6025 C CA . GLY A 1 795 ? 16.138 -10.976 -32.689 1.00 97.19 795 GLY A CA 1
ATOM 6026 C C . GLY A 1 795 ? 16.631 -11.448 -31.323 1.00 97.19 795 GLY A C 1
ATOM 6027 O O . GLY A 1 795 ? 15.828 -11.616 -30.401 1.00 97.19 795 GLY A O 1
ATOM 6028 N N . MET A 1 796 ? 17.946 -11.593 -31.145 1.00 97.06 796 MET A N 1
ATOM 6029 C CA . MET A 1 796 ? 18.509 -12.046 -29.876 1.00 97.06 796 MET A CA 1
ATOM 6030 C C . MET A 1 796 ? 18.334 -11.020 -28.752 1.00 97.06 796 MET A C 1
ATOM 6032 O O . MET A 1 796 ? 18.034 -11.399 -27.620 1.00 97.06 796 MET A O 1
ATOM 6036 N N . LEU A 1 797 ? 18.422 -9.720 -29.048 1.00 97.38 797 LEU A N 1
ATOM 6037 C CA . LEU A 1 797 ? 18.108 -8.673 -28.069 1.00 97.38 797 LEU A CA 1
ATOM 6038 C C . LEU A 1 797 ? 16.648 -8.746 -27.581 1.00 97.38 797 LEU A C 1
ATOM 6040 O O . LEU A 1 797 ? 16.380 -8.604 -26.381 1.00 97.38 797 LEU A O 1
ATOM 6044 N N . VAL A 1 798 ? 15.700 -9.026 -28.485 1.00 97.81 798 VAL A N 1
ATOM 6045 C CA . VAL A 1 798 ? 14.288 -9.249 -28.118 1.00 97.81 798 VAL A CA 1
ATOM 6046 C C . VAL A 1 798 ? 14.150 -10.487 -27.231 1.00 97.81 798 VAL A C 1
ATOM 6048 O O . VAL A 1 798 ? 13.496 -10.422 -26.187 1.00 97.81 798 VAL A O 1
ATOM 6051 N N . VAL A 1 799 ? 14.797 -11.599 -27.596 1.00 97.94 799 VAL A N 1
ATOM 6052 C CA . VAL A 1 799 ? 14.783 -12.839 -26.799 1.00 97.94 799 VAL A CA 1
ATOM 6053 C C . VAL A 1 799 ? 15.329 -12.590 -25.393 1.00 97.94 799 VAL A C 1
ATOM 6055 O O . VAL A 1 799 ? 14.666 -12.935 -24.412 1.00 97.94 799 VAL A O 1
ATOM 6058 N N . LEU A 1 800 ? 16.486 -11.933 -25.272 1.00 97.44 800 LEU A N 1
ATOM 6059 C CA . LEU A 1 800 ? 17.084 -11.585 -23.981 1.00 97.44 800 LEU A CA 1
ATOM 6060 C C . LEU A 1 800 ? 16.144 -10.707 -23.145 1.00 97.44 800 LEU A C 1
ATOM 6062 O O . LEU A 1 800 ? 15.950 -10.978 -21.959 1.00 97.44 800 LEU A O 1
ATOM 6066 N N . SER A 1 801 ? 15.498 -9.712 -23.758 1.00 97.12 801 SER A N 1
ATOM 6067 C CA . SER A 1 801 ? 14.517 -8.854 -23.082 1.00 97.12 801 SER A CA 1
ATOM 6068 C C . SER A 1 801 ? 13.331 -9.647 -22.517 1.00 97.12 801 SER A C 1
ATOM 6070 O O . SER A 1 801 ? 12.949 -9.450 -21.359 1.00 97.12 801 SER A O 1
ATOM 6072 N N . VAL A 1 802 ? 12.770 -10.579 -23.297 1.00 96.94 802 VAL A N 1
ATOM 6073 C CA . VAL A 1 802 ? 11.647 -11.433 -22.869 1.00 96.94 802 VAL A CA 1
ATOM 6074 C C . VAL A 1 802 ? 12.069 -12.378 -21.742 1.00 96.94 802 VAL A C 1
ATOM 6076 O O . VAL A 1 802 ? 11.363 -12.492 -20.735 1.00 96.94 802 VAL A O 1
ATOM 6079 N N . VAL A 1 803 ? 13.236 -13.017 -21.867 1.00 97.38 803 VAL A N 1
ATOM 6080 C CA . VAL A 1 803 ? 13.782 -13.920 -20.841 1.00 97.38 803 VAL A CA 1
ATOM 6081 C C . VAL A 1 803 ? 14.019 -13.171 -19.528 1.00 97.38 803 VAL A C 1
ATOM 6083 O O . VAL A 1 803 ? 13.577 -13.631 -18.473 1.00 97.38 803 VAL A O 1
ATOM 6086 N N . LEU A 1 804 ? 14.644 -11.991 -19.575 1.00 96.69 804 LEU A N 1
ATOM 6087 C CA . LEU A 1 804 ? 14.864 -11.149 -18.395 1.00 96.69 804 LEU A CA 1
ATOM 6088 C C . LEU A 1 804 ? 13.539 -10.726 -17.750 1.00 96.69 804 LEU A C 1
ATOM 6090 O O . LEU A 1 804 ? 13.392 -10.833 -16.532 1.00 96.69 804 LEU A O 1
ATOM 6094 N N . GLY A 1 805 ? 12.540 -10.332 -18.546 1.00 95.12 805 GLY A N 1
ATOM 6095 C CA . GLY A 1 805 ? 11.203 -9.996 -18.046 1.00 95.12 805 GLY A CA 1
ATOM 6096 C C . GLY A 1 805 ? 10.515 -11.161 -17.335 1.00 95.12 805 GLY A C 1
ATOM 6097 O O . GLY A 1 805 ? 9.965 -10.990 -16.242 1.00 95.12 805 GLY A O 1
ATOM 6098 N N . PHE A 1 806 ? 10.607 -12.367 -17.898 1.00 95.44 806 PHE A N 1
ATOM 6099 C CA . PHE A 1 806 ? 10.093 -13.580 -17.261 1.00 95.44 806 PHE A CA 1
ATOM 6100 C C . PHE A 1 806 ? 10.813 -13.888 -15.938 1.00 95.44 806 PHE A C 1
ATOM 6102 O O . PHE A 1 806 ? 10.168 -14.210 -14.933 1.00 95.44 806 PHE A O 1
ATOM 6109 N N . LEU A 1 807 ? 12.142 -13.747 -15.902 1.00 95.44 807 LEU A N 1
ATOM 6110 C CA . LEU A 1 807 ? 12.936 -13.944 -14.687 1.00 95.44 807 LEU A CA 1
ATOM 6111 C C . LEU A 1 807 ? 12.574 -12.930 -13.594 1.00 95.44 807 LEU A C 1
ATOM 6113 O O . LEU A 1 807 ? 12.378 -13.332 -12.444 1.00 95.44 807 LEU A O 1
ATOM 6117 N N . VAL A 1 808 ? 12.403 -11.649 -13.942 1.00 95.06 808 VAL A N 1
ATOM 6118 C CA . VAL A 1 808 ? 11.930 -10.605 -13.014 1.00 95.06 808 VAL A CA 1
ATOM 6119 C C . VAL A 1 808 ? 10.560 -10.976 -12.447 1.00 95.06 808 VAL A C 1
ATOM 6121 O O . VAL A 1 808 ? 10.378 -10.992 -11.227 1.00 95.06 808 VAL A O 1
ATOM 6124 N N . ALA A 1 809 ? 9.608 -11.353 -13.307 1.00 91.69 809 ALA A N 1
ATOM 6125 C CA . ALA A 1 809 ? 8.272 -11.762 -12.878 1.00 91.69 809 ALA A CA 1
ATOM 6126 C C . ALA A 1 809 ? 8.315 -12.959 -11.912 1.00 91.69 809 ALA A C 1
ATOM 6128 O O . ALA A 1 809 ? 7.561 -12.999 -10.935 1.00 91.69 809 ALA A O 1
ATOM 6129 N N . ARG A 1 810 ? 9.222 -13.921 -12.140 1.00 91.00 810 ARG A N 1
ATOM 6130 C CA . ARG A 1 810 ? 9.430 -15.081 -11.260 1.00 91.00 810 ARG A CA 1
ATOM 6131 C C . ARG A 1 810 ? 10.068 -14.698 -9.923 1.00 91.00 810 ARG A C 1
ATOM 6133 O O . ARG A 1 810 ? 9.658 -15.231 -8.891 1.00 91.00 810 ARG A O 1
ATOM 6140 N N . LEU A 1 811 ? 11.038 -13.783 -9.915 1.00 89.75 811 LEU A N 1
ATOM 6141 C CA . LEU A 1 811 ? 11.673 -13.290 -8.687 1.00 89.75 811 LEU A CA 1
ATOM 6142 C C . LEU A 1 811 ? 10.691 -12.506 -7.814 1.00 89.75 811 LEU A C 1
ATOM 6144 O O . LEU A 1 811 ? 10.657 -12.720 -6.601 1.00 89.75 811 LEU A O 1
ATOM 6148 N N . LEU A 1 812 ? 9.817 -11.697 -8.420 1.00 85.94 812 LEU A N 1
ATOM 6149 C CA . LEU A 1 812 ? 8.773 -10.967 -7.695 1.00 85.94 812 LEU A CA 1
ATOM 6150 C C . LEU A 1 812 ? 7.815 -11.901 -6.937 1.00 85.94 812 LEU A C 1
ATOM 6152 O O . LEU A 1 812 ? 7.374 -11.545 -5.843 1.00 85.94 812 LEU A O 1
ATOM 6156 N N . ARG A 1 813 ? 7.559 -13.124 -7.436 1.00 81.19 813 ARG A N 1
ATOM 6157 C CA . ARG A 1 813 ? 6.761 -14.135 -6.705 1.00 81.19 813 ARG A CA 1
ATOM 6158 C C . ARG A 1 813 ? 7.384 -14.514 -5.360 1.00 81.19 813 ARG A C 1
ATOM 6160 O O . ARG A 1 813 ? 6.685 -14.686 -4.369 1.00 81.19 813 ARG A O 1
ATOM 6167 N N . ARG A 1 814 ? 8.719 -14.584 -5.277 1.00 76.00 814 ARG A N 1
ATOM 6168 C CA . ARG A 1 814 ? 9.435 -14.909 -4.025 1.00 76.00 814 ARG A CA 1
ATOM 6169 C C . ARG A 1 814 ? 9.308 -13.815 -2.964 1.00 76.00 814 ARG A C 1
ATOM 6171 O O . ARG A 1 814 ? 9.775 -13.994 -1.840 1.00 76.00 814 ARG A O 1
ATOM 6178 N N . HIS A 1 815 ? 8.768 -12.652 -3.313 1.00 67.81 815 HIS A N 1
ATOM 6179 C CA . HIS A 1 815 ? 8.633 -11.510 -2.414 1.00 67.81 815 HIS A CA 1
ATOM 6180 C C . HIS A 1 815 ? 7.197 -11.246 -1.982 1.00 67.81 815 HIS A C 1
ATOM 6182 O O . HIS A 1 815 ? 6.992 -10.316 -1.204 1.00 67.81 815 HIS A O 1
ATOM 6188 N N . GLU A 1 816 ? 6.254 -12.083 -2.414 1.00 66.75 816 GLU A N 1
ATOM 6189 C CA . GLU A 1 816 ? 4.861 -12.024 -1.982 1.00 66.75 816 GLU A CA 1
ATOM 6190 C C . GLU A 1 816 ? 4.710 -12.419 -0.501 1.00 66.75 816 GLU A C 1
ATOM 6192 O O . GLU A 1 816 ? 5.550 -13.181 0.016 1.00 66.75 816 GLU A O 1
ATOM 6197 N N . PRO A 1 817 ? 3.671 -11.898 0.185 1.00 58.16 817 PRO A N 1
ATOM 6198 C CA . PRO A 1 817 ? 3.303 -12.313 1.537 1.00 58.16 817 PRO A CA 1
ATOM 6199 C C . PRO A 1 817 ? 3.145 -13.833 1.621 1.00 58.16 817 PRO A C 1
ATOM 6201 O O . PRO A 1 817 ? 2.691 -14.462 0.668 1.00 58.16 817 PRO A O 1
ATOM 6204 N N . VAL A 1 818 ? 3.511 -14.431 2.759 1.00 53.59 818 VAL A N 1
ATOM 6205 C CA . VAL A 1 818 ? 3.464 -15.895 2.964 1.00 53.59 818 VAL A CA 1
ATOM 6206 C C . VAL A 1 818 ? 2.058 -16.457 2.715 1.00 53.59 818 VAL A C 1
ATOM 6208 O O . VAL A 1 818 ? 1.931 -17.529 2.131 1.00 53.59 818 VAL A O 1
ATOM 6211 N N . ILE A 1 819 ? 1.032 -15.673 3.053 1.00 48.12 819 ILE A N 1
ATOM 6212 C CA . ILE A 1 819 ? -0.395 -15.940 2.821 1.00 48.12 819 ILE A CA 1
ATOM 6213 C C . ILE A 1 819 ? -0.711 -16.224 1.338 1.00 48.12 819 ILE A C 1
ATOM 6215 O O . ILE A 1 819 ? -1.586 -17.023 1.042 1.00 48.12 819 ILE A O 1
ATOM 6219 N N . MET A 1 820 ? 0.033 -15.630 0.397 1.00 44.31 820 MET A N 1
ATOM 6220 C CA . MET A 1 820 ? -0.217 -15.730 -1.050 1.00 44.31 820 MET A CA 1
ATOM 6221 C C . MET A 1 820 ? 0.704 -16.722 -1.780 1.00 44.31 820 MET A C 1
ATOM 6223 O O . MET A 1 820 ? 0.677 -16.793 -3.008 1.00 44.31 820 MET A O 1
ATOM 6227 N N . ARG A 1 821 ? 1.586 -17.435 -1.064 1.00 44.50 821 ARG A N 1
ATOM 6228 C CA . ARG A 1 821 ? 2.587 -18.333 -1.677 1.00 44.50 821 ARG A CA 1
ATOM 6229 C C . ARG A 1 821 ? 2.089 -19.760 -1.930 1.00 44.50 821 ARG A C 1
ATOM 6231 O O . ARG A 1 821 ? 2.882 -20.555 -2.432 1.00 44.50 821 ARG A O 1
ATOM 6238 N N . LYS A 1 822 ? 0.850 -20.082 -1.556 1.00 36.12 822 LYS A N 1
ATOM 6239 C CA . LYS A 1 822 ? 0.251 -21.407 -1.751 1.00 36.12 822 LYS A CA 1
ATOM 6240 C C . LYS A 1 822 ? -0.573 -21.463 -3.025 1.00 36.12 822 LYS A C 1
ATOM 6242 O O . LYS A 1 822 ? -1.321 -20.493 -3.270 1.00 36.12 822 LYS A O 1
#

Nearest PDB structures (foldseek):
  4p33-assembly1_A  TM=8.447E-01  e=8.356E-15  Escherichia coli K-12
  6mjp-assembly1_B  TM=8.641E-01  e=5.587E-13  Vibrio cholerae
  6mit-assembly2_E  TM=8.630E-01  e=5.136E-13  Enterobacter cloacae subsp. cloacae ATCC 13047
  4u00-assembly1_A  TM=8.327E-01  e=4.342E-13  Thermus thermophilus HB8
  6mi8-assembly1_B  TM=8.321E-01  e=4.528E-13  Escherichia coli K-12

Mean predicted aligned error: 14.01 Å

Solvent-accessible surface area (backbone atoms only — not comparable to full-atom values): 44547 Å² total; per-residue (Å²): 131,85,82,73,84,77,80,52,71,21,72,59,35,27,40,36,40,94,86,49,74,47,79,43,57,37,87,52,70,43,41,31,15,40,34,87,79,34,79,42,63,40,87,52,86,54,40,28,55,62,23,29,38,40,35,59,54,97,48,36,38,31,43,34,39,64,76,27,86,52,37,34,17,47,89,62,41,80,46,57,66,46,82,47,50,70,75,38,52,39,20,41,30,32,65,88,82,28,65,52,36,38,29,34,64,70,83,77,82,79,80,80,80,85,82,83,89,79,84,88,89,82,88,86,88,86,84,87,86,87,87,85,89,88,87,85,86,85,87,89,83,85,84,79,93,72,80,81,73,83,81,78,85,74,94,60,62,98,72,72,90,87,82,61,100,79,70,85,73,71,72,41,78,42,72,52,66,87,45,72,38,37,32,14,38,28,89,88,32,76,42,64,43,96,42,75,60,36,26,51,61,23,32,35,44,36,44,45,97,85,79,48,36,31,43,33,37,59,80,29,44,63,50,34,24,50,69,32,38,80,43,60,64,44,79,53,52,61,71,38,40,38,36,50,70,63,35,36,35,33,36,56,91,67,27,37,38,32,41,62,66,81,21,68,35,35,39,40,36,39,50,28,23,32,59,39,85,90,67,74,40,63,42,27,44,65,36,60,43,68,40,57,50,36,30,32,35,34,37,37,51,55,91,83,12,26,65,73,58,50,52,31,30,78,65,50,80,44,64,52,80,37,56,51,45,23,49,72,84,40,52,40,69,78,20,34,71,53,52,52,67,40,48,26,75,35,61,59,69,78,78,66,71,41,58,29,26,46,50,56,51,43,48,55,50,45,66,70,72,34,44,83,86,59,50,73,66,58,53,48,50,52,47,51,51,45,31,55,77,67,70,36,67,96,48,34,81,41,41,42,68,77,48,54,70,51,56,43,46,47,52,47,48,40,63,42,49,71,70,65,34,22,34,36,38,30,35,33,76,49,70,95,44,55,74,71,40,28,45,54,48,49,53,50,52,41,50,48,7,74,76,25,18,15,30,38,38,36,38,83,74,76,89,55,48,79,71,27,64,29,30,39,32,29,32,73,58,14,28,52,39,42,57,42,49,43,81,55,49,42,62,73,75,72,40,94,49,68,69,62,50,48,51,45,55,69,71,46,70,87,58,61,48,39,62,56,29,66,73,31,70,54,36,43,52,57,32,63,67,63,56,80,79,74,85,75,73,95,66,90,66,77,73,69,77,72,65,77,67,53,63,49,66,58,63,66,58,51,23,53,52,45,34,55,52,49,53,50,35,54,70,54,38,60,68,60,49,51,51,63,60,46,51,28,50,55,44,6,46,51,26,26,63,67,24,78,62,42,57,45,51,71,29,40,58,54,30,54,50,42,48,44,50,42,16,36,47,57,10,20,66,75,20,26,51,56,51,41,70,42,43,67,49,51,43,56,47,45,69,76,26,56,50,74,64,30,54,52,47,24,49,51,54,55,52,38,54,52,24,34,51,37,22,42,48,17,41,47,56,33,45,66,95,38,58,67,72,20,68,94,74,36,24,67,88,48,55,42,71,57,52,40,30,52,30,32,18,46,30,4,37,29,28,20,34,49,12,37,35,51,8,59,70,47,89,53,64,82,61,36,60,67,49,50,53,53,50,50,50,53,34,54,56,46,22,37,83,76,39,70,35,76,93,36,77,70,58,40,62,61,28,72,79,31,54,38,21,32,29,43,22,28,40,27,12,32,36,27,38,38,79,55,34,77,42,89,48,40,69,38,71,49,26,40,68,38,61,66,36,34,50,50,22,55,49,47,38,53,51,52,31,52,53,34,47,51,51,33,58,55,47,53,59,78,60,51,56,77,78,72,73,118

Foldseek 3Di:
DDDDQPPQLAAWKWKDWPHDIDIDDQSDKFWEFCQPLGNHHDVDLLTHRGAWMWHRDPNFIKIAGPPRPQAKDWPLHGDRIDTDAAQTWIATRHSPPGIIIGIHHDDDDDDDDDDDDDDDDDDDDDDDDDDDDDDDDDDDDDDDDDDDDPDDDDPLDPDDPPPDPFFDDFPDKAFADPAKFWEFCAPPGNHHDVALQTHNTFWIWGQDPVRWTKIAGPLIQLAKDKLLHGDRMDTADQSIWIDTQQWIWGRHDRIITIDGCPLFKKKWWFQFWAADPVRPATQAGGDTFIFGWLFEEEEEADPSLNLVVVVCCQLLVPPTPDTFMQISHRTCLQNVSRQNLLEFEQEPDLLFLQLAFLQLRQLLLLLFQGAPPDDSVNSNVLLVVLCVLLVVVVRRRPGNNPDDLLSSLSSSVSSRCSNPRSEYEYEASCPPHDLVSSQSNLVSQSSVSSSTHGYYYYHHDPSHLQSGQWYFYGANRNATLDIGHPVCVCVLQVHDDPVVVNVCSVVVVVDPSRVSHCPDPRCCSRGVVPDDDDDDPPDPDDRDQDDDAGATYDLVSLLVSLLVSVVSSCVSPPVNVVCLVVLLLVLLLVLQVQLVLEQFQVSVLVSLLSLLLSLLLSQQVLAQQDCLVSLVVQQVSVRNHDDLCSNLVSCLVNSLVSSLVSLLSSLCSNPPNRQLQAVVCDFLPGRLSVQLSLLSSLSSSLSNLVSNLNNLVDNDSVVRPVVSVVLSVVLSCLLLSNDQQPPPVVSVVVSLLRLSNLSSLLNLLRRLSCVRHPDSSCPDPSNNVHPVSNCVSSVSSVVSSVVSSVSSSVSVLVSHSPSNVD

InterPro domains:
  IPR000253 Forkhead-associated (FHA) domain [PF00498] (30-93)
  IPR000253 Forkhead-associated (FHA) domain [PF00498] (181-245)
  IPR000253 Forkhead-associated (FHA) domain [PS50006] (30-79)
  IPR000253 Forkhead-associated (FHA) domain [PS50006] (181-231)
  IPR000253 Forkhead-associated (FHA) domain [SM00240] (29-79)
  IPR000253 Forkhead-associated (FHA) domain [SM00240] (180-231)
  IPR003439 ABC transporter-like, ATP-binding domain [PF00005] (285-431)
  IPR003439 ABC transporter-like, ATP-binding domain [PS50893] (267-502)
  IPR003593 AAA+ ATPase domain [SM00382] (293-487)
  IPR008984 SMAD/FHA domain superfamily [SSF49879] (22-98)
  IPR008984 SMAD/FHA domain superfamily [SSF49879] (119-270)
  IPR013525 ABC-2 type transporter, transmembrane domain [PF01061] (558-763)
  IPR017871 ABC transporter-like, conserved site [PS00211] (403-417)
  IPR027417 P-loop containing nucleoside triphosphate hydrolase [G3DSA:3.40.50.300] (257-516)
  IPR027417 P-loop containing nucleoside triphosphate hydrolase [SSF52540] (261-497)
  IPR050352 ATP-binding cassette subfamily G transporters [PTHR48041] (261-767)

Secondary structure (DSSP, 8-state):
-PPPP----PPPEEEEETTEEEEE-TTS-EEEES-TTSSEE---TTS-SS-EEEEEETTEEEEEE-S-SS-EEETTEEESEEEE-TT-EEEES-TTTSPEEEEEPPPPPPPPPPPPPPPPP------PPP-----------PPP---PPP-PPPS-----TTS-S--PPPSEEEEPPSS-EEEESSTTSSEE---TTS-SS-EEEEEPTTS-EEEEE-S-SS-EEETTEEESEEEE-TT-EEEETTEEEEEETTEEEEEE--S---EEEEEEEEEETTTTEEEEEEEEEEE-TT-EEEEE-STTSSHHHHHHHHTTSS--SEEEEEETTEETTTSHHHHGGGEEEE-SS----TTSBHHHHHHHHHHHHS-TTS-HHHHHHHHHHHHHHTT-GGGTTSBGGGS-HHHHHHHHHHHHHTT--SEEEEESTTTT--HHHHHHHHHHHHHHHHTT-EEEEE-S--TTGGG-SEEEEEETTTEEEEEE-HHHHHHHHT-SSHHHHHHHHHH-TTS-HHHHHHTSHHHIIIIITT-------S----PPPPPPPP--S-HHHHHHHHHHHHHHHHHH-HHHHHHHHHHHHHHHHHHHHHTTTS--TTHHHHHHHHHHHHHHHHHHHTTTTHHHHTHHHHHHHHHTS--HHHHHHHHHHHHHHHHHHHHHHHHHHHHTT-----GGG--SSS-HHHHHHHHHHHHHHHHHHHHHHHHHH-SSGGGHHHHHHHHHHHHHHTSSSSS--TT-HHHHHHHTT-HHHHHHHHHHHHHTHHHHS--TTTT-GGG-SSHHHHHHHHHHHHHHHHHHHHHHHHHHHTTS-GGG--

Sequence (822 aa):
MGERPYESTAPELVLDIDGDSTVMSPSREYHIGRDPASDIVLADARISWHHAVLRPEGGQWTVQDEGSTNGTFAEGRRVHVEDVGPGSVLRFGHPADGPRATLTAPERPERPAPPEPSPAPAPSPSWPQAPPGSHVPSGPGIPPASQVPPSAPRPSSVSMPAATGTFRQPTSIRPLPTRTVRIGRGADNDLVVDDLTVSRRHAELLAHPDGTYWIHDLDSHNGTFLNGQPVTSARVTPDDIVGVGHSAFCLVGSQLVEFTDTGEVSLDVQDLAVTVDRGRKTLIDEVSFPVGEKCLLGVVGPSGSGKSTLLNALTGLRPADRGTVLYDGRDLYRDYAELRRRIGLVPQDDILHLQLTVRRALTYAAELRFPDDTARSERQARVDEVIEELGLRQRVDQPIHSLSGGQRKRVSVALELLTKPSLLFLDEPTSGLDPGMDRSVMHMLRGLADDGRTVIVVTHSVLSLDVCDRLLVLAPGGRIAYYGPPEDALGYFGFTAWPEAFEAFENDRDRDWAGQYRASRLHQQYIAGAMQRPPLPDGAGTAAPPAPPPKAQSWGAQLRTLVRRYTAALSADRTFIAIMIALPFVMGAMARALSEGRFGPESTMNVLLILCVGGVLTGAANAVRELVKERTIYRRERAVGLSRSAYLMSKVVVLGVITVVQAVVLTLVALIGVPLNAPGGKGVLMPPLVEITLAVALLSFTAMMLGLFVSALVRKEEVTMPLLVLLAIVQVVFCGGLLKIHGALVLEQLSWLIPSRWAFGAMGSTVDIRKLSPTDKTADPLFDHTVAAWLLDMGMLVVLSVVLGFLVARLLRRHEPVIMRK

pLDDT: mean 82.06, std 17.5, range [26.95, 98.12]

Organism: NCBI:txid67314

Radius of gyration: 37.08 Å; Cα contacts (8 Å, |Δi|>4): 1561; chains: 1; bounding box: 98×86×117 Å